Protein AF-0000000084953847 (afdb_homodimer)

Sequence (962 aa):
MNSKKINEKGSIYPSECTTVIVGNKMTDDGSMIVARSEDWNTMFAKNLEIYEDTAEGPETFVARDSAFRCELPREALGYTALAPYHLPGHWGSAGFNTAGVGMSATESIFSNEKALQADPLVEDGVAENSVFNIVLPYVRTAREGVRRLGELIERHGIAEGFGIGFVDDSEIWYLETACGHRWLACRMPEDKYFVTGNQSRFRKYDPNDTEHYMASADLIEFAREHGLYDPAKGEFDFHEAYARDIELDTTYNYPRVWGLQAMFSPQIKNDVARNTFPVFAEASKPLSLDDIRRAFRFHYQGTEHDPYLHRNPKEKYRPVSIFRTTQTHILHVRPELPQAIGRVDYMSMGMAVLGVFLPLYQGITSYPEAYTKGTNRSSADSAYWKFRKVQTLGMVDFNRYAPLIQSTYSRFEAETAQRQCEMEEQYLQIYKAQPIRARELLQSFSDKMLEAALDVTDKLTEKLFTCLAEDIQAEYRFAGAMNSKKINEKGSIYPSECTTVIVGNKMTDDGSMIVARSEDWNTMFAKNLEIYEDTAEGPETFVARDSAFRCELPREALGYTALAPYHLPGHWGSAGFNTAGVGMSATESIFSNEKALQADPLVEDGVAENSVFNIVLPYVRTAREGVRRLGELIERHGIAEGFGIGFVDDSEIWYLETACGHRWLACRMPEDKYFVTGNQSRFRKYDPNDTEHYMASADLIEFAREHGLYDPAKGEFDFHEAYARDIELDTTYNYPRVWGLQAMFSPQIKNDVARNTFPVFAEASKPLSLDDIRRAFRFHYQGTEHDPYLHRNPKEKYRPVSIFRTTQTHILHVRPELPQAIGRVDYMSMGMAVLGVFLPLYQGITSYPEAYTKGTNRSSADSAYWKFRKVQTLGMVDFNRYAPLIQSTYSRFEAETAQRQCEMEEQYLQIYKAQPIRARELLQSFSDKMLEAALDVTDKLTEKLFTCLAEDIQAEYRFAGA

Structure (mmCIF, N/CA/C/O backbone):
data_AF-0000000084953847-model_v1
#
loop_
_entity.id
_entity.type
_entity.pdbx_description
1 polymer Dipeptidase
#
loop_
_atom_site.group_PDB
_atom_site.id
_atom_site.type_symbol
_atom_site.label_atom_id
_atom_site.label_alt_id
_atom_site.label_comp_id
_atom_site.label_asym_id
_atom_site.label_entity_id
_atom_site.label_seq_id
_atom_site.pdbx_PDB_ins_code
_atom_site.Cartn_x
_atom_site.Cartn_y
_atom_site.Cartn_z
_atom_site.occupancy
_atom_site.B_iso_or_equiv
_atom_site.auth_seq_id
_atom_site.auth_comp_id
_atom_site.auth_asym_id
_atom_site.auth_atom_id
_atom_site.pdbx_PDB_model_num
ATOM 1 N N . MET A 1 1 ? -18.344 -40.156 6.734 1 21 1 MET A N 1
ATOM 2 C CA . MET A 1 1 ? -17.328 -39.469 7.512 1 21 1 MET A CA 1
ATOM 3 C C . MET A 1 1 ? -16.828 -38.219 6.77 1 21 1 MET A C 1
ATOM 5 O O . MET A 1 1 ? -16.297 -38.312 5.66 1 21 1 MET A O 1
ATOM 9 N N . ASN A 1 2 ? -17.516 -37.156 7.293 1 24.05 2 ASN A N 1
ATOM 10 C CA . ASN A 1 2 ? -17.75 -35.719 7.281 1 24.05 2 ASN A CA 1
ATOM 11 C C . ASN A 1 2 ? -16.516 -34.938 7.703 1 24.05 2 ASN A C 1
ATOM 13 O O . ASN A 1 2 ? -16.375 -34.562 8.867 1 24.05 2 ASN A O 1
ATOM 17 N N . SER A 1 3 ? -15.305 -35.406 7.648 1 23.89 3 SER A N 1
ATOM 18 C CA . SER A 1 3 ? -14.078 -34.844 8.188 1 23.89 3 SER A CA 1
ATOM 19 C C . SER A 1 3 ? -14.102 -33.312 8.102 1 23.89 3 SER A C 1
ATOM 21 O O . SER A 1 3 ? -13.883 -32.625 9.109 1 23.89 3 SER A O 1
ATOM 23 N N . LYS A 1 4 ? -12.859 -32.812 7.73 1 29.3 4 LYS A N 1
ATOM 24 C CA . LYS A 1 4 ? -12.57 -31.406 7.949 1 29.3 4 LYS A CA 1
ATOM 25 C C . LYS A 1 4 ? -13.703 -30.516 7.426 1 29.3 4 LYS A C 1
ATOM 27 O O . LYS A 1 4 ? -13.906 -30.422 6.215 1 29.3 4 LYS A O 1
ATOM 32 N N . LYS A 1 5 ? -14.797 -30.469 7.996 1 29.69 5 LYS A N 1
ATOM 33 C CA . LYS A 1 5 ? -15.617 -29.297 8.297 1 29.69 5 LYS A CA 1
ATOM 34 C C . LYS A 1 5 ? -14.75 -28.094 8.625 1 29.69 5 LYS A C 1
ATOM 36 O O . LYS A 1 5 ? -14.102 -28.047 9.672 1 29.69 5 LYS A O 1
ATOM 41 N N . ILE A 1 6 ? -13.906 -27.5 7.805 1 30.58 6 ILE A N 1
ATOM 42 C CA . ILE A 1 6 ? -13.547 -26.094 7.957 1 30.58 6 ILE A CA 1
ATOM 43 C C . ILE A 1 6 ? -14.703 -25.344 8.609 1 30.58 6 ILE A C 1
ATOM 45 O O . ILE A 1 6 ? -15.781 -25.203 8.016 1 30.58 6 ILE A O 1
ATOM 49 N N . ASN A 1 7 ? -15.016 -25.516 9.742 1 31.06 7 ASN A N 1
ATOM 50 C CA . ASN A 1 7 ? -16.094 -24.969 10.547 1 31.06 7 ASN A CA 1
ATOM 51 C C . ASN A 1 7 ? -16.219 -23.469 10.367 1 31.06 7 ASN A C 1
ATOM 53 O O . ASN A 1 7 ? -17.266 -22.875 10.695 1 31.06 7 ASN A O 1
ATOM 57 N N . GLU A 1 8 ? -15.133 -22.719 10.906 1 31.3 8 GLU A N 1
ATOM 58 C CA . GLU A 1 8 ? -15.273 -21.328 11.328 1 31.3 8 GLU A CA 1
ATOM 59 C C . GLU A 1 8 ? -15.758 -20.453 10.18 1 31.3 8 GLU A C 1
ATOM 61 O O . GLU A 1 8 ? -15.586 -20.797 9.008 1 31.3 8 GLU A O 1
ATOM 66 N N . LYS A 1 9 ? -16.406 -19.203 10.422 1 38.56 9 LYS A N 1
ATOM 67 C CA . LYS A 1 9 ? -17.031 -18.156 9.617 1 38.56 9 LYS A CA 1
ATOM 68 C C . LYS A 1 9 ? -16.219 -17.875 8.352 1 38.56 9 LYS A C 1
ATOM 70 O O . LYS A 1 9 ? -16.531 -16.953 7.598 1 38.56 9 LYS A O 1
ATOM 75 N N . GLY A 1 10 ? -14.898 -18.297 8.086 1 40.09 10 GLY A N 1
ATOM 76 C CA . GLY A 1 10 ? -14.109 -17.859 6.938 1 40.09 10 GLY A CA 1
ATOM 77 C C . GLY A 1 10 ? -14.383 -18.688 5.688 1 40.09 10 GLY A C 1
ATOM 78 O O . GLY A 1 10 ? -14.672 -19.875 5.773 1 40.09 10 GLY A O 1
ATOM 79 N N . SER A 1 11 ? -14.789 -18.109 4.57 1 48.22 11 SER A N 1
ATOM 80 C CA . SER A 1 11 ? -14.969 -18.594 3.209 1 48.22 11 SER A CA 1
ATOM 81 C C . SER A 1 11 ? -13.852 -19.547 2.812 1 48.22 11 SER A C 1
ATOM 83 O O . SER A 1 11 ? -12.672 -19.203 2.9 1 48.22 11 SER A O 1
ATOM 85 N N . ILE A 1 12 ? -14 -20.906 2.807 1 63.59 12 ILE A N 1
ATOM 86 C CA . ILE A 1 12 ? -13.055 -21.938 2.369 1 63.59 12 ILE A CA 1
ATOM 87 C C . ILE A 1 12 ? -12.797 -21.781 0.87 1 63.59 12 ILE A C 1
ATOM 89 O O . ILE A 1 12 ? -13.734 -21.656 0.082 1 63.59 12 ILE A O 1
ATOM 93 N N . TYR A 1 13 ? -11.594 -21.422 0.462 1 72.5 13 TYR A N 1
ATOM 94 C CA . TYR A 1 13 ? -11.188 -21.391 -0.938 1 72.5 13 TYR A CA 1
ATOM 95 C C . TYR A 1 13 ? -10.625 -22.734 -1.384 1 72.5 13 TYR A C 1
ATOM 97 O O . TYR A 1 13 ? -9.578 -23.156 -0.902 1 72.5 13 TYR A O 1
ATOM 105 N N . PRO A 1 14 ? -11.43 -23.406 -2.203 1 73.06 14 PRO A N 1
ATOM 106 C CA . PRO A 1 14 ? -10.867 -24.641 -2.732 1 73.06 14 PRO A CA 1
ATOM 107 C C . PRO A 1 14 ? -9.672 -24.406 -3.654 1 73.06 14 PRO A C 1
ATOM 109 O O . PRO A 1 14 ? -9.531 -23.312 -4.211 1 73.06 14 PRO A O 1
ATOM 112 N N . SER A 1 15 ? -8.797 -25.328 -3.682 1 75.81 15 SER A N 1
ATOM 113 C CA . SER A 1 15 ? -7.699 -25.281 -4.648 1 75.81 15 SER A CA 1
ATOM 114 C C . SER A 1 15 ? -8.203 -25.578 -6.059 1 75.81 15 SER A C 1
ATOM 116 O O . SER A 1 15 ? -8.781 -26.641 -6.312 1 75.81 15 SER A O 1
ATOM 118 N N . GLU A 1 16 ? -8.102 -24.578 -6.961 1 79.69 16 GLU A N 1
ATOM 119 C CA . GLU A 1 16 ? -8.523 -24.672 -8.352 1 79.69 16 GLU A CA 1
ATOM 120 C C . GLU A 1 16 ? -7.426 -24.188 -9.297 1 79.69 16 GLU A C 1
ATOM 122 O O . GLU A 1 16 ? -6.75 -23.203 -9.008 1 79.69 16 GLU A O 1
ATOM 127 N N . CYS A 1 17 ? -7.129 -25.031 -10.242 1 91.81 17 CYS A N 1
ATOM 128 C CA . CYS A 1 17 ? -5.898 -24.734 -10.969 1 91.81 17 CYS A CA 1
ATOM 129 C C . CYS A 1 17 ? -6.121 -24.812 -12.477 1 91.81 17 CYS A C 1
ATOM 131 O O . CYS A 1 17 ? -7.234 -25.078 -12.93 1 91.81 17 CYS A O 1
ATOM 133 N N . THR A 1 18 ? -5.285 -24.266 -13.203 1 97.25 18 THR A N 1
ATOM 134 C CA . THR A 1 18 ? -5.188 -24.391 -14.656 1 97.25 18 THR A CA 1
ATOM 135 C C . THR A 1 18 ? -3.844 -24.984 -15.055 1 97.25 18 THR A C 1
ATOM 137 O O . THR A 1 18 ? -2.803 -24.594 -14.523 1 97.25 18 THR A O 1
ATOM 140 N N . THR A 1 19 ? -3.898 -25.938 -15.961 1 98.31 19 THR A N 1
ATOM 141 C CA . THR A 1 19 ? -2.684 -26.609 -16.422 1 98.31 19 THR A CA 1
ATOM 142 C C . THR A 1 19 ? -2.518 -26.453 -17.922 1 98.31 19 THR A C 1
ATOM 144 O O . THR A 1 19 ? -3.488 -26.562 -18.672 1 98.31 19 THR A O 1
ATOM 147 N N . VAL A 1 20 ? -1.293 -26.172 -18.344 1 98.81 20 VAL A N 1
ATOM 148 C CA . VAL A 1 20 ? -0.893 -26.156 -19.75 1 98.81 20 VAL A CA 1
ATOM 149 C C . VAL A 1 20 ? 0.357 -27.016 -19.938 1 98.81 20 VAL A C 1
ATOM 151 O O . VAL A 1 20 ? 1.361 -26.812 -19.25 1 98.81 20 VAL A O 1
ATOM 154 N N . ILE A 1 21 ? 0.297 -27.969 -20.844 1 98.88 21 ILE A N 1
ATOM 155 C CA . ILE A 1 21 ? 1.423 -28.844 -21.172 1 98.88 21 ILE A CA 1
ATOM 156 C C . ILE A 1 21 ? 1.713 -28.766 -22.672 1 98.88 21 ILE A C 1
ATOM 158 O O . ILE A 1 21 ? 0.792 -28.812 -23.484 1 98.88 21 ILE A O 1
ATOM 162 N N . VAL A 1 22 ? 3.008 -28.672 -23.016 1 98.94 22 VAL A N 1
ATOM 163 C CA . VAL A 1 22 ? 3.398 -28.531 -24.422 1 98.94 22 VAL A CA 1
ATOM 164 C C . VAL A 1 22 ? 4.527 -29.5 -24.75 1 98.94 22 VAL A C 1
ATOM 166 O O . VAL A 1 22 ? 5.555 -29.516 -24.062 1 98.94 22 VAL A O 1
ATOM 169 N N . GLY A 1 23 ? 4.367 -30.266 -25.844 1 98.56 23 GLY A N 1
ATOM 170 C CA . GLY A 1 23 ? 5.395 -31.188 -26.297 1 98.56 23 GLY A CA 1
ATOM 171 C C . GLY A 1 23 ? 6.539 -30.5 -27.016 1 98.56 23 GLY A C 1
ATOM 172 O O . GLY A 1 23 ? 6.402 -29.359 -27.453 1 98.56 23 GLY A O 1
ATOM 173 N N . ASN A 1 24 ? 7.629 -31.219 -27.156 1 98.19 24 ASN A N 1
ATOM 174 C CA . ASN A 1 24 ? 8.883 -30.641 -27.625 1 98.19 24 ASN A CA 1
ATOM 175 C C . ASN A 1 24 ? 8.805 -30.266 -29.109 1 98.19 24 ASN A C 1
ATOM 177 O O . ASN A 1 24 ? 9.562 -29.406 -29.578 1 98.19 24 ASN A O 1
ATOM 181 N N . LYS A 1 25 ? 7.906 -30.859 -29.906 1 98.31 25 LYS A N 1
ATOM 182 C CA . LYS A 1 25 ? 7.762 -30.5 -31.312 1 98.31 25 LYS A CA 1
ATOM 183 C C . LYS A 1 25 ? 6.703 -29.422 -31.5 1 98.31 25 LYS A C 1
ATOM 185 O O . LYS A 1 25 ? 6.422 -29 -32.625 1 98.31 25 LYS A O 1
ATOM 190 N N . MET A 1 26 ? 6.125 -28.953 -30.391 1 98.5 26 MET A N 1
ATOM 191 C CA . MET A 1 26 ? 5.117 -27.906 -30.438 1 98.5 26 MET A CA 1
ATOM 192 C C . MET A 1 26 ? 5.645 -26.625 -29.781 1 98.5 26 MET A C 1
ATOM 194 O O . MET A 1 26 ? 4.973 -25.594 -29.797 1 98.5 26 MET A O 1
ATOM 198 N N . THR A 1 27 ? 6.836 -26.688 -29.203 1 98.44 27 THR A N 1
ATOM 199 C CA . THR A 1 27 ? 7.512 -25.5 -28.703 1 98.44 27 THR A CA 1
ATOM 200 C C . THR A 1 27 ? 8.438 -24.922 -29.766 1 98.44 27 THR A C 1
ATOM 202 O O . THR A 1 27 ? 8.828 -25.609 -30.719 1 98.44 27 THR A O 1
ATOM 205 N N . ASP A 1 28 ? 8.789 -23.672 -29.625 1 98.12 28 ASP A N 1
ATOM 206 C CA . ASP A 1 28 ? 9.578 -23 -30.656 1 98.12 28 ASP A CA 1
ATOM 207 C C . ASP A 1 28 ? 11.07 -23.281 -30.469 1 98.12 28 ASP A C 1
ATOM 209 O O . ASP A 1 28 ? 11.875 -23 -31.359 1 98.12 28 ASP A O 1
ATOM 213 N N . ASP A 1 29 ? 11.453 -23.922 -29.406 1 97 29 ASP A N 1
ATOM 214 C CA . ASP A 1 29 ? 12.883 -24.109 -29.156 1 97 29 ASP A CA 1
ATOM 215 C C . ASP A 1 29 ? 13.188 -25.594 -28.891 1 97 29 ASP A C 1
ATOM 217 O O . ASP A 1 29 ? 14.258 -25.922 -28.375 1 97 29 ASP A O 1
ATOM 221 N N . GLY A 1 30 ? 12.219 -26.453 -29.062 1 97.75 30 GLY A N 1
ATOM 222 C CA . GLY A 1 30 ? 12.414 -27.875 -28.875 1 97.75 30 GLY A CA 1
ATOM 223 C C . GLY A 1 30 ? 12.344 -28.312 -27.422 1 97.75 30 GLY A C 1
ATOM 224 O O . GLY A 1 30 ? 12.625 -29.469 -27.109 1 97.75 30 GLY A O 1
ATOM 225 N N . SER A 1 31 ? 11.992 -27.453 -26.547 1 98.31 31 SER A N 1
ATOM 226 C CA . SER A 1 31 ? 11.867 -27.766 -25.141 1 98.31 31 SER A CA 1
ATOM 227 C C . SER A 1 31 ? 10.547 -28.453 -24.828 1 98.31 31 SER A C 1
ATOM 229 O O . SER A 1 31 ? 9.711 -28.625 -25.719 1 98.31 31 SER A O 1
ATOM 231 N N . MET A 1 32 ? 10.398 -28.922 -23.641 1 98.75 32 MET A N 1
ATOM 232 C CA . MET A 1 32 ? 9.148 -29.438 -23.078 1 98.75 32 MET A CA 1
ATOM 233 C C . MET A 1 32 ? 8.656 -28.547 -21.938 1 98.75 32 MET A C 1
ATOM 235 O O . MET A 1 32 ? 9.461 -28.031 -21.156 1 98.75 32 MET A O 1
ATOM 239 N N . ILE A 1 33 ? 7.344 -28.375 -21.828 1 98.88 33 ILE A N 1
ATOM 240 C CA . ILE A 1 33 ? 6.801 -27.469 -20.828 1 98.88 33 ILE A CA 1
ATOM 241 C C . ILE A 1 33 ? 5.656 -28.141 -20.078 1 98.88 33 ILE A C 1
ATOM 243 O O . ILE A 1 33 ? 4.77 -28.75 -20.688 1 98.88 33 ILE A O 1
ATOM 247 N N . VAL A 1 34 ? 5.688 -28.125 -18.781 1 98.88 34 VAL A N 1
ATOM 248 C CA . VAL A 1 34 ? 4.574 -28.453 -17.891 1 98.88 34 VAL A CA 1
ATOM 249 C C . VAL A 1 34 ? 4.285 -27.266 -16.984 1 98.88 34 VAL A C 1
ATOM 251 O O . VAL A 1 34 ? 5.102 -26.922 -16.125 1 98.88 34 VAL A O 1
ATOM 254 N N . ALA A 1 35 ? 3.148 -26.625 -17.141 1 98.81 35 ALA A N 1
ATOM 255 C CA . ALA A 1 35 ? 2.838 -25.391 -16.406 1 98.81 35 ALA A CA 1
ATOM 256 C C . ALA A 1 35 ? 1.488 -25.5 -15.711 1 98.81 35 ALA A C 1
ATOM 258 O O . ALA A 1 35 ? 0.587 -26.203 -16.188 1 98.81 35 ALA A O 1
ATOM 259 N N . ARG A 1 36 ? 1.381 -24.766 -14.586 1 98.5 36 ARG A N 1
ATOM 260 C CA . ARG A 1 36 ? 0.147 -24.812 -13.812 1 98.5 36 ARG A CA 1
ATOM 261 C C . ARG A 1 36 ? 0.042 -23.625 -12.875 1 98.5 36 ARG A C 1
ATOM 263 O O . ARG A 1 36 ? 1.047 -23.172 -12.32 1 98.5 36 ARG A O 1
ATOM 270 N N . SER A 1 37 ? -1.156 -23.094 -12.742 1 97.81 37 SER A N 1
ATOM 271 C CA . SER A 1 37 ? -1.444 -22.156 -11.664 1 97.81 37 SER A CA 1
ATOM 272 C C . SER A 1 37 ? -2.037 -22.859 -10.453 1 97.81 37 SER A C 1
ATOM 274 O O . SER A 1 37 ? -2.832 -23.797 -10.594 1 97.81 37 SER A O 1
ATOM 276 N N . GLU A 1 38 ? -1.586 -22.5 -9.344 1 96.62 38 GLU A N 1
ATOM 277 C CA . GLU A 1 38 ? -2.182 -22.953 -8.086 1 96.62 38 GLU A CA 1
ATOM 278 C C . GLU A 1 38 ? -3.084 -21.875 -7.488 1 96.62 38 GLU A C 1
ATOM 280 O O . GLU A 1 38 ? -2.605 -20.953 -6.832 1 96.62 38 GLU A O 1
ATOM 285 N N . ASP A 1 39 ? -4.359 -22.031 -7.711 1 95.38 39 ASP A N 1
ATOM 286 C CA . ASP A 1 39 ? -5.355 -21.094 -7.227 1 95.38 39 ASP A CA 1
ATOM 287 C C . ASP A 1 39 ? -5.977 -21.562 -5.914 1 95.38 39 ASP A C 1
ATOM 289 O O . ASP A 1 39 ? -6.707 -22.562 -5.895 1 95.38 39 ASP A O 1
ATOM 293 N N . TRP A 1 40 ? -5.707 -20.859 -4.887 1 94 40 TRP A N 1
ATOM 294 C CA . TRP A 1 40 ? -6.121 -21.266 -3.547 1 94 40 TRP A CA 1
ATOM 295 C C . TRP A 1 40 ? -6.508 -20.062 -2.703 1 94 40 TRP A C 1
ATOM 297 O O . TRP A 1 40 ? -7.418 -19.312 -3.059 1 94 40 TRP A O 1
ATOM 307 N N . ASN A 1 41 ? -5.801 -19.812 -1.647 1 95.38 41 ASN A N 1
ATOM 308 C CA . ASN A 1 41 ? -6.012 -18.688 -0.754 1 95.38 41 ASN A CA 1
ATOM 309 C C . ASN A 1 41 ? -4.828 -17.719 -0.785 1 95.38 41 ASN A C 1
ATOM 311 O O . ASN A 1 41 ? -3.697 -18.109 -0.484 1 95.38 41 ASN A O 1
ATOM 315 N N . THR A 1 42 ? -5.188 -16.484 -1.133 1 95.81 42 THR A N 1
ATOM 316 C CA . THR A 1 42 ? -4.188 -15.438 -1.247 1 95.81 42 THR A CA 1
ATOM 317 C C . THR A 1 42 ? -3.32 -15.375 0.007 1 95.81 42 THR A C 1
ATOM 319 O O . THR A 1 42 ? -2.146 -15 -0.061 1 95.81 42 THR A O 1
ATOM 322 N N . MET A 1 43 ? -3.852 -15.812 1.137 1 97.19 43 MET A N 1
ATOM 323 C CA . MET A 1 43 ? -3.166 -15.664 2.416 1 97.19 43 MET A CA 1
ATOM 324 C C . MET A 1 43 ? -2.188 -16.812 2.646 1 97.19 43 MET A C 1
ATOM 326 O O . MET A 1 43 ? -1.425 -16.797 3.613 1 97.19 43 MET A O 1
ATOM 330 N N . PHE A 1 44 ? -2.168 -17.766 1.743 1 96.69 44 PHE A N 1
ATOM 331 C CA . PHE A 1 44 ? -1.259 -18.906 1.872 1 96.69 44 PHE A CA 1
ATOM 332 C C . PHE A 1 44 ? 0.015 -18.672 1.067 1 96.69 44 PHE A C 1
ATOM 334 O O . PHE A 1 44 ? 0.193 -19.25 -0.005 1 96.69 44 PHE A O 1
ATOM 341 N N . ALA A 1 45 ? 0.858 -17.906 1.677 1 98.19 45 ALA A N 1
ATOM 342 C CA . ALA A 1 45 ? 2.109 -17.562 1.007 1 98.19 45 ALA A CA 1
ATOM 343 C C . ALA A 1 45 ? 2.908 -18.812 0.658 1 98.19 45 ALA A C 1
ATOM 345 O O . ALA A 1 45 ? 2.971 -19.75 1.447 1 98.19 45 ALA A O 1
ATOM 346 N N . LYS A 1 46 ? 3.447 -18.797 -0.474 1 97.69 46 LYS A N 1
ATOM 347 C CA . LYS A 1 46 ? 4.316 -19.875 -0.91 1 97.69 46 LYS A CA 1
ATOM 348 C C . LYS A 1 46 ? 5.77 -19.609 -0.535 1 97.69 46 LYS A C 1
ATOM 350 O O . LYS A 1 46 ? 6.254 -18.484 -0.688 1 97.69 46 LYS A O 1
ATOM 355 N N . ASN A 1 47 ? 6.43 -20.594 -0.053 1 98.44 47 ASN A N 1
ATOM 356 C CA . ASN A 1 47 ? 7.852 -20.531 0.27 1 98.44 47 ASN A CA 1
ATOM 357 C C . ASN A 1 47 ? 8.656 -21.531 -0.552 1 98.44 47 ASN A C 1
ATOM 359 O O . ASN A 1 47 ? 8.25 -22.672 -0.709 1 98.44 47 ASN A O 1
ATOM 363 N N . LEU A 1 48 ? 9.758 -21.094 -1.129 1 98.75 48 LEU A N 1
ATOM 364 C CA . LEU A 1 48 ? 10.641 -21.938 -1.915 1 98.75 48 LEU A CA 1
ATOM 365 C C . LEU A 1 48 ? 11.453 -22.859 -1.012 1 98.75 48 LEU A C 1
ATOM 367 O O . LEU A 1 48 ? 12 -22.422 -0 1 98.75 48 LEU A O 1
ATOM 371 N N . GLU A 1 49 ? 11.492 -24.125 -1.388 1 98.38 49 GLU A N 1
ATOM 372 C CA . GLU A 1 49 ? 12.219 -25.125 -0.618 1 98.38 49 GLU A CA 1
ATOM 373 C C . GLU A 1 49 ? 13.242 -25.859 -1.488 1 98.38 49 GLU A C 1
ATOM 375 O O . GLU A 1 49 ? 12.992 -26.109 -2.666 1 98.38 49 GLU A O 1
ATOM 380 N N . ILE A 1 50 ? 14.344 -26.203 -0.903 1 98.25 50 ILE A N 1
ATOM 381 C CA . ILE A 1 50 ? 15.344 -27.062 -1.515 1 98.25 50 ILE A CA 1
ATOM 382 C C . ILE A 1 50 ? 15.719 -28.188 -0.545 1 98.25 50 ILE A C 1
ATOM 384 O O . ILE A 1 50 ? 16.078 -27.922 0.605 1 98.25 50 ILE A O 1
ATOM 388 N N . TYR A 1 51 ? 15.602 -29.375 -1.016 1 97.88 51 TYR A N 1
ATOM 389 C CA . TYR A 1 51 ? 16.031 -30.562 -0.279 1 97.88 51 TYR A CA 1
ATOM 390 C C . TYR A 1 51 ? 17.25 -31.203 -0.932 1 97.88 51 TYR A C 1
ATOM 392 O O . TYR A 1 51 ? 17.328 -31.266 -2.16 1 97.88 51 TYR A O 1
ATOM 400 N N . GLU A 1 52 ? 18.125 -31.75 -0.147 1 97.44 52 GLU A N 1
ATOM 401 C CA . GLU A 1 52 ? 19.312 -32.438 -0.646 1 97.44 52 GLU A CA 1
ATOM 402 C C . GLU A 1 52 ? 19.094 -33.938 -0.743 1 97.44 52 GLU A C 1
ATOM 404 O O . GLU A 1 52 ? 18.203 -34.5 -0.085 1 97.44 52 GLU A O 1
ATOM 409 N N . ASP A 1 53 ? 19.844 -34.562 -1.619 1 98 53 ASP A N 1
ATOM 410 C CA . ASP A 1 53 ? 19.891 -36.031 -1.615 1 98 53 ASP A CA 1
ATOM 411 C C . ASP A 1 53 ? 20.188 -36.562 -0.215 1 98 53 ASP A C 1
ATOM 413 O O . ASP A 1 53 ? 20.984 -35.969 0.526 1 98 53 ASP A O 1
ATOM 417 N N . THR A 1 54 ? 19.469 -37.656 0.038 1 97.69 54 THR A N 1
ATOM 418 C CA . THR A 1 54 ? 19.766 -38.281 1.328 1 97.69 54 THR A CA 1
ATOM 419 C C . THR A 1 54 ? 19.656 -39.781 1.244 1 97.69 54 THR A C 1
ATOM 421 O O . THR A 1 54 ? 18.766 -40.312 0.557 1 97.69 54 THR A O 1
ATOM 424 N N . ALA A 1 55 ? 20.531 -40.469 1.942 1 96.88 55 ALA A N 1
ATOM 425 C CA . ALA A 1 55 ? 20.484 -41.938 2.037 1 96.88 55 ALA A CA 1
ATOM 426 C C . ALA A 1 55 ? 19.688 -42.375 3.264 1 96.88 55 ALA A C 1
ATOM 428 O O . ALA A 1 55 ? 19.297 -43.531 3.367 1 96.88 55 ALA A O 1
ATOM 429 N N . GLU A 1 56 ? 19.484 -41.531 4.121 1 95.12 56 GLU A N 1
ATOM 430 C CA . GLU A 1 56 ? 18.844 -41.844 5.391 1 95.12 56 GLU A CA 1
ATOM 431 C C . GLU A 1 56 ? 17.641 -40.938 5.641 1 95.12 56 GLU A C 1
ATOM 433 O O . GLU A 1 56 ? 17.531 -40.281 6.688 1 95.12 56 GLU A O 1
ATOM 438 N N . GLY A 1 57 ? 16.734 -40.906 4.699 1 92.5 57 GLY A N 1
ATOM 439 C CA . GLY A 1 57 ? 15.523 -40.125 4.855 1 92.5 57 GLY A CA 1
ATOM 440 C C . GLY A 1 57 ? 14.484 -40.812 5.723 1 92.5 57 GLY A C 1
ATOM 441 O O . GLY A 1 57 ? 14.688 -41.938 6.176 1 92.5 57 GLY A O 1
ATOM 442 N N . PRO A 1 58 ? 13.477 -40.031 6.082 1 93.12 58 PRO A N 1
ATOM 443 C CA . PRO A 1 58 ? 12.398 -40.656 6.859 1 93.12 58 PRO A CA 1
ATOM 444 C C . PRO A 1 58 ? 11.805 -41.875 6.188 1 93.12 58 PRO A C 1
ATOM 446 O O . PRO A 1 58 ? 11.672 -41.938 4.961 1 93.12 58 PRO A O 1
ATOM 449 N N . GLU A 1 59 ? 11.375 -42.812 6.977 1 95.94 59 GLU A N 1
ATOM 450 C CA . GLU A 1 59 ? 10.836 -44.062 6.438 1 95.94 59 GLU A CA 1
ATOM 451 C C . GLU A 1 59 ? 9.312 -44.031 6.398 1 95.94 59 GLU A C 1
ATOM 453 O O . GLU A 1 59 ? 8.68 -44.938 5.871 1 95.94 59 GLU A O 1
ATOM 458 N N . THR A 1 60 ? 8.766 -43.031 6.98 1 96.88 60 THR A N 1
ATOM 459 C CA . THR A 1 60 ? 7.316 -42.875 6.98 1 96.88 60 THR A CA 1
ATOM 460 C C . THR A 1 60 ? 6.934 -41.406 6.668 1 96.88 60 THR A C 1
ATOM 462 O O . THR A 1 60 ? 7.605 -40.5 7.113 1 96.88 60 THR A O 1
ATOM 465 N N . PHE A 1 61 ? 5.992 -41.312 5.891 1 97.31 61 PHE A N 1
ATOM 466 C CA . PHE A 1 61 ? 5.344 -40 5.68 1 97.31 61 PHE A CA 1
ATOM 467 C C . PHE A 1 61 ? 4.023 -39.938 6.434 1 97.31 61 PHE A C 1
ATOM 469 O O . PHE A 1 61 ? 3.178 -40.812 6.305 1 97.31 61 PHE A O 1
ATOM 476 N N . VAL A 1 62 ? 3.857 -38.906 7.238 1 97.5 62 VAL A N 1
ATOM 477 C CA . VAL A 1 62 ? 2.605 -38.625 7.934 1 97.5 62 VAL A CA 1
ATOM 478 C C . VAL A 1 62 ? 2.084 -37.25 7.52 1 97.5 62 VAL A C 1
ATOM 480 O O . VAL A 1 62 ? 2.686 -36.219 7.848 1 97.5 62 VAL A O 1
ATOM 483 N N . ALA A 1 63 ? 1.005 -37.281 6.809 1 96.25 63 ALA A N 1
ATOM 484 C CA . ALA A 1 63 ? 0.434 -36 6.348 1 96.25 63 ALA A CA 1
ATOM 485 C C . ALA A 1 63 ? 0.008 -35.156 7.527 1 96.25 63 ALA A C 1
ATOM 487 O O . ALA A 1 63 ? -0.502 -35.656 8.531 1 96.25 63 ALA A O 1
ATOM 488 N N . ARG A 1 64 ? 0.156 -33.875 7.418 1 93.75 64 ARG A N 1
ATOM 489 C CA . ARG A 1 64 ? -0.148 -32.938 8.508 1 93.75 64 ARG A CA 1
ATOM 490 C C . ARG A 1 64 ? -1.608 -32.5 8.469 1 93.75 64 ARG A C 1
ATOM 492 O O . ARG A 1 64 ? -2.215 -32.25 9.508 1 93.75 64 ARG A O 1
ATOM 499 N N . ASP A 1 65 ? -2.215 -32.375 7.277 1 91.5 65 ASP A N 1
ATOM 500 C CA . ASP A 1 65 ? -3.557 -31.828 7.188 1 91.5 65 ASP A CA 1
ATOM 501 C C . ASP A 1 65 ? -4.547 -32.844 6.625 1 91.5 65 ASP A C 1
ATOM 503 O O . ASP A 1 65 ? -5.559 -32.469 6.027 1 91.5 65 ASP A O 1
ATOM 507 N N . SER A 1 66 ? -4.215 -34.062 6.547 1 93.44 66 SER A N 1
ATOM 508 C CA . SER A 1 66 ? -5.082 -35.188 6.207 1 93.44 66 SER A CA 1
ATOM 509 C C . SER A 1 66 ? -4.707 -36.438 7.004 1 93.44 66 SER A C 1
ATOM 511 O O . SER A 1 66 ? -3.715 -36.406 7.738 1 93.44 66 SER A O 1
ATOM 513 N N . ALA A 1 67 ? -5.449 -37.5 6.883 1 96 67 ALA A N 1
ATOM 514 C CA . ALA A 1 67 ? -5.227 -38.719 7.676 1 96 67 ALA A CA 1
ATOM 515 C C . ALA A 1 67 ? -4.254 -39.656 6.973 1 96 67 ALA A C 1
ATOM 517 O O . ALA A 1 67 ? -3.965 -40.75 7.477 1 96 67 ALA A O 1
ATOM 518 N N . PHE A 1 68 ? -3.633 -39.25 5.906 1 97.81 68 PHE A N 1
ATOM 519 C CA . PHE A 1 68 ? -2.838 -40.156 5.078 1 97.81 68 PHE A CA 1
ATOM 520 C C . PHE A 1 68 ? -1.472 -40.406 5.707 1 97.81 68 PHE A C 1
ATOM 522 O O . PHE A 1 68 ? -0.862 -39.5 6.262 1 97.81 68 PHE A O 1
ATOM 529 N N . ARG A 1 69 ? -1.037 -41.562 5.605 1 97.69 69 ARG A N 1
ATOM 530 C CA . ARG A 1 69 ? 0.32 -41.969 5.953 1 97.69 69 ARG A CA 1
ATOM 531 C C . ARG A 1 69 ? 0.798 -43.094 5.047 1 97.69 69 ARG A C 1
ATOM 533 O O . ARG A 1 69 ? -0.01 -43.875 4.531 1 97.69 69 ARG A O 1
ATOM 540 N N . CYS A 1 70 ? 2.039 -43.188 4.832 1 97.81 70 CYS A N 1
ATOM 541 C CA . CYS A 1 70 ? 2.584 -44.312 4.07 1 97.81 70 CYS A CA 1
ATOM 542 C C . CYS A 1 70 ? 4.059 -44.5 4.391 1 97.81 70 CYS A C 1
ATOM 544 O O . CYS A 1 70 ? 4.703 -43.625 4.973 1 97.81 70 CYS A O 1
ATOM 546 N N . GLU A 1 71 ? 4.566 -45.656 4.035 1 97.56 71 GLU A N 1
ATOM 547 C CA . GLU A 1 71 ? 6 -45.938 4.129 1 97.56 71 GLU A CA 1
ATOM 548 C C . GLU A 1 71 ? 6.762 -45.281 2.979 1 97.56 71 GLU A C 1
ATOM 550 O O . GLU A 1 71 ? 6.238 -45.156 1.87 1 97.56 71 GLU A O 1
ATOM 555 N N . LEU A 1 72 ? 7.945 -44.906 3.217 1 97.69 72 LEU A N 1
ATOM 556 C CA . LEU A 1 72 ? 8.836 -44.312 2.229 1 97.69 72 LEU A CA 1
ATOM 557 C C . LEU A 1 72 ? 10.156 -45.094 2.154 1 97.69 72 LEU A C 1
ATOM 559 O O . LEU A 1 72 ? 10.641 -45.594 3.166 1 97.69 72 LEU A O 1
ATOM 563 N N . PRO A 1 73 ? 10.672 -45.125 0.944 1 96.12 73 PRO A N 1
ATOM 564 C CA . PRO A 1 73 ? 12.062 -45.594 0.878 1 96.12 73 PRO A CA 1
ATOM 565 C C . PRO A 1 73 ? 13.016 -44.688 1.663 1 96.12 73 PRO A C 1
ATOM 567 O O . PRO A 1 73 ? 12.844 -43.469 1.692 1 96.12 73 PRO A O 1
ATOM 570 N N . ARG A 1 74 ? 14.125 -45.25 2.18 1 95.56 74 ARG A N 1
ATOM 571 C CA . ARG A 1 74 ? 15.094 -44.5 2.967 1 95.56 74 ARG A CA 1
ATOM 572 C C . ARG A 1 74 ? 15.891 -43.531 2.084 1 95.56 74 ARG A C 1
ATOM 574 O O . ARG A 1 74 ? 16.203 -42.438 2.498 1 95.56 74 ARG A O 1
ATOM 581 N N . GLU A 1 75 ? 16.234 -44.062 0.944 1 97.44 75 GLU A N 1
ATOM 582 C CA . GLU A 1 75 ? 16.953 -43.219 0.006 1 97.44 75 GLU A CA 1
ATOM 583 C C . GLU A 1 75 ? 16.016 -42.281 -0.737 1 97.44 75 GLU A C 1
ATOM 585 O O . GLU A 1 75 ? 14.992 -42.719 -1.272 1 97.44 75 GLU A O 1
ATOM 590 N N . ALA A 1 76 ? 16.266 -41 -0.7 1 98 76 ALA A N 1
ATOM 591 C CA . ALA A 1 76 ? 15.445 -40 -1.376 1 98 76 ALA A CA 1
ATOM 592 C C . ALA A 1 76 ? 16.312 -39.031 -2.164 1 98 76 ALA A C 1
ATOM 594 O O . ALA A 1 76 ? 17.375 -38.594 -1.694 1 98 76 ALA A O 1
ATOM 595 N N . LEU A 1 77 ? 15.969 -38.719 -3.334 1 98.5 77 LEU A N 1
ATOM 596 C CA . LEU A 1 77 ? 16.641 -37.688 -4.141 1 98.5 77 LEU A CA 1
ATOM 597 C C . LEU A 1 77 ? 16.312 -36.281 -3.621 1 98.5 77 LEU A C 1
ATOM 599 O O . LEU A 1 77 ? 15.242 -36.062 -3.068 1 98.5 77 LEU A O 1
ATOM 603 N N . GLY A 1 78 ? 17.312 -35.406 -3.807 1 98.19 78 GLY A N 1
ATOM 604 C CA . GLY A 1 78 ? 17.031 -34 -3.578 1 98.19 78 GLY A CA 1
ATOM 605 C C . GLY A 1 78 ? 16.031 -33.438 -4.57 1 98.19 78 GLY A C 1
ATOM 606 O O . GLY A 1 78 ? 15.875 -33.969 -5.676 1 98.19 78 GLY A O 1
ATOM 607 N N . TYR A 1 79 ? 15.352 -32.344 -4.184 1 98.44 79 TYR A N 1
ATOM 608 C CA . TYR A 1 79 ? 14.367 -31.719 -5.062 1 98.44 79 TYR A CA 1
ATOM 609 C C . TYR A 1 79 ? 14.016 -30.328 -4.586 1 98.44 79 TYR A C 1
ATOM 611 O O . TYR A 1 79 ? 14.375 -29.922 -3.479 1 98.44 79 TYR A O 1
ATOM 619 N N . THR A 1 80 ? 13.414 -29.562 -5.449 1 98.56 80 THR A N 1
ATOM 620 C CA . THR A 1 80 ? 12.859 -28.25 -5.121 1 98.56 80 THR A CA 1
ATOM 621 C C . THR A 1 80 ? 11.336 -28.328 -4.992 1 98.56 80 THR A C 1
ATOM 623 O O . THR A 1 80 ? 10.703 -29.203 -5.57 1 98.56 80 THR A O 1
ATOM 626 N N . ALA A 1 81 ? 10.781 -27.438 -4.172 1 98.44 81 ALA A N 1
ATOM 627 C CA . ALA A 1 81 ? 9.336 -27.438 -3.928 1 98.44 81 ALA A CA 1
ATOM 628 C C . ALA A 1 81 ? 8.828 -26.031 -3.652 1 98.44 81 ALA A C 1
ATOM 630 O O . ALA A 1 81 ? 9.617 -25.125 -3.385 1 98.44 81 ALA A O 1
ATOM 631 N N . LEU A 1 82 ? 7.566 -25.828 -3.83 1 97.94 82 LEU A N 1
ATOM 632 C CA . LEU A 1 82 ? 6.824 -24.609 -3.586 1 97.94 82 LEU A CA 1
ATOM 633 C C . LEU A 1 82 ? 5.711 -24.828 -2.57 1 97.94 82 LEU A C 1
ATOM 635 O O . LEU A 1 82 ? 4.539 -24.906 -2.939 1 97.94 82 LEU A O 1
ATOM 639 N N . ALA A 1 83 ? 6.008 -24.859 -1.324 1 97.19 83 ALA A N 1
ATOM 640 C CA . ALA A 1 83 ? 5.047 -25.234 -0.288 1 97.19 83 ALA A CA 1
ATOM 641 C C . ALA A 1 83 ? 4.371 -24 0.31 1 97.19 83 ALA A C 1
ATOM 643 O O . ALA A 1 83 ? 4.996 -22.938 0.438 1 97.19 83 ALA A O 1
ATOM 644 N N . PRO A 1 84 ? 3.041 -24.094 0.653 1 97.06 84 PRO A N 1
ATOM 645 C CA . PRO A 1 84 ? 2.475 -23.016 1.464 1 97.06 84 PRO A CA 1
ATOM 646 C C . PRO A 1 84 ? 3.125 -22.906 2.84 1 97.06 84 PRO A C 1
ATOM 648 O O . PRO A 1 84 ? 3.574 -23.906 3.396 1 97.06 84 PRO A O 1
ATOM 651 N N . TYR A 1 85 ? 3.113 -21.781 3.365 1 97.62 85 TYR A N 1
ATOM 652 C CA . TYR A 1 85 ? 3.889 -21.469 4.559 1 97.62 85 TYR A CA 1
ATOM 653 C C . TYR A 1 85 ? 3.529 -22.406 5.703 1 97.62 85 TYR A C 1
ATOM 655 O O . TYR A 1 85 ? 4.371 -22.734 6.543 1 97.62 85 TYR A O 1
ATOM 663 N N . HIS A 1 86 ? 2.281 -22.891 5.777 1 96.31 86 HIS A N 1
ATOM 664 C CA . HIS A 1 86 ? 1.816 -23.672 6.926 1 96.31 86 HIS A CA 1
ATOM 665 C C . HIS A 1 86 ? 1.965 -25.156 6.684 1 96.31 86 HIS A C 1
ATOM 667 O O . HIS A 1 86 ? 1.646 -25.969 7.559 1 96.31 86 HIS A O 1
ATOM 673 N N . LEU A 1 87 ? 2.5 -25.578 5.52 1 96 87 LEU A N 1
ATOM 674 C CA . LEU A 1 87 ? 2.652 -26.984 5.215 1 96 87 LEU A CA 1
ATOM 675 C C . LEU A 1 87 ? 4.02 -27.266 4.598 1 96 87 LEU A C 1
ATOM 677 O O . LEU A 1 87 ? 4.113 -27.891 3.537 1 96 87 LEU A O 1
ATOM 681 N N . PRO A 1 88 ? 5.082 -26.859 5.258 1 94.69 88 PRO A N 1
ATOM 682 C CA . PRO A 1 88 ? 6.418 -27.203 4.77 1 94.69 88 PRO A CA 1
ATOM 683 C C . PRO A 1 88 ? 6.637 -28.703 4.664 1 94.69 88 PRO A C 1
ATOM 685 O O . PRO A 1 88 ? 6.238 -29.453 5.559 1 94.69 88 PRO A O 1
ATOM 688 N N . GLY A 1 89 ? 7.16 -29.156 3.518 1 95 89 GLY A N 1
ATOM 689 C CA . GLY A 1 89 ? 7.449 -30.562 3.326 1 95 89 GLY A CA 1
ATOM 690 C C . GLY A 1 89 ? 6.227 -31.391 2.955 1 95 89 GLY A C 1
ATOM 691 O O . GLY A 1 89 ? 6.312 -32.594 2.814 1 95 89 GLY A O 1
ATOM 692 N N . HIS A 1 90 ? 5.008 -30.938 2.684 1 94 90 HIS A N 1
ATOM 693 C CA . HIS A 1 90 ? 3.799 -31.703 2.412 1 94 90 HIS A CA 1
ATOM 694 C C . HIS A 1 90 ? 3.098 -31.203 1.152 1 94 90 HIS A C 1
ATOM 696 O O . HIS A 1 90 ? 2.408 -31.969 0.475 1 94 90 HIS A O 1
ATOM 702 N N . TRP A 1 91 ? 3.123 -30.156 0.699 1 93.81 91 TRP A N 1
ATOM 703 C CA . TRP A 1 91 ? 2.523 -29.531 -0.481 1 93.81 91 TRP A CA 1
ATOM 704 C C . TRP A 1 91 ? 3.578 -28.812 -1.313 1 93.81 91 TRP A C 1
ATOM 706 O O . TRP A 1 91 ? 3.502 -27.594 -1.502 1 93.81 91 TRP A O 1
ATOM 716 N N . GLY A 1 92 ? 4.371 -29.641 -1.994 1 95.81 92 GLY A N 1
ATOM 717 C CA . GLY A 1 92 ? 5.504 -29.078 -2.709 1 95.81 92 GLY A CA 1
ATOM 718 C C . GLY A 1 92 ? 5.117 -28.438 -4.031 1 95.81 92 GLY A C 1
ATOM 719 O O . GLY A 1 92 ? 5.836 -27.578 -4.551 1 95.81 92 GLY A O 1
ATOM 720 N N . SER A 1 93 ? 4.055 -28.828 -4.684 1 96.12 93 SER A N 1
ATOM 721 C CA . SER A 1 93 ? 3.365 -28.219 -5.824 1 96.12 93 SER A CA 1
ATOM 722 C C . SER A 1 93 ? 4.129 -28.469 -7.121 1 96.12 93 SER A C 1
ATOM 724 O O . SER A 1 93 ? 3.562 -28.969 -8.094 1 96.12 93 SER A O 1
ATOM 726 N N . ALA A 1 94 ? 5.426 -28.047 -7.148 1 98.38 94 ALA A N 1
ATOM 727 C CA . ALA A 1 94 ? 6.184 -28.203 -8.391 1 98.38 94 ALA A CA 1
ATOM 728 C C . ALA A 1 94 ? 7.684 -28.109 -8.133 1 98.38 94 ALA A C 1
ATOM 730 O O . ALA A 1 94 ? 8.117 -27.438 -7.199 1 98.38 94 ALA A O 1
ATOM 731 N N . GLY A 1 95 ? 8.453 -28.766 -8.953 1 98.56 95 GLY A N 1
ATOM 732 C CA . GLY A 1 95 ? 9.906 -28.703 -8.898 1 98.56 95 GLY A CA 1
ATOM 733 C C . GLY A 1 95 ? 10.586 -29.812 -9.664 1 98.56 95 GLY A C 1
ATOM 734 O O . GLY A 1 95 ? 9.938 -30.547 -10.422 1 98.56 95 GLY A O 1
ATOM 735 N N . PHE A 1 96 ? 11.898 -29.859 -9.555 1 98.88 96 PHE A N 1
ATOM 736 C CA . PHE A 1 96 ? 12.742 -30.891 -10.148 1 98.88 96 PHE A CA 1
ATOM 737 C C . PHE A 1 96 ? 13.508 -31.641 -9.07 1 98.88 96 PHE A C 1
ATOM 739 O O . PHE A 1 96 ? 13.93 -31.047 -8.07 1 98.88 96 PHE A O 1
ATOM 746 N N . ASN A 1 97 ? 13.656 -32.938 -9.273 1 98.81 97 ASN A N 1
ATOM 747 C CA . ASN A 1 97 ? 14.578 -33.656 -8.398 1 98.81 97 ASN A CA 1
ATOM 748 C C . ASN A 1 97 ? 15.969 -33.781 -9.016 1 98.81 97 ASN A C 1
ATOM 750 O O . ASN A 1 97 ? 16.188 -33.312 -10.141 1 98.81 97 ASN A O 1
ATOM 754 N N . THR A 1 98 ? 16.906 -34.344 -8.344 1 98.38 98 THR A N 1
ATOM 755 C CA . THR A 1 98 ? 18.297 -34.344 -8.742 1 98.38 98 THR A CA 1
ATOM 756 C C . THR A 1 98 ? 18.531 -35.312 -9.891 1 98.38 98 THR A C 1
ATOM 758 O O . THR A 1 98 ? 19.594 -35.312 -10.523 1 98.38 98 THR A O 1
ATOM 761 N N . ALA A 1 99 ? 17.531 -36.156 -10.25 1 98.44 99 ALA A N 1
ATOM 762 C CA . ALA A 1 99 ? 17.609 -37 -11.445 1 98.44 99 ALA A CA 1
ATOM 763 C C . ALA A 1 99 ? 17.125 -36.25 -12.672 1 98.44 99 ALA A C 1
ATOM 765 O O . ALA A 1 99 ? 17.219 -36.75 -13.797 1 98.44 99 ALA A O 1
ATOM 766 N N . GLY A 1 100 ? 16.531 -35.031 -12.477 1 98.38 100 GLY A N 1
ATOM 767 C CA . GLY A 1 100 ? 16.078 -34.188 -13.578 1 98.38 100 GLY A CA 1
ATOM 768 C C . GLY A 1 100 ? 14.617 -34.375 -13.906 1 98.38 100 GLY A C 1
ATOM 769 O O . GLY A 1 100 ? 14.133 -33.906 -14.938 1 98.38 100 GLY A O 1
ATOM 770 N N . VAL A 1 101 ? 13.906 -35.094 -13.086 1 98.88 101 VAL A N 1
ATOM 771 C CA . VAL A 1 101 ? 12.477 -35.312 -13.281 1 98.88 101 VAL A CA 1
ATOM 772 C C . VAL A 1 101 ? 11.703 -34.125 -12.68 1 98.88 101 VAL A C 1
ATOM 774 O O . VAL A 1 101 ? 11.969 -33.719 -11.547 1 98.88 101 VAL A O 1
ATOM 777 N N . GLY A 1 102 ? 10.867 -33.531 -13.484 1 98.88 102 GLY A N 1
ATOM 778 C CA . GLY A 1 102 ? 9.953 -32.531 -13.008 1 98.88 102 GLY A CA 1
ATOM 779 C C . GLY A 1 102 ? 8.57 -33.062 -12.68 1 98.88 102 GLY A C 1
ATOM 780 O O . GLY A 1 102 ? 8.102 -34 -13.312 1 98.88 102 GLY A O 1
ATOM 781 N N . MET A 1 103 ? 7.934 -32.469 -11.703 1 98.88 103 MET A N 1
ATOM 782 C CA . MET A 1 103 ? 6.574 -32.812 -11.297 1 98.88 103 MET A CA 1
ATOM 783 C C . MET A 1 103 ? 5.754 -31.547 -11.008 1 98.88 103 MET A C 1
ATOM 785 O O . MET A 1 103 ? 6.254 -30.594 -10.406 1 98.88 103 MET A O 1
ATOM 789 N N . SER A 1 104 ? 4.609 -31.438 -11.539 1 98.56 104 SER A N 1
ATOM 790 C CA . SER A 1 104 ? 3.605 -30.422 -11.25 1 98.56 104 SER A CA 1
ATOM 791 C C . SER A 1 104 ? 2.348 -31.031 -10.641 1 98.56 104 SER A C 1
ATOM 793 O O . SER A 1 104 ? 1.666 -31.828 -11.289 1 98.56 104 SER A O 1
ATOM 795 N N . ALA A 1 105 ? 2.021 -30.703 -9.375 1 95.75 105 ALA A N 1
ATOM 796 C CA . ALA A 1 105 ? 0.911 -31.266 -8.602 1 95.75 105 ALA A CA 1
ATOM 797 C C . ALA A 1 105 ? 0.113 -30.156 -7.922 1 95.75 105 ALA A C 1
ATOM 799 O O . ALA A 1 105 ? 0.688 -29.203 -7.387 1 95.75 105 ALA A O 1
ATOM 800 N N . THR A 1 106 ? -1.252 -29.969 -7.883 1 92.44 106 THR A N 1
ATOM 801 C CA . THR A 1 106 ? -2.205 -30.891 -8.492 1 92.44 106 THR A CA 1
ATOM 802 C C . THR A 1 106 ? -3.332 -30.125 -9.18 1 92.44 106 THR A C 1
ATOM 804 O O . THR A 1 106 ? -3.609 -28.969 -8.828 1 92.44 106 THR A O 1
ATOM 807 N N . GLU A 1 107 ? -3.816 -30.625 -10.164 1 93.56 107 GLU A N 1
ATOM 808 C CA . GLU A 1 107 ? -5.086 -30.203 -10.742 1 93.56 107 GLU A CA 1
ATOM 809 C C . GLU A 1 107 ? -6.25 -30.984 -10.148 1 93.56 107 GLU A C 1
ATOM 811 O O . GLU A 1 107 ? -6.371 -32.188 -10.383 1 93.56 107 GLU A O 1
ATOM 816 N N . SER A 1 108 ? -7.105 -30.297 -9.391 1 91.94 108 SER A N 1
ATOM 817 C CA . SER A 1 108 ? -8.242 -31.016 -8.828 1 91.94 108 SER A CA 1
ATOM 818 C C . SER A 1 108 ? -9.172 -31.531 -9.922 1 91.94 108 SER A C 1
ATOM 820 O O . SER A 1 108 ? -9.602 -30.781 -10.797 1 91.94 108 SER A O 1
ATOM 822 N N . ILE A 1 109 ? -9.445 -32.781 -9.859 1 92.69 109 ILE A N 1
ATOM 823 C CA . ILE A 1 109 ? -10.359 -33.406 -10.797 1 92.69 109 ILE A CA 1
ATOM 824 C C . ILE A 1 109 ? -11.453 -34.156 -10.023 1 92.69 109 ILE A C 1
ATOM 826 O O . ILE A 1 109 ? -11.188 -34.719 -8.969 1 92.69 109 ILE A O 1
ATOM 830 N N . PHE A 1 110 ? -12.617 -34.156 -10.531 1 93.44 110 PHE A N 1
ATOM 831 C CA . PHE A 1 110 ? -13.758 -34.719 -9.82 1 93.44 110 PHE A CA 1
ATOM 832 C C . PHE A 1 110 ? -14.352 -35.906 -10.602 1 93.44 110 PHE A C 1
ATOM 834 O O . PHE A 1 110 ? -14.578 -35.781 -11.812 1 93.44 110 PHE A O 1
ATOM 841 N N . SER A 1 111 ? -14.602 -36.906 -9.906 1 97 111 SER A N 1
ATOM 842 C CA . SER A 1 111 ? -15.273 -38.062 -10.484 1 97 111 SER A CA 1
ATOM 843 C C . SER A 1 111 ? -16.781 -37.938 -10.375 1 97 111 SER A C 1
ATOM 845 O O . SER A 1 111 ? -17.297 -37.219 -9.508 1 97 111 SER A O 1
ATOM 847 N N . ASN A 1 112 ? -17.5 -38.625 -11.266 1 96.62 112 ASN A N 1
ATOM 848 C CA . ASN A 1 112 ? -18.953 -38.594 -11.18 1 96.62 112 ASN A CA 1
ATOM 849 C C . ASN A 1 112 ? -19.469 -39.438 -10.031 1 96.62 112 ASN A C 1
ATOM 851 O O . ASN A 1 112 ? -18.734 -40.281 -9.5 1 96.62 112 ASN A O 1
ATOM 855 N N . GLU A 1 113 ? -20.703 -39.25 -9.719 1 96.75 113 GLU A N 1
ATOM 856 C CA . GLU A 1 113 ? -21.312 -39.875 -8.547 1 96.75 113 GLU A CA 1
ATOM 857 C C . GLU A 1 113 ? -21.375 -41.375 -8.711 1 96.75 113 GLU A C 1
ATOM 859 O O . GLU A 1 113 ? -21.172 -42.125 -7.742 1 96.75 113 GLU A O 1
ATOM 864 N N . LYS A 1 114 ? -21.703 -41.844 -9.859 1 97.62 114 LYS A N 1
ATOM 865 C CA . LYS A 1 114 ? -21.828 -43.281 -10.094 1 97.62 114 LYS A CA 1
ATOM 866 C C . LYS A 1 114 ? -20.484 -44 -9.883 1 97.62 114 LYS A C 1
ATOM 868 O O . LYS A 1 114 ? -20.438 -45.094 -9.305 1 97.62 114 LYS A O 1
ATOM 873 N N . ALA A 1 115 ? -19.438 -43.406 -10.438 1 98.38 115 ALA A N 1
ATOM 874 C CA . ALA A 1 115 ? -18.109 -43.969 -10.25 1 98.38 115 ALA A CA 1
ATOM 875 C C . ALA A 1 115 ? -17.734 -44.031 -8.766 1 98.38 115 ALA A C 1
ATOM 877 O O . ALA A 1 115 ? -17.172 -45 -8.297 1 98.38 115 ALA A O 1
ATOM 878 N N . LEU A 1 116 ? -18.078 -43 -7.988 1 98.12 116 LEU A N 1
ATOM 879 C CA . LEU A 1 116 ? -17.734 -42.938 -6.574 1 98.12 116 LEU A CA 1
ATOM 880 C C . LEU A 1 116 ? -18.578 -43.875 -5.754 1 98.12 116 LEU A C 1
ATOM 882 O O . LEU A 1 116 ? -18.156 -44.344 -4.695 1 98.12 116 LEU A O 1
ATOM 886 N N . GLN A 1 117 ? -19.797 -44.094 -6.223 1 98.06 117 GLN A N 1
ATOM 887 C CA . GLN A 1 117 ? -20.609 -45.094 -5.562 1 98.06 117 GLN A CA 1
ATOM 888 C C . GLN A 1 117 ? -19.984 -46.5 -5.684 1 98.06 117 GLN A C 1
ATOM 890 O O . GLN A 1 117 ? -20.031 -47.281 -4.75 1 98.06 117 GLN A O 1
ATOM 895 N N . ALA A 1 118 ? -19.438 -46.75 -6.84 1 98.31 118 ALA A N 1
ATOM 896 C CA . ALA A 1 118 ? -18.812 -48.031 -7.105 1 98.31 118 ALA A CA 1
ATOM 897 C C . ALA A 1 118 ? -17.453 -48.156 -6.406 1 98.31 118 ALA A C 1
ATOM 899 O O . ALA A 1 118 ? -17.078 -49.219 -5.961 1 98.31 118 ALA A O 1
ATOM 900 N N . ASP A 1 119 ? -16.719 -47.125 -6.395 1 98.56 119 ASP A N 1
ATOM 901 C CA . ASP A 1 119 ? -15.391 -47.031 -5.773 1 98.56 119 ASP A CA 1
ATOM 902 C C . ASP A 1 119 ? -15.203 -45.688 -5.074 1 98.56 119 ASP A C 1
ATOM 904 O O . ASP A 1 119 ? -14.633 -44.75 -5.648 1 98.56 119 ASP A O 1
ATOM 908 N N . PRO A 1 120 ? -15.586 -45.594 -3.83 1 98.44 120 PRO A N 1
ATOM 909 C CA . PRO A 1 120 ? -15.609 -44.312 -3.098 1 98.44 120 PRO A CA 1
ATOM 910 C C . PRO A 1 120 ? -14.211 -43.812 -2.781 1 98.44 120 PRO A C 1
ATOM 912 O O . PRO A 1 120 ? -13.25 -44.594 -2.746 1 98.44 120 PRO A O 1
ATOM 915 N N . LEU A 1 121 ? -14.141 -42.562 -2.545 1 98.06 121 LEU A N 1
ATOM 916 C CA . LEU A 1 121 ? -12.922 -41.969 -1.994 1 98.06 121 LEU A CA 1
ATOM 917 C C . LEU A 1 121 ? -12.602 -42.562 -0.631 1 98.06 121 LEU A C 1
ATOM 919 O O . LEU A 1 121 ? -13.492 -43.031 0.075 1 98.06 121 LEU A O 1
ATOM 923 N N . VAL A 1 122 ? -11.352 -42.5 -0.356 1 98.25 122 VAL A N 1
ATOM 924 C CA . VAL A 1 122 ? -10.859 -43.062 0.889 1 98.25 122 VAL A CA 1
ATOM 925 C C . VAL A 1 122 ? -10.367 -41.969 1.814 1 98.25 122 VAL A C 1
ATOM 927 O O . VAL A 1 122 ? -9.391 -41.281 1.503 1 98.25 122 VAL A O 1
ATOM 930 N N . GLU A 1 123 ? -10.922 -41.844 2.982 1 95.81 123 GLU A N 1
ATOM 931 C CA . GLU A 1 123 ? -10.625 -40.75 3.9 1 95.81 123 GLU A CA 1
ATOM 932 C C . GLU A 1 123 ? -9.141 -40.688 4.215 1 95.81 123 GLU A C 1
ATOM 934 O O . GLU A 1 123 ? -8.57 -39.594 4.289 1 95.81 123 GLU A O 1
ATOM 939 N N . ASP A 1 124 ? -8.523 -41.688 4.492 1 97.56 124 ASP A N 1
ATOM 940 C CA . ASP A 1 124 ? -7.102 -41.719 4.824 1 97.56 124 ASP A CA 1
ATOM 941 C C . ASP A 1 124 ? -6.262 -42.125 3.613 1 97.56 124 ASP A C 1
ATOM 943 O O . ASP A 1 124 ? -5.184 -42.688 3.762 1 97.56 124 ASP A O 1
ATOM 947 N N . GLY A 1 125 ? -6.738 -41.875 2.33 1 98.38 125 GLY A N 1
ATOM 948 C CA . GLY A 1 125 ? -6.004 -42.125 1.101 1 98.38 125 GLY A CA 1
ATOM 949 C C . GLY A 1 125 ? -5.086 -40.969 0.711 1 98.38 125 GLY A C 1
ATOM 950 O O . GLY A 1 125 ? -4.953 -40 1.45 1 98.38 125 GLY A O 1
ATOM 951 N N . VAL A 1 126 ? -4.41 -41.156 -0.419 1 97.88 126 VAL A N 1
ATOM 952 C CA . VAL A 1 126 ? -3.492 -40.156 -0.943 1 97.88 126 VAL A CA 1
ATOM 953 C C . VAL A 1 126 ? -4.25 -38.844 -1.215 1 97.88 126 VAL A C 1
ATOM 955 O O . VAL A 1 126 ? -5.312 -38.875 -1.84 1 97.88 126 VAL A O 1
ATOM 958 N N . ALA A 1 127 ? -3.723 -37.75 -0.763 1 95.06 127 ALA A N 1
ATOM 959 C CA . ALA A 1 127 ? -4.332 -36.438 -0.952 1 95.06 127 ALA A CA 1
ATOM 960 C C . ALA A 1 127 ? -3.359 -35.469 -1.616 1 95.06 127 ALA A C 1
ATOM 962 O O . ALA A 1 127 ? -2.166 -35.781 -1.732 1 95.06 127 ALA A O 1
ATOM 963 N N . GLU A 1 128 ? -3.877 -34.406 -2.062 1 93.06 128 GLU A N 1
ATOM 964 C CA . GLU A 1 128 ? -3.096 -33.406 -2.781 1 93.06 128 GLU A CA 1
ATOM 965 C C . GLU A 1 128 ? -1.909 -32.906 -1.949 1 93.06 128 GLU A C 1
ATOM 967 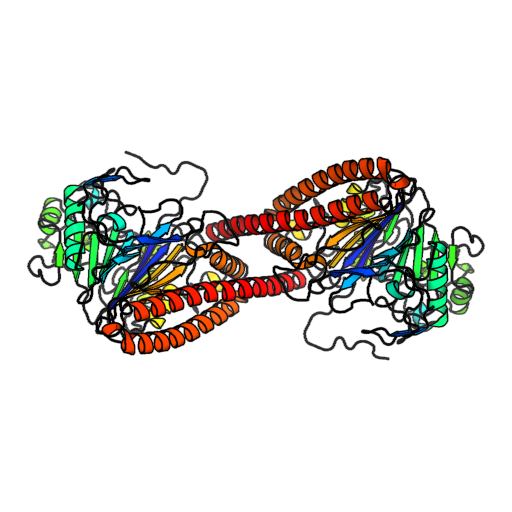O O . GLU A 1 128 ? -0.838 -32.625 -2.49 1 93.06 128 GLU A O 1
ATOM 972 N N . ASN A 1 129 ? -2.078 -32.844 -0.63 1 93.44 129 ASN A N 1
ATOM 973 C CA . ASN A 1 129 ? -1.045 -32.281 0.249 1 93.44 129 ASN A CA 1
ATOM 974 C C . ASN A 1 129 ? 0.161 -33.219 0.335 1 93.44 129 ASN A C 1
ATOM 976 O O . ASN A 1 129 ? 1.227 -32.812 0.809 1 93.44 129 ASN A O 1
ATOM 980 N N . SER A 1 130 ? 0.061 -34.469 -0.135 1 96.38 130 SER A N 1
ATOM 981 C CA . SER A 1 130 ? 1.108 -35.438 0.089 1 96.38 130 SER A CA 1
ATOM 982 C C . SER A 1 130 ? 1.76 -35.875 -1.224 1 96.38 130 SER A C 1
ATOM 984 O O . SER A 1 130 ? 2.945 -36.219 -1.253 1 96.38 130 SER A O 1
ATOM 986 N N . VAL A 1 131 ? 1.024 -35.875 -2.27 1 97.25 131 VAL A N 1
ATOM 987 C CA . VAL A 1 131 ? 1.354 -36.531 -3.518 1 97.25 131 VAL A CA 1
ATOM 988 C C . VAL A 1 131 ? 2.74 -36.125 -3.992 1 97.25 131 VAL A C 1
ATOM 990 O O . VAL A 1 131 ? 3.564 -36.938 -4.367 1 97.25 131 VAL A O 1
ATOM 993 N N . PHE A 1 132 ? 3.041 -34.875 -3.98 1 98.12 132 PHE A N 1
ATOM 994 C CA . PHE A 1 132 ? 4.289 -34.344 -4.5 1 98.12 132 PHE A CA 1
ATOM 995 C C . PHE A 1 132 ? 5.484 -34.875 -3.725 1 98.12 132 PHE A C 1
ATOM 997 O O . PHE A 1 132 ? 6.441 -35.375 -4.316 1 98.12 132 PHE A O 1
ATOM 1004 N N . ASN A 1 133 ? 5.41 -34.875 -2.41 1 97.94 133 ASN A N 1
ATOM 1005 C CA . ASN A 1 133 ? 6.535 -35.156 -1.53 1 97.94 133 ASN A CA 1
ATOM 1006 C C . ASN A 1 133 ? 6.777 -36.656 -1.405 1 97.94 133 ASN A C 1
ATOM 1008 O O . ASN A 1 133 ? 7.867 -37.094 -1.023 1 97.94 133 ASN A O 1
ATOM 1012 N N . ILE A 1 134 ? 5.797 -37.438 -1.764 1 98.5 134 ILE A N 1
ATOM 1013 C CA . ILE A 1 134 ? 5.977 -38.875 -1.612 1 98.5 134 ILE A CA 1
ATOM 1014 C C . ILE A 1 134 ? 6.285 -39.5 -2.969 1 98.5 134 ILE A C 1
ATOM 1016 O O . ILE A 1 134 ? 6.469 -40.719 -3.072 1 98.5 134 ILE A O 1
ATOM 1020 N N . VAL A 1 135 ? 6.355 -38.688 -4.051 1 98.75 135 VAL A N 1
ATOM 1021 C CA . VAL A 1 135 ? 6.586 -39.25 -5.375 1 98.75 135 VAL A CA 1
ATOM 1022 C C . VAL A 1 135 ? 7.895 -38.719 -5.949 1 98.75 135 VAL A C 1
ATOM 1024 O O . VAL A 1 135 ? 8.828 -39.5 -6.207 1 98.75 135 VAL A O 1
ATOM 1027 N N . LEU A 1 136 ? 8.086 -37.469 -6.039 1 98.81 136 LEU A N 1
ATOM 1028 C CA . LEU A 1 136 ? 9.164 -36.844 -6.797 1 98.81 136 LEU A CA 1
ATOM 1029 C C . LEU A 1 136 ? 10.523 -37.281 -6.258 1 98.81 136 LEU A C 1
ATOM 1031 O O . LEU A 1 136 ? 11.422 -37.625 -7.031 1 98.81 136 LEU A O 1
ATOM 1035 N N . PRO A 1 137 ? 10.773 -37.312 -4.949 1 98.56 137 PRO A N 1
ATOM 1036 C CA . PRO A 1 137 ? 12.109 -37.688 -4.457 1 98.56 137 PRO A CA 1
ATOM 1037 C C . PRO A 1 137 ? 12.477 -39.125 -4.734 1 98.56 137 PRO A C 1
ATOM 1039 O O . PRO A 1 137 ? 13.625 -39.531 -4.527 1 98.56 137 PRO A O 1
ATOM 1042 N N . TYR A 1 138 ? 11.555 -39.906 -5.32 1 98.56 138 TYR A N 1
ATOM 1043 C CA . TYR A 1 138 ? 11.789 -41.344 -5.332 1 98.56 138 TYR A CA 1
ATOM 1044 C C . TYR A 1 138 ? 11.719 -41.875 -6.754 1 98.56 138 TYR A C 1
ATOM 1046 O O . TYR A 1 138 ? 11.555 -43.094 -6.953 1 98.56 138 TYR A O 1
ATOM 1054 N N . VAL A 1 139 ? 11.742 -41.062 -7.695 1 98.75 139 VAL A N 1
ATOM 1055 C CA . VAL A 1 139 ? 11.633 -41.5 -9.078 1 98.75 139 VAL A CA 1
ATOM 1056 C C . VAL A 1 139 ? 12.773 -40.938 -9.906 1 98.75 139 VAL A C 1
ATOM 1058 O O . VAL A 1 139 ? 13.312 -39.875 -9.57 1 98.75 139 VAL A O 1
ATOM 1061 N N . ARG A 1 140 ? 13.086 -41.531 -11.039 1 98.69 140 ARG A N 1
ATOM 1062 C CA . ARG A 1 140 ? 14.227 -41.094 -11.844 1 98.69 140 ARG A CA 1
ATOM 1063 C C . ARG A 1 140 ? 13.805 -40.812 -13.281 1 98.69 140 ARG A C 1
ATOM 1065 O O . ARG A 1 140 ? 14.594 -40.312 -14.078 1 98.69 140 ARG A O 1
ATOM 1072 N N . THR A 1 141 ? 12.594 -41.188 -13.656 1 98.75 141 THR A N 1
ATOM 1073 C CA . THR A 1 141 ? 12 -40.844 -14.945 1 98.75 141 THR A CA 1
ATOM 1074 C C . THR A 1 141 ? 10.539 -40.406 -14.781 1 98.75 141 THR A C 1
ATOM 1076 O O . THR A 1 141 ? 9.922 -40.688 -13.75 1 98.75 141 THR A O 1
ATOM 1079 N N . ALA A 1 142 ? 10.031 -39.781 -15.805 1 98.81 142 ALA A N 1
ATOM 1080 C CA . ALA A 1 142 ? 8.609 -39.406 -15.797 1 98.81 142 ALA A CA 1
ATOM 1081 C C . ALA A 1 142 ? 7.73 -40.656 -15.711 1 98.81 142 ALA A C 1
ATOM 1083 O O . ALA A 1 142 ? 6.754 -40.688 -14.953 1 98.81 142 ALA A O 1
ATOM 1084 N N . ARG A 1 143 ? 8.07 -41.688 -16.391 1 98.62 143 ARG A N 1
ATOM 1085 C CA . ARG A 1 143 ? 7.328 -42.938 -16.375 1 98.62 143 ARG A CA 1
ATOM 1086 C C . ARG A 1 143 ? 7.312 -43.562 -14.984 1 98.62 143 ARG A C 1
ATOM 1088 O O . ARG A 1 143 ? 6.301 -44.125 -14.555 1 98.62 143 ARG A O 1
ATOM 1095 N N . GLU A 1 144 ? 8.508 -43.5 -14.391 1 98.69 144 GLU A N 1
ATOM 1096 C CA . GLU A 1 144 ? 8.57 -44 -13.031 1 98.69 144 GLU A CA 1
ATOM 1097 C C . GLU A 1 144 ? 7.66 -43.219 -12.094 1 98.69 144 GLU A C 1
ATOM 1099 O O . GLU A 1 144 ? 7.082 -43.781 -11.156 1 98.69 144 GLU A O 1
ATOM 1104 N N . GLY A 1 145 ? 7.582 -41.938 -12.336 1 98.88 145 GLY A N 1
ATOM 1105 C CA . GLY A 1 145 ? 6.66 -41.125 -11.562 1 98.88 145 GLY A CA 1
ATOM 1106 C C . GLY A 1 145 ? 5.219 -41.562 -11.672 1 98.88 145 GLY A C 1
ATOM 1107 O O . GLY A 1 145 ? 4.527 -41.719 -10.664 1 98.88 145 GLY A O 1
ATOM 1108 N N . VAL A 1 146 ? 4.781 -41.812 -12.891 1 98.81 146 VAL A N 1
ATOM 1109 C CA . VAL A 1 146 ? 3.43 -42.312 -13.141 1 98.81 146 VAL A CA 1
ATOM 1110 C C . VAL A 1 146 ? 3.223 -43.656 -12.438 1 98.81 146 VAL A C 1
ATOM 1112 O O . VAL A 1 146 ? 2.207 -43.875 -11.773 1 98.81 146 VAL A O 1
ATOM 1115 N N . ARG A 1 147 ? 4.172 -44.531 -12.578 1 98.69 147 ARG A N 1
ATOM 1116 C CA . ARG A 1 147 ? 4.055 -45.875 -11.992 1 98.69 147 ARG A CA 1
ATOM 1117 C C . ARG A 1 147 ? 3.963 -45.781 -10.477 1 98.69 147 ARG A C 1
ATOM 1119 O O . ARG A 1 147 ? 3.111 -46.438 -9.867 1 98.69 147 ARG A O 1
ATOM 1126 N N . ARG A 1 148 ? 4.855 -45.031 -9.914 1 98.81 148 ARG A N 1
ATOM 1127 C CA . ARG A 1 148 ? 4.844 -44.938 -8.453 1 98.81 148 ARG A CA 1
ATOM 1128 C C . ARG A 1 148 ? 3.521 -44.375 -7.957 1 98.81 148 ARG A C 1
ATOM 1130 O O . ARG A 1 148 ? 2.928 -44.906 -7.016 1 98.81 148 ARG A O 1
ATOM 1137 N N . LEU A 1 149 ? 3.109 -43.281 -8.547 1 98.81 149 LEU A N 1
ATOM 1138 C CA . LEU A 1 149 ? 1.85 -42.688 -8.125 1 98.81 149 LEU A CA 1
ATOM 1139 C C . LEU A 1 149 ? 0.686 -43.656 -8.336 1 98.81 149 LEU A C 1
ATOM 1141 O O . LEU A 1 149 ? -0.189 -43.781 -7.48 1 98.81 149 LEU A O 1
ATOM 1145 N N . GLY A 1 150 ? 0.659 -44.25 -9.5 1 98.75 150 GLY A N 1
ATOM 1146 C CA . GLY A 1 150 ? -0.368 -45.25 -9.758 1 98.75 150 GLY A CA 1
ATOM 1147 C C . GLY A 1 150 ? -0.438 -46.312 -8.68 1 98.75 150 GLY A C 1
ATOM 1148 O O . GLY A 1 150 ? -1.525 -46.656 -8.219 1 98.75 150 GLY A O 1
ATOM 1149 N N . GLU A 1 151 ? 0.705 -46.844 -8.32 1 98.62 151 GLU A N 1
ATOM 1150 C CA . GLU A 1 151 ? 0.767 -47.844 -7.281 1 98.62 151 GLU A CA 1
ATOM 1151 C C . GLU A 1 151 ? 0.225 -47.344 -5.957 1 98.62 151 GLU A C 1
ATOM 1153 O O . GLU A 1 151 ? -0.472 -48.062 -5.234 1 98.62 151 GLU A O 1
ATOM 1158 N N . LEU A 1 152 ? 0.603 -46.156 -5.594 1 98.62 152 LEU A N 1
ATOM 1159 C CA . LEU A 1 152 ? 0.128 -45.562 -4.355 1 98.62 152 LEU A CA 1
ATOM 1160 C C . LEU A 1 152 ? -1.389 -45.406 -4.375 1 98.62 152 LEU A C 1
ATOM 1162 O O . LEU A 1 152 ? -2.057 -45.625 -3.367 1 98.62 152 LEU A O 1
ATOM 1166 N N . ILE A 1 153 ? -1.941 -44.938 -5.527 1 98.62 153 ILE A N 1
ATOM 1167 C CA . ILE A 1 153 ? -3.383 -44.781 -5.688 1 98.62 153 ILE A CA 1
ATOM 1168 C C . ILE A 1 153 ? -4.07 -46.156 -5.504 1 98.62 153 ILE A C 1
ATOM 1170 O O . ILE A 1 153 ? -5.062 -46.25 -4.781 1 98.62 153 ILE A O 1
ATOM 1174 N N . GLU A 1 154 ? -3.582 -47.156 -6.117 1 98.69 154 GLU A N 1
ATOM 1175 C CA . GLU A 1 154 ? -4.188 -48.469 -6.066 1 98.69 154 GLU A CA 1
ATOM 1176 C C . GLU A 1 154 ? -4.105 -49.062 -4.664 1 98.69 154 GLU A C 1
ATOM 1178 O O . GLU A 1 154 ? -5.039 -49.719 -4.207 1 98.69 154 GLU A O 1
ATOM 1183 N N . ARG A 1 155 ? -3.066 -48.844 -4.016 1 98.38 155 ARG A N 1
ATOM 1184 C CA . ARG A 1 155 ? -2.826 -49.438 -2.705 1 98.38 155 ARG A CA 1
ATOM 1185 C C . ARG A 1 155 ? -3.607 -48.688 -1.619 1 98.38 155 ARG A C 1
ATOM 1187 O O . ARG A 1 155 ? -4.188 -49.312 -0.732 1 98.38 155 ARG A O 1
ATOM 1194 N N . HIS A 1 156 ? -3.604 -47.375 -1.689 1 98.38 156 HIS A N 1
ATOM 1195 C CA . HIS A 1 156 ? -4.098 -46.594 -0.56 1 98.38 156 HIS A CA 1
ATOM 1196 C C . HIS A 1 156 ? -5.43 -45.938 -0.889 1 98.38 156 HIS A C 1
ATOM 1198 O O . HIS A 1 156 ? -6.129 -45.469 0.008 1 98.38 156 HIS A O 1
ATOM 1204 N N . GLY A 1 157 ? -5.805 -45.938 -2.139 1 98.62 157 GLY A N 1
ATOM 1205 C CA . GLY A 1 157 ? -6.898 -45.062 -2.539 1 98.62 157 GLY A CA 1
ATOM 1206 C C . GLY A 1 157 ? -6.539 -43.594 -2.473 1 98.62 157 GLY A C 1
ATOM 1207 O O . GLY A 1 157 ? -5.41 -43.219 -2.127 1 98.62 157 GLY A O 1
ATOM 1208 N N . ILE A 1 158 ? -7.484 -42.781 -2.891 1 98.19 158 ILE A N 1
ATOM 1209 C CA . ILE A 1 158 ? -7.27 -41.312 -2.83 1 98.19 158 ILE A CA 1
ATOM 1210 C C . ILE A 1 158 ? -8.352 -40.688 -1.972 1 98.19 158 ILE A C 1
ATOM 1212 O O . ILE A 1 158 ? -9.484 -41.156 -1.911 1 98.19 158 ILE A O 1
ATOM 1216 N N . ALA A 1 159 ? -7.969 -39.625 -1.275 1 97.31 159 ALA A N 1
ATOM 1217 C CA . ALA A 1 159 ? -8.93 -38.844 -0.483 1 97.31 159 ALA A CA 1
ATOM 1218 C C . ALA A 1 159 ? -9.648 -37.812 -1.343 1 97.31 159 ALA A C 1
ATOM 1220 O O . ALA A 1 159 ? -10.719 -37.344 -0.973 1 97.31 159 ALA A O 1
ATOM 1221 N N . GLU A 1 160 ? -9.102 -37.438 -2.438 1 95 160 GLU A N 1
ATOM 1222 C CA . GLU A 1 160 ? -9.625 -36.5 -3.42 1 95 160 GLU A CA 1
ATOM 1223 C C . GLU A 1 160 ? -9 -36.719 -4.793 1 95 160 GLU A C 1
ATOM 1225 O O . GLU A 1 160 ? -7.875 -37.219 -4.898 1 95 160 GLU A O 1
ATOM 1230 N N . GLY A 1 161 ? -9.703 -36.406 -5.828 1 96.19 161 GLY A N 1
ATOM 1231 C CA . GLY A 1 161 ? -9.211 -36.594 -7.184 1 96.19 161 GLY A CA 1
ATOM 1232 C C . GLY A 1 161 ? -8.234 -35.5 -7.621 1 96.19 161 GLY A C 1
ATOM 1233 O O . GLY A 1 161 ? -8.352 -34.375 -7.203 1 96.19 161 GLY A O 1
ATOM 1234 N N . PHE A 1 162 ? -7.285 -35.875 -8.516 1 96.69 162 PHE A N 1
ATOM 1235 C CA . PHE A 1 162 ? -6.289 -34.906 -8.961 1 96.69 162 PHE A CA 1
ATOM 1236 C C . PHE A 1 162 ? -5.684 -35.312 -10.297 1 96.69 162 PHE A C 1
ATOM 1238 O O . PHE A 1 162 ? -5.82 -36.469 -10.703 1 96.69 162 PHE A O 1
ATOM 1245 N N . GLY A 1 163 ? -5.148 -34.344 -10.969 1 97.56 163 GLY A N 1
ATOM 1246 C CA . GLY A 1 163 ? -4.262 -34.531 -12.109 1 97.56 163 GLY A CA 1
ATOM 1247 C C . GLY A 1 163 ? -2.836 -34.094 -11.828 1 97.56 163 GLY A C 1
ATOM 1248 O O . GLY A 1 163 ? -2.605 -33.094 -11.133 1 97.56 163 GLY A O 1
ATOM 1249 N N . ILE A 1 164 ? -1.875 -34.875 -12.383 1 98.31 164 ILE A N 1
ATOM 1250 C CA . ILE A 1 164 ? -0.464 -34.656 -12.086 1 98.31 164 ILE A CA 1
ATOM 1251 C C . ILE A 1 164 ? 0.346 -34.719 -13.383 1 98.31 164 ILE A C 1
ATOM 1253 O O . ILE A 1 164 ? 0.191 -35.656 -14.18 1 98.31 164 ILE A O 1
ATOM 1257 N N . GLY A 1 165 ? 1.27 -33.688 -13.531 1 98.69 165 GLY A N 1
ATOM 1258 C CA . GLY A 1 165 ? 2.195 -33.688 -14.656 1 98.69 165 GLY A CA 1
ATOM 1259 C C . GLY A 1 165 ? 3.594 -34.156 -14.266 1 98.69 165 GLY A C 1
ATOM 1260 O O . GLY A 1 165 ? 4.098 -33.781 -13.203 1 98.69 165 GLY A O 1
ATOM 1261 N N . PHE A 1 166 ? 4.215 -35 -15.102 1 98.88 166 PHE A N 1
ATOM 1262 C CA . PHE A 1 166 ? 5.605 -35.438 -14.984 1 98.88 166 PHE A CA 1
ATOM 1263 C C . PHE A 1 166 ? 6.379 -35.094 -16.25 1 98.88 166 PHE A C 1
ATOM 1265 O O . PHE A 1 166 ? 5.852 -35.25 -17.359 1 98.88 166 PHE A O 1
ATOM 1272 N N . VAL A 1 167 ? 7.57 -34.719 -16.062 1 98.94 167 VAL A N 1
ATOM 1273 C CA . VAL A 1 167 ? 8.398 -34.438 -17.234 1 98.94 167 VAL A CA 1
ATOM 1274 C C . VAL A 1 167 ? 9.852 -34.812 -16.938 1 98.94 167 VAL A C 1
ATOM 1276 O O . VAL A 1 167 ? 10.336 -34.594 -15.82 1 98.94 167 VAL A O 1
ATOM 1279 N N . ASP A 1 168 ? 10.547 -35.5 -17.781 1 98.62 168 ASP A N 1
ATOM 1280 C CA . ASP A 1 168 ? 11.992 -35.688 -17.75 1 98.62 168 ASP A CA 1
ATOM 1281 C C . ASP A 1 168 ? 12.633 -35.25 -19.062 1 98.62 168 ASP A C 1
ATOM 1283 O O . ASP A 1 168 ? 12.117 -34.344 -19.75 1 98.62 168 ASP A O 1
ATOM 1287 N N . ASP A 1 169 ? 13.781 -35.719 -19.438 1 97.38 169 ASP A N 1
ATOM 1288 C CA . ASP A 1 169 ? 14.5 -35.188 -20.578 1 97.38 169 ASP A CA 1
ATOM 1289 C C . ASP A 1 169 ? 13.984 -35.781 -21.891 1 97.38 169 ASP A C 1
ATOM 1291 O O . ASP A 1 169 ? 14.422 -35.406 -22.969 1 97.38 169 ASP A O 1
ATOM 1295 N N . SER A 1 170 ? 12.938 -36.688 -21.781 1 97.06 170 SER A N 1
ATOM 1296 C CA . SER A 1 170 ? 12.57 -37.406 -23 1 97.06 170 SER A CA 1
ATOM 1297 C C . SER A 1 170 ? 11.062 -37.375 -23.234 1 97.06 170 SER A C 1
ATOM 1299 O O . SER A 1 170 ? 10.602 -37.469 -24.375 1 97.06 170 SER A O 1
ATOM 1301 N N . GLU A 1 171 ? 10.312 -37.281 -22.172 1 97.88 171 GLU A N 1
ATOM 1302 C CA . GLU A 1 171 ? 8.867 -37.406 -22.359 1 97.88 171 GLU A CA 1
ATOM 1303 C C . GLU A 1 171 ? 8.102 -36.719 -21.25 1 97.88 171 GLU A C 1
ATOM 1305 O O . GLU A 1 171 ? 8.68 -36.344 -20.219 1 97.88 171 GLU A O 1
ATOM 1310 N N . ILE A 1 172 ? 6.891 -36.406 -21.516 1 98.88 172 ILE A N 1
ATOM 1311 C CA . ILE A 1 172 ? 5.934 -35.844 -20.578 1 98.88 172 ILE A CA 1
ATOM 1312 C C . ILE A 1 172 ? 4.766 -36.781 -20.375 1 98.88 172 ILE A C 1
ATOM 1314 O O . ILE A 1 172 ? 4.281 -37.406 -21.328 1 98.88 172 ILE A O 1
ATOM 1318 N N . TRP A 1 173 ? 4.367 -36.906 -19.141 1 98.94 173 TRP A N 1
ATOM 1319 C CA . TRP A 1 173 ? 3.17 -37.688 -18.828 1 98.94 173 TRP A CA 1
ATOM 1320 C C . TRP A 1 173 ? 2.195 -36.844 -18 1 98.94 173 TRP A C 1
ATOM 1322 O O . TRP A 1 173 ? 2.607 -35.938 -17.266 1 98.94 173 TRP A O 1
ATOM 1332 N N . TYR A 1 174 ? 0.943 -37.125 -18.125 1 98.81 174 TYR A N 1
ATOM 1333 C CA . TYR A 1 174 ? -0.11 -36.562 -17.281 1 98.81 174 TYR A CA 1
ATOM 1334 C C . TYR A 1 174 ? -1.031 -37.656 -16.781 1 98.81 174 TYR A C 1
ATOM 1336 O O . TYR A 1 174 ? -1.441 -38.531 -17.547 1 98.81 174 TYR A O 1
ATOM 1344 N N . LEU A 1 175 ? -1.225 -37.688 -15.492 1 98.81 175 LEU A N 1
ATOM 1345 C CA . LEU A 1 175 ? -2.078 -38.688 -14.852 1 98.81 175 LEU A CA 1
ATOM 1346 C C . LEU A 1 175 ? -3.355 -38.031 -14.32 1 98.81 175 LEU A C 1
ATOM 1348 O O . LEU A 1 175 ? -3.314 -36.969 -13.734 1 98.81 175 LEU A O 1
ATOM 1352 N N . GLU A 1 176 ? -4.508 -38.656 -14.539 1 98.31 176 GLU A N 1
ATOM 1353 C CA . GLU A 1 176 ? -5.793 -38.312 -13.945 1 98.31 176 GLU A CA 1
ATOM 1354 C C . GLU A 1 176 ? -6.363 -39.438 -13.117 1 98.31 176 GLU A C 1
ATOM 1356 O O . GLU A 1 176 ? -6.328 -40.594 -13.547 1 98.31 176 GLU A O 1
ATOM 1361 N N . THR A 1 177 ? -6.855 -39.062 -11.977 1 98.19 177 THR A N 1
ATOM 1362 C CA . THR A 1 177 ? -7.555 -40.062 -11.188 1 98.19 177 THR A CA 1
ATOM 1363 C C . THR A 1 177 ? -8.953 -40.312 -11.734 1 98.19 177 THR A C 1
ATOM 1365 O O . THR A 1 177 ? -9.57 -39.406 -12.312 1 98.19 177 THR A O 1
ATOM 1368 N N . ALA A 1 178 ? -9.492 -41.469 -11.57 1 97.81 178 ALA A N 1
ATOM 1369 C CA . ALA A 1 178 ? -10.789 -41.844 -12.102 1 97.81 178 ALA A CA 1
ATOM 1370 C C . ALA A 1 178 ? -11.836 -41.938 -11 1 97.81 178 ALA A C 1
ATOM 1372 O O . ALA A 1 178 ? -12.984 -41.531 -11.188 1 97.81 178 ALA A O 1
ATOM 1373 N N . CYS A 1 179 ? -11.57 -42.531 -9.922 1 97.31 179 CYS A N 1
ATOM 1374 C CA . CYS A 1 179 ? -12.359 -42.719 -8.703 1 97.31 179 CYS A CA 1
ATOM 1375 C C . CYS A 1 179 ? -11.461 -43 -7.508 1 97.31 179 CYS A C 1
ATOM 1377 O O . CYS A 1 179 ? -10.352 -42.469 -7.418 1 97.31 179 CYS A O 1
ATOM 1379 N N . GLY A 1 180 ? -11.93 -43.812 -6.652 1 98.12 180 GLY A N 1
ATOM 1380 C CA . GLY A 1 180 ? -11.211 -43.969 -5.395 1 98.12 180 GLY A CA 1
ATOM 1381 C C . GLY A 1 180 ? -9.867 -44.656 -5.559 1 98.12 180 GLY A C 1
ATOM 1382 O O . GLY A 1 180 ? -8.922 -44.375 -4.82 1 98.12 180 GLY A O 1
ATOM 1383 N N . HIS A 1 181 ? -9.734 -45.594 -6.5 1 98.69 181 HIS A N 1
ATOM 1384 C CA . HIS A 1 181 ? -8.516 -46.406 -6.527 1 98.69 181 HIS A CA 1
ATOM 1385 C C . HIS A 1 181 ? -7.988 -46.562 -7.949 1 98.69 181 HIS A C 1
ATOM 1387 O O . HIS A 1 181 ? -7.09 -47.375 -8.203 1 98.69 181 HIS A O 1
ATOM 1393 N N . ARG A 1 182 ? -8.516 -45.875 -8.898 1 98.56 182 ARG A N 1
ATOM 1394 C CA . ARG A 1 182 ? -8.164 -46.094 -10.297 1 98.56 182 ARG A CA 1
ATOM 1395 C C . ARG A 1 182 ? -7.684 -44.812 -10.953 1 98.56 182 ARG A C 1
ATOM 1397 O O . ARG A 1 182 ? -7.953 -43.719 -10.453 1 98.56 182 ARG A O 1
ATOM 1404 N N . TRP A 1 183 ? -7.027 -44.969 -12.047 1 98.69 183 TRP A N 1
ATOM 1405 C CA . TRP A 1 183 ? -6.367 -43.844 -12.695 1 98.69 183 TRP A CA 1
ATOM 1406 C C . TRP A 1 183 ? -6.02 -44.188 -14.148 1 98.69 183 TRP A C 1
ATOM 1408 O O . TRP A 1 183 ? -6.039 -45.344 -14.547 1 98.69 183 TRP A O 1
ATOM 1418 N N . LEU A 1 184 ? -5.828 -43.156 -14.938 1 98.81 184 LEU A N 1
ATOM 1419 C CA . LEU A 1 184 ? -5.328 -43.219 -16.312 1 98.81 184 LEU A CA 1
ATOM 1420 C C . LEU A 1 184 ? -4.23 -42.156 -16.516 1 98.81 184 LEU A C 1
ATOM 1422 O O . LEU A 1 184 ? -4.348 -41.031 -16.062 1 98.81 184 LEU A O 1
ATOM 1426 N N . ALA A 1 185 ? -3.137 -42.562 -17.125 1 98.81 185 ALA A N 1
ATOM 1427 C CA . ALA A 1 185 ? -2.076 -41.625 -17.516 1 98.81 185 ALA A CA 1
ATOM 1428 C C . ALA A 1 185 ? -1.785 -41.75 -19.016 1 98.81 185 ALA A C 1
ATOM 1430 O O . ALA A 1 185 ? -1.801 -42.844 -19.578 1 98.81 185 ALA A O 1
ATOM 1431 N N . CYS A 1 186 ? -1.541 -40.625 -19.625 1 98.69 186 CYS A N 1
ATOM 1432 C CA . CYS A 1 186 ? -1.203 -40.562 -21.031 1 98.69 186 CYS A CA 1
ATOM 1433 C C . CYS A 1 186 ? 0.133 -39.875 -21.25 1 98.69 186 CYS A C 1
ATOM 1435 O O . CYS A 1 186 ? 0.439 -38.875 -20.578 1 98.69 186 CYS A O 1
ATOM 1437 N N . ARG A 1 187 ? 0.92 -40.438 -22.141 1 98.69 187 ARG A N 1
ATOM 1438 C CA . ARG A 1 187 ? 2.082 -39.719 -22.641 1 98.69 187 ARG A CA 1
ATOM 1439 C C . ARG A 1 187 ? 1.655 -38.531 -23.531 1 98.69 187 ARG A C 1
ATOM 1441 O O . ARG A 1 187 ? 0.86 -38.719 -24.453 1 98.69 187 ARG A O 1
ATOM 1448 N N . MET A 1 188 ? 2.162 -37.438 -23.281 1 98.38 188 MET A N 1
ATOM 1449 C CA . MET A 1 188 ? 1.794 -36.25 -24.062 1 98.38 188 MET A CA 1
ATOM 1450 C C . MET A 1 188 ? 2.375 -36.344 -25.484 1 98.38 188 MET A C 1
ATOM 1452 O O . MET A 1 188 ? 3.557 -36.656 -25.641 1 98.38 188 MET A O 1
ATOM 1456 N N . PRO A 1 189 ? 1.511 -36.125 -26.453 1 98.25 189 PRO A N 1
ATOM 1457 C CA . PRO A 1 189 ? 2.072 -36.062 -27.812 1 98.25 189 PRO A CA 1
ATOM 1458 C C . PRO A 1 189 ? 3.109 -34.969 -27.984 1 98.25 189 PRO A C 1
ATOM 1460 O O . PRO A 1 189 ? 2.932 -33.844 -27.453 1 98.25 189 PRO A O 1
ATOM 1463 N N . GLU A 1 190 ? 4.117 -35.25 -28.75 1 98.06 190 GLU A N 1
ATOM 1464 C CA . GLU A 1 190 ? 5.238 -34.344 -28.891 1 98.06 190 GLU A CA 1
ATOM 1465 C C . GLU A 1 190 ? 4.828 -33.094 -29.672 1 98.06 190 GLU A C 1
ATOM 1467 O O . GLU A 1 190 ? 5.383 -32 -29.453 1 98.06 190 GLU A O 1
ATOM 1472 N N . ASP A 1 191 ? 3.836 -33.188 -30.562 1 98.44 191 ASP A N 1
ATOM 1473 C CA . ASP A 1 191 ? 3.521 -32.125 -31.5 1 98.44 191 ASP A CA 1
ATOM 1474 C C . ASP A 1 191 ? 2.191 -31.453 -31.141 1 98.44 191 ASP A C 1
ATOM 1476 O O . ASP A 1 191 ? 1.517 -30.906 -32 1 98.44 191 ASP A O 1
ATOM 1480 N N . LYS A 1 192 ? 1.776 -31.594 -29.922 1 98.62 192 LYS A N 1
ATOM 1481 C CA . LYS A 1 192 ? 0.505 -31.047 -29.469 1 98.62 192 LYS A CA 1
ATOM 1482 C C . LYS A 1 192 ? 0.666 -30.328 -28.125 1 98.62 192 LYS A C 1
ATOM 1484 O O . LYS A 1 192 ? 1.734 -30.375 -27.516 1 98.62 192 LYS A O 1
ATOM 1489 N N . TYR A 1 193 ? -0.324 -29.578 -27.797 1 98.75 193 TYR A N 1
ATOM 1490 C CA . TYR A 1 193 ? -0.451 -29.062 -26.438 1 98.75 193 TYR A CA 1
ATOM 1491 C C . TYR A 1 193 ? -1.717 -29.578 -25.781 1 98.75 193 TYR A C 1
ATOM 1493 O O . TYR A 1 193 ? -2.604 -30.125 -26.453 1 98.75 193 TYR A O 1
ATOM 1501 N N . PHE A 1 194 ? -1.711 -29.547 -24.469 1 98.56 194 PHE A N 1
ATOM 1502 C CA . PHE A 1 194 ? -2.805 -29.984 -23.609 1 98.56 194 PHE A CA 1
ATOM 1503 C C . PHE A 1 194 ? -3.174 -28.875 -22.609 1 98.56 194 PHE A C 1
ATOM 1505 O O . PHE A 1 194 ? -2.295 -28.219 -22.062 1 98.56 194 PHE A O 1
ATOM 1512 N N . VAL A 1 195 ? -4.473 -28.609 -22.438 1 97.88 195 VAL A N 1
ATOM 1513 C CA . VAL A 1 195 ? -4.965 -27.656 -21.453 1 97.88 195 VAL A CA 1
ATOM 1514 C C . VAL A 1 195 ? -6.086 -28.281 -20.625 1 97.88 195 VAL A C 1
ATOM 1516 O O . VAL A 1 195 ? -6.922 -29.016 -21.172 1 97.88 195 VAL A O 1
ATOM 1519 N N . THR A 1 196 ? -6.055 -28.031 -19.375 1 96.62 196 THR A N 1
ATOM 1520 C CA . THR A 1 196 ? -7.152 -28.453 -18.516 1 96.62 196 THR A CA 1
ATOM 1521 C C . THR A 1 196 ? -7.387 -27.438 -17.391 1 96.62 196 THR A C 1
ATOM 1523 O O . THR A 1 196 ? -6.492 -26.656 -17.047 1 96.62 196 THR A O 1
ATOM 1526 N N . GLY A 1 197 ? -8.641 -27.344 -16.922 1 94.62 197 GLY A N 1
ATOM 1527 C CA . GLY A 1 197 ? -9.078 -26.578 -15.766 1 94.62 197 GLY A CA 1
ATOM 1528 C C . GLY A 1 197 ? -10.062 -27.312 -14.891 1 94.62 197 GLY A C 1
ATOM 1529 O O . GLY A 1 197 ? -11.281 -27.172 -15.039 1 94.62 197 GLY A O 1
ATOM 1530 N N . ASN A 1 198 ? -9.656 -28.047 -13.969 1 92.81 198 ASN A N 1
ATOM 1531 C CA . ASN A 1 198 ? -10.352 -28.703 -12.875 1 92.81 198 ASN A CA 1
ATOM 1532 C C . ASN A 1 198 ? -11.375 -29.719 -13.398 1 92.81 198 ASN A C 1
ATOM 1534 O O . ASN A 1 198 ? -12.383 -29.984 -12.734 1 92.81 198 ASN A O 1
ATOM 1538 N N . GLN A 1 199 ? -11.188 -30.203 -14.531 1 93.5 199 GLN A N 1
ATOM 1539 C CA . GLN A 1 199 ? -11.977 -31.312 -15.062 1 93.5 199 GLN A CA 1
ATOM 1540 C C . GLN A 1 199 ? -11.094 -32.281 -15.836 1 93.5 199 GLN A C 1
ATOM 1542 O O . GLN A 1 199 ? -10.156 -31.875 -16.531 1 93.5 199 GLN A O 1
ATOM 1547 N N . SER A 1 200 ? -11.477 -33.531 -15.695 1 95.19 200 SER A N 1
ATOM 1548 C CA . SER A 1 200 ? -10.797 -34.531 -16.5 1 95.19 200 SER A CA 1
ATOM 1549 C C . SER A 1 200 ? -10.961 -34.281 -17.984 1 95.19 200 SER A C 1
ATOM 1551 O O . SER A 1 200 ? -12.07 -34 -18.453 1 95.19 200 SER A O 1
ATOM 1553 N N . ARG A 1 201 ? -9.906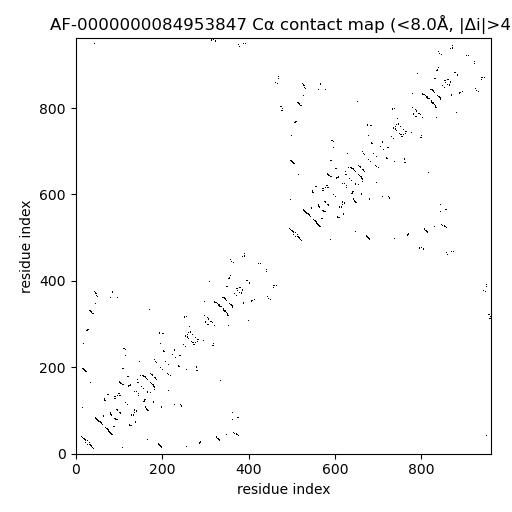 -34.469 -18.75 1 96.5 201 ARG A N 1
ATOM 1554 C CA . ARG A 1 201 ? -9.914 -34.156 -20.172 1 96.5 201 ARG A CA 1
ATOM 1555 C C . ARG A 1 201 ? -9.75 -35.438 -21 1 96.5 201 ARG A C 1
ATOM 1557 O O . ARG A 1 201 ? -10.133 -35.469 -22.172 1 96.5 201 ARG A O 1
ATOM 1564 N N . PHE A 1 202 ? -9.219 -36.438 -20.438 1 97.56 202 PHE A N 1
ATOM 1565 C CA . PHE A 1 202 ? -8.922 -37.625 -21.203 1 97.56 202 PHE A CA 1
ATOM 1566 C C . PHE A 1 202 ? -10.203 -38.312 -21.672 1 97.56 202 PHE A C 1
ATOM 1568 O O . PHE A 1 202 ? -11.203 -38.312 -20.953 1 97.56 202 PHE A O 1
ATOM 1575 N N . ARG A 1 203 ? -10.109 -38.938 -22.828 1 96.81 203 ARG A N 1
ATOM 1576 C CA . ARG A 1 203 ? -11.227 -39.656 -23.422 1 96.81 203 ARG A CA 1
ATOM 1577 C C . ARG A 1 203 ? -10.797 -41.062 -23.891 1 96.81 203 ARG A C 1
ATOM 1579 O O . ARG A 1 203 ? -11 -42.031 -23.188 1 96.81 203 ARG A O 1
ATOM 1586 N N . LYS A 1 204 ? -9.977 -41.031 -24.859 1 95.56 204 LYS A N 1
ATOM 1587 C CA . LYS A 1 204 ? -9.523 -42.281 -25.469 1 95.56 204 LYS A CA 1
ATOM 1588 C C . LYS A 1 204 ? -8.523 -43 -24.562 1 95.56 204 LYS A C 1
ATOM 1590 O O . LYS A 1 204 ? -7.676 -42.375 -23.938 1 95.56 204 LYS A O 1
ATOM 1595 N N . TYR A 1 205 ? -8.656 -44.344 -24.531 1 97.38 205 TYR A N 1
ATOM 1596 C CA . TYR A 1 205 ? -7.723 -45.219 -23.828 1 97.38 205 TYR A CA 1
ATOM 1597 C C . TYR A 1 205 ? -7.602 -46.594 -24.516 1 97.38 205 TYR A C 1
ATOM 1599 O O . TYR A 1 205 ? -8.609 -47.25 -24.781 1 97.38 205 TYR A O 1
ATOM 1607 N N . ASP A 1 206 ? -6.391 -46.906 -24.844 1 96.75 206 ASP A N 1
ATOM 1608 C CA . ASP A 1 206 ? -6.07 -48.25 -25.375 1 96.75 206 ASP A CA 1
ATOM 1609 C C . ASP A 1 206 ? -5.16 -49 -24.438 1 96.75 206 ASP A C 1
ATOM 1611 O O . ASP A 1 206 ? -3.961 -48.75 -24.359 1 96.75 206 ASP A O 1
ATOM 1615 N N . PRO A 1 207 ? -5.703 -50.031 -23.766 1 96.06 207 PRO A N 1
ATOM 1616 C CA . PRO A 1 207 ? -4.906 -50.781 -22.781 1 96.06 207 PRO A CA 1
ATOM 1617 C C . PRO A 1 207 ? -3.732 -51.531 -23.406 1 96.06 207 PRO A C 1
ATOM 1619 O O . PRO A 1 207 ? -2.822 -51.969 -22.703 1 96.06 207 PRO A O 1
ATOM 1622 N N . ASN A 1 208 ? -3.719 -51.688 -24.719 1 96.44 208 ASN A N 1
ATOM 1623 C CA . ASN A 1 208 ? -2.646 -52.438 -25.375 1 96.44 208 ASN A CA 1
ATOM 1624 C C . ASN A 1 208 ? -1.525 -51.5 -25.828 1 96.44 208 ASN A C 1
ATOM 1626 O O . ASN A 1 208 ? -0.438 -51.938 -26.188 1 96.44 208 ASN A O 1
ATOM 1630 N N . ASP A 1 209 ? -1.761 -50.25 -25.859 1 97.62 209 ASP A N 1
ATOM 1631 C CA . ASP A 1 209 ? -0.748 -49.25 -26.219 1 97.62 209 ASP A CA 1
ATOM 1632 C C . ASP A 1 209 ? 0.019 -48.781 -24.969 1 97.62 209 ASP A C 1
ATOM 1634 O O . ASP A 1 209 ? -0.172 -47.656 -24.5 1 97.62 209 ASP A O 1
ATOM 1638 N N . THR A 1 210 ? 0.955 -49.531 -24.578 1 95.94 210 THR A N 1
ATOM 1639 C CA . THR A 1 210 ? 1.679 -49.281 -23.344 1 95.94 210 THR A CA 1
ATOM 1640 C C . THR A 1 210 ? 2.711 -48.188 -23.547 1 95.94 210 THR A C 1
ATOM 1642 O O . THR A 1 210 ? 3.283 -47.656 -22.578 1 95.94 210 THR A O 1
ATOM 1645 N N . GLU A 1 211 ? 2.918 -47.781 -24.766 1 97 211 GLU A N 1
ATOM 1646 C CA . GLU A 1 211 ? 3.824 -46.656 -25.047 1 97 211 GLU A CA 1
ATOM 1647 C C . GLU A 1 211 ? 3.193 -45.344 -24.688 1 97 211 GLU A C 1
ATOM 1649 O O . GLU A 1 211 ? 3.889 -44.406 -24.25 1 97 211 GLU A O 1
ATOM 1654 N N . HIS A 1 212 ? 1.903 -45.281 -24.859 1 97.94 212 HIS A N 1
ATOM 1655 C CA . HIS A 1 212 ? 1.271 -43.969 -24.719 1 97.94 212 HIS A CA 1
ATOM 1656 C C . HIS A 1 212 ? 0.291 -43.969 -23.547 1 97.94 212 HIS A C 1
ATOM 1658 O O . HIS A 1 212 ? -0.192 -42.906 -23.172 1 97.94 212 HIS A O 1
ATOM 1664 N N . TYR A 1 213 ? 0.018 -45.125 -23 1 98.44 213 TYR A N 1
ATOM 1665 C CA . TYR A 1 213 ? -0.95 -45.156 -21.906 1 98.44 213 TYR A CA 1
ATOM 1666 C C . TYR A 1 213 ? -0.421 -46 -20.75 1 98.44 213 TYR A C 1
ATOM 1668 O O . TYR A 1 213 ? 0.297 -46.969 -20.969 1 98.44 213 TYR A O 1
ATOM 1676 N N . MET A 1 214 ? -0.697 -45.594 -19.609 1 98.56 214 MET A N 1
ATOM 1677 C CA . MET A 1 214 ? -0.622 -46.375 -18.375 1 98.56 214 MET A CA 1
ATOM 1678 C C . MET A 1 214 ? -1.893 -46.188 -17.547 1 98.56 214 MET A C 1
ATOM 1680 O O . MET A 1 214 ? -2.479 -45.125 -17.516 1 98.56 214 MET A O 1
ATOM 1684 N N . ALA A 1 215 ? -2.387 -47.312 -16.953 1 98.62 215 ALA A N 1
ATOM 1685 C CA . ALA A 1 215 ? -3.637 -47.219 -16.203 1 98.62 215 ALA A CA 1
ATOM 1686 C C . ALA A 1 215 ? -3.771 -48.375 -15.234 1 98.62 215 ALA A C 1
ATOM 1688 O O . ALA A 1 215 ? -2.992 -49.344 -15.281 1 98.62 215 ALA A O 1
ATOM 1689 N N . SER A 1 216 ? -4.734 -48.219 -14.344 1 98.31 216 SER A N 1
ATOM 1690 C CA . SER A 1 216 ? -5.164 -49.375 -13.586 1 98.31 216 SER A CA 1
ATOM 1691 C C . SER A 1 216 ? -5.539 -50.531 -14.516 1 98.31 216 SER A C 1
ATOM 1693 O O . SER A 1 216 ? -6.238 -50.344 -15.516 1 98.31 216 SER A O 1
ATOM 1695 N N . ALA A 1 217 ? -5.195 -51.719 -14.094 1 97.38 217 ALA A N 1
ATOM 1696 C CA . ALA A 1 217 ? -5.324 -52.875 -14.977 1 97.38 217 ALA A CA 1
ATOM 1697 C C . ALA A 1 217 ? -6.789 -53.188 -15.266 1 97.38 217 ALA A C 1
ATOM 1699 O O . ALA A 1 217 ? -7.125 -53.656 -16.344 1 97.38 217 ALA A O 1
ATOM 1700 N N . ASP A 1 218 ? -7.664 -52.844 -14.359 1 97.81 218 ASP A N 1
ATOM 1701 C CA . ASP A 1 218 ? -9.062 -53.219 -14.5 1 97.81 218 ASP A CA 1
ATOM 1702 C C . ASP A 1 218 ? -9.93 -52.031 -14.859 1 97.81 218 ASP A C 1
ATOM 1704 O O . ASP A 1 218 ? -11.133 -52.031 -14.594 1 97.81 218 ASP A O 1
ATOM 1708 N N . LEU A 1 219 ? -9.328 -51 -15.359 1 98.38 219 LEU A N 1
ATOM 1709 C CA . LEU A 1 219 ? -10.008 -49.719 -15.555 1 98.38 219 LEU A CA 1
ATOM 1710 C C . LEU A 1 219 ? -11.258 -49.906 -16.406 1 98.38 219 LEU A C 1
ATOM 1712 O O . LEU A 1 219 ? -12.336 -49.438 -16.047 1 98.38 219 LEU A O 1
ATOM 1716 N N . ILE A 1 220 ? -11.195 -50.594 -17.531 1 98 220 ILE A N 1
ATOM 1717 C CA . ILE A 1 220 ? -12.32 -50.781 -18.438 1 98 220 ILE A CA 1
ATOM 1718 C C . ILE A 1 220 ? -13.273 -51.844 -17.859 1 98 220 ILE A C 1
ATOM 1720 O O . ILE A 1 220 ? -14.492 -51.656 -17.875 1 98 220 ILE A O 1
ATOM 1724 N N . GLU A 1 221 ? -12.75 -52.938 -17.359 1 97.88 221 GLU A N 1
ATOM 1725 C CA . GLU A 1 221 ? -13.562 -54 -16.781 1 97.88 221 GLU A CA 1
ATOM 1726 C C . GLU A 1 221 ? -14.406 -53.5 -15.617 1 97.88 221 GLU A C 1
ATOM 1728 O O . GLU A 1 221 ? -15.586 -53.844 -15.508 1 97.88 221 GLU A O 1
ATOM 1733 N N . PHE A 1 222 ? -13.773 -52.781 -14.805 1 98.25 222 PHE A N 1
ATOM 1734 C CA . PHE A 1 222 ? -14.484 -52.188 -13.672 1 98.25 222 PHE A CA 1
ATOM 1735 C C . PHE A 1 222 ? -15.641 -51.312 -14.148 1 98.25 222 PHE A C 1
ATOM 1737 O O . PHE A 1 222 ? -16.734 -51.375 -13.594 1 98.25 222 PHE A O 1
ATOM 1744 N N . ALA A 1 223 ? -15.375 -50.438 -15.148 1 98.44 223 ALA A N 1
ATOM 1745 C CA . ALA A 1 223 ? -16.406 -49.562 -15.688 1 98.44 223 ALA A CA 1
ATOM 1746 C C . ALA A 1 223 ? -17.578 -50.375 -16.234 1 98.44 223 ALA A C 1
ATOM 1748 O O . ALA A 1 223 ? -18.75 -50.031 -16.031 1 98.44 223 ALA A O 1
ATOM 1749 N N . ARG A 1 224 ? -17.266 -51.438 -16.891 1 97.75 224 ARG A N 1
ATOM 1750 C CA . ARG A 1 224 ? -18.297 -52.281 -17.453 1 97.75 224 ARG A CA 1
ATOM 1751 C C . ARG A 1 224 ? -19.125 -52.938 -16.344 1 97.75 224 ARG A C 1
ATOM 1753 O O . ARG A 1 224 ? -20.344 -52.938 -16.391 1 97.75 224 ARG A O 1
ATOM 1760 N N . GLU A 1 225 ? -18.453 -53.5 -15.438 1 98 225 GLU A N 1
ATOM 1761 C CA . GLU A 1 225 ? -19.078 -54.25 -14.352 1 98 225 GLU A CA 1
ATOM 1762 C C . GLU A 1 225 ? -20.016 -53.344 -13.531 1 98 225 GLU A C 1
ATOM 1764 O O . GLU A 1 225 ? -21.031 -53.812 -13 1 98 225 GLU A O 1
ATOM 1769 N N . HIS A 1 226 ? -19.703 -52.125 -13.484 1 97.94 226 HIS A N 1
ATOM 1770 C CA . HIS A 1 226 ? -20.469 -51.25 -12.594 1 97.94 226 HIS A CA 1
ATOM 1771 C C . HIS A 1 226 ? -21.344 -50.312 -13.391 1 97.94 226 HIS A C 1
ATOM 1773 O O . HIS A 1 226 ? -21.781 -49.281 -12.859 1 97.94 226 HIS A O 1
ATOM 1779 N N . GLY A 1 227 ? -21.422 -50.531 -14.703 1 97.19 227 GLY A N 1
ATOM 1780 C CA . GLY A 1 227 ? -22.375 -49.812 -15.523 1 97.19 227 GLY A CA 1
ATOM 1781 C C . GLY A 1 227 ? -21.906 -48.406 -15.891 1 97.19 227 GLY A C 1
ATOM 1782 O O . GLY A 1 227 ? -22.703 -47.531 -16.234 1 97.19 227 GLY A O 1
ATOM 1783 N N . LEU A 1 228 ? -20.625 -48.156 -15.719 1 98.06 228 LEU A N 1
ATOM 1784 C CA . LEU A 1 228 ? -20.062 -46.875 -16.094 1 98.06 228 LEU A CA 1
ATOM 1785 C C . LEU A 1 228 ? -19.781 -46.812 -17.594 1 98.06 228 LEU A C 1
ATOM 1787 O O . LEU A 1 228 ? -19.625 -45.75 -18.172 1 98.06 228 LEU A O 1
ATOM 1791 N N . TYR A 1 229 ? -19.734 -47.969 -18.172 1 97.69 229 TYR A N 1
ATOM 1792 C CA . TYR A 1 229 ? -19.422 -48.156 -19.578 1 97.69 229 TYR A CA 1
ATOM 1793 C C . TYR A 1 229 ? -20.234 -49.281 -20.188 1 97.69 229 TYR A C 1
ATOM 1795 O O . TYR A 1 229 ? -20.391 -50.344 -19.562 1 97.69 229 TYR A O 1
ATOM 1803 N N . ASP A 1 230 ? -20.734 -49.031 -21.297 1 97.06 230 ASP A N 1
ATOM 1804 C CA . ASP A 1 230 ? -21.469 -50.062 -22.062 1 97.06 230 ASP A CA 1
ATOM 1805 C C . ASP A 1 230 ? -20.875 -50.219 -23.453 1 97.06 230 ASP A C 1
ATOM 1807 O O . ASP A 1 230 ? -21.078 -49.375 -24.328 1 97.06 230 ASP A O 1
ATOM 1811 N N . PRO A 1 231 ? -20.203 -51.312 -23.641 1 95.12 231 PRO A N 1
ATOM 1812 C CA . PRO A 1 231 ? -19.578 -51.531 -24.953 1 95.12 231 PRO A CA 1
ATOM 1813 C C . PRO A 1 231 ? -20.578 -51.5 -26.109 1 95.12 231 PRO A C 1
ATOM 1815 O O . PRO A 1 231 ? -20.203 -51.219 -27.25 1 95.12 231 PRO A O 1
ATOM 1818 N N . ALA A 1 232 ? -21.75 -51.719 -25.844 1 96.25 232 ALA A N 1
ATOM 1819 C CA . ALA A 1 232 ? -22.781 -51.719 -26.875 1 96.25 232 ALA A CA 1
ATOM 1820 C C . ALA A 1 232 ? -23.062 -50.281 -27.344 1 96.25 232 ALA A C 1
ATOM 1822 O O . ALA A 1 232 ? -23.594 -50.094 -28.438 1 96.25 232 ALA A O 1
ATOM 1823 N N . LYS A 1 233 ? -22.703 -49.438 -26.562 1 94.69 233 LYS A N 1
ATOM 1824 C CA . LYS A 1 233 ? -23.016 -48.031 -26.891 1 94.69 233 LYS A CA 1
ATOM 1825 C C . LYS A 1 233 ? -21.828 -47.344 -27.562 1 94.69 233 LYS A C 1
ATOM 1827 O O . LYS A 1 233 ? -21.938 -46.219 -28.031 1 94.69 233 LYS A O 1
ATOM 1832 N N . GLY A 1 234 ? -20.719 -48.031 -27.656 1 94.06 234 GLY A N 1
ATOM 1833 C CA . GLY A 1 234 ? -19.578 -47.469 -28.328 1 94.06 234 GLY A CA 1
ATOM 1834 C C . GLY A 1 234 ? -18.266 -47.781 -27.625 1 94.06 234 GLY A C 1
ATOM 1835 O O . GLY A 1 234 ? -18.219 -48.594 -26.719 1 94.06 234 GLY A O 1
ATOM 1836 N N . GLU A 1 235 ? -17.188 -47.031 -28.125 1 95.5 235 GLU A N 1
ATOM 1837 C CA . GLU A 1 235 ? -15.867 -47.219 -27.547 1 95.5 235 GLU A CA 1
ATOM 1838 C C . GLU A 1 235 ? -15.773 -46.625 -26.156 1 95.5 235 GLU A C 1
ATOM 1840 O O . GLU A 1 235 ? -16.5 -45.688 -25.828 1 95.5 235 GLU A O 1
ATOM 1845 N N . PHE A 1 236 ? -14.93 -47.188 -25.391 1 97.19 236 PHE A N 1
ATOM 1846 C CA . PHE A 1 236 ? -14.703 -46.656 -24.047 1 97.19 236 PHE A CA 1
ATOM 1847 C C . PHE A 1 236 ? -14.266 -45.219 -24.078 1 97.19 236 PHE A C 1
ATOM 1849 O O . PHE A 1 236 ? -13.375 -44.844 -24.859 1 97.19 236 PHE A O 1
ATOM 1856 N N . ASP A 1 237 ? -14.891 -44.406 -23.281 1 97.5 237 ASP A N 1
ATOM 1857 C CA . ASP A 1 237 ? -14.57 -43 -23.078 1 97.5 237 ASP A CA 1
ATOM 1858 C C . ASP A 1 237 ? -14.32 -42.719 -21.594 1 97.5 237 ASP A C 1
ATOM 1860 O O . ASP A 1 237 ? -15.258 -42.688 -20.797 1 97.5 237 ASP A O 1
ATOM 1864 N N . PHE A 1 238 ? -13.086 -42.438 -21.281 1 98.12 238 PHE A N 1
ATOM 1865 C CA . PHE A 1 238 ? -12.664 -42.281 -19.906 1 98.12 238 PHE A CA 1
ATOM 1866 C C . PHE A 1 238 ? -13.453 -41.156 -19.219 1 98.12 238 PHE A C 1
ATOM 1868 O O . PHE A 1 238 ? -13.891 -41.344 -18.078 1 98.12 238 PHE A O 1
ATOM 1875 N N . HIS A 1 239 ? -13.594 -40.031 -19.875 1 97.25 239 HIS A N 1
ATOM 1876 C CA . HIS A 1 239 ? -14.32 -38.906 -19.328 1 97.25 239 HIS A CA 1
ATOM 1877 C C . HIS A 1 239 ? -15.773 -39.25 -19.031 1 97.25 239 HIS A C 1
ATOM 1879 O O . HIS A 1 239 ? -16.281 -38.938 -17.953 1 97.25 239 HIS A O 1
ATOM 1885 N N . GLU A 1 240 ? -16.422 -39.844 -19.938 1 95.88 240 GLU A N 1
ATOM 1886 C CA . GLU A 1 240 ? -17.828 -40.219 -19.766 1 95.88 240 GLU A CA 1
ATOM 1887 C C . GLU A 1 240 ? -18.016 -41.219 -18.656 1 95.88 240 GLU A C 1
ATOM 1889 O O . GLU A 1 240 ? -19 -41.188 -17.922 1 95.88 240 GLU A O 1
ATOM 1894 N N . ALA A 1 241 ? -17.062 -42.062 -18.594 1 97.94 241 ALA A N 1
ATOM 1895 C CA . ALA A 1 241 ? -17.188 -43.156 -17.625 1 97.94 241 ALA A CA 1
ATOM 1896 C C . ALA A 1 241 ? -16.938 -42.656 -16.203 1 97.94 241 ALA A C 1
ATOM 1898 O O . ALA A 1 241 ? -17.641 -43.062 -15.273 1 97.94 241 ALA A O 1
ATOM 1899 N N . TYR A 1 242 ? -16 -41.781 -16.062 1 98.19 242 TYR A N 1
ATOM 1900 C CA . TYR A 1 242 ? -15.508 -41.594 -14.695 1 98.19 242 TYR A CA 1
ATOM 1901 C C . TYR A 1 242 ? -15.633 -40.156 -14.25 1 98.19 242 TYR A C 1
ATOM 1903 O O . TYR A 1 242 ? -15.625 -39.844 -13.055 1 98.19 242 TYR A O 1
ATOM 1911 N N . ALA A 1 243 ? -15.719 -39.188 -15.156 1 96.62 243 ALA A N 1
ATOM 1912 C CA . ALA A 1 243 ? -15.531 -37.781 -14.812 1 96.62 243 ALA A CA 1
ATOM 1913 C C . ALA A 1 243 ? -16.875 -37.094 -14.516 1 96.62 243 ALA A C 1
ATOM 1915 O O . ALA A 1 243 ? -17.875 -37.375 -15.18 1 96.62 243 ALA A O 1
ATOM 1916 N N . ARG A 1 244 ? -16.859 -36.219 -13.523 1 95 244 ARG A N 1
ATOM 1917 C CA . ARG A 1 244 ? -18 -35.312 -13.312 1 95 244 ARG A CA 1
ATOM 1918 C C . ARG A 1 244 ? -18.125 -34.344 -14.461 1 95 244 ARG A C 1
ATOM 1920 O O . ARG A 1 244 ? -17.125 -33.812 -14.961 1 95 244 ARG A O 1
ATOM 1927 N N . ASP A 1 245 ? -19.266 -34.062 -14.945 1 94.5 245 ASP A N 1
ATOM 1928 C CA . ASP A 1 245 ? -19.625 -33.125 -15.992 1 94.5 245 ASP A CA 1
ATOM 1929 C C . ASP A 1 245 ? -20.984 -32.469 -15.711 1 94.5 245 ASP A C 1
ATOM 1931 O O . ASP A 1 245 ? -22.016 -33 -16.141 1 94.5 245 ASP A O 1
ATOM 1935 N N . ILE A 1 246 ? -20.938 -31.328 -15.047 1 93.06 246 ILE A N 1
ATOM 1936 C CA . ILE A 1 246 ? -22.172 -30.703 -14.562 1 93.06 246 ILE A CA 1
ATOM 1937 C C . ILE A 1 246 ? -22.25 -29.266 -15.047 1 93.06 246 ILE A C 1
ATOM 1939 O O . ILE A 1 246 ? -21.281 -28.734 -15.625 1 93.06 246 ILE A O 1
ATOM 1943 N N . GLU A 1 247 ? -23.312 -28.609 -14.805 1 91.75 247 GLU A N 1
ATOM 1944 C CA . GLU A 1 247 ? -23.578 -27.25 -15.289 1 91.75 247 GLU A CA 1
ATOM 1945 C C . GLU A 1 247 ? -22.5 -26.266 -14.805 1 91.75 247 GLU A C 1
ATOM 1947 O O . GLU A 1 247 ? -22.141 -25.344 -15.531 1 91.75 247 GLU A O 1
ATOM 1952 N N . LEU A 1 248 ? -22.031 -26.484 -13.617 1 90.62 248 LEU A N 1
ATOM 1953 C CA . LEU A 1 248 ? -21.016 -25.609 -13.047 1 90.62 248 LEU A CA 1
ATOM 1954 C C . LEU A 1 248 ? -19.781 -25.562 -13.938 1 90.62 248 LEU A C 1
ATOM 1956 O O . LEU A 1 248 ? -19.109 -24.531 -14.023 1 90.62 248 LEU A O 1
ATOM 1960 N N . ASP A 1 249 ? -19.469 -26.625 -14.656 1 93.19 249 ASP A N 1
ATOM 1961 C CA . ASP A 1 249 ? -18.281 -26.719 -15.492 1 93.19 249 ASP A CA 1
ATOM 1962 C C . ASP A 1 249 ? -18.359 -25.734 -16.656 1 93.19 249 ASP A C 1
ATOM 1964 O O . ASP A 1 249 ? -17.328 -25.281 -17.156 1 93.19 249 ASP A O 1
ATOM 1968 N N . THR A 1 250 ? -19.547 -25.344 -17.078 1 94.25 250 THR A N 1
ATOM 1969 C CA . THR A 1 250 ? -19.734 -24.484 -18.234 1 94.25 250 THR A CA 1
ATOM 1970 C C . THR A 1 250 ? -19.312 -23.047 -17.922 1 94.25 250 THR A C 1
ATOM 1972 O O . THR A 1 250 ? -19.109 -22.234 -18.812 1 94.25 250 THR A O 1
ATOM 1975 N N . THR A 1 251 ? -19.234 -22.75 -16.609 1 93.81 251 THR A N 1
ATOM 1976 C CA . THR A 1 251 ? -18.859 -21.391 -16.219 1 93.81 251 THR A CA 1
ATOM 1977 C C . THR A 1 251 ? -17.5 -21.375 -15.531 1 93.81 251 THR A C 1
ATOM 1979 O O . THR A 1 251 ? -16.828 -20.344 -15.516 1 93.81 251 THR A O 1
ATOM 1982 N N . TYR A 1 252 ? -17.125 -22.484 -15.047 1 93.38 252 TYR A N 1
ATOM 1983 C CA . TYR A 1 252 ? -15.938 -22.5 -14.211 1 93.38 252 TYR A CA 1
ATOM 1984 C C . TYR A 1 252 ? -14.781 -23.188 -14.914 1 93.38 252 TYR A C 1
ATOM 1986 O O . TYR A 1 252 ? -13.656 -22.688 -14.922 1 93.38 252 TYR A O 1
ATOM 1994 N N . ASN A 1 253 ? -14.945 -24.359 -15.523 1 94.69 253 ASN A N 1
ATOM 1995 C CA . ASN A 1 253 ? -13.875 -25.172 -16.094 1 94.69 253 ASN A CA 1
ATOM 1996 C C . ASN A 1 253 ? -13.742 -24.969 -17.594 1 94.69 253 ASN A C 1
ATOM 1998 O O . ASN A 1 253 ? -12.656 -24.641 -18.078 1 94.69 253 ASN A O 1
ATOM 2002 N N . TYR A 1 254 ? -14.867 -25.016 -18.328 1 95.75 254 TYR A N 1
ATOM 2003 C CA . TYR A 1 254 ? -14.859 -24.969 -19.781 1 95.75 254 TYR A CA 1
ATOM 2004 C C . TYR A 1 254 ? -14.289 -23.656 -20.297 1 95.75 254 TYR A C 1
ATOM 2006 O O . TYR A 1 254 ? -13.484 -23.641 -21.219 1 95.75 254 TYR A O 1
ATOM 2014 N N . PRO A 1 255 ? -14.672 -22.531 -19.656 1 96 255 PRO A N 1
ATOM 2015 C CA . PRO A 1 255 ? -14.219 -21.25 -20.203 1 96 255 PRO A CA 1
ATOM 2016 C C . PRO A 1 255 ? -12.703 -21.125 -20.25 1 96 255 PRO A C 1
ATOM 2018 O O . PRO A 1 255 ? -12.148 -20.531 -21.172 1 96 255 PRO A O 1
ATOM 2021 N N . ARG A 1 256 ? -12.039 -21.625 -19.297 1 96.75 256 ARG A N 1
ATOM 2022 C CA . ARG A 1 256 ? -10.578 -21.516 -19.297 1 96.75 256 ARG A CA 1
ATOM 2023 C C . ARG A 1 256 ? -9.969 -22.328 -20.422 1 96.75 256 ARG A C 1
ATOM 2025 O O . ARG A 1 256 ? -9.055 -21.844 -21.109 1 96.75 256 ARG A O 1
ATOM 2032 N N . VAL A 1 257 ? -10.445 -23.531 -20.641 1 96.94 257 VAL A N 1
ATOM 2033 C CA . VAL A 1 257 ? -9.977 -24.328 -21.766 1 96.94 257 VAL A CA 1
ATOM 2034 C C . VAL A 1 257 ? -10.328 -23.641 -23.078 1 96.94 257 VAL A C 1
ATOM 2036 O O . VAL A 1 257 ? -9.484 -23.531 -23.969 1 96.94 257 VAL A O 1
ATOM 2039 N N . TRP A 1 258 ? -11.586 -23.125 -23.125 1 96.75 258 TRP A N 1
ATOM 2040 C CA . TRP A 1 258 ? -12.078 -22.406 -24.312 1 96.75 258 TRP A CA 1
ATOM 2041 C C . TRP A 1 258 ? -11.195 -21.219 -24.641 1 96.75 258 TRP A C 1
ATOM 2043 O O . TRP A 1 258 ? -10.75 -21.047 -25.766 1 96.75 258 TRP A O 1
ATOM 2053 N N . GLY A 1 259 ? -10.93 -20.422 -23.672 1 96.06 259 GLY A N 1
ATOM 2054 C CA . GLY A 1 259 ? -10.125 -19.234 -23.859 1 96.06 259 GLY A CA 1
ATOM 2055 C C . GLY A 1 259 ? -8.695 -19.531 -24.281 1 96.06 259 GLY A C 1
ATOM 2056 O O . GLY A 1 259 ? -8.156 -18.891 -25.172 1 96.06 259 GLY A O 1
ATOM 2057 N N . LEU A 1 260 ? -8.047 -20.484 -23.656 1 97.69 260 LEU A N 1
ATOM 2058 C CA . LEU A 1 260 ? -6.656 -20.797 -23.938 1 97.69 260 LEU A CA 1
ATOM 2059 C C . LEU A 1 260 ? -6.527 -21.469 -25.312 1 97.69 260 LEU A C 1
ATOM 2061 O O . LEU A 1 260 ? -5.57 -21.203 -26.047 1 97.69 260 LEU A O 1
ATOM 2065 N N . GLN A 1 261 ? -7.473 -22.344 -25.641 1 97.19 261 GLN A N 1
ATOM 2066 C CA . GLN A 1 261 ? -7.418 -22.938 -26.969 1 97.19 261 GLN A CA 1
ATOM 2067 C C . GLN A 1 261 ? -7.695 -21.891 -28.047 1 97.19 261 GLN A C 1
ATOM 2069 O O . GLN A 1 261 ? -7.129 -21.969 -29.141 1 97.19 261 GLN A O 1
ATOM 2074 N N . ALA A 1 262 ? -8.594 -20.953 -27.781 1 95.88 262 ALA A N 1
ATOM 2075 C CA . ALA A 1 262 ? -8.797 -19.859 -28.719 1 95.88 262 ALA A CA 1
ATOM 2076 C C . ALA A 1 262 ? -7.512 -19.062 -28.922 1 95.88 262 ALA A C 1
ATOM 2078 O O . ALA A 1 262 ? -7.238 -18.578 -30.031 1 95.88 262 ALA A O 1
ATOM 2079 N N . MET A 1 263 ? -6.758 -18.891 -27.891 1 96.31 263 MET A N 1
ATOM 2080 C CA . MET A 1 263 ? -5.5 -18.156 -27.938 1 96.31 263 MET A CA 1
ATOM 2081 C C . MET A 1 263 ? -4.461 -18.891 -28.781 1 96.31 263 MET A C 1
ATOM 2083 O O . MET A 1 263 ? -3.83 -18.297 -29.656 1 96.31 263 MET A O 1
ATOM 2087 N N . PHE A 1 264 ? -4.305 -20.172 -28.562 1 97.94 264 PHE A N 1
ATOM 2088 C CA . PHE A 1 264 ? -3.242 -20.953 -29.188 1 97.94 264 PHE A CA 1
ATOM 2089 C C . PHE A 1 264 ? -3.674 -21.422 -30.578 1 97.94 264 PHE A C 1
ATOM 2091 O O . PHE A 1 264 ? -2.84 -21.594 -31.469 1 97.94 264 PHE A O 1
ATOM 2098 N N . SER A 1 265 ? -4.996 -21.734 -30.719 1 97.56 265 SER A N 1
ATOM 2099 C CA . SER A 1 265 ? -5.547 -22.344 -31.922 1 97.56 265 SER A CA 1
ATOM 2100 C C . SER A 1 265 ? -6.836 -21.656 -32.344 1 97.56 265 SER A C 1
ATOM 2102 O O . SER A 1 265 ? -7.902 -22.281 -32.375 1 97.56 265 SER A O 1
ATOM 2104 N N . PRO A 1 266 ? -6.707 -20.484 -32.844 1 94.62 266 PRO A N 1
ATOM 2105 C CA . PRO A 1 266 ? -7.914 -19.734 -33.219 1 94.62 266 PRO A CA 1
ATOM 2106 C C . PRO A 1 266 ? -8.742 -20.422 -34.281 1 94.62 266 PRO A C 1
ATOM 2108 O O . PRO A 1 266 ? -9.93 -20.141 -34.438 1 94.62 266 PRO A O 1
ATOM 2111 N N . GLN A 1 267 ? -8.188 -21.328 -34.906 1 93.31 267 GLN A N 1
ATOM 2112 C CA . GLN A 1 267 ? -8.898 -22.047 -35.969 1 93.31 267 GLN A CA 1
ATOM 2113 C C . GLN A 1 267 ? -9.883 -23.047 -35.375 1 93.31 267 GLN A C 1
ATOM 2115 O O . GLN A 1 267 ? -10.789 -23.516 -36.062 1 93.31 267 GLN A O 1
ATOM 2120 N N . ILE A 1 268 ? -9.625 -23.422 -34.156 1 90.5 268 ILE A N 1
ATOM 2121 C CA . ILE A 1 268 ? -10.555 -24.328 -33.5 1 90.5 268 ILE A CA 1
ATOM 2122 C C . ILE A 1 268 ? -11.82 -23.578 -33.094 1 90.5 268 ILE A C 1
ATOM 2124 O O . ILE A 1 268 ? -11.766 -22.625 -32.312 1 90.5 268 ILE A O 1
ATOM 2128 N N . LYS A 1 269 ? -12.883 -23.844 -33.75 1 86.62 269 LYS A N 1
ATOM 2129 C CA . LYS A 1 269 ? -14.172 -23.297 -33.375 1 86.62 269 LYS A CA 1
ATOM 2130 C C . LYS A 1 269 ? -14.883 -24.188 -32.375 1 86.62 269 LYS A C 1
ATOM 2132 O O . LYS A 1 269 ? -15.148 -25.359 -32.656 1 86.62 269 LYS A O 1
ATOM 2137 N N . ASN A 1 270 ? -15.039 -23.688 -31.188 1 88.38 270 ASN A N 1
ATOM 2138 C CA . ASN A 1 270 ? -15.711 -24.453 -30.156 1 88.38 270 ASN A CA 1
ATOM 2139 C C . ASN A 1 270 ? -16.781 -23.641 -29.453 1 88.38 270 ASN A C 1
ATOM 2141 O O . ASN A 1 270 ? -16.875 -22.422 -29.656 1 88.38 270 ASN A O 1
ATOM 2145 N N . ASP A 1 271 ? -17.594 -24.359 -28.766 1 92.69 271 ASP A N 1
ATOM 2146 C CA . ASP A 1 271 ? -18.672 -23.797 -27.953 1 92.69 271 ASP A CA 1
ATOM 2147 C C . ASP A 1 271 ? -18.344 -23.906 -26.469 1 92.69 271 ASP A C 1
ATOM 2149 O O . ASP A 1 271 ? -18.234 -25 -25.922 1 92.69 271 ASP A O 1
ATOM 2153 N N . VAL A 1 272 ? -18.266 -22.781 -25.828 1 93.88 272 VAL A N 1
ATOM 2154 C CA . VAL A 1 272 ? -17.859 -22.719 -24.422 1 93.88 272 VAL A CA 1
ATOM 2155 C C . VAL A 1 272 ? -18.844 -23.516 -23.562 1 93.88 272 VAL A C 1
ATOM 2157 O O . VAL A 1 272 ? -18.5 -23.984 -22.484 1 93.88 272 VAL A O 1
ATOM 2160 N N . ALA A 1 273 ? -20.047 -23.75 -24.047 1 93.44 273 ALA A N 1
ATOM 2161 C CA . ALA A 1 273 ? -21.094 -24.406 -23.281 1 93.44 273 ALA A CA 1
ATOM 2162 C C . ALA A 1 273 ? -21.078 -25.922 -23.516 1 93.44 273 ALA A C 1
ATOM 2164 O O . ALA A 1 273 ? -21.859 -26.656 -22.891 1 93.44 273 ALA A O 1
ATOM 2165 N N . ARG A 1 274 ? -20.141 -26.312 -24.344 1 92.38 274 ARG A N 1
ATOM 2166 C CA . ARG A 1 274 ? -20.094 -27.734 -24.656 1 92.38 274 ARG A CA 1
ATOM 2167 C C . ARG A 1 274 ? -18.703 -28.312 -24.406 1 92.38 274 ARG A C 1
ATOM 2169 O O . ARG A 1 274 ? -17.703 -27.641 -24.672 1 92.38 274 ARG A O 1
ATOM 2176 N N . ASN A 1 275 ? -18.719 -29.484 -23.953 1 90.94 275 ASN A N 1
ATOM 2177 C CA . ASN A 1 275 ? -17.469 -30.172 -23.641 1 90.94 275 ASN A CA 1
ATOM 2178 C C . ASN A 1 275 ? -16.922 -30.906 -24.859 1 90.94 275 ASN A C 1
ATOM 2180 O O . ASN A 1 275 ? -16.656 -32.125 -24.812 1 90.94 275 ASN A O 1
ATOM 2184 N N . THR A 1 276 ? -16.656 -30.172 -25.953 1 91.94 276 THR A N 1
ATOM 2185 C CA . THR A 1 276 ? -16.188 -30.766 -27.203 1 91.94 276 THR A CA 1
ATOM 2186 C C . THR A 1 276 ? -14.773 -30.312 -27.531 1 91.94 276 THR A C 1
ATOM 2188 O O . THR A 1 276 ? -14.336 -30.422 -28.688 1 91.94 276 THR A O 1
ATOM 2191 N N . PHE A 1 277 ? -14.094 -29.875 -26.594 1 94.62 277 PHE A N 1
ATOM 2192 C CA . PHE A 1 277 ? -12.734 -29.391 -26.797 1 94.62 277 PHE A CA 1
ATOM 2193 C C . PHE A 1 277 ? -11.789 -30.547 -27.109 1 94.62 277 PHE A C 1
ATOM 2195 O O . PHE A 1 277 ? -11.766 -31.547 -26.375 1 94.62 277 PHE A O 1
ATOM 2202 N N . PRO A 1 278 ? -11.031 -30.375 -28.156 1 96.06 278 PRO A N 1
ATOM 2203 C CA . PRO A 1 278 ? -10.031 -31.438 -28.359 1 96.06 278 PRO A CA 1
ATOM 2204 C C . PRO A 1 278 ? -9.125 -31.625 -27.141 1 96.06 278 PRO A C 1
ATOM 2206 O O . PRO A 1 278 ? -8.711 -30.656 -26.516 1 96.06 278 PRO A O 1
ATOM 2209 N N . VAL A 1 279 ? -8.844 -32.906 -26.812 1 97.44 279 VAL A N 1
ATOM 2210 C CA . VAL A 1 279 ? -7.996 -33.219 -25.672 1 97.44 279 VAL A CA 1
ATOM 2211 C C . VAL A 1 279 ? -6.582 -32.719 -25.922 1 97.44 279 VAL A C 1
ATOM 2213 O O . VAL A 1 279 ? -6.023 -31.984 -25.078 1 97.44 279 VAL A O 1
ATOM 2216 N N . PHE A 1 280 ? -5.988 -33.156 -26.984 1 98 280 PHE A N 1
ATOM 2217 C CA . PHE A 1 280 ? -4.707 -32.656 -27.484 1 98 280 PHE A CA 1
ATOM 2218 C C . PHE A 1 280 ? -4.898 -31.812 -28.75 1 98 280 PHE A C 1
ATOM 2220 O O . PHE A 1 280 ? -5.598 -32.219 -29.672 1 98 280 PHE A O 1
ATOM 2227 N N . ALA A 1 281 ? -4.297 -30.594 -28.75 1 98 281 ALA A N 1
ATOM 2228 C CA . ALA A 1 281 ? -4.508 -29.703 -29.891 1 98 281 ALA A CA 1
ATOM 2229 C C . ALA A 1 281 ? -3.18 -29.188 -30.438 1 98 281 ALA A C 1
ATOM 2231 O O . ALA A 1 281 ? -2.158 -29.234 -29.75 1 98 281 ALA A O 1
ATOM 2232 N N . GLU A 1 282 ? -3.248 -28.859 -31.703 1 97.75 282 GLU A N 1
ATOM 2233 C CA . GLU A 1 282 ? -2.111 -28.219 -32.375 1 97.75 282 GLU A CA 1
ATOM 2234 C C . GLU A 1 282 ? -2.258 -26.703 -32.344 1 97.75 282 GLU A C 1
ATOM 2236 O O . GLU A 1 282 ? -3.314 -26.172 -32.719 1 97.75 282 GLU A O 1
ATOM 2241 N N . ALA A 1 283 ? -1.253 -26.078 -31.938 1 98.25 283 ALA A N 1
ATOM 2242 C CA . ALA A 1 283 ? -1.275 -24.625 -31.953 1 98.25 283 ALA A CA 1
ATOM 2243 C C . ALA A 1 283 ? -1.024 -24.094 -33.375 1 98.25 283 ALA A C 1
ATOM 2245 O O . ALA A 1 283 ? -0.481 -24.797 -34.219 1 98.25 283 ALA A O 1
ATOM 2246 N N . SER A 1 284 ? -1.383 -22.797 -33.625 1 97.62 284 SER A N 1
ATOM 2247 C CA . SER A 1 284 ? -1.23 -22.188 -34.938 1 97.62 284 SER A CA 1
ATOM 2248 C C . SER A 1 284 ? 0.236 -21.906 -35.25 1 97.62 284 SER A C 1
ATOM 2250 O O . SER A 1 284 ? 0.61 -21.766 -36.406 1 97.62 284 SER A O 1
ATOM 2252 N N . LYS A 1 285 ? 1.013 -21.797 -34.25 1 97.75 285 LYS A N 1
ATOM 2253 C CA . LYS A 1 285 ? 2.465 -21.672 -34.312 1 97.75 285 LYS A CA 1
ATOM 2254 C C . LYS A 1 285 ? 3.129 -22.359 -33.125 1 97.75 285 LYS A C 1
ATOM 2256 O O . LYS A 1 285 ? 2.484 -22.609 -32.094 1 97.75 285 LYS A O 1
ATOM 2261 N N . PRO A 1 286 ? 4.391 -22.703 -33.312 1 98.31 286 PRO A N 1
ATOM 2262 C CA . PRO A 1 286 ? 5.082 -23.219 -32.156 1 98.31 286 PRO A CA 1
ATOM 2263 C C . PRO A 1 286 ? 4.992 -22.266 -30.953 1 98.31 286 PRO A C 1
ATOM 2265 O O . PRO A 1 286 ? 5.07 -21.047 -31.109 1 98.31 286 PRO A O 1
ATOM 2268 N N . LEU A 1 287 ? 4.82 -22.812 -29.797 1 98.75 287 LEU A N 1
ATOM 2269 C CA . LEU A 1 287 ? 4.578 -22 -28.609 1 98.75 287 LEU A CA 1
ATOM 2270 C C . LEU A 1 287 ? 5.891 -21.656 -27.906 1 98.75 287 LEU A C 1
ATOM 2272 O O . LEU A 1 287 ? 6.758 -22.516 -27.734 1 98.75 287 LEU A O 1
ATOM 2276 N N . SER A 1 288 ? 6.035 -20.438 -27.547 1 98.12 288 SER A N 1
ATOM 2277 C CA . SER A 1 288 ? 7.188 -19.953 -26.797 1 98.12 288 SER A CA 1
ATOM 2278 C C . SER A 1 288 ? 6.887 -19.875 -25.297 1 98.12 288 SER A C 1
ATOM 2280 O O . SER A 1 288 ? 5.73 -20.016 -24.891 1 98.12 288 SER A O 1
ATOM 2282 N N . LEU A 1 289 ? 7.973 -19.719 -24.562 1 97.75 289 LEU A N 1
ATOM 2283 C CA . LEU A 1 289 ? 7.805 -19.469 -23.141 1 97.75 289 LEU A CA 1
ATOM 2284 C C . LEU A 1 289 ? 6.914 -18.25 -22.906 1 97.75 289 LEU A C 1
ATOM 2286 O O . LEU A 1 289 ? 6.102 -18.25 -21.969 1 97.75 289 LEU A O 1
ATOM 2290 N N . ASP A 1 290 ? 7.043 -17.25 -23.719 1 97.69 290 ASP A N 1
ATOM 2291 C CA . ASP A 1 290 ? 6.23 -16.031 -23.594 1 97.69 290 ASP A CA 1
ATOM 2292 C C . ASP A 1 290 ? 4.758 -16.344 -23.844 1 97.69 290 ASP A C 1
ATOM 2294 O O . ASP A 1 290 ? 3.879 -15.719 -23.234 1 97.69 290 ASP A O 1
ATOM 2298 N N . ASP A 1 291 ? 4.512 -17.203 -24.75 1 98.56 291 ASP A N 1
ATOM 2299 C CA . ASP A 1 291 ? 3.131 -17.594 -25 1 98.56 291 ASP A CA 1
ATOM 2300 C C . ASP A 1 291 ? 2.518 -18.25 -23.766 1 98.56 291 ASP A C 1
ATOM 2302 O O . ASP A 1 291 ? 1.346 -18.016 -23.453 1 98.56 291 ASP A O 1
ATOM 2306 N N . ILE A 1 292 ? 3.299 -19.047 -23.078 1 98.75 292 ILE A N 1
ATOM 2307 C CA . ILE A 1 292 ? 2.807 -19.734 -21.891 1 98.75 292 ILE A CA 1
ATOM 2308 C C . ILE A 1 292 ? 2.594 -18.719 -20.766 1 98.75 292 ILE A C 1
ATOM 2310 O O . ILE A 1 292 ? 1.595 -18.781 -20.047 1 98.75 292 ILE A O 1
ATOM 2314 N N . ARG A 1 293 ? 3.545 -17.75 -20.594 1 98.56 293 ARG A N 1
ATOM 2315 C CA . ARG A 1 293 ? 3.334 -16.672 -19.641 1 98.56 293 ARG A CA 1
ATOM 2316 C C . ARG A 1 293 ? 2.033 -15.93 -19.922 1 98.56 293 ARG A C 1
ATOM 2318 O O . ARG A 1 293 ? 1.247 -15.672 -19 1 98.56 293 ARG A O 1
ATOM 2325 N N . ARG A 1 294 ? 1.798 -15.633 -21.172 1 98.25 294 ARG A N 1
ATOM 2326 C CA . ARG A 1 294 ? 0.586 -14.922 -21.578 1 98.25 294 ARG A CA 1
ATOM 2327 C C . ARG A 1 294 ? -0.659 -15.742 -21.25 1 98.25 294 ARG A C 1
ATOM 2329 O O . ARG A 1 294 ? -1.691 -15.18 -20.875 1 98.25 294 ARG A O 1
ATOM 2336 N N . ALA A 1 295 ? -0.559 -17.016 -21.438 1 98.75 295 ALA A N 1
ATOM 2337 C CA . ALA A 1 295 ? -1.686 -17.891 -21.141 1 98.75 295 ALA A CA 1
ATOM 2338 C C . ALA A 1 295 ? -2.098 -17.766 -19.672 1 98.75 295 ALA A C 1
ATOM 2340 O O . ALA A 1 295 ? -3.289 -17.703 -19.359 1 98.75 295 ALA A O 1
ATOM 2341 N N . PHE A 1 296 ? -1.153 -17.688 -18.781 1 98.75 296 PHE A N 1
ATOM 2342 C CA . PHE A 1 296 ? -1.46 -17.656 -17.344 1 98.75 296 PHE A CA 1
ATOM 2343 C C . PHE A 1 296 ? -1.795 -16.234 -16.906 1 98.75 296 PHE A C 1
ATOM 2345 O O . PHE A 1 296 ? -2.273 -16.031 -15.781 1 98.75 296 PHE A O 1
ATOM 2352 N N . ARG A 1 297 ? -1.578 -15.25 -17.766 1 98.69 297 ARG A N 1
ATOM 2353 C CA . ARG A 1 297 ? -2.002 -13.875 -17.516 1 98.69 297 ARG A CA 1
ATOM 2354 C C . ARG A 1 297 ? -3.371 -13.602 -18.141 1 98.69 297 ARG A C 1
ATOM 2356 O O . ARG A 1 297 ? -3.891 -12.492 -18.031 1 98.69 297 ARG A O 1
ATOM 2363 N N . PHE A 1 298 ? -4.039 -14.602 -18.688 1 98.38 298 PHE A N 1
ATOM 2364 C CA . PHE A 1 298 ? -5.266 -14.484 -19.469 1 98.38 298 PHE A CA 1
ATOM 2365 C C . PHE A 1 298 ? -6.457 -14.203 -18.562 1 98.38 298 PHE A C 1
ATOM 2367 O O . PHE A 1 298 ? -6.605 -14.828 -17.5 1 98.38 298 PHE A O 1
ATOM 2374 N N . HIS A 1 299 ? -7.316 -13.242 -18.938 1 98.06 299 HIS A N 1
ATOM 2375 C CA . HIS A 1 299 ? -8.516 -12.867 -18.203 1 98.06 299 HIS A CA 1
ATOM 2376 C C . HIS A 1 299 ? -9.594 -12.336 -19.125 1 98.06 299 HIS A C 1
ATOM 2378 O O . HIS A 1 299 ? -10.359 -11.445 -18.766 1 98.06 299 HIS A O 1
ATOM 2384 N N . TYR A 1 300 ? -9.539 -12.867 -20.422 1 97.5 300 TYR A N 1
ATOM 2385 C CA . TYR A 1 300 ? -10.492 -12.531 -21.469 1 97.5 300 TYR A CA 1
ATOM 2386 C C . TYR A 1 300 ? -10.336 -11.078 -21.906 1 97.5 300 TYR A C 1
ATOM 2388 O O . TYR A 1 300 ? -11.328 -10.391 -22.172 1 97.5 300 TYR A O 1
ATOM 2396 N N . GLN A 1 301 ? -9.117 -10.617 -21.844 1 95.62 301 GLN A N 1
ATOM 2397 C CA . GLN A 1 301 ? -8.812 -9.242 -22.203 1 95.62 301 GLN A CA 1
ATOM 2398 C C . GLN A 1 301 ? -9.414 -8.875 -23.547 1 95.62 301 GLN A C 1
ATOM 2400 O O . GLN A 1 301 ? -9.336 -9.664 -24.5 1 95.62 301 GLN A O 1
ATOM 2405 N N . GLY A 1 302 ? -10.023 -7.699 -23.625 1 93.62 302 GLY A N 1
ATOM 2406 C CA . GLY A 1 302 ? -10.562 -7.184 -24.875 1 93.62 302 GLY A CA 1
ATOM 2407 C C . GLY A 1 302 ? -11.977 -7.664 -25.141 1 93.62 302 GLY A C 1
ATOM 2408 O O . GLY A 1 302 ? -12.57 -7.316 -26.172 1 93.62 302 GLY A O 1
ATOM 2409 N N . THR A 1 303 ? -12.492 -8.508 -24.266 1 95.88 303 THR A N 1
ATOM 2410 C CA . THR A 1 303 ? -13.859 -8.984 -24.438 1 95.88 303 THR A CA 1
ATOM 2411 C C . THR A 1 303 ? -14.758 -8.508 -23.297 1 95.88 303 THR A C 1
ATOM 2413 O O . THR A 1 303 ? -14.273 -7.91 -22.344 1 95.88 303 THR A O 1
ATOM 2416 N N . GLU A 1 304 ? -16.047 -8.766 -23.422 1 96 304 GLU A N 1
ATOM 2417 C CA . GLU A 1 304 ? -17.016 -8.391 -22.406 1 96 304 GLU A CA 1
ATOM 2418 C C . GLU A 1 304 ? -16.859 -9.25 -21.156 1 96 304 GLU A C 1
ATOM 2420 O O . GLU A 1 304 ? -17.359 -8.898 -20.078 1 96 304 GLU A O 1
ATOM 2425 N N . HIS A 1 305 ? -16.078 -10.344 -21.25 1 96.25 305 HIS A N 1
ATOM 2426 C CA . HIS A 1 305 ? -15.969 -11.289 -20.141 1 96.25 305 HIS A CA 1
ATOM 2427 C C . HIS A 1 305 ? -14.781 -10.961 -19.25 1 96.25 305 HIS A C 1
ATOM 2429 O O . HIS A 1 305 ? -14.508 -11.68 -18.281 1 96.25 305 HIS A O 1
ATOM 2435 N N . ASP A 1 306 ? -14.117 -9.844 -19.578 1 97.75 306 ASP A N 1
ATOM 2436 C CA . ASP A 1 306 ? -12.992 -9.414 -18.75 1 97.75 306 ASP A CA 1
ATOM 2437 C C . ASP A 1 306 ? -13.477 -8.859 -17.406 1 97.75 306 ASP A C 1
ATOM 2439 O O . ASP A 1 306 ? -14.055 -7.773 -17.359 1 97.75 306 ASP A O 1
ATOM 2443 N N . PRO A 1 307 ? -13.227 -9.555 -16.344 1 97.81 307 PRO A N 1
ATOM 2444 C CA . PRO A 1 307 ? -13.797 -9.109 -15.078 1 97.81 307 PRO A CA 1
ATOM 2445 C C . PRO A 1 307 ? -13.086 -7.891 -14.5 1 97.81 307 PRO A C 1
ATOM 2447 O O . PRO A 1 307 ? -13.664 -7.156 -13.695 1 97.81 307 PRO A O 1
ATOM 2450 N N . TYR A 1 308 ? -11.828 -7.652 -14.875 1 98 308 TYR A N 1
ATOM 2451 C CA . TYR A 1 308 ? -11.031 -6.59 -14.266 1 98 308 TYR A CA 1
ATOM 2452 C C . TYR A 1 308 ? -11.234 -5.27 -14.992 1 98 308 TYR A C 1
ATOM 2454 O O . TYR A 1 308 ? -11.555 -4.254 -14.375 1 98 308 TYR A O 1
ATOM 2462 N N . LEU A 1 309 ? -11.117 -5.281 -16.312 1 97.19 309 LEU A N 1
ATOM 2463 C CA . LEU A 1 309 ? -11.289 -4.07 -17.094 1 97.19 309 LEU A CA 1
ATOM 2464 C C . LEU A 1 309 ? -12.688 -3.484 -16.906 1 97.19 309 LEU A C 1
ATOM 2466 O O . LEU A 1 309 ? -12.852 -2.264 -16.891 1 97.19 309 LEU A O 1
ATOM 2470 N N . HIS A 1 310 ? -13.719 -4.402 -16.766 1 97.56 310 HIS A N 1
ATOM 2471 C CA . HIS A 1 310 ? -15.094 -3.945 -16.641 1 97.56 310 HIS A CA 1
ATOM 2472 C C . HIS A 1 310 ? -15.5 -3.803 -15.172 1 97.56 310 HIS A C 1
ATOM 2474 O O . HIS A 1 310 ? -16.656 -3.521 -14.867 1 97.56 310 HIS A O 1
ATOM 2480 N N . ARG A 1 311 ? -14.547 -4.043 -14.266 1 96.25 311 ARG A N 1
ATOM 2481 C CA . ARG A 1 311 ? -14.805 -3.953 -12.828 1 96.25 311 ARG A CA 1
ATOM 2482 C C . ARG A 1 311 ? -16.031 -4.781 -12.445 1 96.25 311 ARG A C 1
ATOM 2484 O O . ARG A 1 311 ? -16.938 -4.285 -11.773 1 96.25 311 ARG A O 1
ATOM 2491 N N . ASN A 1 312 ? -16.047 -6.039 -12.945 1 96.5 312 ASN A N 1
ATOM 2492 C CA . ASN A 1 312 ? -17.156 -6.953 -12.695 1 96.5 312 ASN A CA 1
ATOM 2493 C C . ASN A 1 312 ? -16.703 -8.203 -11.938 1 96.5 312 ASN A C 1
ATOM 2495 O O . ASN A 1 312 ? -16.484 -9.25 -12.547 1 96.5 312 ASN A O 1
ATOM 2499 N N . PRO A 1 313 ? -16.719 -8.164 -10.594 1 94.56 313 PRO A N 1
ATOM 2500 C CA . PRO A 1 313 ? -16.281 -9.328 -9.812 1 94.56 313 PRO A CA 1
ATOM 2501 C C . PRO A 1 313 ? -17.234 -10.508 -9.93 1 94.56 313 PRO A C 1
ATOM 2503 O O . PRO A 1 313 ? -16.906 -11.617 -9.5 1 94.56 313 PRO A O 1
ATOM 2506 N N . LYS A 1 314 ? -18.406 -10.352 -10.578 1 93.12 314 LYS A N 1
ATOM 2507 C CA . LYS A 1 314 ? -19.422 -11.406 -10.68 1 93.12 314 LYS A CA 1
ATOM 2508 C C . LYS A 1 314 ? -19.438 -12.023 -12.078 1 93.12 314 LYS A C 1
ATOM 2510 O O . LYS A 1 314 ? -20.391 -12.711 -12.445 1 93.12 314 LYS A O 1
ATOM 2515 N N . GLU A 1 315 ? -18.406 -11.695 -12.758 1 95.12 315 GLU A N 1
ATOM 2516 C CA . GLU A 1 315 ? -18.281 -12.297 -14.086 1 95.12 315 GLU A CA 1
ATOM 2517 C C . GLU A 1 315 ? -18.453 -13.812 -14.023 1 95.12 315 GLU A C 1
ATOM 2519 O O . GLU A 1 315 ? -17.875 -14.469 -13.148 1 95.12 315 GLU A O 1
ATOM 2524 N N . LYS A 1 316 ? -19.203 -14.328 -14.977 1 93.44 316 LYS A N 1
ATOM 2525 C CA . LYS A 1 316 ? -19.625 -15.727 -14.953 1 93.44 316 LYS A CA 1
ATOM 2526 C C . LYS A 1 316 ? -18.469 -16.641 -15.336 1 93.44 316 LYS A C 1
ATOM 2528 O O . LYS A 1 316 ? -18.328 -17.75 -14.805 1 93.44 316 LYS A O 1
ATOM 2533 N N . TYR A 1 317 ? -17.672 -16.266 -16.344 1 95.19 317 TYR A N 1
ATOM 2534 C CA . TYR A 1 317 ? -16.562 -17.094 -16.812 1 95.19 317 TYR A CA 1
ATOM 2535 C C . TYR A 1 317 ? -15.32 -16.906 -15.945 1 95.19 317 TYR A C 1
ATOM 2537 O O . TYR A 1 317 ? -14.742 -15.812 -15.922 1 95.19 317 TYR A O 1
ATOM 2545 N N . ARG A 1 318 ? -14.992 -17.906 -15.297 1 95.25 318 ARG A N 1
ATOM 2546 C CA . ARG A 1 318 ? -13.781 -17.875 -14.484 1 95.25 318 ARG A CA 1
ATOM 2547 C C . ARG A 1 318 ? -12.547 -17.641 -15.344 1 95.25 318 ARG A C 1
ATOM 2549 O O . ARG A 1 318 ? -12.273 -18.391 -16.266 1 95.25 318 ARG A O 1
ATOM 2556 N N . PRO A 1 319 ? -11.727 -16.594 -15.102 1 96.56 319 PRO A N 1
ATOM 2557 C CA . PRO A 1 319 ? -10.492 -16.391 -15.859 1 96.56 319 PRO A CA 1
ATOM 2558 C C . PRO A 1 319 ? -9.359 -17.297 -15.398 1 96.56 319 PRO A C 1
ATOM 2560 O O . PRO A 1 319 ? -9.492 -18 -14.391 1 96.56 319 PRO A O 1
ATOM 2563 N N . VAL A 1 320 ? -8.289 -17.312 -16.203 1 97.75 320 VAL A N 1
ATOM 2564 C CA . VAL A 1 320 ? -7.105 -18.094 -15.828 1 97.75 320 VAL A CA 1
ATOM 2565 C C . VAL A 1 320 ? -6.355 -17.375 -14.711 1 97.75 320 VAL A C 1
ATOM 2567 O O . VAL A 1 320 ? -6.016 -17.984 -13.688 1 97.75 320 VAL A O 1
ATOM 2570 N N . SER A 1 321 ? -6.133 -16.062 -14.938 1 97.94 321 SER A N 1
ATOM 2571 C CA . SER A 1 321 ? -5.465 -15.266 -13.914 1 97.94 321 SER A CA 1
ATOM 2572 C C . SER A 1 321 ? -6.461 -14.742 -12.883 1 97.94 321 SER A C 1
ATOM 2574 O O . SER A 1 321 ? -7.387 -14 -13.227 1 97.94 321 SER A O 1
ATOM 2576 N N . ILE A 1 322 ? -6.34 -15.133 -11.672 1 97.06 322 ILE A N 1
ATOM 2577 C CA . ILE A 1 322 ? -7.219 -14.648 -10.609 1 97.06 322 ILE A CA 1
ATOM 2578 C C . ILE A 1 322 ? -6.387 -14.195 -9.414 1 97.06 322 ILE A C 1
ATOM 2580 O O . ILE A 1 322 ? -5.227 -14.586 -9.273 1 97.06 322 ILE A O 1
ATOM 2584 N N . PHE A 1 323 ? -6.961 -13.445 -8.547 1 97.62 323 PHE A N 1
ATOM 2585 C CA . PHE A 1 323 ? -6.242 -12.82 -7.441 1 97.62 323 PHE A CA 1
ATOM 2586 C C . PHE A 1 323 ? -5.816 -13.859 -6.414 1 97.62 323 PHE A C 1
ATOM 2588 O O . PHE A 1 323 ? -4.77 -13.719 -5.777 1 97.62 323 PHE A O 1
ATOM 2595 N N . ARG A 1 324 ? -6.551 -14.945 -6.25 1 96.56 324 ARG A N 1
ATOM 2596 C CA . ARG A 1 324 ? -6.27 -15.875 -5.16 1 96.56 324 ARG A CA 1
ATOM 2597 C C . ARG A 1 324 ? -5.215 -16.891 -5.57 1 96.56 324 ARG A C 1
ATOM 2599 O O . ARG A 1 324 ? -4.938 -17.844 -4.832 1 96.56 324 ARG A O 1
ATOM 2606 N N . THR A 1 325 ? -4.68 -16.75 -6.793 1 97.56 325 THR A N 1
ATOM 2607 C CA . THR A 1 325 ? -3.553 -17.594 -7.172 1 97.56 325 THR A CA 1
ATOM 2608 C C . THR A 1 325 ? -2.395 -17.422 -6.191 1 97.56 325 THR A C 1
ATOM 2610 O O . THR A 1 325 ? -2.031 -16.297 -5.848 1 97.56 325 THR A O 1
ATOM 2613 N N . THR A 1 326 ? -1.847 -18.516 -5.73 1 97.69 326 THR A N 1
ATOM 2614 C CA . THR A 1 326 ? -0.707 -18.438 -4.824 1 97.69 326 THR A CA 1
ATOM 2615 C C . THR A 1 326 ? 0.605 -18.438 -5.605 1 97.69 326 THR A C 1
ATOM 2617 O O . THR A 1 326 ? 1.566 -17.766 -5.211 1 97.69 326 THR A O 1
ATOM 2620 N N . GLN A 1 327 ? 0.623 -19.234 -6.656 1 98.06 327 GLN A N 1
ATOM 2621 C CA . GLN A 1 327 ? 1.768 -19.219 -7.562 1 98.06 327 GLN A CA 1
ATOM 2622 C C . GLN A 1 327 ? 1.423 -19.875 -8.898 1 98.06 327 GLN A C 1
ATOM 2624 O O . GLN A 1 327 ? 0.439 -20.609 -8.992 1 98.06 327 GLN A O 1
ATOM 2629 N N . THR A 1 328 ? 2.129 -19.516 -9.883 1 98.69 328 THR A N 1
ATOM 2630 C CA . THR A 1 328 ? 2.156 -20.172 -11.188 1 98.69 328 THR A CA 1
ATOM 2631 C C . THR A 1 328 ? 3.566 -20.641 -11.523 1 98.69 328 THR A C 1
ATOM 2633 O O . THR A 1 328 ? 4.539 -19.906 -11.32 1 98.69 328 THR A O 1
ATOM 2636 N N . HIS A 1 329 ? 3.658 -21.891 -11.922 1 98.81 329 HIS A N 1
ATOM 2637 C CA . HIS A 1 329 ? 4.969 -22.406 -12.305 1 98.81 329 HIS A CA 1
ATOM 2638 C C . HIS A 1 329 ? 4.965 -22.891 -13.75 1 98.81 329 HIS A C 1
ATOM 2640 O O . HIS A 1 329 ? 3.938 -23.359 -14.25 1 98.81 329 HIS A O 1
ATOM 2646 N N . ILE A 1 330 ? 6.074 -22.734 -14.383 1 98.88 330 ILE A N 1
ATOM 2647 C CA . ILE A 1 330 ? 6.359 -23.25 -15.719 1 98.88 330 ILE A CA 1
ATOM 2648 C C . ILE A 1 330 ? 7.633 -24.109 -15.672 1 98.88 330 ILE A C 1
ATOM 2650 O O . ILE A 1 330 ? 8.742 -23.562 -15.742 1 98.88 330 ILE A O 1
ATOM 2654 N N . LEU A 1 331 ? 7.457 -25.391 -15.539 1 98.88 331 LEU A N 1
ATOM 2655 C CA . LEU A 1 331 ? 8.602 -26.281 -15.664 1 98.88 331 LEU A CA 1
ATOM 2656 C C . LEU A 1 331 ? 9.07 -26.375 -17.109 1 98.88 331 LEU A C 1
ATOM 2658 O O . LEU A 1 331 ? 8.359 -26.906 -17.969 1 98.88 331 LEU A O 1
ATOM 2662 N N . HIS A 1 332 ? 10.227 -25.844 -17.312 1 98.81 332 HIS A N 1
ATOM 2663 C CA . HIS A 1 332 ? 10.828 -25.719 -18.641 1 98.81 332 HIS A CA 1
ATOM 2664 C C . HIS A 1 332 ? 12.047 -26.625 -18.781 1 98.81 332 HIS A C 1
ATOM 2666 O O . HIS A 1 332 ? 13.062 -26.422 -18.109 1 98.81 332 HIS A O 1
ATOM 2672 N N . VAL A 1 333 ? 11.93 -27.656 -19.641 1 98.81 333 VAL A N 1
ATOM 2673 C CA . VAL A 1 333 ? 12.984 -28.641 -19.797 1 98.81 333 VAL A CA 1
ATOM 2674 C C . VAL A 1 333 ? 13.641 -28.484 -21.172 1 98.81 333 VAL A C 1
ATOM 2676 O O . VAL A 1 333 ? 12.977 -28.641 -22.203 1 98.81 333 VAL A O 1
ATOM 2679 N N . ARG A 1 334 ? 14.914 -28.203 -21.203 1 98.56 334 ARG A N 1
ATOM 2680 C CA . ARG A 1 334 ? 15.742 -28.141 -22.391 1 98.56 334 ARG A CA 1
ATOM 2681 C C . ARG A 1 334 ? 16.781 -29.266 -22.406 1 98.56 334 ARG A C 1
ATOM 2683 O O . ARG A 1 334 ? 17.891 -29.094 -21.891 1 98.56 334 ARG A O 1
ATOM 2690 N N . PRO A 1 335 ? 16.438 -30.344 -23.094 1 96.94 335 PRO A N 1
ATOM 2691 C CA . PRO A 1 335 ? 17.25 -31.547 -22.953 1 96.94 335 PRO A CA 1
ATOM 2692 C C . PRO A 1 335 ? 18.641 -31.391 -23.547 1 96.94 335 PRO A C 1
ATOM 2694 O O . PRO A 1 335 ? 19.547 -32.156 -23.219 1 96.94 335 PRO A O 1
ATOM 2697 N N . GLU A 1 336 ? 18.859 -30.5 -24.406 1 96.38 336 GLU A N 1
ATOM 2698 C CA . GLU A 1 336 ? 20.156 -30.344 -25.062 1 96.38 336 GLU A CA 1
ATOM 2699 C C . GLU A 1 336 ? 21.156 -29.672 -24.141 1 96.38 336 GLU A C 1
ATOM 2701 O O . GLU A 1 336 ? 22.359 -29.672 -24.406 1 96.38 336 GLU A O 1
ATOM 2706 N N . LEU A 1 337 ? 20.734 -29.125 -23.078 1 98.06 337 LEU A N 1
ATOM 2707 C CA . LEU A 1 337 ? 21.594 -28.438 -22.125 1 98.06 337 LEU A CA 1
ATOM 2708 C C . LEU A 1 337 ? 21.906 -29.312 -20.922 1 98.06 337 LEU A C 1
ATOM 2710 O O . LEU A 1 337 ? 21.156 -30.25 -20.625 1 98.06 337 LEU A O 1
ATOM 2714 N N . PRO A 1 338 ? 23.062 -28.953 -20.25 1 98.06 338 PRO A N 1
ATOM 2715 C CA . PRO A 1 338 ? 23.266 -29.609 -18.969 1 98.06 338 PRO A CA 1
ATOM 2716 C C . PRO A 1 338 ? 22.094 -29.406 -18 1 98.06 338 PRO A C 1
ATOM 2718 O O . PRO A 1 338 ? 21.5 -28.328 -17.969 1 98.06 338 PRO A O 1
ATOM 2721 N N . GLN A 1 339 ? 21.797 -30.438 -17.25 1 97.88 339 GLN A N 1
ATOM 2722 C CA . GLN A 1 339 ? 20.609 -30.484 -16.391 1 97.88 339 GLN A CA 1
ATOM 2723 C C . GLN A 1 339 ? 20.5 -29.234 -15.516 1 97.88 339 GLN A C 1
ATOM 2725 O O . GLN A 1 339 ? 19.422 -28.656 -15.375 1 97.88 339 GLN A O 1
ATOM 2730 N N . ALA A 1 340 ? 21.656 -28.781 -14.977 1 98.19 340 ALA A N 1
ATOM 2731 C CA . ALA A 1 340 ? 21.703 -27.688 -14 1 98.19 340 ALA A CA 1
ATOM 2732 C C . ALA A 1 340 ? 21.109 -26.406 -14.586 1 98.19 340 ALA A C 1
ATOM 2734 O O . ALA A 1 340 ? 20.516 -25.609 -13.859 1 98.19 340 ALA A O 1
ATOM 2735 N N . ILE A 1 341 ? 21.234 -26.219 -15.875 1 98.69 341 ILE A N 1
ATOM 2736 C CA . ILE A 1 341 ? 20.75 -24.984 -16.484 1 98.69 341 ILE A CA 1
ATOM 2737 C C . ILE A 1 341 ? 19.625 -25.297 -17.469 1 98.69 341 ILE A C 1
ATOM 2739 O O . ILE A 1 341 ? 18.938 -24.406 -17.969 1 98.69 341 ILE A O 1
ATOM 2743 N N . GLY A 1 342 ? 19.422 -26.609 -17.75 1 98.56 342 GLY A N 1
ATOM 2744 C CA . GLY A 1 342 ? 18.406 -27.016 -18.703 1 98.56 342 GLY A CA 1
ATOM 2745 C C . GLY A 1 342 ? 17.062 -27.297 -18.062 1 98.56 342 GLY A C 1
ATOM 2746 O O . GLY A 1 342 ? 16.062 -27.484 -18.766 1 98.56 342 GLY A O 1
ATOM 2747 N N . ARG A 1 343 ? 17 -27.438 -16.781 1 98.69 343 ARG A N 1
ATOM 2748 C CA . ARG A 1 343 ? 15.766 -27.562 -16 1 98.69 343 ARG A CA 1
ATOM 2749 C C . ARG A 1 343 ? 15.484 -26.281 -15.219 1 98.69 343 ARG A C 1
ATOM 2751 O O . ARG A 1 343 ? 16.172 -26 -14.234 1 98.69 343 ARG A O 1
ATOM 2758 N N . VAL A 1 344 ? 14.492 -25.547 -15.672 1 98.81 344 VAL A N 1
ATOM 2759 C CA . VAL A 1 344 ? 14.172 -24.266 -15.055 1 98.81 344 VAL A CA 1
ATOM 2760 C C . VAL A 1 344 ? 12.688 -24.203 -14.711 1 98.81 344 VAL A C 1
ATOM 2762 O O . VAL A 1 344 ? 11.844 -24.578 -15.523 1 98.81 344 VAL A O 1
ATOM 2765 N N . ASP A 1 345 ? 12.352 -23.859 -13.523 1 98.75 345 ASP A N 1
ATOM 2766 C CA . ASP A 1 345 ? 10.992 -23.5 -13.125 1 98.75 345 ASP A CA 1
ATOM 2767 C C . ASP A 1 345 ? 10.789 -22 -13.164 1 98.75 345 ASP A C 1
ATOM 2769 O O . ASP A 1 345 ? 11.227 -21.281 -12.266 1 98.75 345 ASP A O 1
ATOM 2773 N N . TYR A 1 346 ? 10.172 -21.484 -14.211 1 98.81 346 TYR A N 1
ATOM 2774 C CA . TYR A 1 346 ? 9.742 -20.078 -14.18 1 98.81 346 TYR A CA 1
ATOM 2775 C C . TYR A 1 346 ? 8.516 -19.906 -13.289 1 98.81 346 TYR A C 1
ATOM 2777 O O . TYR A 1 346 ? 7.414 -20.328 -13.648 1 98.81 346 TYR A O 1
ATOM 2785 N N . MET A 1 347 ? 8.734 -19.266 -12.18 1 98.44 347 MET A N 1
ATOM 2786 C CA . MET A 1 347 ? 7.707 -19.219 -11.148 1 98.44 347 MET A CA 1
ATOM 2787 C C . MET A 1 347 ? 7.273 -17.781 -10.883 1 98.44 347 MET A C 1
ATOM 2789 O O . MET A 1 347 ? 8.109 -16.875 -10.844 1 98.44 347 MET A O 1
ATOM 2793 N N . SER A 1 348 ? 6.02 -17.531 -10.836 1 98.69 348 SER A N 1
ATOM 2794 C CA . SER A 1 348 ? 5.434 -16.266 -10.422 1 98.69 348 SER A CA 1
ATOM 2795 C C . SER A 1 348 ? 4.637 -16.422 -9.133 1 98.69 348 SER A C 1
ATOM 2797 O O . SER A 1 348 ? 3.736 -17.266 -9.047 1 98.69 348 SER A O 1
ATOM 2799 N N . MET A 1 349 ? 4.988 -15.664 -8.102 1 98.62 349 MET A N 1
ATOM 2800 C CA . MET A 1 349 ? 4.219 -15.672 -6.859 1 98.62 349 MET A CA 1
ATOM 2801 C C . MET A 1 349 ? 2.996 -14.766 -6.973 1 98.62 349 MET A C 1
ATOM 2803 O O . MET A 1 349 ? 3.111 -13.609 -7.391 1 98.62 349 MET A O 1
ATOM 2807 N N . GLY A 1 350 ? 1.846 -15.344 -6.645 1 98.12 350 GLY A N 1
ATOM 2808 C CA . GLY A 1 350 ? 0.613 -14.57 -6.641 1 98.12 350 GLY A CA 1
ATOM 2809 C C . GLY A 1 350 ? -0.062 -14.516 -7.996 1 98.12 350 GLY A C 1
ATOM 2810 O O . GLY A 1 350 ? -0.059 -15.5 -8.742 1 98.12 350 GLY A O 1
ATOM 2811 N N . MET A 1 351 ? -0.752 -13.469 -8.32 1 98.44 351 MET A N 1
ATOM 2812 C CA . MET A 1 351 ? -1.562 -13.242 -9.516 1 98.44 351 MET A CA 1
ATOM 2813 C C . MET A 1 351 ? -0.678 -12.969 -10.734 1 98.44 351 MET A C 1
ATOM 2815 O O . MET A 1 351 ? -0.034 -11.922 -10.805 1 98.44 351 MET A O 1
ATOM 2819 N N . ALA A 1 352 ? -0.732 -13.758 -11.727 1 98.69 352 ALA A N 1
ATOM 2820 C CA . ALA A 1 352 ? 0.237 -13.734 -12.82 1 98.69 352 ALA A CA 1
ATOM 2821 C C . ALA A 1 352 ? 0.094 -12.461 -13.656 1 98.69 352 ALA A C 1
ATOM 2823 O O . ALA A 1 352 ? 1.092 -11.875 -14.086 1 98.69 352 ALA A O 1
ATOM 2824 N N . VAL A 1 353 ? -1.152 -12 -13.898 1 98.75 353 VAL A N 1
ATOM 2825 C CA . VAL A 1 353 ? -1.367 -10.852 -14.773 1 98.75 353 VAL A CA 1
ATOM 2826 C C . VAL A 1 353 ? -0.721 -9.609 -14.172 1 98.75 353 VAL A C 1
ATOM 2828 O O . VAL A 1 353 ? -0.335 -8.688 -14.891 1 98.75 353 VAL A O 1
ATOM 2831 N N . LEU A 1 354 ? -0.553 -9.594 -12.844 1 98.88 354 LEU A N 1
ATOM 2832 C CA . LEU A 1 354 ? 0.108 -8.508 -12.133 1 98.88 354 LEU A CA 1
ATOM 2833 C C . LEU A 1 354 ? 1.392 -8.984 -11.469 1 98.88 354 LEU A C 1
ATOM 2835 O O . LEU A 1 354 ? 1.81 -8.438 -10.445 1 98.88 354 LEU A O 1
ATOM 2839 N N . GLY A 1 355 ? 1.942 -10.07 -11.938 1 98.75 355 GLY A N 1
ATOM 2840 C CA . GLY A 1 355 ? 3.139 -10.641 -11.344 1 98.75 355 GLY A CA 1
ATOM 2841 C C . GLY A 1 355 ? 4.285 -10.789 -12.328 1 98.75 355 GLY A C 1
ATOM 2842 O O . GLY A 1 355 ? 4.176 -10.359 -13.484 1 98.75 355 GLY A O 1
ATOM 2843 N N . VAL A 1 356 ? 5.371 -11.352 -11.883 1 98.88 356 VAL A N 1
ATOM 2844 C CA . VAL A 1 356 ? 6.598 -11.508 -12.656 1 98.88 356 VAL A CA 1
ATOM 2845 C C . VAL A 1 356 ? 7.09 -12.945 -12.562 1 98.88 356 VAL A C 1
ATOM 2847 O O . VAL A 1 356 ? 7.035 -13.562 -11.492 1 98.88 356 VAL A O 1
ATOM 2850 N N . PHE A 1 357 ? 7.422 -13.531 -13.656 1 98.94 357 PHE A N 1
ATOM 2851 C CA . PHE A 1 357 ? 7.992 -14.875 -13.68 1 98.94 357 PHE A CA 1
ATOM 2852 C C . PHE A 1 357 ? 9.5 -14.828 -13.492 1 98.94 357 PHE A C 1
ATOM 2854 O O . PHE A 1 357 ? 10.203 -14.117 -14.219 1 98.94 357 PHE A O 1
ATOM 2861 N N . LEU A 1 358 ? 9.977 -15.594 -12.547 1 98.88 358 LEU A N 1
ATOM 2862 C CA . LEU A 1 358 ? 11.398 -15.648 -12.227 1 98.88 358 LEU A CA 1
ATOM 2863 C C . LEU A 1 358 ? 11.953 -17.047 -12.453 1 98.88 358 LEU A C 1
ATOM 2865 O O . LEU A 1 358 ? 11.359 -18.047 -12.008 1 98.88 358 LEU A O 1
ATOM 2869 N N . PRO A 1 359 ? 13.055 -17.125 -13.117 1 98.81 359 PRO A N 1
ATOM 2870 C CA . PRO A 1 359 ? 13.625 -18.453 -13.367 1 98.81 359 PRO A CA 1
ATOM 2871 C C . PRO A 1 359 ? 14.289 -19.047 -12.133 1 98.81 359 PRO A C 1
ATOM 2873 O O . PRO A 1 359 ? 15.18 -18.438 -11.547 1 98.81 359 PRO A O 1
ATOM 2876 N N . LEU A 1 360 ? 13.875 -20.188 -11.734 1 98.81 360 LEU A N 1
ATOM 2877 C CA . LEU A 1 360 ? 14.484 -21 -10.68 1 98.81 360 LEU A CA 1
ATOM 2878 C C . LEU A 1 360 ? 15.195 -22.219 -11.273 1 98.81 360 LEU A C 1
ATOM 2880 O O . LEU A 1 360 ? 14.555 -23.219 -11.602 1 98.81 360 LEU A O 1
ATOM 2884 N N . TYR A 1 361 ? 16.516 -22.125 -11.32 1 98.81 361 TYR A N 1
ATOM 2885 C CA . TYR A 1 361 ? 17.297 -23.188 -11.938 1 98.81 361 TYR A CA 1
ATOM 2886 C C . TYR A 1 361 ? 17.391 -24.406 -11.023 1 98.81 361 TYR A C 1
ATOM 2888 O O . TYR A 1 361 ? 17.531 -24.266 -9.805 1 98.81 361 TYR A O 1
ATOM 2896 N N . GLN A 1 362 ? 17.375 -25.547 -11.633 1 98.12 362 GLN A N 1
ATOM 2897 C CA . GLN A 1 362 ? 17.516 -26.781 -10.867 1 98.12 362 GLN A CA 1
ATOM 2898 C C . GLN A 1 362 ? 18.891 -26.859 -10.195 1 98.12 362 GLN A C 1
ATOM 2900 O O . GLN A 1 362 ? 19.016 -27.391 -9.094 1 98.12 362 GLN A O 1
ATOM 2905 N N . GLY A 1 363 ? 19.859 -26.25 -10.719 1 97.69 363 GLY A N 1
ATOM 2906 C CA . GLY A 1 363 ? 21.234 -26.422 -10.305 1 97.69 363 GLY A CA 1
ATOM 2907 C C . GLY A 1 363 ? 21.609 -25.562 -9.117 1 97.69 363 GLY A C 1
ATOM 2908 O O . GLY A 1 363 ? 22.734 -25.641 -8.617 1 97.69 363 GLY A O 1
ATOM 2909 N N . ILE A 1 364 ? 20.75 -24.781 -8.633 1 98.12 364 ILE A N 1
ATOM 2910 C CA . ILE A 1 364 ? 21.094 -23.922 -7.5 1 98.12 364 ILE A CA 1
ATOM 2911 C C . ILE A 1 364 ? 20.953 -24.703 -6.199 1 98.12 364 ILE A C 1
ATOM 2913 O O . ILE A 1 364 ? 20.359 -25.781 -6.176 1 98.12 364 ILE A O 1
ATOM 2917 N N . THR A 1 365 ? 21.469 -24.094 -5.09 1 97.81 365 THR A N 1
ATOM 2918 C CA . THR A 1 365 ? 21.484 -24.844 -3.838 1 97.81 365 THR A CA 1
ATOM 2919 C C . THR A 1 365 ? 20.859 -24.016 -2.713 1 97.81 365 THR A C 1
ATOM 2921 O O . THR A 1 365 ? 20.688 -24.516 -1.598 1 97.81 365 THR A O 1
ATOM 2924 N N . SER A 1 366 ? 20.516 -22.797 -3.008 1 98.12 366 SER A N 1
ATOM 2925 C CA . SER A 1 366 ? 19.875 -21.953 -1.994 1 98.12 366 SER A CA 1
ATOM 2926 C C . SER A 1 366 ? 19.062 -20.828 -2.631 1 98.12 366 SER A C 1
ATOM 2928 O O . SER A 1 366 ? 19.25 -20.531 -3.814 1 98.12 366 SER A O 1
ATOM 2930 N N . TYR A 1 367 ? 18.172 -20.281 -1.869 1 98.44 367 TYR A N 1
ATOM 2931 C CA . TYR A 1 367 ? 17.422 -19.078 -2.217 1 98.44 367 TYR A CA 1
ATOM 2932 C C . TYR A 1 367 ? 17.672 -17.969 -1.202 1 98.44 367 TYR A C 1
ATOM 2934 O O . TYR A 1 367 ? 17.922 -18.25 -0.027 1 98.44 367 TYR A O 1
ATOM 2942 N N . PRO A 1 368 ? 17.562 -16.703 -1.637 1 98.56 368 PRO A N 1
ATOM 2943 C CA . PRO A 1 368 ? 17.547 -15.633 -0.628 1 98.56 368 PRO A CA 1
ATOM 2944 C C . PRO A 1 368 ? 16.453 -15.828 0.422 1 98.56 368 PRO A C 1
ATOM 2946 O O . PRO A 1 368 ? 15.359 -16.297 0.1 1 98.56 368 PRO A O 1
ATOM 2949 N N . GLU A 1 369 ? 16.703 -15.398 1.656 1 98.25 369 GLU A N 1
ATOM 2950 C CA . GLU A 1 369 ? 15.844 -15.641 2.812 1 98.25 369 GLU A CA 1
ATOM 2951 C C . GLU A 1 369 ? 14.43 -15.117 2.572 1 98.25 369 GLU A C 1
ATOM 2953 O O . GLU A 1 369 ? 13.453 -15.727 3.006 1 98.25 369 GLU A O 1
ATOM 2958 N N . ALA A 1 370 ? 14.273 -14.023 1.878 1 98.69 370 ALA A N 1
ATOM 2959 C CA . ALA A 1 370 ? 12.977 -13.391 1.65 1 98.69 370 ALA A CA 1
ATOM 2960 C C . ALA A 1 370 ? 12.008 -14.344 0.955 1 98.69 370 ALA A C 1
ATOM 2962 O O . ALA A 1 370 ? 10.797 -14.242 1.137 1 98.69 370 ALA A O 1
ATOM 2963 N N . TYR A 1 371 ? 12.539 -15.281 0.185 1 98.81 371 TYR A N 1
ATOM 2964 C CA . TYR A 1 371 ? 11.703 -16.188 -0.604 1 98.81 371 TYR A CA 1
ATOM 2965 C C . TYR A 1 371 ? 11.273 -17.391 0.223 1 98.81 371 TYR A C 1
ATOM 2967 O O . TYR A 1 371 ? 10.609 -18.297 -0.289 1 98.81 371 TYR A O 1
ATOM 2975 N N . THR A 1 372 ? 11.633 -17.391 1.503 1 98.12 372 THR A N 1
ATOM 2976 C CA . THR A 1 372 ? 11.344 -18.547 2.365 1 98.12 372 THR A CA 1
ATOM 2977 C C . THR A 1 372 ? 10.602 -18.094 3.623 1 98.12 372 THR A C 1
ATOM 2979 O O . THR A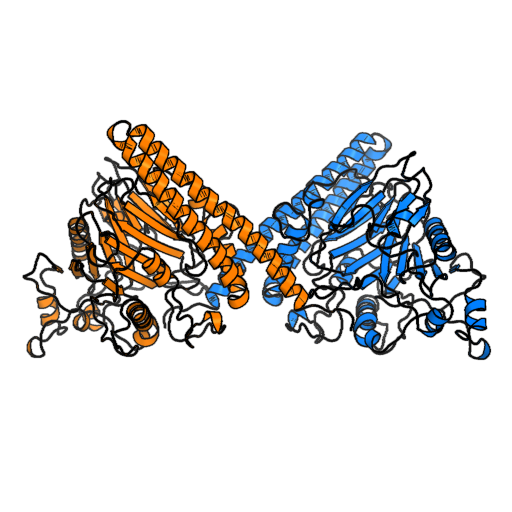 1 372 ? 10.508 -18.844 4.594 1 98.12 372 THR A O 1
ATOM 2982 N N . LYS A 1 373 ? 10.016 -16.812 3.623 1 96.25 373 LYS A N 1
ATOM 2983 C CA . LYS A 1 373 ? 9.555 -16.25 4.891 1 96.25 373 LYS A CA 1
ATOM 2984 C C . LYS A 1 373 ? 8.086 -15.836 4.805 1 96.25 373 LYS A C 1
ATOM 2986 O O . LYS A 1 373 ? 7.574 -15.164 5.703 1 96.25 373 LYS A O 1
ATOM 2991 N N . GLY A 1 374 ? 7.43 -16.188 3.812 1 98.12 374 GLY A N 1
ATOM 2992 C CA . GLY A 1 374 ? 6.035 -15.789 3.689 1 98.12 374 GLY A CA 1
ATOM 2993 C C . GLY A 1 374 ? 5.129 -16.469 4.695 1 98.12 374 GLY A C 1
ATOM 2994 O O . GLY A 1 374 ? 5.363 -17.625 5.066 1 98.12 374 GLY A O 1
ATOM 2995 N N . THR A 1 375 ? 4.109 -15.766 5.242 1 98.38 375 THR A N 1
ATOM 2996 C CA . THR A 1 375 ? 3.061 -16.297 6.105 1 98.38 375 THR A CA 1
ATOM 2997 C C . THR A 1 375 ? 1.683 -15.883 5.598 1 98.38 375 THR A C 1
ATOM 2999 O O . THR A 1 375 ? 1.494 -15.672 4.395 1 98.38 375 THR A O 1
ATOM 3002 N N . ASN A 1 376 ? 0.691 -15.867 6.547 1 98.38 376 ASN A N 1
ATOM 3003 C CA . ASN A 1 376 ? -0.651 -15.43 6.188 1 98.38 376 ASN A CA 1
ATOM 3004 C C . ASN A 1 376 ? -0.838 -13.938 6.445 1 98.38 376 ASN A C 1
ATOM 3006 O O . ASN A 1 376 ? -1.953 -13.422 6.352 1 98.38 376 ASN A O 1
ATOM 3010 N N . ARG A 1 377 ? 0.273 -13.266 6.754 1 98.44 377 ARG A N 1
ATOM 3011 C CA . ARG A 1 377 ? 0.238 -11.828 7.02 1 98.44 377 ARG A CA 1
ATOM 3012 C C . ARG A 1 377 ? 1.291 -11.094 6.195 1 98.44 377 ARG A C 1
ATOM 3014 O O . ARG A 1 377 ? 2.41 -11.586 6.027 1 98.44 377 ARG A O 1
ATOM 3021 N N . SER A 1 378 ? 0.907 -9.938 5.746 1 98.56 378 SER A N 1
ATOM 3022 C CA . SER A 1 378 ? 1.843 -9.094 5.004 1 98.56 378 SER A CA 1
ATOM 3023 C C . SER A 1 378 ? 3.074 -8.766 5.844 1 98.56 378 SER A C 1
ATOM 3025 O O . SER A 1 378 ? 2.971 -8.562 7.055 1 98.56 378 SER A O 1
ATOM 3027 N N . SER A 1 379 ? 4.207 -8.773 5.172 1 97.5 379 SER A N 1
ATOM 3028 C CA . SER A 1 379 ? 5.473 -8.414 5.801 1 97.5 379 SER A CA 1
ATOM 3029 C C . SER A 1 379 ? 6.457 -7.848 4.781 1 97.5 379 SER A C 1
ATOM 3031 O O . SER A 1 379 ? 6.496 -8.297 3.635 1 97.5 379 SER A O 1
ATOM 3033 N N . ALA A 1 380 ? 7.316 -6.977 5.242 1 96.12 380 ALA A N 1
ATOM 3034 C CA . ALA A 1 380 ? 8.273 -6.309 4.363 1 96.12 380 ALA A CA 1
ATOM 3035 C C . ALA A 1 380 ? 9.445 -7.23 4.031 1 96.12 380 ALA A C 1
ATOM 3037 O O . ALA A 1 380 ? 10.188 -6.977 3.08 1 96.12 380 ALA A O 1
ATOM 3038 N N . ASP A 1 381 ? 9.57 -8.312 4.73 1 96.25 381 ASP A N 1
ATOM 3039 C CA . ASP A 1 381 ? 10.734 -9.164 4.555 1 96.25 381 ASP A CA 1
ATOM 3040 C C . ASP A 1 381 ? 10.391 -10.398 3.715 1 96.25 381 ASP A C 1
ATOM 3042 O O . ASP A 1 381 ? 11.258 -11.227 3.443 1 96.25 381 ASP A O 1
ATOM 3046 N N . SER A 1 382 ? 9.164 -10.516 3.332 1 98.31 382 SER A N 1
ATOM 3047 C CA . SER A 1 382 ? 8.688 -11.656 2.562 1 98.31 382 SER A CA 1
ATOM 3048 C C . SER A 1 382 ? 8.602 -11.328 1.076 1 98.31 382 SER A C 1
ATOM 3050 O O . SER A 1 382 ? 7.902 -10.398 0.68 1 98.31 382 SER A O 1
ATOM 3052 N N . ALA A 1 383 ? 9.297 -12.164 0.272 1 98.81 383 ALA A N 1
ATOM 3053 C CA . ALA A 1 383 ? 9.195 -11.977 -1.172 1 98.81 383 ALA A CA 1
ATOM 3054 C C . ALA A 1 383 ? 7.746 -12.109 -1.637 1 98.81 383 ALA A C 1
ATOM 3056 O O . ALA A 1 383 ? 7.254 -11.281 -2.412 1 98.81 383 ALA A O 1
ATOM 3057 N N . TYR A 1 384 ? 7.07 -13.125 -1.105 1 98.81 384 TYR A N 1
ATOM 3058 C CA . TYR A 1 384 ? 5.676 -13.344 -1.478 1 98.81 384 TYR A CA 1
ATOM 3059 C C . TYR A 1 384 ? 4.848 -12.086 -1.253 1 98.81 384 TYR A C 1
ATOM 3061 O O . TYR A 1 384 ? 4.098 -11.664 -2.137 1 98.81 384 TYR A O 1
ATOM 3069 N N . TRP A 1 385 ? 4.996 -11.484 -0.17 1 98.81 385 TRP A N 1
ATOM 3070 C CA . TRP A 1 385 ? 4.148 -10.352 0.19 1 98.81 385 TRP A CA 1
ATOM 3071 C C . TRP A 1 385 ? 4.617 -9.078 -0.505 1 98.81 385 TRP A C 1
ATOM 3073 O O . TRP A 1 385 ? 3.812 -8.195 -0.801 1 98.81 385 TRP A O 1
ATOM 3083 N N . LYS A 1 386 ? 5.938 -8.969 -0.812 1 98.81 386 LYS A N 1
ATOM 3084 C CA . LYS A 1 386 ? 6.344 -7.844 -1.651 1 98.81 386 LYS A CA 1
ATOM 3085 C C . LYS A 1 386 ? 5.613 -7.867 -2.99 1 98.81 386 LYS A C 1
ATOM 3087 O O . LYS A 1 386 ? 5.078 -6.844 -3.43 1 98.81 386 LYS A O 1
ATOM 3092 N N . PHE A 1 387 ? 5.531 -9.008 -3.605 1 98.94 387 PHE A N 1
ATOM 3093 C CA . PHE A 1 387 ? 4.812 -9.133 -4.867 1 98.94 387 PHE A CA 1
ATOM 3094 C C . PHE A 1 387 ? 3.318 -8.922 -4.66 1 98.94 387 PHE A C 1
ATOM 3096 O O . PHE A 1 387 ? 2.66 -8.266 -5.469 1 98.94 387 PHE A O 1
ATOM 3103 N N . ARG A 1 388 ? 2.777 -9.484 -3.557 1 98.81 388 ARG A N 1
ATOM 3104 C CA . ARG A 1 388 ? 1.352 -9.391 -3.258 1 98.81 388 ARG A CA 1
ATOM 3105 C C . ARG A 1 388 ? 0.933 -7.941 -3.031 1 98.81 388 ARG A C 1
ATOM 3107 O O . ARG A 1 388 ? -0.181 -7.547 -3.387 1 98.81 388 ARG A O 1
ATOM 3114 N N . LYS A 1 389 ? 1.847 -7.16 -2.418 1 98.81 389 LYS A N 1
ATOM 3115 C CA . LYS A 1 389 ? 1.537 -5.746 -2.205 1 98.81 389 LYS A CA 1
ATOM 3116 C C . LYS A 1 389 ? 1.324 -5.027 -3.533 1 98.81 389 LYS A C 1
ATOM 3118 O O . LYS A 1 389 ? 0.374 -4.254 -3.68 1 98.81 389 LYS A O 1
ATOM 3123 N N . VAL A 1 390 ? 2.16 -5.254 -4.512 1 98.94 390 VAL A N 1
ATOM 3124 C CA . VAL A 1 390 ? 2.01 -4.668 -5.84 1 98.94 390 VAL A CA 1
ATOM 3125 C C . VAL A 1 390 ? 0.685 -5.113 -6.453 1 98.94 390 VAL A C 1
ATOM 3127 O O . VAL A 1 390 ? -0.063 -4.293 -6.992 1 98.94 390 VAL A O 1
ATOM 3130 N N . GLN A 1 391 ? 0.409 -6.387 -6.32 1 98.94 391 GLN A N 1
ATOM 3131 C CA . GLN A 1 391 ? -0.81 -6.945 -6.895 1 98.94 391 GLN A CA 1
ATOM 3132 C C . GLN A 1 391 ? -2.051 -6.375 -6.219 1 98.94 391 GLN A C 1
ATOM 3134 O O . GLN A 1 391 ? -3.041 -6.066 -6.887 1 98.94 391 GLN A O 1
ATOM 3139 N N . THR A 1 392 ? -2.01 -6.215 -4.918 1 98.88 392 THR A N 1
ATOM 3140 C CA . THR A 1 392 ? -3.1 -5.645 -4.133 1 98.88 392 THR A CA 1
ATOM 3141 C C . THR A 1 392 ? -3.371 -4.203 -4.551 1 98.88 392 THR A C 1
ATOM 3143 O O . THR A 1 392 ? -4.52 -3.83 -4.805 1 98.88 392 THR A O 1
ATOM 3146 N N . LEU A 1 393 ? -2.295 -3.412 -4.691 1 98.88 393 LEU A N 1
ATOM 3147 C CA . LEU A 1 393 ? -2.445 -2.033 -5.141 1 98.88 393 LEU A CA 1
ATOM 3148 C C . LEU A 1 393 ? -2.973 -1.981 -6.57 1 98.88 393 LEU A C 1
ATOM 3150 O O . LEU A 1 393 ? -3.799 -1.128 -6.902 1 98.88 393 LEU A O 1
ATOM 3154 N N . GLY A 1 394 ? -2.486 -2.881 -7.418 1 98.88 394 GLY A N 1
ATOM 3155 C CA . GLY A 1 394 ? -2.971 -2.953 -8.789 1 98.88 394 GLY A CA 1
ATOM 3156 C C . GLY A 1 394 ? -4.469 -3.184 -8.875 1 98.88 394 GLY A C 1
ATOM 3157 O O . GLY A 1 394 ? -5.137 -2.623 -9.75 1 98.88 394 GLY A O 1
ATOM 3158 N N . MET A 1 395 ? -5 -3.979 -7.945 1 98.69 395 MET A N 1
ATOM 3159 C CA . MET A 1 395 ? -6.406 -4.375 -7.988 1 98.69 395 MET A CA 1
ATOM 3160 C C . MET A 1 395 ? -7.297 -3.281 -7.41 1 98.69 395 MET A C 1
ATOM 3162 O O . MET A 1 395 ? -8.523 -3.326 -7.566 1 98.69 395 MET A O 1
ATOM 3166 N N . VAL A 1 396 ? -6.699 -2.248 -6.688 1 98.5 396 VAL A N 1
ATOM 3167 C CA . VAL A 1 396 ? -7.484 -1.106 -6.23 1 98.5 396 VAL A CA 1
ATOM 3168 C C . VAL A 1 396 ? -8.117 -0.402 -7.426 1 98.5 396 VAL A C 1
ATOM 3170 O O . VAL A 1 396 ? -9.289 -0.008 -7.371 1 98.5 396 VAL A O 1
ATOM 3173 N N . ASP A 1 397 ? -7.406 -0.224 -8.5 1 98.19 397 ASP A N 1
ATOM 3174 C CA . ASP A 1 397 ? -7.852 0.268 -9.797 1 98.19 397 ASP A CA 1
ATOM 3175 C C . ASP A 1 397 ? -7.066 -0.382 -10.93 1 98.19 397 ASP A C 1
ATOM 3177 O O . ASP A 1 397 ? -6.098 0.192 -11.43 1 98.19 397 ASP A O 1
ATOM 3181 N N . PHE A 1 398 ? -7.57 -1.525 -11.32 1 98.5 398 PHE A N 1
ATOM 3182 C CA . PHE A 1 398 ? -6.867 -2.357 -12.289 1 98.5 398 PHE A CA 1
ATOM 3183 C C . PHE A 1 398 ? -6.598 -1.581 -13.57 1 98.5 398 PHE A C 1
ATOM 3185 O O . PHE A 1 398 ? -5.492 -1.637 -14.117 1 98.5 398 PHE A O 1
ATOM 3192 N N . ASN A 1 399 ? -7.535 -0.878 -14.078 1 98.25 399 ASN A N 1
ATOM 3193 C CA . ASN A 1 399 ? -7.398 -0.153 -15.336 1 98.25 399 ASN A CA 1
ATOM 3194 C C . ASN A 1 399 ? -6.301 0.907 -15.258 1 98.25 399 ASN A C 1
ATOM 3196 O O . ASN A 1 399 ? -5.566 1.119 -16.219 1 98.25 399 ASN A O 1
ATOM 3200 N N . ARG A 1 400 ? -6.195 1.508 -14.117 1 97.94 400 ARG A N 1
ATOM 3201 C CA . ARG A 1 400 ? -5.23 2.586 -13.922 1 97.94 400 ARG A CA 1
ATOM 3202 C C . ARG A 1 400 ? -3.828 2.029 -13.688 1 97.94 400 ARG A C 1
ATOM 3204 O O . ARG A 1 400 ? -2.85 2.562 -14.211 1 97.94 400 ARG A O 1
ATOM 3211 N N . TYR A 1 401 ? -3.672 0.973 -12.953 1 98.75 401 TYR A N 1
ATOM 3212 C CA . TYR A 1 401 ? -2.365 0.618 -12.406 1 98.75 401 TYR A CA 1
ATOM 3213 C C . TYR A 1 401 ? -1.787 -0.595 -13.125 1 98.75 401 TYR A C 1
ATOM 3215 O O . TYR A 1 401 ? -0.568 -0.785 -13.156 1 98.75 401 TYR A O 1
ATOM 3223 N N . ALA A 1 402 ? -2.615 -1.525 -13.719 1 98.69 402 ALA A N 1
ATOM 3224 C CA . ALA A 1 402 ? -2.133 -2.746 -14.359 1 98.69 402 ALA A CA 1
ATOM 3225 C C . ALA A 1 402 ? -1.121 -2.428 -15.453 1 98.69 402 ALA A C 1
ATOM 3227 O O . ALA A 1 402 ? -0.07 -3.066 -15.547 1 98.69 402 ALA A O 1
ATOM 3228 N N . PRO A 1 403 ? -1.409 -1.396 -16.328 1 98.5 403 PRO A N 1
ATOM 3229 C CA . PRO A 1 403 ? -0.421 -1.103 -17.375 1 98.5 403 PRO A CA 1
ATOM 3230 C C . PRO A 1 403 ? 0.951 -0.752 -16.797 1 98.5 403 PRO A C 1
ATOM 3232 O O . PRO A 1 403 ? 1.977 -1.166 -17.344 1 98.5 403 PRO A O 1
ATOM 3235 N N . LEU A 1 404 ? 0.949 -0.005 -15.719 1 98.62 404 LEU A N 1
ATOM 3236 C CA . LEU A 1 404 ? 2.201 0.374 -15.078 1 98.62 404 LEU A CA 1
ATOM 3237 C C . LEU A 1 404 ? 2.928 -0.854 -14.539 1 98.62 404 LEU A C 1
ATOM 3239 O O . LEU A 1 404 ? 4.137 -0.994 -14.719 1 98.62 404 LEU A O 1
ATOM 3243 N N . ILE A 1 405 ? 2.252 -1.72 -13.867 1 98.94 405 ILE A N 1
ATOM 3244 C CA . ILE A 1 405 ? 2.818 -2.928 -13.273 1 98.94 405 ILE A CA 1
ATOM 3245 C C . ILE A 1 405 ? 3.34 -3.846 -14.383 1 98.94 405 ILE A C 1
ATOM 3247 O O . ILE A 1 405 ? 4.484 -4.301 -14.328 1 98.94 405 ILE A O 1
ATOM 3251 N N . GLN A 1 406 ? 2.516 -4.102 -15.391 1 98.81 406 GLN A N 1
ATOM 3252 C CA . GLN A 1 406 ? 2.84 -5.027 -16.469 1 98.81 406 GLN A CA 1
ATOM 3253 C C . GLN A 1 406 ? 4.043 -4.535 -17.266 1 98.81 406 GLN A C 1
ATOM 3255 O O . GLN A 1 406 ? 4.922 -5.324 -17.625 1 98.81 406 GLN A O 1
ATOM 3260 N N . SER A 1 407 ? 4.09 -3.209 -17.531 1 98.75 407 SER A N 1
ATOM 3261 C CA . SER A 1 407 ? 5.23 -2.674 -18.266 1 98.75 407 SER A CA 1
ATOM 3262 C C . SER A 1 407 ? 6.523 -2.82 -17.469 1 98.75 407 SER A C 1
ATOM 3264 O O . SER A 1 407 ? 7.57 -3.16 -18.016 1 98.75 407 SER A O 1
ATOM 3266 N N . THR A 1 408 ? 6.449 -2.57 -16.188 1 98.88 408 THR A N 1
ATOM 3267 C CA . THR A 1 408 ? 7.617 -2.676 -15.328 1 98.88 408 THR A CA 1
ATOM 3268 C C . THR A 1 408 ? 8.125 -4.113 -15.281 1 98.88 408 THR A C 1
ATOM 3270 O O . THR A 1 408 ? 9.312 -4.363 -15.492 1 98.88 408 THR A O 1
ATOM 3273 N N . TYR A 1 409 ? 7.27 -5.051 -15.039 1 98.88 409 TYR A N 1
ATOM 3274 C CA . TYR A 1 409 ? 7.664 -6.449 -14.898 1 98.88 409 TYR A CA 1
ATOM 3275 C C . TYR A 1 409 ? 8.078 -7.039 -16.25 1 98.88 409 TYR A C 1
ATOM 3277 O O . TYR A 1 409 ? 8.977 -7.879 -16.312 1 98.88 409 TYR A O 1
ATOM 3285 N N . SER A 1 410 ? 7.383 -6.613 -17.328 1 98.56 410 SER A N 1
ATOM 3286 C CA . SER A 1 410 ? 7.777 -7.086 -18.656 1 98.56 410 SER A CA 1
ATOM 3287 C C . SER A 1 410 ? 9.211 -6.668 -18.984 1 98.56 410 SER A C 1
ATOM 3289 O O . SER A 1 410 ? 9.969 -7.445 -19.562 1 98.56 410 SER A O 1
ATOM 3291 N N . ARG A 1 411 ? 9.539 -5.422 -18.641 1 98.62 411 ARG A N 1
ATOM 3292 C CA . ARG A 1 411 ? 10.906 -4.949 -18.859 1 98.62 411 ARG A CA 1
ATOM 3293 C C . ARG A 1 411 ? 11.898 -5.762 -18.031 1 98.62 411 ARG A C 1
ATOM 3295 O O . ARG A 1 411 ? 12.961 -6.145 -18.531 1 98.62 411 ARG A O 1
ATOM 3302 N N . PHE A 1 412 ? 11.586 -6.02 -16.844 1 98.88 412 PHE A N 1
ATOM 3303 C CA . PHE A 1 412 ? 12.469 -6.805 -15.984 1 98.88 412 PHE A CA 1
ATOM 3304 C C . PHE A 1 412 ? 12.641 -8.219 -16.531 1 98.88 412 PHE A C 1
ATOM 3306 O O . PHE A 1 412 ? 13.75 -8.75 -16.547 1 98.88 412 PHE A O 1
ATOM 3313 N N . GLU A 1 413 ? 11.516 -8.875 -16.953 1 98.75 413 GLU A N 1
ATOM 3314 C CA . GLU A 1 413 ? 11.57 -10.219 -17.531 1 98.75 413 GLU A CA 1
ATOM 3315 C C . GLU A 1 413 ? 12.445 -10.25 -18.781 1 98.75 413 GLU A C 1
ATOM 3317 O O . GLU A 1 413 ? 13.219 -11.195 -18.969 1 98.75 413 GLU A O 1
ATOM 3322 N N . ALA A 1 414 ? 12.344 -9.25 -19.625 1 98.38 414 ALA A N 1
ATOM 3323 C CA . ALA A 1 414 ? 13.156 -9.18 -20.844 1 98.38 414 ALA A CA 1
ATOM 3324 C C . ALA A 1 414 ? 14.641 -9.047 -20.5 1 98.38 414 ALA A C 1
ATOM 3326 O O . ALA A 1 414 ? 15.484 -9.719 -21.094 1 98.38 414 ALA A O 1
ATOM 3327 N N . GLU A 1 415 ? 14.906 -8.156 -19.547 1 98.5 415 GLU A N 1
ATOM 3328 C CA . GLU A 1 415 ? 16.281 -7.988 -19.094 1 98.5 415 GLU A CA 1
ATOM 3329 C C . GLU A 1 415 ? 16.828 -9.281 -18.484 1 98.5 415 GLU A C 1
ATOM 3331 O O . GLU A 1 415 ? 17.969 -9.648 -18.719 1 98.5 415 GLU A O 1
ATOM 3336 N N . THR A 1 416 ? 16.031 -9.922 -17.734 1 98.56 416 THR A N 1
ATOM 3337 C CA . THR A 1 416 ? 16.422 -11.18 -17.094 1 98.56 416 THR A CA 1
ATOM 3338 C C . THR A 1 416 ? 16.703 -12.25 -18.156 1 98.56 416 THR A C 1
ATOM 3340 O O . THR A 1 416 ? 17.672 -13 -18.031 1 98.56 416 THR A O 1
ATOM 3343 N N . ALA A 1 417 ? 15.891 -12.336 -19.156 1 98.19 417 ALA A N 1
ATOM 3344 C CA . ALA A 1 417 ? 16.078 -13.297 -20.234 1 98.19 417 ALA A CA 1
ATOM 3345 C C . ALA A 1 417 ? 17.438 -13.086 -20.922 1 98.19 417 ALA A C 1
ATOM 3347 O O . ALA A 1 417 ? 18.141 -14.047 -21.234 1 98.19 417 ALA A O 1
ATOM 3348 N N . GLN A 1 418 ? 17.766 -11.844 -21.156 1 98.31 418 GLN A N 1
ATOM 3349 C CA . GLN A 1 418 ? 19.062 -11.523 -21.766 1 98.31 418 GLN A CA 1
ATOM 3350 C C . GLN A 1 418 ? 20.203 -11.945 -20.844 1 98.31 418 GLN A C 1
ATOM 3352 O O . GLN A 1 418 ? 21.188 -12.539 -21.312 1 98.31 418 GLN A O 1
ATOM 3357 N N . ARG A 1 419 ? 20.062 -11.648 -19.609 1 98.44 419 ARG A N 1
ATOM 3358 C CA . ARG A 1 419 ? 21.109 -12 -18.656 1 98.44 419 ARG A CA 1
ATOM 3359 C C . ARG A 1 419 ? 21.219 -13.516 -18.5 1 98.44 419 ARG A C 1
ATOM 3361 O O . ARG A 1 419 ? 22.328 -14.039 -18.297 1 98.44 419 ARG A O 1
ATOM 3368 N N . GLN A 1 420 ? 20.109 -14.227 -18.562 1 98.62 420 GLN A N 1
ATOM 3369 C CA . GLN A 1 420 ? 20.125 -15.688 -18.562 1 98.62 420 GLN A CA 1
ATOM 3370 C C . GLN A 1 420 ? 20.953 -16.219 -19.719 1 98.62 420 GLN A C 1
ATOM 3372 O O . GLN A 1 420 ? 21.781 -17.125 -19.547 1 98.62 420 GLN A O 1
ATOM 3377 N N . CYS A 1 421 ? 20.719 -15.688 -20.922 1 98.12 421 CYS A N 1
ATOM 3378 C CA . CYS A 1 421 ? 21.453 -16.125 -22.109 1 98.12 421 CYS A CA 1
ATOM 3379 C C . CYS A 1 421 ? 22.953 -15.953 -21.906 1 98.12 421 CYS A C 1
ATOM 3381 O O . CYS A 1 421 ? 23.734 -16.859 -22.203 1 98.12 421 CYS A O 1
ATOM 3383 N N . GLU A 1 422 ? 23.297 -14.805 -21.391 1 98.56 422 GLU A N 1
ATOM 3384 C CA . GLU A 1 422 ? 24.703 -14.508 -21.156 1 98.56 422 GLU A CA 1
ATOM 3385 C C . GLU A 1 422 ? 25.312 -15.453 -20.125 1 98.56 422 GLU A C 1
ATOM 3387 O O . GLU A 1 422 ? 26.391 -16 -20.328 1 98.56 422 GLU A O 1
ATOM 3392 N N . MET A 1 423 ? 24.641 -15.57 -19.062 1 98.81 423 MET A N 1
ATOM 3393 C CA . MET A 1 423 ? 25.125 -16.438 -17.984 1 98.81 423 MET A CA 1
ATOM 3394 C C . MET A 1 423 ? 25.234 -17.891 -18.469 1 98.81 423 MET A C 1
ATOM 3396 O O . MET A 1 423 ? 26.234 -18.562 -18.188 1 98.81 423 MET A O 1
ATOM 3400 N N . GLU A 1 424 ? 24.25 -18.438 -19.25 1 98.75 424 GLU A N 1
ATOM 3401 C CA . GLU A 1 424 ? 24.266 -19.812 -19.734 1 98.75 424 GLU A CA 1
ATOM 3402 C C . GLU A 1 424 ? 25.406 -20.047 -20.719 1 98.75 424 GLU A C 1
ATOM 3404 O O . GLU A 1 424 ? 26.016 -21.125 -20.734 1 98.75 424 GLU A O 1
ATOM 3409 N N . GLU A 1 425 ? 25.672 -19.031 -21.531 1 98.56 425 GLU A N 1
ATOM 3410 C CA . GLU A 1 425 ? 26.828 -19.141 -22.422 1 98.56 425 GLU A CA 1
ATOM 3411 C C . GLU A 1 425 ? 28.125 -19.297 -21.641 1 98.56 425 GLU A C 1
ATOM 3413 O O . GLU A 1 425 ? 28.969 -20.141 -21.984 1 98.56 425 GLU A O 1
ATOM 3418 N N . GLN A 1 426 ? 28.281 -18.484 -20.656 1 98.62 426 GLN A N 1
ATOM 3419 C CA . GLN A 1 426 ? 29.453 -18.594 -19.812 1 98.62 426 GLN A CA 1
ATOM 3420 C C . GLN A 1 426 ? 29.5 -19.953 -19.094 1 98.62 426 GLN A C 1
ATOM 3422 O O . GLN A 1 426 ? 30.562 -20.562 -19.016 1 98.62 426 GLN A O 1
ATOM 3427 N N . TYR A 1 427 ? 28.406 -20.375 -18.562 1 98.75 427 TYR A N 1
ATOM 3428 C CA . TYR A 1 427 ? 28.312 -21.656 -17.891 1 98.75 427 TYR A CA 1
ATOM 3429 C C . TYR A 1 427 ? 28.766 -22.781 -18.797 1 98.75 427 TYR A C 1
ATOM 3431 O O . TYR A 1 427 ? 29.562 -23.641 -18.391 1 98.75 427 TYR A O 1
ATOM 3439 N N . LEU A 1 428 ? 28.344 -22.828 -20.047 1 98.5 428 LEU A N 1
ATOM 3440 C CA . LEU A 1 428 ? 28.641 -23.875 -21.016 1 98.5 428 LEU A CA 1
ATOM 3441 C C . LEU A 1 428 ? 30.125 -23.906 -21.359 1 98.5 428 LEU A C 1
ATOM 3443 O O . LEU A 1 428 ? 30.672 -24.969 -21.656 1 98.5 428 LEU A O 1
ATOM 3447 N N . GLN A 1 429 ? 30.734 -22.75 -21.234 1 98.31 429 GLN A N 1
ATOM 3448 C CA . GLN A 1 429 ? 32.156 -22.656 -21.562 1 98.31 429 GLN A CA 1
ATOM 3449 C C . GLN A 1 429 ? 33 -23.312 -20.469 1 98.31 429 GLN A C 1
ATOM 3451 O O . GLN A 1 429 ? 34.094 -23.812 -20.734 1 98.31 429 GLN A O 1
ATOM 3456 N N . ILE A 1 430 ? 32.438 -23.391 -19.297 1 98.06 430 ILE A N 1
ATOM 3457 C CA . ILE A 1 430 ? 33.375 -23.719 -18.219 1 98.06 430 ILE A CA 1
ATOM 3458 C C . ILE A 1 430 ? 32.906 -24.953 -17.469 1 98.06 430 ILE A C 1
ATOM 3460 O O . ILE A 1 430 ? 33.656 -25.547 -16.688 1 98.06 430 ILE A O 1
ATOM 3464 N N . TYR A 1 431 ? 31.656 -25.438 -17.609 1 96.88 431 TYR A N 1
ATOM 3465 C CA . TYR A 1 431 ? 31.031 -26.359 -16.672 1 96.88 431 TYR A CA 1
ATOM 3466 C C . TYR A 1 431 ? 31.734 -27.719 -16.703 1 96.88 431 TYR A C 1
ATOM 3468 O O . TYR A 1 431 ? 31.734 -28.438 -15.703 1 96.88 431 TYR A O 1
ATOM 3476 N N . LYS A 1 432 ? 32.406 -28.109 -17.797 1 96.94 432 LYS A N 1
ATOM 3477 C CA . LYS A 1 432 ? 33.125 -29.375 -17.875 1 96.94 432 LYS A CA 1
ATOM 3478 C C . LYS A 1 432 ? 34.469 -29.281 -17.188 1 96.94 432 LYS A C 1
ATOM 3480 O O . LYS A 1 432 ? 34.844 -30.141 -16.406 1 96.94 432 LYS A O 1
ATOM 3485 N N . ALA A 1 433 ? 35.156 -28.234 -17.469 1 97.5 433 ALA A N 1
ATOM 3486 C CA . ALA A 1 433 ? 36.531 -28.047 -17 1 97.5 433 ALA A CA 1
ATOM 3487 C C . ALA A 1 433 ? 36.531 -27.531 -15.562 1 97.5 433 ALA A C 1
ATOM 3489 O O . ALA A 1 433 ? 37.469 -27.844 -14.789 1 97.5 433 ALA A O 1
ATOM 3490 N N . GLN A 1 434 ? 35.594 -26.734 -15.227 1 97.75 434 GLN A N 1
ATOM 3491 C CA . GLN A 1 434 ? 35.531 -26.109 -13.914 1 97.75 434 GLN A CA 1
ATOM 3492 C C . GLN A 1 434 ? 34.156 -26.203 -13.312 1 97.75 434 GLN A C 1
ATOM 3494 O O . GLN A 1 434 ? 33.469 -25.188 -13.102 1 97.75 434 GLN A O 1
ATOM 3499 N N . PRO A 1 435 ? 33.75 -27.344 -12.875 1 96.5 435 PRO A N 1
ATOM 3500 C CA . PRO A 1 435 ? 32.375 -27.562 -12.43 1 96.5 435 PRO A CA 1
ATOM 3501 C C . PRO A 1 435 ? 32.031 -26.734 -11.195 1 96.5 435 PRO A C 1
ATOM 3503 O O . PRO A 1 435 ? 30.891 -26.266 -11.07 1 96.5 435 PRO A O 1
ATOM 3506 N N . ILE A 1 436 ? 32.969 -26.562 -10.273 1 97.62 436 ILE A N 1
ATOM 3507 C CA . ILE A 1 436 ? 32.719 -25.812 -9.062 1 97.62 436 ILE A CA 1
ATOM 3508 C C . ILE A 1 436 ? 32.469 -24.344 -9.414 1 97.62 436 ILE A C 1
ATOM 3510 O O . ILE A 1 436 ? 31.5 -23.734 -8.93 1 97.62 436 ILE A O 1
ATOM 3514 N N . ARG A 1 437 ? 33.312 -23.812 -10.242 1 97.81 437 ARG A N 1
ATOM 3515 C CA . ARG A 1 437 ? 33.156 -22.422 -10.68 1 97.81 437 ARG A CA 1
ATOM 3516 C C . ARG A 1 437 ? 31.859 -22.219 -11.43 1 97.81 437 ARG A C 1
ATOM 3518 O O . ARG A 1 437 ? 31.203 -21.172 -11.289 1 97.81 437 ARG A O 1
ATOM 3525 N N . ALA A 1 438 ? 31.469 -23.203 -12.234 1 98.31 438 ALA A N 1
ATOM 3526 C CA . ALA A 1 438 ? 30.219 -23.125 -12.984 1 98.31 438 ALA A CA 1
ATOM 3527 C C . ALA A 1 438 ? 29.016 -23.094 -12.039 1 98.31 438 ALA A C 1
ATOM 3529 O O . ALA A 1 438 ? 28.078 -22.312 -12.25 1 98.31 438 ALA A O 1
ATOM 3530 N N . ARG A 1 439 ? 29.094 -23.891 -11.031 1 97.62 439 ARG A N 1
ATOM 3531 C CA . ARG A 1 439 ? 28.016 -23.906 -10.047 1 97.62 439 ARG A CA 1
ATOM 3532 C C . ARG A 1 439 ? 27.922 -22.578 -9.305 1 97.62 439 ARG A C 1
ATOM 3534 O O . ARG A 1 439 ? 26.828 -22.094 -9.023 1 97.62 439 ARG A O 1
ATOM 3541 N N . GLU A 1 440 ? 29.031 -22.016 -9 1 98.38 440 GLU A N 1
ATOM 3542 C CA . GLU A 1 440 ? 29.078 -20.734 -8.32 1 98.38 440 GLU A CA 1
ATOM 3543 C C . GLU A 1 440 ? 28.516 -19.625 -9.211 1 98.38 440 GLU A C 1
ATOM 3545 O O . GLU A 1 440 ? 27.828 -18.719 -8.727 1 98.38 440 GLU A O 1
ATOM 3550 N N . LEU A 1 441 ? 28.891 -19.703 -10.477 1 98.69 441 LEU A N 1
ATOM 3551 C CA . LEU A 1 441 ? 28.359 -18.75 -11.445 1 98.69 441 LEU A CA 1
ATOM 3552 C C . LEU A 1 441 ? 26.844 -18.781 -11.477 1 98.69 441 LEU A C 1
ATOM 3554 O O . LEU A 1 441 ? 26.188 -17.75 -11.414 1 98.69 441 LEU A O 1
ATOM 3558 N N . LEU A 1 442 ? 26.312 -19.953 -11.516 1 98.81 442 LEU A N 1
ATOM 3559 C CA . LEU A 1 442 ? 24.859 -20.156 -11.562 1 98.81 442 LEU A CA 1
ATOM 3560 C C . LEU A 1 442 ? 24.203 -19.656 -10.289 1 98.81 442 LEU A C 1
ATOM 3562 O O . LEU A 1 442 ? 23.188 -18.953 -10.336 1 98.81 442 LEU A O 1
ATOM 3566 N N . GLN A 1 443 ? 24.797 -20 -9.141 1 98.81 443 GLN A N 1
ATOM 3567 C CA . GLN A 1 443 ? 24.25 -19.594 -7.852 1 98.81 443 GLN A CA 1
ATOM 3568 C C . GLN A 1 443 ? 24.25 -18.062 -7.715 1 98.81 443 GLN A C 1
ATOM 3570 O O . GLN A 1 443 ? 23.266 -17.484 -7.262 1 98.81 443 GLN A O 1
ATOM 3575 N N . SER A 1 444 ? 25.328 -17.484 -8.094 1 98.75 444 SER A N 1
ATOM 3576 C CA . SER A 1 444 ? 25.453 -16.031 -8.016 1 98.75 444 SER A CA 1
ATOM 3577 C C . SER A 1 444 ? 24.422 -15.336 -8.906 1 98.75 444 SER A C 1
ATOM 3579 O O . SER A 1 444 ? 23.797 -14.352 -8.492 1 98.75 444 SER A O 1
ATOM 3581 N N . PHE A 1 445 ? 24.297 -15.805 -10.094 1 98.75 445 PHE A N 1
ATOM 3582 C CA . PHE A 1 445 ? 23.312 -15.25 -11 1 98.75 445 PHE A CA 1
ATOM 3583 C C . PHE A 1 445 ? 21.906 -15.32 -10.383 1 98.75 445 PHE A C 1
ATOM 3585 O O . PHE A 1 445 ? 21.172 -14.336 -10.375 1 98.75 445 PHE A O 1
ATOM 3592 N N . SER A 1 446 ? 21.578 -16.484 -9.914 1 98.81 446 SER A N 1
ATOM 3593 C CA . SER A 1 446 ? 20.25 -16.703 -9.344 1 98.81 446 SER A CA 1
ATOM 3594 C C . SER A 1 446 ? 19.984 -15.766 -8.172 1 98.81 446 SER A C 1
ATOM 3596 O O . SER A 1 446 ? 18.953 -15.102 -8.125 1 98.81 446 SER A O 1
ATOM 3598 N N . ASP A 1 447 ? 20.938 -15.688 -7.246 1 98.75 447 ASP A N 1
ATOM 3599 C CA . ASP A 1 447 ? 20.781 -14.836 -6.074 1 98.75 447 ASP A CA 1
ATOM 3600 C C . ASP A 1 447 ? 20.594 -13.375 -6.477 1 98.75 447 ASP A C 1
ATOM 3602 O O . ASP A 1 447 ? 19.688 -12.703 -5.984 1 98.75 447 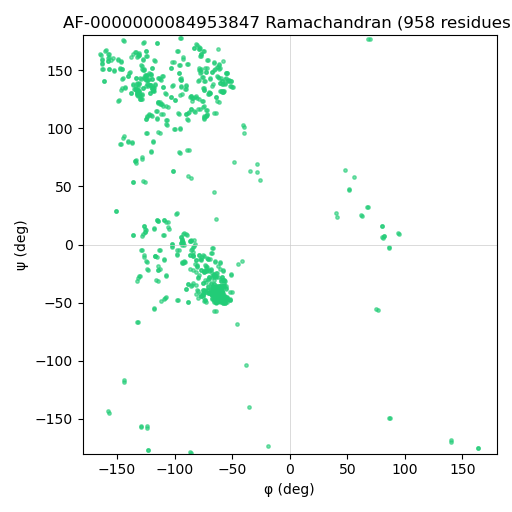ASP A O 1
ATOM 3606 N N . LYS A 1 448 ? 21.438 -12.914 -7.352 1 98.62 448 LYS A N 1
ATOM 3607 C CA . LYS A 1 448 ? 21.375 -11.516 -7.789 1 98.62 448 LYS A CA 1
ATOM 3608 C C . LYS A 1 448 ? 20.062 -11.211 -8.492 1 98.62 448 LYS A C 1
ATOM 3610 O O . LYS A 1 448 ? 19.469 -10.156 -8.281 1 98.62 448 LYS A O 1
ATOM 3615 N N . MET A 1 449 ? 19.656 -12.109 -9.344 1 98.69 449 MET A N 1
ATOM 3616 C CA . MET A 1 449 ? 18.422 -11.93 -10.086 1 98.69 449 MET A CA 1
ATOM 3617 C C . MET A 1 449 ? 17.219 -11.891 -9.148 1 98.69 449 MET A C 1
ATOM 3619 O O . MET A 1 449 ? 16.359 -11.016 -9.266 1 98.69 449 MET A O 1
ATOM 3623 N N . LEU A 1 450 ? 17.141 -12.805 -8.18 1 98.81 450 LEU A N 1
ATOM 3624 C CA . LEU A 1 450 ? 16.031 -12.859 -7.242 1 98.81 450 LEU A CA 1
ATOM 3625 C C . LEU A 1 450 ? 16 -11.617 -6.355 1 98.81 450 LEU A C 1
ATOM 3627 O O . LEU A 1 450 ? 14.93 -11.109 -6.039 1 98.81 450 LEU A O 1
ATOM 3631 N N . GLU A 1 451 ? 17.156 -11.148 -5.996 1 98.75 451 GLU A N 1
ATOM 3632 C CA . GLU A 1 451 ? 17.219 -9.922 -5.207 1 98.75 451 GLU A CA 1
ATOM 3633 C C . GLU A 1 451 ? 16.828 -8.711 -6.043 1 98.75 451 GLU A C 1
ATOM 3635 O O . GLU A 1 451 ? 16.141 -7.809 -5.551 1 98.75 451 GLU A O 1
ATOM 3640 N N . ALA A 1 452 ? 17.281 -8.648 -7.281 1 98.88 452 ALA A N 1
ATOM 3641 C CA . ALA A 1 452 ? 16.922 -7.551 -8.18 1 98.88 452 ALA A CA 1
ATOM 3642 C C . ALA A 1 452 ? 15.414 -7.477 -8.391 1 98.88 452 ALA A C 1
ATOM 3644 O O . ALA A 1 452 ? 14.852 -6.383 -8.508 1 98.88 452 ALA A O 1
ATOM 3645 N N . ALA A 1 453 ? 14.758 -8.602 -8.469 1 98.94 453 ALA A N 1
ATOM 3646 C CA . ALA A 1 453 ? 13.305 -8.633 -8.609 1 98.94 453 ALA A CA 1
ATOM 3647 C C . ALA A 1 453 ? 12.617 -7.945 -7.43 1 98.94 453 ALA A C 1
ATOM 3649 O O . ALA A 1 453 ? 11.633 -7.23 -7.605 1 98.94 453 ALA A O 1
ATOM 3650 N N . LEU A 1 454 ? 13.133 -8.195 -6.23 1 98.81 454 LEU A N 1
ATOM 3651 C CA . LEU A 1 454 ? 12.57 -7.566 -5.039 1 98.81 454 LEU A CA 1
ATOM 3652 C C . LEU A 1 454 ? 12.805 -6.059 -5.055 1 98.81 454 LEU A C 1
ATOM 3654 O O . LEU A 1 454 ? 11.922 -5.289 -4.66 1 98.81 454 LEU A O 1
ATOM 3658 N N . ASP A 1 455 ? 13.984 -5.656 -5.52 1 98.62 455 ASP A N 1
ATOM 3659 C CA . ASP A 1 455 ? 14.289 -4.234 -5.613 1 98.62 455 ASP A CA 1
ATOM 3660 C C . ASP A 1 455 ? 13.328 -3.529 -6.574 1 98.62 455 ASP A C 1
ATOM 3662 O O . ASP A 1 455 ? 12.805 -2.461 -6.258 1 98.62 455 ASP A O 1
ATOM 3666 N N . VAL A 1 456 ? 13.125 -4.125 -7.723 1 98.81 456 VAL A N 1
ATOM 3667 C CA . VAL A 1 456 ? 12.211 -3.572 -8.719 1 98.81 456 VAL A CA 1
ATOM 3668 C C . VAL A 1 456 ? 10.797 -3.51 -8.156 1 98.81 456 VAL A C 1
ATOM 3670 O O . VAL A 1 456 ? 10.07 -2.539 -8.383 1 98.81 456 VAL A O 1
ATOM 3673 N N . THR A 1 457 ? 10.445 -4.477 -7.422 1 98.88 457 THR A N 1
ATOM 3674 C CA . THR A 1 457 ? 9.117 -4.566 -6.836 1 98.88 457 THR A CA 1
ATOM 3675 C C . THR A 1 457 ? 8.922 -3.494 -5.766 1 98.88 457 THR A C 1
ATOM 3677 O O . THR A 1 457 ? 7.863 -2.865 -5.695 1 98.88 457 THR A O 1
ATOM 3680 N N . ASP A 1 458 ? 9.938 -3.295 -4.953 1 98.56 458 ASP A N 1
ATOM 3681 C CA . ASP A 1 458 ? 9.875 -2.252 -3.932 1 98.56 458 ASP A CA 1
ATOM 3682 C C . ASP A 1 458 ? 9.719 -0.872 -4.566 1 98.56 458 ASP A C 1
ATOM 3684 O O . ASP A 1 458 ? 8.914 -0.061 -4.113 1 98.56 458 ASP A O 1
ATOM 3688 N N . LYS A 1 459 ? 10.477 -0.601 -5.594 1 98.69 459 LYS A N 1
ATOM 3689 C CA . LYS A 1 459 ? 10.375 0.674 -6.301 1 98.69 459 LYS A CA 1
ATOM 3690 C C . LYS A 1 459 ? 9 0.842 -6.934 1 98.69 459 LYS A C 1
ATOM 3692 O O . LYS A 1 459 ? 8.43 1.938 -6.926 1 98.69 459 LYS A O 1
ATOM 3697 N N . LEU A 1 460 ? 8.5 -0.202 -7.488 1 98.88 460 LEU A N 1
ATOM 3698 C CA . LEU A 1 460 ? 7.176 -0.185 -8.094 1 98.88 460 LEU A CA 1
ATOM 3699 C C . LEU A 1 460 ? 6.102 0.091 -7.051 1 98.88 460 LEU A C 1
ATOM 3701 O O . LEU A 1 460 ? 5.145 0.82 -7.316 1 98.88 460 LEU A O 1
ATOM 3705 N N . THR A 1 461 ? 6.246 -0.51 -5.879 1 98.88 461 THR A N 1
ATOM 3706 C CA . THR A 1 461 ? 5.309 -0.267 -4.785 1 98.88 461 THR A CA 1
ATOM 3707 C C . THR A 1 461 ? 5.262 1.217 -4.434 1 98.88 461 THR A C 1
ATOM 3709 O O . THR A 1 461 ? 4.184 1.785 -4.262 1 98.88 461 THR A O 1
ATOM 3712 N N . GLU A 1 462 ? 6.438 1.834 -4.355 1 98.81 462 GLU A N 1
ATOM 3713 C CA . GLU A 1 462 ? 6.508 3.262 -4.062 1 98.81 462 GLU A CA 1
ATOM 3714 C C . GLU A 1 462 ? 5.855 4.086 -5.172 1 98.81 462 GLU A C 1
ATOM 3716 O O . GLU A 1 462 ? 5.133 5.047 -4.895 1 98.81 462 GLU A O 1
ATOM 3721 N N . LYS A 1 463 ? 6.086 3.713 -6.402 1 98.81 463 LYS A N 1
ATOM 3722 C CA . LYS A 1 463 ? 5.473 4.402 -7.535 1 98.81 463 LYS A CA 1
ATOM 3723 C C . LYS A 1 463 ? 3.951 4.297 -7.488 1 98.81 463 LYS A C 1
ATOM 3725 O O . LYS A 1 463 ? 3.246 5.273 -7.746 1 98.81 463 LYS A O 1
ATOM 3730 N N . LEU A 1 464 ? 3.477 3.125 -7.176 1 98.88 464 LEU A N 1
ATOM 3731 C CA . LEU A 1 464 ? 2.037 2.904 -7.098 1 98.88 464 LEU A CA 1
ATOM 3732 C C . LEU A 1 464 ? 1.42 3.721 -5.969 1 98.88 464 LEU A C 1
ATOM 3734 O O . LEU A 1 464 ? 0.336 4.289 -6.125 1 98.88 464 LEU A O 1
ATOM 3738 N N . PHE A 1 465 ? 2.084 3.812 -4.855 1 98.81 465 PHE A N 1
ATOM 3739 C CA . PHE A 1 465 ? 1.595 4.645 -3.762 1 98.81 465 PHE A CA 1
ATOM 3740 C C . PHE A 1 465 ? 1.535 6.109 -4.176 1 98.81 465 PHE A C 1
ATOM 3742 O O . PHE A 1 465 ? 0.598 6.824 -3.816 1 98.81 465 PHE A O 1
ATOM 3749 N N . THR A 1 466 ? 2.576 6.574 -4.879 1 98.81 466 THR A N 1
ATOM 3750 C CA . THR A 1 466 ? 2.578 7.945 -5.371 1 98.81 466 THR A CA 1
ATOM 3751 C C . THR A 1 466 ? 1.357 8.203 -6.25 1 98.81 466 THR A C 1
ATOM 3753 O O . THR A 1 466 ? 0.634 9.18 -6.043 1 98.81 466 THR A O 1
ATOM 3756 N N . CYS A 1 467 ? 1.082 7.312 -7.188 1 98.75 467 CYS A N 1
ATOM 3757 C CA . CYS A 1 467 ? -0.04 7.453 -8.109 1 98.75 467 CYS A CA 1
ATOM 3758 C C . CYS A 1 467 ? -1.368 7.398 -7.363 1 98.75 467 CYS A C 1
ATOM 3760 O O . CYS A 1 467 ? -2.27 8.195 -7.633 1 98.75 467 CYS A O 1
ATOM 3762 N N . LEU A 1 468 ? -1.471 6.414 -6.469 1 98.75 468 LEU A N 1
ATOM 3763 C CA . LEU A 1 468 ? -2.715 6.234 -5.727 1 98.75 468 LEU A CA 1
ATOM 3764 C C . LEU A 1 468 ? -3.023 7.461 -4.879 1 98.75 468 LEU A C 1
ATOM 3766 O O . LEU A 1 468 ? -4.18 7.891 -4.793 1 98.75 468 LEU A O 1
ATOM 3770 N N . ALA A 1 469 ? -2.023 8.008 -4.242 1 98.56 469 ALA A N 1
ATOM 3771 C CA . ALA A 1 469 ? -2.215 9.227 -3.459 1 98.56 469 ALA A CA 1
ATOM 3772 C C . ALA A 1 469 ? -2.691 10.375 -4.34 1 98.56 469 ALA A C 1
ATOM 3774 O O . ALA A 1 469 ? -3.604 11.117 -3.967 1 98.56 469 ALA A O 1
ATOM 3775 N N . GLU A 1 470 ? -2.09 10.547 -5.484 1 98 470 GLU A N 1
ATOM 3776 C CA . GLU A 1 470 ? -2.502 11.578 -6.43 1 98 470 GLU A CA 1
ATOM 3777 C C . GLU A 1 470 ? -3.955 11.391 -6.859 1 98 470 GLU A C 1
ATOM 3779 O O . GLU A 1 470 ? -4.715 12.352 -6.949 1 98 470 GLU A O 1
ATOM 3784 N N . ASP A 1 471 ? -4.297 10.172 -7.133 1 98.12 471 ASP A N 1
ATOM 3785 C CA . ASP A 1 471 ? -5.648 9.867 -7.602 1 98.12 471 ASP A CA 1
ATOM 3786 C C . ASP A 1 471 ? -6.684 10.156 -6.52 1 98.12 471 ASP A C 1
ATOM 3788 O O . ASP A 1 471 ? -7.75 10.703 -6.801 1 98.12 471 ASP A O 1
ATOM 3792 N N . ILE A 1 472 ? -6.387 9.75 -5.266 1 97.94 472 ILE A N 1
ATOM 3793 C CA . ILE A 1 472 ? -7.297 9.984 -4.148 1 97.94 472 ILE A CA 1
ATOM 3794 C C . ILE A 1 472 ? -7.461 11.484 -3.918 1 97.94 472 ILE A C 1
ATOM 3796 O O . ILE A 1 472 ? -8.578 11.961 -3.699 1 97.94 472 ILE A O 1
ATOM 3800 N N . GLN A 1 473 ? -6.355 12.234 -3.996 1 96.81 473 GLN A N 1
ATOM 3801 C CA . GLN A 1 473 ? -6.41 13.688 -3.863 1 96.81 473 GLN A CA 1
ATOM 3802 C C . GLN A 1 473 ? -7.305 14.305 -4.938 1 96.81 473 GLN A C 1
ATOM 3804 O O . GLN A 1 473 ? -8.086 15.211 -4.652 1 96.81 473 GLN A O 1
ATOM 3809 N N . ALA A 1 474 ? -7.176 13.828 -6.16 1 95.94 474 ALA A N 1
ATOM 3810 C CA . ALA A 1 474 ? -7.977 14.336 -7.266 1 95.94 474 ALA A CA 1
ATOM 3811 C C . ALA A 1 474 ? -9.453 14.008 -7.074 1 95.94 474 ALA A C 1
ATOM 3813 O O . ALA A 1 474 ? -10.328 14.789 -7.457 1 95.94 474 ALA A O 1
ATOM 3814 N N . GLU A 1 475 ? -9.695 12.852 -6.48 1 95.69 475 GLU A N 1
ATOM 3815 C CA . GLU A 1 475 ? -11.07 12.414 -6.258 1 95.69 475 GLU A CA 1
ATOM 3816 C C . GLU A 1 475 ? -11.727 13.211 -5.133 1 95.69 475 GLU A C 1
ATOM 3818 O O . GLU A 1 475 ? -12.859 13.664 -5.27 1 95.69 475 GLU A O 1
ATOM 3823 N N . TYR A 1 476 ? -10.992 13.336 -4.023 1 95.19 476 TYR A N 1
ATOM 3824 C CA . TYR A 1 476 ? -11.461 14.109 -2.885 1 95.19 476 TYR A CA 1
ATOM 3825 C C . TYR A 1 476 ? -10.805 15.484 -2.852 1 95.19 476 TYR A C 1
ATOM 3827 O O . TYR A 1 476 ? -10.125 15.836 -1.886 1 95.19 476 TYR A O 1
ATOM 3835 N N . ARG A 1 477 ? -11.008 16.266 -3.777 1 88.69 477 ARG A N 1
ATOM 3836 C CA . ARG A 1 477 ? -10.242 17.469 -4.055 1 88.69 477 ARG A CA 1
ATOM 3837 C C . ARG A 1 477 ? -10.602 18.578 -3.072 1 88.69 477 ARG A C 1
ATOM 3839 O O . ARG A 1 477 ? -9.711 19.234 -2.514 1 88.69 477 ARG A O 1
ATOM 3846 N N . PHE A 1 478 ? -11.859 18.812 -2.758 1 86.75 478 PHE A N 1
ATOM 3847 C CA . PHE A 1 478 ? -12.43 19.891 -1.97 1 86.75 478 PHE A CA 1
ATOM 3848 C C . PHE A 1 478 ? -11.758 21.219 -2.297 1 86.75 478 PHE A C 1
ATOM 3850 O O . PHE A 1 478 ? -11.367 21.969 -1.394 1 86.75 478 PHE A O 1
ATOM 3857 N N . ALA A 1 479 ? -11.133 21.359 -3.57 1 69.19 479 ALA A N 1
ATOM 3858 C CA . ALA A 1 479 ? -10.492 22.594 -3.99 1 69.19 479 ALA A CA 1
ATOM 3859 C C . ALA A 1 479 ? -11.523 23.625 -4.426 1 69.19 479 ALA A C 1
ATOM 3861 O O . ALA A 1 479 ? -12.281 23.391 -5.371 1 69.19 479 ALA A O 1
ATOM 3862 N N . GLY A 1 480 ? -11.484 24.812 -3.531 1 62.06 480 GLY A N 1
ATOM 3863 C CA . GLY A 1 480 ? -12.188 26.047 -3.889 1 62.06 480 GLY A CA 1
ATOM 3864 C C . GLY A 1 480 ? -13.664 25.828 -4.152 1 62.06 480 GLY A C 1
ATOM 3865 O O . GLY A 1 480 ? -14.297 26.609 -4.863 1 62.06 480 GLY A O 1
ATOM 3866 N N . ALA A 1 481 ? -14.523 25.234 -3.082 1 43.06 481 ALA A N 1
ATOM 3867 C CA . ALA A 1 481 ? -15.922 25.547 -3.369 1 43.06 481 ALA A CA 1
ATOM 3868 C C . ALA A 1 481 ? -16.031 26.484 -4.57 1 43.06 481 ALA A C 1
ATOM 3870 O O . ALA A 1 481 ? -15.172 27.328 -4.785 1 43.06 481 ALA A O 1
ATOM 3871 N N . MET B 1 1 ? -0.845 42.594 -14.086 1 20.55 1 MET B N 1
ATOM 3872 C CA . MET B 1 1 ? 0.348 41.844 -13.766 1 20.55 1 MET B CA 1
ATOM 3873 C C . MET B 1 1 ? -0.028 40.5 -13.148 1 20.55 1 MET B C 1
ATOM 3875 O O . MET B 1 1 ? -0.723 40.438 -12.133 1 20.55 1 MET B O 1
ATOM 3879 N N . ASN B 1 2 ? 0.236 39.594 -14.109 1 22.78 2 ASN B N 1
ATOM 3880 C CA . ASN B 1 2 ? 0.088 38.188 -14.383 1 22.78 2 ASN B CA 1
ATOM 3881 C C . ASN B 1 2 ? 0.945 37.344 -13.445 1 22.78 2 ASN B C 1
ATOM 3883 O O . ASN B 1 2 ? 2.154 37.188 -13.656 1 22.78 2 ASN B O 1
ATOM 3887 N N . SER B 1 3 ? 1.102 37.438 -12.195 1 23.36 3 SER B N 1
ATOM 3888 C CA . SER B 1 3 ? 1.617 36.438 -11.273 1 23.36 3 SER B CA 1
ATOM 3889 C C . SER B 1 3 ? 1.542 35.031 -11.883 1 23.36 3 SER B C 1
ATOM 3891 O O . SER B 1 3 ? 0.834 34.812 -12.867 1 23.36 3 SER B O 1
ATOM 3893 N N . LYS B 1 4 ? 1.9 34.031 -10.945 1 28.8 4 LYS B N 1
ATOM 3894 C CA . LYS B 1 4 ? 2.148 32.656 -11.336 1 28.8 4 LYS B CA 1
ATOM 3895 C C . LYS B 1 4 ? 1.154 32.188 -12.398 1 28.8 4 LYS B C 1
ATOM 3897 O O . LYS B 1 4 ? -0.058 32.219 -12.18 1 28.8 4 LYS B O 1
ATOM 3902 N N . LYS B 1 5 ? 1.408 32.219 -13.57 1 28.77 5 LYS B N 1
ATOM 3903 C CA . LYS B 1 5 ? 1.201 31.219 -14.602 1 28.77 5 LYS B CA 1
ATOM 3904 C C . LYS B 1 5 ? 1.237 29.812 -14.016 1 28.77 5 LYS B C 1
ATOM 3906 O O . LYS B 1 5 ? 2.297 29.328 -13.609 1 28.77 5 LYS B O 1
ATOM 3911 N N . ILE B 1 6 ? 0.416 29.328 -13.133 1 31.62 6 ILE B N 1
ATOM 3912 C CA . ILE B 1 6 ? -0.015 27.938 -13.07 1 31.62 6 ILE B CA 1
ATOM 3913 C C . ILE B 1 6 ? 0.081 27.297 -14.453 1 31.62 6 ILE B C 1
ATOM 3915 O O . ILE B 1 6 ? -0.733 27.594 -15.336 1 31.62 6 ILE B O 1
ATOM 3919 N N . ASN B 1 7 ? 1.114 27.312 -15.039 1 30.06 7 ASN B N 1
ATOM 3920 C CA . ASN B 1 7 ? 1.296 26.766 -16.391 1 30.06 7 ASN B CA 1
ATOM 3921 C C . ASN B 1 7 ? 0.49 25.484 -16.594 1 30.06 7 ASN B C 1
ATOM 3923 O O . ASN B 1 7 ? -0.258 25.375 -17.562 1 30.06 7 ASN B O 1
ATOM 3927 N N . GLU B 1 8 ? 1.262 24.266 -16.547 1 30.27 8 GLU B N 1
ATOM 3928 C CA . GLU B 1 8 ? 1.09 22.938 -17.141 1 30.27 8 GLU B CA 1
ATOM 3929 C C . GLU B 1 8 ? -0.186 22.266 -16.625 1 30.27 8 GLU B C 1
ATOM 3931 O O . GLU B 1 8 ? -0.714 22.641 -15.586 1 30.27 8 GLU B O 1
ATOM 3936 N N . LYS B 1 9 ? -0.719 21.031 -17.281 1 37.84 9 LYS B N 1
ATOM 3937 C CA . LYS B 1 9 ? -1.897 20.172 -17.219 1 37.84 9 LYS B CA 1
ATOM 3938 C C . LYS B 1 9 ? -2.277 19.875 -15.766 1 37.84 9 LYS B C 1
ATOM 3940 O O . LYS B 1 9 ? -3.197 19.109 -15.5 1 37.84 9 LYS B O 1
ATOM 3945 N N . GLY B 1 10 ? -1.445 20.047 -14.625 1 39.91 10 GLY B N 1
ATOM 3946 C CA . GLY B 1 10 ? -1.791 19.531 -13.305 1 39.91 10 GLY B CA 1
ATOM 3947 C C . GLY B 1 10 ? -2.654 20.5 -12.508 1 39.91 10 GLY B C 1
ATOM 3948 O O . GLY B 1 10 ? -2.564 21.719 -12.68 1 39.91 10 GLY B O 1
ATOM 3949 N N . SER B 1 11 ? -3.814 20.109 -11.977 1 47.78 11 SER B N 1
ATOM 3950 C CA . SER B 1 11 ? -4.758 20.734 -11.055 1 47.78 11 SER B CA 1
ATOM 3951 C C . SER B 1 11 ? -4.031 21.469 -9.93 1 47.78 11 SER B C 1
ATOM 3953 O O . SER B 1 11 ? -3.197 20.891 -9.242 1 47.78 11 SER B O 1
ATOM 3955 N N . ILE B 1 12 ? -3.887 22.859 -9.898 1 63.12 12 ILE B N 1
ATOM 3956 C CA . ILE B 1 12 ? -3.291 23.703 -8.867 1 63.12 12 ILE B CA 1
ATOM 3957 C C . ILE B 1 12 ? -4.125 23.625 -7.594 1 63.12 12 ILE B C 1
ATOM 3959 O O . ILE B 1 12 ? -5.352 23.766 -7.637 1 63.12 12 ILE B O 1
ATOM 3963 N N . TYR B 1 13 ? -3.602 23.062 -6.523 1 72.31 13 TYR B N 1
ATOM 3964 C CA . TYR B 1 13 ? -4.242 23.047 -5.211 1 72.31 13 TYR B CA 1
ATOM 3965 C C . TYR B 1 13 ? -3.861 24.281 -4.402 1 72.31 13 TYR B C 1
ATOM 3967 O O . TYR B 1 13 ? -2.695 24.453 -4.039 1 72.31 13 TYR B O 1
ATOM 3975 N N . PRO B 1 14 ? -4.852 25.172 -4.277 1 72.5 14 PRO B N 1
ATOM 3976 C CA . PRO B 1 14 ? -4.543 26.312 -3.414 1 72.5 14 PRO B CA 1
ATOM 3977 C C . PRO B 1 14 ? -4.328 25.906 -1.958 1 72.5 14 PRO B C 1
ATOM 3979 O O . PRO B 1 14 ? -4.809 24.859 -1.526 1 72.5 14 PRO B O 1
ATOM 3982 N N . SER B 1 15 ? -3.529 26.656 -1.292 1 75.44 15 SER B N 1
ATOM 3983 C CA . SER B 1 15 ? -3.379 26.469 0.148 1 75.44 15 SER B CA 1
ATOM 3984 C C . SER B 1 15 ? -4.613 26.969 0.899 1 75.44 15 SER B C 1
ATOM 3986 O O . SER B 1 15 ? -4.992 28.125 0.781 1 75.44 15 SER B O 1
ATOM 3988 N N . GLU B 1 16 ? -5.332 26.047 1.565 1 79.69 16 GLU B N 1
ATOM 3989 C CA . GLU B 1 16 ? -6.531 26.328 2.348 1 79.69 16 GLU B CA 1
ATOM 3990 C C . GLU B 1 16 ? -6.441 25.703 3.738 1 79.69 16 GLU B C 1
ATOM 3992 O O . GLU B 1 16 ? -5.945 24.594 3.896 1 79.69 16 GLU B O 1
ATOM 3997 N N . CYS B 1 17 ? -6.703 26.547 4.699 1 91.75 17 CYS B N 1
ATOM 3998 C CA . CYS B 1 17 ? -6.344 26.078 6.031 1 91.75 17 CYS B CA 1
ATOM 3999 C C . CYS B 1 17 ? -7.484 26.312 7.02 1 91.75 17 CYS B C 1
ATOM 4001 O O . CYS B 1 17 ? -8.531 26.828 6.648 1 91.75 17 CYS B O 1
ATOM 4003 N N . THR B 1 18 ? -7.465 25.656 8.07 1 97.25 18 THR B N 1
ATOM 4004 C CA . THR B 1 18 ? -8.32 25.875 9.234 1 97.25 18 THR B CA 1
ATOM 4005 C C . THR B 1 18 ? -7.492 26.203 10.469 1 97.25 18 THR B C 1
ATOM 4007 O O . THR B 1 18 ? -6.465 25.578 10.719 1 97.25 18 THR B O 1
ATOM 4010 N N . THR B 1 19 ? -7.934 27.219 11.18 1 98.38 19 THR B N 1
ATOM 4011 C CA . THR B 1 19 ? -7.219 27.656 12.375 1 98.38 19 THR B CA 1
ATOM 4012 C C . THR B 1 19 ? -8.125 27.594 13.602 1 98.38 19 THR B C 1
ATOM 4014 O O . THR B 1 19 ? -9.297 27.969 13.531 1 98.38 19 THR B O 1
ATOM 4017 N N . VAL B 1 20 ? -7.57 27.109 14.695 1 98.81 20 VAL B N 1
ATOM 4018 C CA . VAL B 1 20 ? -8.211 27.125 16.016 1 98.81 20 VAL B CA 1
ATOM 4019 C C . VAL B 1 20 ? -7.25 27.719 17.047 1 98.81 20 VAL B C 1
ATOM 4021 O O . VAL B 1 20 ? -6.109 27.266 17.172 1 98.81 20 VAL B O 1
ATOM 4024 N N . ILE B 1 21 ? -7.691 28.75 17.75 1 98.88 21 ILE B N 1
ATOM 4025 C CA . ILE B 1 21 ? -6.914 29.391 18.797 1 98.88 21 ILE B CA 1
ATOM 4026 C C . ILE B 1 21 ? -7.703 29.375 20.109 1 98.88 21 ILE B C 1
ATOM 4028 O O . ILE B 1 21 ? -8.906 29.672 20.109 1 98.88 21 ILE B O 1
ATOM 4032 N N . VAL B 1 22 ? -7.023 29.047 21.219 1 98.94 22 VAL B N 1
ATOM 4033 C CA . VAL B 1 22 ? -7.691 28.938 22.516 1 98.94 22 VAL B CA 1
ATOM 4034 C C . VAL B 1 22 ? -6.891 29.688 23.578 1 98.94 22 VAL B C 1
ATOM 4036 O O . VAL B 1 22 ? -5.691 29.438 23.734 1 98.94 22 VAL B O 1
ATOM 4039 N N . GLY B 1 23 ? -7.574 30.547 24.344 1 98.56 23 GLY B N 1
ATOM 4040 C CA . GLY B 1 23 ? -6.938 31.266 25.438 1 98.56 23 GLY B CA 1
ATOM 4041 C C . GLY B 1 23 ? -6.727 30.422 26.672 1 98.56 23 GLY B C 1
ATOM 4042 O O . GLY B 1 23 ? -7.355 29.375 26.828 1 98.56 23 GLY B O 1
ATOM 4043 N N . ASN B 1 24 ? -5.883 30.922 27.547 1 98.19 24 ASN B N 1
ATOM 4044 C CA . ASN B 1 24 ? -5.406 30.141 28.672 1 98.19 24 ASN B CA 1
ATOM 4045 C C . ASN B 1 24 ? -6.512 29.906 29.703 1 98.19 24 ASN B C 1
ATOM 4047 O O . ASN B 1 24 ? -6.453 28.953 30.484 1 98.19 24 ASN B O 1
ATOM 4051 N N . LYS B 1 25 ? -7.57 30.734 29.75 1 98.31 25 LYS B N 1
ATOM 4052 C CA . LYS B 1 25 ? -8.68 30.531 30.688 1 98.31 25 LYS B CA 1
ATOM 4053 C C . LYS B 1 25 ? -9.789 29.703 30.047 1 98.31 25 LYS B C 1
ATOM 4055 O O . LYS B 1 25 ? -10.812 29.438 30.672 1 98.31 25 LYS B O 1
ATOM 4060 N N . MET B 1 26 ? -9.57 29.281 28.797 1 98.5 26 MET B N 1
ATOM 4061 C CA . MET B 1 26 ? -10.539 28.453 28.078 1 98.5 26 MET B CA 1
ATOM 4062 C C . MET B 1 26 ? -9.992 27.062 27.844 1 98.5 26 MET B C 1
ATOM 4064 O O . MET B 1 26 ? -10.703 26.188 27.344 1 98.5 26 MET B O 1
ATOM 4068 N N . THR B 1 27 ? -8.75 26.828 28.203 1 98.44 27 THR B N 1
ATOM 4069 C CA . THR B 1 27 ? -8.18 25.484 28.188 1 98.44 27 THR B CA 1
ATOM 4070 C C . THR B 1 27 ? -8.328 24.812 29.547 1 98.44 27 THR B C 1
ATOM 4072 O O . THR B 1 27 ? -8.523 25.484 30.562 1 98.44 27 THR B O 1
ATOM 4075 N N . ASP B 1 28 ? -8.219 23.531 29.578 1 98.12 28 ASP B N 1
ATOM 4076 C CA . ASP B 1 28 ? -8.469 22.781 30.812 1 98.12 28 ASP B CA 1
ATOM 4077 C C . ASP B 1 28 ? -7.215 22.75 31.688 1 98.12 28 ASP B C 1
ATOM 4079 O O . ASP B 1 28 ? -7.281 22.375 32.875 1 98.12 28 ASP B O 1
ATOM 4083 N N . ASP B 1 29 ? -6.098 23.188 31.188 1 96.94 29 ASP B N 1
ATOM 4084 C CA . ASP B 1 29 ? -4.867 23.078 31.969 1 96.94 29 ASP B CA 1
ATOM 4085 C C . ASP B 1 29 ? -4.164 24.422 32.062 1 96.94 29 ASP B C 1
ATOM 4087 O O . ASP B 1 29 ? -2.984 24.484 32.438 1 96.94 29 ASP B O 1
ATOM 4091 N N . GLY B 1 30 ? -4.793 25.484 31.625 1 97.75 30 GLY B N 1
ATOM 4092 C CA . GLY B 1 30 ? -4.234 26.828 31.734 1 97.75 30 GLY B CA 1
ATOM 4093 C C . GLY B 1 30 ? -3.244 27.141 30.625 1 97.75 30 GLY B C 1
ATOM 4094 O O . GLY B 1 30 ? -2.584 28.188 30.672 1 97.75 30 GLY B O 1
ATOM 4095 N N . SER B 1 31 ? -3.105 26.312 29.672 1 98.31 31 SER B N 1
ATOM 4096 C CA . SER B 1 31 ? -2.193 26.531 28.562 1 98.31 31 SER B CA 1
ATOM 4097 C C . SER B 1 31 ? -2.809 27.453 27.516 1 98.31 31 SER B C 1
ATOM 4099 O O . SER B 1 31 ? -3.965 27.859 27.641 1 98.31 31 SER B O 1
ATOM 4101 N N . MET B 1 32 ? -2.031 27.844 26.562 1 98.75 32 MET B N 1
ATOM 4102 C CA . MET B 1 32 ? -2.461 28.547 25.359 1 98.75 32 MET B CA 1
ATOM 4103 C C . MET B 1 32 ? -2.242 27.688 24.109 1 98.75 32 MET B C 1
ATOM 4105 O O . MET B 1 32 ? -1.254 26.969 24.031 1 98.75 32 MET B O 1
ATOM 4109 N N . ILE B 1 33 ? -3.158 27.781 23.141 1 98.88 33 ILE B N 1
ATOM 4110 C CA . ILE B 1 33 ? -3.08 26.922 21.969 1 98.88 33 ILE B CA 1
ATOM 4111 C C . ILE B 1 33 ? -3.273 27.75 20.703 1 98.88 33 ILE B C 1
ATOM 4113 O O . ILE B 1 33 ? -4.195 28.562 20.625 1 98.88 33 ILE B O 1
ATOM 4117 N N . VAL B 1 34 ? -2.408 27.625 19.766 1 98.88 34 VAL B N 1
ATOM 4118 C CA . VAL B 1 34 ? -2.557 28.094 18.391 1 98.88 34 VAL B CA 1
ATOM 4119 C C . VAL B 1 34 ? -2.406 26.938 17.422 1 98.88 34 VAL B C 1
ATOM 4121 O O . VAL B 1 34 ? -1.319 26.359 17.281 1 98.88 34 VAL B O 1
ATOM 4124 N N . ALA B 1 35 ? -3.467 26.547 16.75 1 98.81 35 ALA B N 1
ATOM 4125 C CA . ALA B 1 35 ? -3.469 25.344 15.906 1 98.81 35 ALA B CA 1
ATOM 4126 C C . ALA B 1 35 ? -3.961 25.672 14.5 1 98.81 35 ALA B C 1
ATOM 4128 O O . ALA B 1 35 ? -4.781 26.562 14.312 1 98.81 35 ALA B O 1
ATOM 4129 N N . ARG B 1 36 ? -3.447 24.891 13.531 1 98.5 36 ARG B N 1
ATOM 4130 C CA . ARG B 1 36 ? -3.818 25.125 12.141 1 98.5 36 ARG B CA 1
ATOM 4131 C C . ARG B 1 36 ? -3.527 23.906 11.281 1 98.5 36 ARG B C 1
ATOM 4133 O O . ARG B 1 36 ? -2.529 23.219 11.492 1 98.5 36 ARG B O 1
ATOM 4140 N N . SER B 1 37 ? -4.418 23.625 10.352 1 97.81 37 SER B N 1
ATOM 4141 C CA . SER B 1 37 ? -4.117 22.672 9.281 1 97.81 37 SER B CA 1
ATOM 4142 C C . SER B 1 37 ? -3.605 23.391 8.031 1 97.81 37 SER B C 1
ATOM 4144 O O . SER B 1 37 ? -4.09 24.469 7.688 1 97.81 37 SER B O 1
ATOM 4146 N N . GLU B 1 38 ? -2.615 22.875 7.48 1 96.62 38 GLU B N 1
ATOM 4147 C CA . GLU B 1 38 ? -2.129 23.344 6.184 1 96.62 38 GLU B CA 1
ATOM 4148 C C . GLU B 1 38 ? -2.611 22.422 5.059 1 96.62 38 GLU B C 1
ATOM 4150 O O . GLU B 1 38 ? -2.012 21.375 4.801 1 96.62 38 GLU B O 1
ATOM 4155 N N . ASP B 1 39 ? -3.654 22.844 4.406 1 95.38 39 ASP B N 1
ATOM 4156 C CA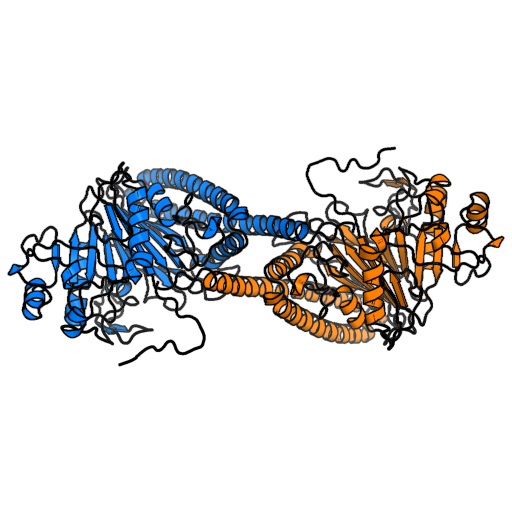 . ASP B 1 39 ? -4.242 22.078 3.312 1 95.38 39 ASP B CA 1
ATOM 4157 C C . ASP B 1 39 ? -3.729 22.578 1.961 1 95.38 39 ASP B C 1
ATOM 4159 O O . ASP B 1 39 ? -4.023 23.703 1.549 1 95.38 39 ASP B O 1
ATOM 4163 N N . TRP B 1 40 ? -2.996 21.75 1.312 1 94 40 TRP B N 1
ATOM 4164 C CA . TRP B 1 40 ? -2.334 22.125 0.067 1 94 40 TRP B CA 1
ATOM 4165 C C . TRP B 1 40 ? -2.303 20.953 -0.907 1 94 40 TRP B C 1
ATOM 4167 O O . TRP B 1 40 ? -3.352 20.438 -1.289 1 94 40 TRP B O 1
ATOM 4177 N N . ASN B 1 41 ? -1.134 20.516 -1.268 1 95.38 41 ASN B N 1
ATOM 4178 C CA . ASN B 1 41 ? -0.928 19.375 -2.154 1 95.38 41 ASN B CA 1
ATOM 4179 C C . ASN B 1 41 ? -0.296 18.203 -1.417 1 95.38 41 ASN B C 1
ATOM 4181 O O . ASN B 1 41 ? 0.797 18.328 -0.861 1 95.38 41 ASN B O 1
ATOM 4185 N N . THR B 1 42 ? -1.033 17.094 -1.493 1 95.88 42 THR B N 1
ATOM 4186 C CA . THR B 1 42 ? -0.604 15.867 -0.824 1 95.88 42 THR B CA 1
ATOM 4187 C C . THR B 1 42 ? 0.837 15.523 -1.193 1 95.88 42 THR B C 1
ATOM 4189 O O . THR B 1 42 ? 1.564 14.938 -0.393 1 95.88 42 THR B O 1
ATOM 4192 N N . MET B 1 43 ? 1.292 15.977 -2.344 1 97.12 43 MET B N 1
ATOM 4193 C CA . MET B 1 43 ? 2.604 15.594 -2.857 1 97.12 43 MET B CA 1
ATOM 4194 C C . MET B 1 43 ? 3.695 16.5 -2.293 1 97.12 43 MET B C 1
ATOM 4196 O O . MET B 1 43 ? 4.883 16.25 -2.506 1 97.12 43 MET B O 1
ATOM 4200 N N . PHE B 1 44 ? 3.301 17.5 -1.54 1 96.62 44 PHE B N 1
ATOM 4201 C CA . PHE B 1 44 ? 4.273 18.422 -0.959 1 96.62 44 PHE B CA 1
ATOM 4202 C C . PHE B 1 44 ? 4.625 18 0.465 1 96.62 44 PHE B C 1
ATOM 4204 O O . PHE B 1 44 ? 4.199 18.656 1.427 1 96.62 44 PHE B O 1
ATOM 4211 N N . ALA B 1 45 ? 5.465 17.016 0.513 1 98.19 45 ALA B N 1
ATOM 4212 C CA . ALA B 1 45 ? 5.855 16.469 1.81 1 98.19 45 ALA B CA 1
ATOM 4213 C C . ALA B 1 45 ? 6.469 17.547 2.695 1 98.19 45 ALA B C 1
ATOM 4215 O O . ALA B 1 45 ? 7.23 18.391 2.217 1 98.19 45 ALA B O 1
ATOM 4216 N N . LYS B 1 46 ? 6.105 17.516 3.895 1 97.62 46 LYS B N 1
ATOM 4217 C CA . LYS B 1 46 ? 6.676 18.438 4.879 1 97.62 46 LYS B CA 1
ATOM 4218 C C . LYS B 1 46 ? 7.918 17.844 5.531 1 97.62 46 LYS B C 1
ATOM 4220 O O . LYS B 1 46 ? 7.934 16.656 5.879 1 97.62 46 LYS B O 1
ATOM 4225 N N . ASN B 1 47 ? 8.914 18.625 5.684 1 98.44 47 ASN B N 1
ATOM 4226 C CA . ASN B 1 47 ? 10.141 18.234 6.379 1 98.44 47 ASN B CA 1
ATOM 4227 C C . ASN B 1 47 ? 10.383 19.109 7.605 1 98.44 47 ASN B C 1
ATOM 4229 O O . ASN B 1 47 ? 10.211 20.328 7.547 1 98.44 47 ASN B O 1
ATOM 4233 N N . LEU B 1 48 ? 10.719 18.516 8.719 1 98.75 48 LEU B N 1
ATOM 4234 C CA . LEU B 1 48 ? 11.016 19.219 9.953 1 98.75 48 LEU B CA 1
ATOM 4235 C C . LEU B 1 48 ? 12.383 19.891 9.883 1 98.75 48 LEU B C 1
ATOM 4237 O O . LEU B 1 48 ? 13.359 19.266 9.453 1 98.75 48 LEU B O 1
ATOM 4241 N N . GLU B 1 49 ? 12.422 21.141 10.289 1 98.38 49 GLU B N 1
ATOM 4242 C CA . GLU B 1 49 ? 13.664 21.906 10.266 1 98.38 49 GLU B CA 1
ATOM 4243 C C . GLU B 1 49 ? 13.977 22.484 11.648 1 98.38 49 GLU B C 1
ATOM 4245 O O . GLU B 1 49 ? 13.078 22.875 12.383 1 98.38 49 GLU B O 1
ATOM 4250 N N . ILE B 1 50 ? 15.227 22.547 11.961 1 98.25 50 ILE B N 1
ATOM 4251 C CA . ILE B 1 50 ? 15.734 23.234 13.148 1 98.25 50 ILE B CA 1
ATOM 4252 C C . ILE B 1 50 ? 16.875 24.156 12.758 1 98.25 50 ILE B C 1
ATOM 4254 O O . ILE B 1 50 ? 17.844 23.734 12.117 1 98.25 50 ILE B O 1
ATOM 4258 N N . TYR B 1 51 ? 16.719 25.391 13.117 1 97.81 51 TYR B N 1
ATOM 4259 C CA . TYR B 1 51 ? 17.766 26.406 12.938 1 97.81 51 TYR B CA 1
ATOM 4260 C C . TYR B 1 51 ? 18.344 26.828 14.281 1 97.81 51 TYR B C 1
ATOM 4262 O O . TYR B 1 51 ? 17.625 26.969 15.266 1 97.81 51 TYR B O 1
ATOM 4270 N N . GLU B 1 52 ? 19.609 27.109 14.312 1 97.38 52 GLU B N 1
ATOM 4271 C CA . GLU B 1 52 ? 20.297 27.578 15.523 1 97.38 52 GLU B CA 1
ATOM 4272 C C . GLU B 1 52 ? 20.375 29.094 15.562 1 97.38 52 GLU B C 1
ATOM 4274 O O . GLU B 1 52 ? 20.266 29.766 14.523 1 97.38 52 GLU B O 1
ATOM 4279 N N . ASP B 1 53 ? 20.469 29.609 16.766 1 98 53 ASP B N 1
ATOM 4280 C CA . ASP B 1 53 ? 20.812 31.031 16.906 1 98 53 ASP B CA 1
ATOM 4281 C C . ASP B 1 53 ? 22.047 31.375 16.094 1 98 53 ASP B C 1
ATOM 4283 O O . ASP B 1 53 ? 23 30.594 16.016 1 98 53 ASP B O 1
ATOM 4287 N N . THR B 1 54 ? 21.922 32.594 15.5 1 97.69 54 THR B N 1
ATOM 4288 C CA . THR B 1 54 ? 23.109 33.031 14.773 1 97.69 54 THR B CA 1
ATOM 4289 C C . THR B 1 54 ? 23.281 34.531 14.875 1 97.69 54 THR B C 1
ATOM 4291 O O . THR B 1 54 ? 22.312 35.281 14.859 1 97.69 54 THR B O 1
ATOM 4294 N N . ALA B 1 55 ? 24.516 34.969 14.992 1 96.81 55 ALA B N 1
ATOM 4295 C CA . ALA B 1 55 ? 24.844 36.375 14.992 1 96.81 55 ALA B CA 1
ATOM 4296 C C . ALA B 1 55 ? 25.172 36.875 13.586 1 96.81 55 ALA B C 1
ATOM 4298 O O . ALA B 1 55 ? 25.188 38.094 13.336 1 96.81 55 ALA B O 1
ATOM 4299 N N . GLU B 1 56 ? 25.391 36 12.742 1 94.94 56 GLU B N 1
ATOM 4300 C CA . GLU B 1 56 ? 25.828 36.344 11.391 1 94.94 56 GLU B CA 1
ATOM 4301 C C . GLU B 1 56 ? 24.938 35.688 10.344 1 94.94 56 GLU B C 1
ATOM 4303 O O . GLU B 1 56 ? 25.422 35 9.445 1 94.94 56 GLU B O 1
ATOM 4308 N N . GLY B 1 57 ? 23.656 35.938 10.461 1 92.38 57 GLY B N 1
ATOM 4309 C CA . GLY B 1 57 ? 22.719 35.406 9.484 1 92.38 57 GLY B CA 1
ATOM 4310 C C . GLY B 1 57 ? 22.688 36.188 8.195 1 92.38 57 GLY B C 1
ATOM 4311 O O . GLY B 1 57 ? 23.375 37.219 8.078 1 92.38 57 GLY B O 1
ATOM 4312 N N . PRO B 1 58 ? 22.031 35.656 7.207 1 93 58 PRO B N 1
ATOM 4313 C CA . PRO B 1 58 ? 21.891 36.406 5.957 1 93 58 PRO B CA 1
ATOM 4314 C C . PRO B 1 58 ? 21.297 37.781 6.16 1 93 58 PRO B C 1
ATOM 4316 O O . PRO B 1 58 ? 20.406 37.969 6.996 1 93 58 PRO B O 1
ATOM 4319 N N . GLU B 1 59 ? 21.703 38.688 5.348 1 95.88 59 GLU B N 1
ATOM 4320 C CA . GLU B 1 59 ? 21.234 40.062 5.488 1 95.88 59 GLU B CA 1
ATOM 4321 C C . GLU B 1 59 ? 20.078 40.375 4.52 1 95.88 59 GLU B C 1
ATOM 4323 O O . GLU B 1 59 ? 19.469 41.438 4.582 1 95.88 59 GLU B O 1
ATOM 4328 N N . THR B 1 60 ? 19.859 39.438 3.65 1 96.81 60 THR B N 1
ATOM 4329 C CA . THR B 1 60 ? 18.766 39.594 2.693 1 96.81 60 THR B CA 1
ATOM 4330 C C . THR B 1 60 ? 17.984 38.281 2.566 1 96.81 60 THR B C 1
ATOM 4332 O O . THR B 1 60 ? 18.562 37.188 2.596 1 96.81 60 THR B O 1
ATOM 4335 N N . PHE B 1 61 ? 16.766 38.438 2.521 1 97.25 61 PHE B N 1
ATOM 4336 C CA . PHE B 1 61 ? 15.883 37.312 2.158 1 97.25 61 PHE B CA 1
ATOM 4337 C C . PHE B 1 61 ? 15.414 37.469 0.715 1 97.25 61 PHE B C 1
ATOM 4339 O O . PHE B 1 61 ? 14.898 38.5 0.32 1 97.25 61 PHE B O 1
ATOM 4346 N N . VAL B 1 62 ? 15.602 36.438 -0.073 1 97.44 62 VAL B N 1
ATOM 4347 C CA . VAL B 1 62 ? 15.094 36.344 -1.439 1 97.44 62 VAL B CA 1
ATOM 4348 C C . VAL B 1 62 ? 14.156 35.156 -1.576 1 97.44 62 VAL B C 1
ATOM 4350 O O . VAL B 1 62 ? 14.602 34 -1.51 1 97.44 62 VAL B O 1
ATOM 4353 N N . ALA B 1 63 ? 12.914 35.438 -1.752 1 96.12 63 ALA B N 1
ATOM 4354 C CA . ALA B 1 63 ? 11.938 34.375 -1.873 1 96.12 63 ALA B CA 1
ATOM 4355 C C . ALA B 1 63 ? 12.219 33.5 -3.102 1 96.12 63 ALA B C 1
ATOM 4357 O O . ALA B 1 63 ? 12.609 34.031 -4.152 1 96.12 63 ALA B O 1
ATOM 4358 N N . ARG B 1 64 ? 11.984 32.25 -3.02 1 93.62 64 ARG B N 1
ATOM 4359 C CA . ARG B 1 64 ? 12.281 31.312 -4.105 1 93.62 64 ARG B CA 1
ATOM 4360 C C . ARG B 1 64 ? 11.102 31.203 -5.066 1 93.62 64 ARG B C 1
ATOM 4362 O O . ARG B 1 64 ? 11.289 30.984 -6.266 1 93.62 64 ARG B O 1
ATOM 4369 N N . ASP B 1 65 ? 9.867 31.312 -4.57 1 91.31 65 ASP B N 1
ATOM 4370 C CA . ASP B 1 65 ? 8.711 31.047 -5.422 1 91.31 65 ASP B CA 1
ATOM 4371 C C . ASP B 1 65 ? 7.84 32.281 -5.578 1 91.31 65 ASP B C 1
ATOM 4373 O O . ASP B 1 65 ? 6.633 32.188 -5.809 1 91.31 65 ASP B O 1
ATOM 4377 N N . SER B 1 66 ? 8.289 33.406 -5.227 1 93.25 66 SER B N 1
ATOM 4378 C CA . SER B 1 66 ? 7.672 34.719 -5.457 1 93.25 66 SER B CA 1
ATOM 4379 C C . SER B 1 66 ? 8.727 35.781 -5.715 1 93.25 66 SER B C 1
ATOM 4381 O O . SER B 1 66 ? 9.922 35.531 -5.621 1 93.25 66 SER B O 1
ATOM 4383 N N . ALA B 1 67 ? 8.344 37 -6.027 1 96 67 ALA B N 1
ATOM 4384 C CA . ALA B 1 67 ? 9.273 38.062 -6.383 1 96 67 ALA B CA 1
ATOM 4385 C C . ALA B 1 67 ? 9.711 38.844 -5.145 1 96 67 ALA B C 1
ATOM 4387 O O . ALA B 1 67 ? 10.461 39.812 -5.254 1 96 67 ALA B O 1
ATOM 4388 N N . PHE B 1 68 ? 9.383 38.406 -3.965 1 97.81 68 PHE B N 1
ATOM 4389 C CA . PHE B 1 68 ? 9.602 39.188 -2.752 1 97.81 68 PHE B CA 1
ATOM 4390 C C . PHE B 1 68 ? 11.055 39.094 -2.307 1 97.81 68 PHE B C 1
ATOM 4392 O O . PHE B 1 68 ? 11.672 38.031 -2.396 1 97.81 68 PHE B O 1
ATOM 4399 N N . ARG B 1 69 ? 11.539 40.156 -1.863 1 97.69 69 ARG B N 1
ATOM 4400 C CA . ARG B 1 69 ? 12.836 40.25 -1.201 1 97.69 69 ARG B CA 1
ATOM 4401 C C . ARG B 1 69 ? 12.82 41.344 -0.118 1 97.69 69 ARG B C 1
ATOM 4403 O O . ARG B 1 69 ? 12.055 42.281 -0.204 1 97.69 69 ARG B O 1
ATOM 4410 N N . CYS B 1 70 ? 13.602 41.156 0.863 1 97.81 70 CYS B N 1
ATOM 4411 C CA . CYS B 1 70 ? 13.727 42.219 1.881 1 97.81 70 CYS B CA 1
ATOM 4412 C C . CYS B 1 70 ? 15.047 42.094 2.627 1 97.81 70 CYS B C 1
ATOM 4414 O O . CYS B 1 70 ? 15.719 41.062 2.553 1 97.81 70 CYS B O 1
ATOM 4416 N N . GLU B 1 71 ? 15.422 43.125 3.307 1 97.56 71 GLU B N 1
ATOM 4417 C CA . GLU B 1 71 ? 16.578 43.094 4.199 1 97.56 71 GLU B CA 1
ATOM 4418 C C . GLU B 1 71 ? 16.234 42.406 5.516 1 97.56 71 GLU B C 1
ATOM 4420 O O . GLU B 1 71 ? 15.109 42.469 5.992 1 97.56 71 GLU B O 1
ATOM 4425 N N . LEU B 1 72 ? 17.172 41.75 6.082 1 97.69 72 LEU B N 1
ATOM 4426 C CA . LEU B 1 72 ? 17.047 41.062 7.367 1 97.69 72 LEU B CA 1
ATOM 4427 C C . LEU B 1 72 ? 18.109 41.562 8.344 1 97.69 72 LEU B C 1
ATOM 4429 O O . LEU B 1 72 ? 19.234 41.875 7.945 1 97.69 72 LEU B O 1
ATOM 4433 N N . PRO B 1 73 ? 17.703 41.594 9.594 1 96.06 73 PRO B N 1
ATOM 4434 C CA . PRO B 1 73 ? 18.766 41.75 10.594 1 96.06 73 PRO B CA 1
ATOM 4435 C C . PRO B 1 73 ? 19.781 40.625 10.562 1 96.06 73 PRO B C 1
ATOM 4437 O O . PRO B 1 73 ? 19.422 39.469 10.336 1 96.06 73 PRO B O 1
ATOM 4440 N N . ARG B 1 74 ? 21.031 40.906 10.961 1 95.5 74 ARG B N 1
ATOM 4441 C CA . ARG B 1 74 ? 22.094 39.906 10.945 1 95.5 74 ARG B CA 1
ATOM 4442 C C . ARG B 1 74 ? 21.891 38.875 12.062 1 95.5 74 ARG B C 1
ATOM 4444 O O . ARG B 1 74 ? 22.156 37.688 11.875 1 95.5 74 ARG B O 1
ATOM 4451 N N . GLU B 1 75 ? 21.5 39.406 13.172 1 97.38 75 GLU B N 1
ATOM 4452 C CA . GLU B 1 75 ? 21.234 38.5 14.289 1 97.38 75 GLU B CA 1
ATOM 4453 C C . GLU B 1 75 ? 19.859 37.875 14.148 1 97.38 75 GLU B C 1
ATOM 4455 O O . GLU B 1 75 ? 18.859 38.562 13.922 1 97.38 75 GLU B O 1
ATOM 4460 N N . ALA B 1 76 ? 19.812 36.562 14.195 1 98 76 ALA B N 1
ATOM 4461 C CA . ALA B 1 76 ? 18.562 35.812 14.086 1 98 76 ALA B CA 1
ATOM 4462 C C . ALA B 1 76 ? 18.469 34.719 15.18 1 98 76 ALA B C 1
ATOM 4464 O O . ALA B 1 76 ? 19.469 34.062 15.492 1 98 76 ALA B O 1
ATOM 4465 N N . LEU B 1 77 ? 17.375 34.594 15.797 1 98.5 77 LEU B N 1
ATOM 4466 C CA . LEU B 1 77 ? 17.125 33.531 16.766 1 98.5 77 LEU B CA 1
ATOM 4467 C C . LEU B 1 77 ? 16.953 32.188 16.062 1 98.5 77 LEU B C 1
ATOM 4469 O O . LEU B 1 77 ? 16.484 32.156 14.914 1 98.5 77 LEU B O 1
ATOM 4473 N N . GLY B 1 78 ? 17.375 31.156 16.781 1 98.12 78 GLY B N 1
ATOM 4474 C CA . GLY B 1 78 ? 17.031 29.828 16.312 1 98.12 78 GLY B CA 1
ATOM 4475 C C . GLY B 1 78 ? 15.531 29.547 16.359 1 98.12 78 GLY B C 1
ATOM 4476 O O . GLY B 1 78 ? 14.797 30.188 17.125 1 98.12 78 GLY B O 1
ATOM 4477 N N . TYR B 1 79 ? 15.07 28.594 15.531 1 98.38 79 TYR B N 1
ATOM 4478 C CA . TYR B 1 79 ? 13.648 28.266 15.492 1 98.38 79 TYR B CA 1
ATOM 4479 C C . TYR B 1 79 ? 13.414 26.922 14.797 1 98.38 79 TYR B C 1
ATOM 4481 O O . TYR B 1 79 ? 14.328 26.375 14.188 1 98.38 79 TYR B O 1
ATOM 4489 N N . THR B 1 80 ? 12.258 26.375 14.992 1 98.56 80 THR B N 1
ATOM 4490 C CA . THR B 1 80 ? 11.805 25.188 14.281 1 98.56 80 THR B CA 1
ATOM 4491 C C . THR B 1 80 ? 10.805 25.562 13.188 1 98.56 80 THR B C 1
ATOM 4493 O O . THR B 1 80 ? 10.156 26.609 13.266 1 98.56 80 THR B O 1
ATOM 4496 N N . ALA B 1 81 ? 10.75 24.75 12.148 1 98.38 81 ALA B N 1
ATOM 4497 C CA . ALA B 1 81 ? 9.867 25.031 11.016 1 98.38 81 ALA B CA 1
ATOM 4498 C C . ALA B 1 81 ? 9.398 23.734 10.367 1 98.38 81 ALA B C 1
ATOM 4500 O O . ALA B 1 81 ? 9.961 22.656 10.609 1 98.38 81 ALA B O 1
ATOM 4501 N N . LEU B 1 82 ? 8.328 23.797 9.656 1 97.88 82 LEU B N 1
ATOM 4502 C CA . LEU B 1 82 ? 7.703 22.734 8.891 1 97.88 82 LEU B CA 1
ATOM 4503 C C . LEU B 1 82 ? 7.609 23.109 7.41 1 97.88 82 LEU B C 1
ATOM 4505 O O . LEU B 1 82 ? 6.531 23.453 6.922 1 97.88 82 LEU B O 1
ATOM 4509 N N . ALA B 1 83 ? 8.648 22.969 6.672 1 97.19 83 ALA B N 1
ATOM 4510 C CA . ALA B 1 83 ? 8.711 23.453 5.297 1 97.19 83 ALA B CA 1
ATOM 4511 C C . ALA B 1 83 ? 8.359 22.344 4.309 1 97.19 83 ALA B C 1
ATOM 4513 O O . ALA B 1 83 ? 8.688 21.172 4.539 1 97.19 83 ALA B O 1
ATOM 4514 N N . PRO B 1 84 ? 7.633 22.672 3.189 1 97.06 84 PRO B N 1
ATOM 4515 C CA . PRO B 1 84 ? 7.535 21.672 2.127 1 97.06 84 PRO B CA 1
ATOM 4516 C C . PRO B 1 84 ? 8.891 21.328 1.515 1 97.06 84 PRO B C 1
ATOM 4518 O O . PRO B 1 84 ? 9.781 22.172 1.464 1 97.06 84 PRO B O 1
ATOM 4521 N N . TYR B 1 85 ? 8.992 20.172 1.021 1 97.56 85 TYR B N 1
ATOM 4522 C CA . TYR B 1 85 ? 10.281 19.625 0.614 1 97.56 85 TYR B CA 1
ATOM 4523 C C . TYR B 1 85 ? 10.969 20.531 -0.407 1 97.56 85 TYR B C 1
ATOM 4525 O O . TYR B 1 85 ? 12.195 20.594 -0.458 1 97.56 85 TYR B O 1
ATOM 4533 N N . HIS B 1 86 ? 10.203 21.25 -1.238 1 96.31 86 HIS B N 1
ATOM 4534 C CA . HIS B 1 86 ? 10.781 22 -2.346 1 96.31 86 HIS B CA 1
ATOM 4535 C C . HIS B 1 86 ? 11.039 23.453 -1.954 1 96.31 86 HIS B C 1
ATOM 4537 O O . HIS B 1 86 ? 11.547 24.25 -2.758 1 96.31 86 HIS B O 1
ATOM 4543 N N . LEU B 1 87 ? 10.742 23.844 -0.691 1 96 87 LEU B N 1
ATOM 4544 C CA . LEU B 1 87 ? 10.945 25.219 -0.254 1 96 87 LEU B CA 1
ATOM 4545 C C . LEU B 1 87 ? 11.586 25.266 1.128 1 96 87 LEU B C 1
ATOM 4547 O O . LEU B 1 87 ? 11.078 25.922 2.031 1 96 87 LEU B O 1
ATOM 4551 N N . PRO B 1 88 ? 12.703 24.594 1.299 1 94.75 88 PRO B N 1
ATOM 4552 C CA . PRO B 1 88 ? 13.422 24.703 2.572 1 94.75 88 PRO B CA 1
ATOM 4553 C C . PRO B 1 88 ? 13.828 26.125 2.91 1 94.75 88 PRO B C 1
ATOM 4555 O O . PRO B 1 88 ? 14.273 26.875 2.031 1 94.75 88 PRO B O 1
ATOM 4558 N N . GLY B 1 89 ? 13.547 26.562 4.133 1 95 89 GLY B N 1
ATOM 4559 C CA . GLY B 1 89 ? 13.922 27.891 4.574 1 95 89 GLY B CA 1
ATOM 4560 C C . GLY B 1 89 ? 12.953 28.969 4.109 1 95 89 GLY B C 1
ATOM 4561 O O . GLY B 1 89 ? 13.172 30.156 4.367 1 95 89 GLY B O 1
ATOM 4562 N N . HIS B 1 90 ? 11.805 28.797 3.473 1 93.62 90 HIS B N 1
ATOM 4563 C CA . HIS B 1 90 ? 10.906 29.812 2.947 1 93.62 90 HIS B CA 1
ATOM 4564 C C . HIS B 1 90 ? 9.469 29.562 3.393 1 93.62 90 HIS B C 1
ATOM 4566 O O . HIS B 1 90 ? 8.68 30.5 3.541 1 93.62 90 HIS B O 1
ATOM 4572 N N . TRP B 1 91 ? 8.961 28.578 3.67 1 93.81 91 TRP B N 1
ATOM 4573 C CA . TRP B 1 91 ? 7.633 28.172 4.113 1 93.81 91 TRP B CA 1
ATOM 4574 C C . TRP B 1 91 ? 7.715 27.312 5.375 1 93.81 91 TRP B C 1
ATOM 4576 O O . TRP B 1 91 ? 7.297 26.156 5.375 1 93.81 91 TRP B O 1
ATOM 4586 N N . GLY B 1 92 ? 7.984 28.031 6.465 1 95.81 92 GLY B N 1
ATOM 4587 C CA . GLY B 1 92 ? 8.227 27.297 7.699 1 95.81 92 GLY B CA 1
ATOM 4588 C C . GLY B 1 92 ? 6.949 26.875 8.391 1 95.81 92 GLY B C 1
ATOM 4589 O O . GLY B 1 92 ? 6.961 25.922 9.188 1 95.81 92 GLY B O 1
ATOM 4590 N N . SER B 1 93 ? 5.824 27.5 8.203 1 96.12 93 SER B N 1
ATOM 4591 C CA . SER B 1 93 ? 4.457 27.141 8.562 1 96.12 93 SER B CA 1
ATOM 4592 C C . SER B 1 93 ? 4.203 27.328 10.055 1 96.12 93 SER B C 1
ATOM 4594 O O . SER B 1 93 ? 3.244 28 10.445 1 96.12 93 SER B O 1
ATOM 4596 N N . ALA B 1 94 ? 5.051 26.672 10.891 1 98.38 94 ALA B N 1
ATOM 4597 C CA . ALA B 1 94 ? 4.812 26.766 12.328 1 98.38 94 ALA B CA 1
ATOM 4598 C C . ALA B 1 94 ? 6.047 26.344 13.125 1 98.38 94 ALA B C 1
ATOM 4600 O O . ALA B 1 94 ? 6.836 25.516 12.664 1 98.38 94 ALA B O 1
ATOM 4601 N N . GLY B 1 95 ? 6.195 26.891 14.289 1 98.56 95 GLY B N 1
ATOM 4602 C CA . GLY B 1 95 ? 7.266 26.531 15.203 1 98.56 95 GLY B CA 1
ATOM 4603 C C . GLY B 1 95 ? 7.488 27.547 16.312 1 98.56 95 GLY B C 1
ATOM 4604 O O . GLY B 1 95 ? 6.664 28.438 16.5 1 98.56 95 GLY B O 1
ATOM 4605 N N . PHE B 1 96 ? 8.523 27.297 17.094 1 98.88 96 PHE B N 1
ATOM 4606 C CA . PHE B 1 96 ? 8.953 28.188 18.172 1 98.88 96 PHE B CA 1
ATOM 4607 C C . PHE B 1 96 ? 10.375 28.672 17.938 1 98.88 96 PHE B C 1
ATOM 4609 O O . PHE B 1 96 ? 11.211 27.938 17.406 1 98.88 96 PHE B O 1
ATOM 4616 N N . ASN B 1 97 ? 10.609 29.938 18.281 1 98.81 97 ASN B N 1
ATOM 4617 C CA . ASN B 1 97 ? 12 30.375 18.281 1 98.81 97 ASN B CA 1
ATOM 4618 C C . ASN B 1 97 ? 12.617 30.25 19.672 1 98.81 97 ASN B C 1
ATOM 4620 O O . ASN B 1 97 ? 11.945 29.844 20.625 1 98.81 97 ASN B O 1
ATOM 4624 N N . THR B 1 98 ? 13.859 30.562 19.828 1 98.38 98 THR B N 1
ATOM 4625 C CA . THR B 1 98 ? 14.609 30.312 21.047 1 98.38 98 THR B CA 1
ATOM 4626 C C . THR B 1 98 ? 14.219 31.312 22.141 1 98.38 98 THR B C 1
ATOM 4628 O O . THR B 1 98 ? 14.57 31.141 23.312 1 98.38 98 THR B O 1
ATOM 4631 N N . ALA B 1 99 ? 13.438 32.344 21.812 1 98.5 99 ALA B N 1
ATOM 4632 C CA . ALA B 1 99 ? 12.883 33.25 22.828 1 98.5 99 ALA B CA 1
ATOM 4633 C C . ALA B 1 99 ? 11.555 32.688 23.359 1 98.5 99 ALA B C 1
ATOM 4635 O O . ALA B 1 99 ? 11 33.25 24.312 1 98.5 99 ALA B O 1
ATOM 4636 N N . GLY B 1 100 ? 11.023 31.625 22.734 1 98.38 100 GLY B N 1
ATOM 4637 C CA . GLY B 1 100 ? 9.797 31 23.188 1 98.38 100 GLY B CA 1
ATOM 4638 C C . GLY B 1 100 ? 8.555 31.516 22.484 1 98.38 100 GLY B C 1
ATOM 4639 O O . GLY B 1 100 ? 7.434 31.234 22.906 1 98.38 100 GLY B O 1
ATOM 4640 N N . VAL B 1 101 ? 8.734 32.281 21.453 1 98.88 101 VAL B N 1
ATOM 4641 C CA . VAL B 1 101 ? 7.609 32.781 20.672 1 98.88 101 VAL B CA 1
ATOM 4642 C C . VAL B 1 101 ? 7.199 31.766 19.625 1 98.88 101 VAL B C 1
ATOM 4644 O O . VAL B 1 101 ? 8.047 31.203 18.922 1 98.88 101 VAL B O 1
ATOM 4647 N N . GLY B 1 102 ? 5.941 31.422 19.625 1 98.88 102 GLY B N 1
ATOM 4648 C CA . GLY B 1 102 ? 5.383 30.578 18.578 1 98.88 102 GLY B CA 1
ATOM 4649 C C . GLY B 1 102 ? 4.711 31.359 17.469 1 98.88 102 GLY B C 1
ATOM 4650 O O . GLY B 1 102 ? 4.152 32.438 17.703 1 98.88 102 GLY B O 1
ATOM 4651 N N . MET B 1 103 ? 4.773 30.828 16.281 1 98.88 103 MET B N 1
ATOM 4652 C CA . MET B 1 103 ? 4.129 31.406 15.102 1 98.88 103 MET B CA 1
ATOM 4653 C C . MET B 1 103 ? 3.465 30.328 14.25 1 98.88 103 MET B C 1
ATOM 4655 O O . MET B 1 103 ? 4.031 29.25 14.055 1 98.88 103 MET B O 1
ATOM 4659 N N . SER B 1 104 ? 2.266 30.5 13.891 1 98.56 104 SER B N 1
ATOM 4660 C CA . SER B 1 104 ? 1.517 29.672 12.945 1 98.56 104 SER B CA 1
ATOM 4661 C C . SER B 1 104 ? 1.134 30.484 11.703 1 98.56 104 SER B C 1
ATOM 4663 O O . SER B 1 104 ? 0.383 31.453 11.797 1 98.56 104 SER B O 1
ATOM 4665 N N . ALA B 1 105 ? 1.666 30.141 10.508 1 95.69 105 ALA B N 1
ATOM 4666 C CA . ALA B 1 105 ? 1.483 30.844 9.234 1 95.69 105 ALA B CA 1
ATOM 4667 C C . ALA B 1 105 ? 1.124 29.859 8.117 1 95.69 105 ALA B C 1
ATOM 4669 O O . ALA B 1 105 ? 1.702 28.781 8.023 1 95.69 105 ALA B O 1
ATOM 4670 N N . THR B 1 106 ? 0.117 29.984 7.184 1 92.44 106 THR B N 1
ATOM 4671 C CA . THR B 1 106 ? -0.789 31.125 7.086 1 92.44 106 THR B CA 1
ATOM 4672 C C . THR B 1 106 ? -2.213 30.656 6.797 1 92.44 106 THR B C 1
ATOM 4674 O O . THR B 1 106 ? -2.42 29.562 6.27 1 92.44 106 THR B O 1
ATOM 4677 N N . GLU B 1 107 ? -3.104 31.312 7.238 1 93.62 107 GLU B N 1
ATOM 4678 C CA . GLU B 1 107 ? -4.492 31.219 6.801 1 93.62 107 GLU B CA 1
ATOM 4679 C C . GLU B 1 107 ? -4.781 32.188 5.648 1 93.62 107 GLU B C 1
ATOM 4681 O O . GLU B 1 107 ? -4.785 33.406 5.836 1 93.62 107 GLU B O 1
ATOM 4686 N N . SER B 1 108 ? -5.039 31.609 4.473 1 91.94 108 SER B N 1
ATOM 4687 C CA . SER B 1 108 ? -5.34 32.5 3.35 1 91.94 108 SER B CA 1
ATOM 4688 C C . SER B 1 108 ? -6.629 33.281 3.592 1 91.94 108 SER B C 1
ATOM 4690 O O . SER B 1 108 ? -7.672 32.688 3.893 1 91.94 108 SER B O 1
ATOM 4692 N N . ILE B 1 109 ? -6.543 34.531 3.469 1 92.62 109 ILE B N 1
ATOM 4693 C CA . ILE B 1 109 ? -7.699 35.406 3.607 1 92.62 109 ILE B CA 1
ATOM 4694 C C . ILE B 1 109 ? -7.82 36.281 2.375 1 92.62 109 ILE B C 1
ATOM 4696 O O . ILE B 1 109 ? -6.812 36.719 1.81 1 92.62 109 ILE B O 1
ATOM 4700 N N . PHE B 1 110 ? -8.984 36.594 1.97 1 93.25 110 PHE B N 1
ATOM 4701 C CA . PHE B 1 110 ? -9.219 37.312 0.733 1 93.25 110 PHE B CA 1
ATOM 4702 C C . PHE B 1 110 ? -9.93 38.656 1.017 1 93.25 110 PHE B C 1
ATOM 4704 O O . PHE B 1 110 ? -10.906 38.688 1.76 1 93.25 110 PHE B O 1
ATOM 4711 N N . SER B 1 111 ? -9.438 39.625 0.427 1 96.88 111 SER B N 1
ATOM 4712 C CA . SER B 1 111 ? -10.07 40.969 0.508 1 96.88 111 SER B CA 1
ATOM 4713 C C . SER B 1 111 ? -11.109 41.125 -0.589 1 96.88 111 SER B C 1
ATOM 4715 O O . SER B 1 111 ? -11.047 40.469 -1.627 1 96.88 111 SER B O 1
ATOM 4717 N N . ASN B 1 112 ? -12.07 42 -0.336 1 96.56 112 ASN B N 1
ATOM 4718 C CA . ASN B 1 112 ? -13.078 42.25 -1.364 1 96.56 112 ASN B CA 1
ATOM 4719 C C . ASN B 1 112 ? -12.508 43.125 -2.496 1 96.56 112 ASN B C 1
ATOM 4721 O O . ASN B 1 112 ? -11.469 43.75 -2.338 1 96.56 112 ASN B O 1
ATOM 4725 N N . GLU B 1 113 ? -13.242 43.156 -3.561 1 96.69 113 GLU B N 1
ATOM 4726 C CA . GLU B 1 113 ? -12.781 43.781 -4.785 1 96.69 113 GLU B CA 1
ATOM 4727 C C . GLU B 1 113 ? -12.625 45.312 -4.586 1 96.69 113 GLU B C 1
ATOM 4729 O O . GLU B 1 113 ? -11.688 45.906 -5.117 1 96.69 113 GLU B O 1
ATOM 4734 N N . LYS B 1 114 ? -13.523 45.906 -3.906 1 97.62 114 LYS B N 1
ATOM 4735 C CA . LYS B 1 114 ? -13.477 47.344 -3.695 1 97.62 114 LYS B CA 1
ATOM 4736 C C . LYS B 1 114 ? -12.227 47.75 -2.916 1 97.62 114 LYS B C 1
ATOM 4738 O O . LYS B 1 114 ? -11.586 48.75 -3.234 1 97.62 114 LYS B O 1
ATOM 4743 N N . ALA B 1 115 ? -11.961 47 -1.863 1 98.31 115 ALA B N 1
ATOM 4744 C CA . ALA B 1 115 ? -10.75 47.25 -1.083 1 98.31 115 ALA B CA 1
ATOM 4745 C C . ALA B 1 115 ? -9.5 47.125 -1.946 1 98.31 115 ALA B C 1
ATOM 4747 O O . ALA B 1 115 ? -8.57 47.938 -1.84 1 98.31 115 ALA B O 1
ATOM 4748 N N . LEU B 1 116 ? -9.445 46.125 -2.83 1 98.12 116 LEU B N 1
ATOM 4749 C CA . LEU B 1 116 ? -8.273 45.875 -3.662 1 98.12 116 LEU B CA 1
ATOM 4750 C C . LEU B 1 116 ? -8.148 46.938 -4.766 1 98.12 116 LEU B C 1
ATOM 4752 O O . LEU B 1 116 ? -7.043 47.219 -5.234 1 98.12 116 LEU B O 1
ATOM 4756 N N . GLN B 1 117 ? -9.297 47.406 -5.203 1 98.06 117 GLN B N 1
ATOM 4757 C CA . GLN B 1 117 ? -9.242 48.531 -6.152 1 98.06 117 GLN B CA 1
ATOM 4758 C C . GLN B 1 117 ? -8.586 49.75 -5.535 1 98.06 117 GLN B C 1
ATOM 4760 O O . GLN B 1 117 ? -7.844 50.469 -6.211 1 98.06 117 GLN B O 1
ATOM 4765 N N . ALA B 1 118 ? -8.891 49.969 -4.289 1 98.31 118 ALA B N 1
ATOM 4766 C CA . ALA B 1 118 ? -8.352 51.125 -3.578 1 98.31 118 ALA B CA 1
ATOM 4767 C C . ALA B 1 118 ? -6.891 50.906 -3.203 1 98.31 118 ALA B C 1
ATOM 4769 O O . ALA B 1 118 ? -6.098 51.844 -3.197 1 98.31 118 ALA B O 1
ATOM 4770 N N . ASP B 1 119 ? -6.559 49.75 -2.807 1 98.56 119 ASP B N 1
ATOM 4771 C CA . ASP B 1 119 ? -5.215 49.344 -2.406 1 98.56 119 ASP B CA 1
ATOM 4772 C C . ASP B 1 119 ? -4.891 47.938 -2.906 1 98.56 119 ASP B C 1
ATOM 4774 O O . ASP B 1 119 ? -5.059 46.969 -2.176 1 98.56 119 ASP B O 1
ATOM 4778 N N . PRO B 1 120 ? -4.355 47.812 -4.086 1 98.44 120 PRO B N 1
ATOM 4779 C CA . PRO B 1 120 ? -4.148 46.531 -4.746 1 98.44 120 PRO B CA 1
ATOM 4780 C C . PRO B 1 120 ? -3.035 45.719 -4.102 1 98.44 120 PRO B C 1
ATOM 4782 O O . PRO B 1 120 ? -2.16 46.281 -3.434 1 98.44 120 PRO B O 1
ATOM 4785 N N . LEU B 1 121 ? -3.084 44.438 -4.34 1 98.06 121 LEU B N 1
ATOM 4786 C CA . LEU B 1 121 ? -1.963 43.594 -4 1 98.06 121 LEU B CA 1
ATOM 4787 C C . LEU B 1 121 ? -0.705 44 -4.758 1 98.06 121 LEU B C 1
ATOM 4789 O O . LEU B 1 121 ? -0.79 44.594 -5.84 1 98.06 121 LEU B O 1
ATOM 4793 N N . VAL B 1 122 ? 0.36 43.656 -4.145 1 98.25 122 VAL B N 1
ATOM 4794 C CA . VAL B 1 122 ? 1.655 44 -4.707 1 98.25 122 VAL B CA 1
ATOM 4795 C C . VAL B 1 122 ? 2.398 42.75 -5.156 1 98.25 122 VAL B C 1
ATOM 4797 O O . VAL B 1 122 ? 2.75 41.906 -4.332 1 98.25 122 VAL B O 1
ATOM 4800 N N . GLU B 1 123 ? 2.746 42.656 -6.398 1 95.81 123 GLU B N 1
ATOM 4801 C CA . GLU B 1 123 ? 3.34 41.469 -6.977 1 95.81 123 GLU B CA 1
ATOM 4802 C C . GLU B 1 123 ? 4.605 41.062 -6.227 1 95.81 123 GLU B C 1
ATOM 4804 O O . GLU B 1 123 ? 4.84 39.875 -5.988 1 95.81 123 GLU B O 1
ATOM 4809 N N . ASP B 1 124 ? 5.438 41.906 -5.949 1 97.62 124 ASP B N 1
ATOM 4810 C CA . ASP B 1 124 ? 6.688 41.625 -5.254 1 97.62 124 ASP B CA 1
ATOM 4811 C C . ASP B 1 124 ? 6.574 41.938 -3.766 1 97.62 124 ASP B C 1
ATOM 4813 O O . ASP B 1 124 ? 7.57 42.25 -3.117 1 97.62 124 ASP B O 1
ATOM 4817 N N . GLY B 1 125 ? 5.332 41.875 -3.154 1 98.38 125 GLY B N 1
ATOM 4818 C CA . GLY B 1 125 ? 5.102 42.094 -1.73 1 98.38 125 GLY B CA 1
ATOM 4819 C C . GLY B 1 125 ? 5.277 40.812 -0.92 1 98.38 125 GLY B C 1
ATOM 4820 O O . GLY B 1 125 ? 5.652 39.781 -1.463 1 98.38 125 GLY B O 1
ATOM 4821 N N . VAL B 1 126 ? 5.059 40.938 0.378 1 97.88 126 VAL B N 1
ATOM 4822 C CA . VAL B 1 126 ? 5.172 39.812 1.297 1 97.88 126 VAL B CA 1
ATOM 4823 C C . VAL B 1 126 ? 4.18 38.719 0.9 1 97.88 126 VAL B C 1
ATOM 4825 O O . VAL B 1 126 ? 3 39 0.67 1 97.88 126 VAL B O 1
ATOM 4828 N N . ALA B 1 127 ? 4.633 37.5 0.827 1 95.06 127 ALA B N 1
ATOM 4829 C CA . ALA B 1 127 ? 3.801 36.375 0.46 1 95.06 127 ALA B CA 1
ATOM 4830 C C . ALA B 1 127 ? 3.867 35.281 1.525 1 95.06 127 ALA B C 1
ATOM 4832 O O . ALA B 1 127 ? 4.719 35.312 2.418 1 95.06 127 ALA B O 1
ATOM 4833 N N . GLU B 1 128 ? 2.973 34.375 1.432 1 93.12 128 GLU B N 1
ATOM 4834 C CA . GLU B 1 128 ? 2.857 33.281 2.412 1 93.12 128 GLU B CA 1
ATOM 4835 C C . GLU B 1 128 ? 4.164 32.531 2.537 1 93.12 128 GLU B C 1
ATOM 4837 O O . GLU B 1 128 ? 4.531 32.094 3.629 1 93.12 128 GLU B O 1
ATOM 4842 N N . ASN B 1 129 ? 4.891 32.375 1.433 1 93.38 129 ASN B N 1
ATOM 4843 C CA . ASN B 1 129 ? 6.105 31.562 1.421 1 93.38 129 ASN B CA 1
ATOM 4844 C C . ASN B 1 129 ? 7.223 32.219 2.227 1 93.38 129 ASN B C 1
ATOM 4846 O O . ASN B 1 129 ? 8.219 31.562 2.551 1 93.38 129 ASN B O 1
ATOM 4850 N N . SER B 1 130 ? 7.098 33.469 2.598 1 96.31 130 SER B N 1
ATOM 4851 C CA . SER B 1 130 ? 8.203 34.219 3.199 1 96.31 130 SER B CA 1
ATOM 4852 C C . SER B 1 130 ? 7.895 34.594 4.645 1 96.31 130 SER B C 1
ATOM 4854 O O . SER B 1 130 ? 8.805 34.688 5.473 1 96.31 130 SER B O 1
ATOM 4856 N N . VAL B 1 131 ? 6.672 34.812 4.945 1 97.25 131 VAL B N 1
ATOM 4857 C CA . VAL B 1 131 ? 6.227 35.5 6.152 1 97.25 131 VAL B CA 1
ATOM 4858 C C . VAL B 1 131 ? 6.832 34.812 7.387 1 97.25 131 VAL B C 1
ATOM 4860 O O . VAL B 1 131 ? 7.352 35.5 8.273 1 97.25 131 VAL B O 1
ATOM 4863 N N . PHE B 1 132 ? 6.812 33.562 7.473 1 98.12 132 PHE B N 1
ATOM 4864 C CA . PHE B 1 132 ? 7.258 32.812 8.641 1 98.12 132 PHE B CA 1
ATOM 4865 C C . PHE B 1 132 ? 8.75 33.031 8.891 1 98.12 132 PHE B C 1
ATOM 4867 O O . PHE B 1 132 ? 9.148 33.375 10 1 98.12 132 PHE B O 1
ATOM 4874 N N . ASN B 1 133 ? 9.555 32.969 7.859 1 97.94 133 ASN B N 1
ATOM 4875 C CA . ASN B 1 133 ? 11.016 32.938 7.969 1 97.94 133 ASN B CA 1
ATOM 4876 C C . ASN B 1 133 ? 11.578 34.344 8.141 1 97.94 133 ASN B C 1
ATOM 4878 O O . ASN B 1 133 ? 12.711 34.531 8.609 1 97.94 133 ASN B O 1
ATOM 4882 N N . ILE B 1 134 ? 10.797 35.344 7.828 1 98.5 134 ILE B N 1
ATOM 4883 C CA . ILE B 1 134 ? 11.32 36.688 7.941 1 98.5 134 ILE B CA 1
ATOM 4884 C C . ILE B 1 134 ? 10.781 37.344 9.211 1 98.5 134 ILE B C 1
ATOM 4886 O O . ILE B 1 134 ? 11.109 38.5 9.508 1 98.5 134 ILE B O 1
ATOM 4890 N N . VAL B 1 135 ? 9.953 36.625 10.008 1 98.75 135 VAL B N 1
ATOM 4891 C CA . VAL B 1 135 ? 9.367 37.219 11.195 1 98.75 135 VAL B CA 1
ATOM 4892 C C . VAL B 1 135 ? 9.82 36.469 12.445 1 98.75 135 VAL B C 1
ATOM 4894 O O . VAL B 1 135 ? 10.492 37.062 13.312 1 98.75 135 VAL B O 1
ATOM 4897 N N . LEU B 1 136 ? 9.641 35.219 12.531 1 98.81 136 LEU B N 1
ATOM 4898 C CA . LEU B 1 136 ? 9.797 34.438 13.758 1 98.81 136 LEU B CA 1
ATOM 4899 C C . LEU B 1 136 ? 11.227 34.562 14.289 1 98.81 136 LEU B C 1
ATOM 4901 O O . LEU B 1 136 ? 11.438 34.781 15.484 1 98.81 136 LEU B O 1
ATOM 4905 N N . PRO B 1 137 ? 12.281 34.438 13.477 1 98.56 137 PRO B N 1
ATOM 4906 C CA . PRO B 1 137 ? 13.641 34.469 14.016 1 98.56 137 PRO B CA 1
ATOM 4907 C C . PRO B 1 137 ? 14.023 35.844 14.578 1 98.56 137 PRO B C 1
ATOM 4909 O O . PRO B 1 137 ? 15.078 35.969 15.211 1 98.56 137 PRO B O 1
ATOM 4912 N N . TYR B 1 138 ? 13.133 36.844 14.469 1 98.56 138 TYR B N 1
ATOM 4913 C CA . TYR B 1 138 ? 13.586 38.188 14.742 1 98.56 138 TYR B CA 1
ATOM 4914 C C . TYR B 1 138 ? 12.719 38.844 15.805 1 98.56 138 TYR B C 1
ATOM 4916 O O . TYR B 1 138 ? 12.719 40.062 15.938 1 98.56 138 TYR B O 1
ATOM 4924 N N . VAL B 1 139 ? 11.938 38.125 16.453 1 98.75 139 VAL B N 1
ATOM 4925 C CA . VAL B 1 139 ? 11.047 38.688 17.453 1 98.75 139 VAL B CA 1
ATOM 4926 C C . VAL B 1 139 ? 11.203 37.938 18.781 1 98.75 139 VAL B C 1
ATOM 4928 O O . VAL B 1 139 ? 11.602 36.781 18.812 1 98.75 139 VAL B O 1
ATOM 4931 N N . ARG B 1 140 ? 10.797 38.562 19.875 1 98.69 140 ARG B N 1
ATOM 4932 C CA . ARG B 1 140 ? 11 37.969 21.203 1 98.69 140 ARG B CA 1
ATOM 4933 C C . ARG B 1 140 ? 9.695 37.906 21.984 1 98.69 140 ARG B C 1
ATOM 4935 O O . ARG B 1 140 ? 9.633 37.312 23.047 1 98.69 140 ARG B O 1
ATOM 4942 N N . THR B 1 141 ? 8.648 38.531 21.484 1 98.75 141 THR B N 1
ATOM 4943 C CA . THR B 1 141 ? 7.297 38.438 22.031 1 98.75 141 THR B CA 1
ATOM 4944 C C . THR B 1 141 ? 6.266 38.312 20.922 1 98.75 141 THR B C 1
ATOM 4946 O O . THR B 1 141 ? 6.559 38.594 19.766 1 98.75 141 THR B O 1
ATOM 4949 N N . ALA B 1 142 ? 5.09 37.844 21.297 1 98.81 142 ALA B N 1
ATOM 4950 C CA . ALA B 1 142 ? 3.998 37.781 20.328 1 98.81 142 ALA B CA 1
ATOM 4951 C C . ALA B 1 142 ? 3.672 39.188 19.766 1 98.81 142 ALA B C 1
ATOM 4953 O O . ALA B 1 142 ? 3.463 39.344 18.562 1 98.81 142 ALA B O 1
ATOM 4954 N N . ARG B 1 143 ? 3.678 40.188 20.594 1 98.62 143 ARG B N 1
ATOM 4955 C CA . ARG B 1 143 ? 3.404 41.562 20.188 1 98.62 143 ARG B CA 1
ATOM 4956 C C . ARG B 1 143 ? 4.441 42.031 19.188 1 98.62 143 ARG B C 1
ATOM 4958 O O . ARG B 1 143 ? 4.105 42.781 18.234 1 98.62 143 ARG B O 1
ATOM 4965 N N . GLU B 1 144 ? 5.676 41.688 19.516 1 98.69 144 GLU B N 1
ATOM 4966 C CA . GLU B 1 144 ? 6.73 42.062 18.578 1 98.69 144 GLU B CA 1
ATOM 4967 C C . GLU B 1 144 ? 6.523 41.406 17.219 1 98.69 144 GLU B C 1
ATOM 4969 O O . GLU B 1 144 ? 6.84 42 16.188 1 98.69 144 GLU B O 1
ATOM 4974 N N . GLY B 1 145 ? 6.051 40.188 17.25 1 98.88 145 GLY B N 1
ATOM 4975 C CA . GLY B 1 145 ? 5.727 39.5 16 1 98.88 145 GLY B CA 1
ATOM 4976 C C . GLY B 1 145 ? 4.707 40.25 15.172 1 98.88 145 GLY B C 1
ATOM 4977 O O . GLY B 1 145 ? 4.902 40.469 13.969 1 98.88 145 GLY B O 1
ATOM 4978 N N . VAL B 1 146 ? 3.639 40.688 15.812 1 98.81 146 VAL B N 1
ATOM 4979 C CA . VAL B 1 146 ? 2.596 41.469 15.141 1 98.81 146 VAL B CA 1
ATOM 4980 C C . VAL B 1 146 ? 3.186 42.781 14.586 1 98.81 146 VAL B C 1
ATOM 4982 O O . VAL B 1 146 ? 2.932 43.125 13.438 1 98.81 146 VAL B O 1
ATOM 4985 N N . ARG B 1 147 ? 3.963 43.438 15.375 1 98.69 147 ARG B N 1
ATOM 4986 C CA . ARG B 1 147 ? 4.535 44.719 14.969 1 98.69 147 ARG B CA 1
ATOM 4987 C C . ARG B 1 147 ? 5.457 44.531 13.766 1 98.69 147 ARG B C 1
ATOM 4989 O O . ARG B 1 147 ? 5.379 45.312 12.805 1 98.69 147 ARG B O 1
ATOM 4996 N N . ARG B 1 148 ? 6.312 43.594 13.875 1 98.81 148 ARG B N 1
ATOM 4997 C CA . ARG B 1 148 ? 7.242 43.375 12.773 1 98.81 148 ARG B CA 1
ATOM 4998 C C . ARG B 1 148 ? 6.496 43.031 11.484 1 98.81 148 ARG B C 1
ATOM 5000 O O . ARG B 1 148 ? 6.797 43.594 10.43 1 98.81 148 ARG B O 1
ATOM 5007 N N . LEU B 1 149 ? 5.594 42.125 11.57 1 98.81 149 LEU B N 1
ATOM 5008 C CA . LEU B 1 149 ? 4.84 41.75 10.383 1 98.81 149 LEU B CA 1
ATOM 5009 C C . LEU B 1 149 ? 4.051 42.938 9.852 1 98.81 149 LEU B C 1
ATOM 5011 O O . LEU B 1 149 ? 4.004 43.188 8.641 1 98.81 149 LEU B O 1
ATOM 5015 N N . GLY B 1 150 ? 3.389 43.625 10.742 1 98.75 150 GLY B N 1
ATOM 5016 C CA . GLY B 1 150 ? 2.682 44.844 10.336 1 98.75 150 GLY B CA 1
ATOM 5017 C C . GLY B 1 150 ? 3.557 45.812 9.57 1 98.75 150 GLY B C 1
ATOM 5018 O O . GLY B 1 150 ? 3.148 46.344 8.539 1 98.75 150 GLY B O 1
ATOM 5019 N N . GLU B 1 151 ? 4.727 46.062 10.102 1 98.62 151 GLU B N 1
ATOM 5020 C CA . GLU B 1 151 ? 5.664 46.969 9.445 1 98.62 151 GLU B CA 1
ATOM 5021 C C . GLU B 1 151 ? 6.043 46.469 8.055 1 98.62 151 GLU B C 1
ATOM 5023 O O . GLU B 1 151 ? 6.16 47.25 7.113 1 98.62 151 GLU B O 1
ATOM 5028 N N . LEU B 1 152 ? 6.316 45.219 7.941 1 98.62 152 LEU B N 1
ATOM 5029 C CA . LEU B 1 152 ? 6.668 44.625 6.656 1 98.62 152 LEU B CA 1
ATOM 5030 C C . LEU B 1 152 ? 5.527 44.75 5.656 1 98.62 152 LEU B C 1
ATOM 5032 O O . LEU B 1 152 ? 5.758 45.062 4.48 1 98.62 152 LEU B O 1
ATOM 5036 N N . ILE B 1 153 ? 4.273 44.531 6.125 1 98.62 153 ILE B N 1
ATOM 5037 C CA . ILE B 1 153 ? 3.094 44.688 5.281 1 98.62 153 ILE B CA 1
ATOM 5038 C C . ILE B 1 153 ? 2.99 46.125 4.797 1 98.62 153 ILE B C 1
ATOM 5040 O O . ILE B 1 153 ? 2.766 46.375 3.609 1 98.62 153 ILE B O 1
ATOM 5044 N N . GLU B 1 154 ? 3.143 47.062 5.648 1 98.69 154 GLU B N 1
ATOM 5045 C CA . GLU B 1 154 ? 3.01 48.469 5.312 1 98.69 154 GLU B CA 1
ATOM 5046 C C . GLU B 1 154 ? 4.117 48.906 4.359 1 98.69 154 GLU B C 1
ATOM 5048 O O . GLU B 1 154 ? 3.877 49.719 3.453 1 98.69 154 GLU B O 1
ATOM 5053 N N . ARG B 1 155 ? 5.242 48.438 4.539 1 98.38 155 ARG B N 1
ATOM 5054 C CA . ARG B 1 155 ? 6.402 48.844 3.764 1 98.38 155 ARG B CA 1
ATOM 5055 C C . ARG B 1 155 ? 6.402 48.219 2.381 1 98.38 155 ARG B C 1
ATOM 5057 O O . ARG B 1 155 ? 6.699 48.875 1.383 1 98.38 155 ARG B O 1
ATOM 5064 N N . HIS B 1 156 ? 6.086 46.938 2.338 1 98.38 156 HIS B N 1
ATOM 5065 C CA . HIS B 1 156 ? 6.316 46.188 1.107 1 98.38 156 HIS B CA 1
ATOM 5066 C C . HIS B 1 156 ? 5 45.844 0.424 1 98.38 156 HIS B C 1
ATOM 5068 O O . HIS B 1 156 ? 4.984 45.438 -0.747 1 98.38 156 HIS B O 1
ATOM 5074 N N . GLY B 1 157 ? 3.902 46 1.11 1 98.62 157 GLY B N 1
ATOM 5075 C CA . GLY B 1 157 ? 2.67 45.406 0.62 1 98.62 157 GLY B CA 1
ATOM 5076 C C . GLY B 1 157 ? 2.67 43.906 0.698 1 98.62 157 GLY B C 1
ATOM 5077 O O . GLY B 1 157 ? 3.635 43.312 1.17 1 98.62 157 GLY B O 1
ATOM 5078 N N . ILE B 1 158 ? 1.545 43.344 0.317 1 98.12 158 ILE B N 1
ATOM 5079 C CA . ILE B 1 158 ? 1.441 41.875 0.303 1 98.12 158 ILE B CA 1
ATOM 5080 C C . ILE B 1 158 ? 1.09 41.406 -1.104 1 98.12 158 ILE B C 1
ATOM 5082 O O . ILE B 1 158 ? 0.414 42.094 -1.856 1 98.12 158 ILE B O 1
ATOM 5086 N N . ALA B 1 159 ? 1.61 40.219 -1.443 1 97.25 159 ALA B N 1
ATOM 5087 C CA . ALA B 1 159 ? 1.28 39.625 -2.727 1 97.25 159 ALA B CA 1
ATOM 5088 C C . ALA B 1 159 ? -0.02 38.812 -2.639 1 97.25 159 ALA B C 1
ATOM 5090 O O . ALA B 1 159 ? -0.655 38.531 -3.658 1 97.25 159 ALA B O 1
ATOM 5091 N N . GLU B 1 160 ? -0.423 38.406 -1.484 1 94.94 160 GLU B N 1
ATOM 5092 C CA . GLU B 1 160 ? -1.645 37.688 -1.168 1 94.94 160 GLU B CA 1
ATOM 5093 C C . GLU B 1 160 ? -2.051 37.875 0.288 1 94.94 160 GLU B C 1
ATOM 5095 O O . GLU B 1 160 ? -1.199 38.125 1.146 1 94.94 160 GLU B O 1
ATOM 5100 N N . GLY B 1 161 ? -3.314 37.812 0.575 1 96.12 161 GLY B N 1
ATOM 5101 C CA . GLY B 1 161 ? -3.807 38 1.93 1 96.12 161 GLY B CA 1
ATOM 5102 C C . GLY B 1 161 ? -3.621 36.781 2.812 1 96.12 161 GLY B C 1
ATOM 5103 O O . GLY B 1 161 ? -3.682 35.656 2.334 1 96.12 161 GLY B O 1
ATOM 5104 N N . PHE B 1 162 ? -3.441 37 4.129 1 96.62 162 PHE B N 1
ATOM 5105 C CA . PHE B 1 162 ? -3.217 35.906 5.043 1 96.62 162 PHE B CA 1
ATOM 5106 C C . PHE B 1 162 ? -3.568 36.281 6.473 1 96.62 162 PHE B C 1
ATOM 5108 O O . PHE B 1 162 ? -3.693 37.469 6.781 1 96.62 162 PHE B O 1
ATOM 5115 N N . GLY B 1 163 ? -3.828 35.281 7.254 1 97.56 163 GLY B N 1
ATOM 5116 C CA . GLY B 1 163 ? -3.9 35.375 8.703 1 97.56 163 GLY B CA 1
ATOM 5117 C C . GLY B 1 163 ? -2.766 34.625 9.398 1 97.56 163 GLY B C 1
ATOM 5118 O O . GLY B 1 163 ? -2.344 33.562 8.953 1 97.56 163 GLY B O 1
ATOM 5119 N N . ILE B 1 164 ? -2.275 35.25 10.5 1 98.31 164 ILE B N 1
ATOM 5120 C CA . ILE B 1 164 ? -1.108 34.719 11.195 1 98.31 164 ILE B CA 1
ATOM 5121 C C . ILE B 1 164 ? -1.364 34.719 12.703 1 98.31 164 ILE B C 1
ATOM 5123 O O . ILE B 1 164 ? -1.808 35.719 13.273 1 98.31 164 ILE B O 1
ATOM 5127 N N . GLY B 1 165 ? -1.001 33.531 13.352 1 98.69 165 GLY B N 1
ATOM 5128 C CA . GLY B 1 165 ? -1.07 33.438 14.805 1 98.69 165 GLY B CA 1
ATOM 5129 C C . GLY B 1 165 ? 0.286 33.562 15.469 1 98.69 165 GLY B C 1
ATOM 5130 O O . GLY B 1 165 ? 1.276 33 14.977 1 98.69 165 GLY B O 1
ATOM 5131 N N . PHE B 1 166 ? 0.357 34.344 16.578 1 98.88 166 PHE B N 1
ATOM 5132 C CA . PHE B 1 166 ? 1.529 34.469 17.422 1 98.88 166 PHE B CA 1
ATOM 5133 C C . PHE B 1 166 ? 1.188 34.094 18.875 1 98.88 166 PHE B C 1
ATOM 5135 O O . PHE B 1 166 ? 0.103 34.406 19.359 1 98.88 166 PHE B O 1
ATOM 5142 N N . VAL B 1 167 ? 2.104 33.438 19.484 1 98.94 167 VAL B N 1
ATOM 5143 C CA . VAL B 1 167 ? 1.883 33.125 20.891 1 98.94 167 VAL B CA 1
ATOM 5144 C C . VAL B 1 167 ? 3.209 33.156 21.641 1 98.94 167 VAL B C 1
ATOM 5146 O O . VAL B 1 167 ? 4.246 32.75 21.109 1 98.94 167 VAL B O 1
ATOM 5149 N N . ASP B 1 168 ? 3.281 33.75 22.781 1 98.62 168 ASP B N 1
ATOM 5150 C CA . ASP B 1 168 ? 4.387 33.656 23.734 1 98.62 168 ASP B CA 1
ATOM 5151 C C . ASP B 1 168 ? 3.896 33.188 25.109 1 98.62 168 ASP B C 1
ATOM 5153 O O . ASP B 1 168 ? 2.904 32.438 25.203 1 98.62 168 ASP B O 1
ATOM 5157 N N . ASP B 1 169 ? 4.578 33.438 26.172 1 97.31 169 ASP B N 1
ATOM 5158 C CA . ASP B 1 169 ? 4.23 32.844 27.453 1 97.31 169 ASP B CA 1
ATOM 5159 C C . ASP B 1 169 ? 3.123 33.656 28.141 1 97.31 169 ASP B C 1
ATOM 5161 O O . ASP B 1 169 ? 2.646 33.281 29.219 1 97.31 169 ASP B O 1
ATOM 5165 N N . SER B 1 170 ? 2.604 34.719 27.438 1 97.06 170 SER B N 1
ATOM 5166 C CA . SER B 1 170 ? 1.682 35.594 28.156 1 97.06 170 SER B CA 1
ATOM 5167 C C . SER B 1 170 ? 0.432 35.875 27.328 1 97.06 170 SER B C 1
ATOM 5169 O O . SER B 1 170 ? -0.631 36.188 27.875 1 97.06 170 SER B O 1
ATOM 5171 N N . GLU B 1 171 ? 0.584 35.906 26.031 1 97.81 171 GLU B N 1
ATOM 5172 C CA . GLU B 1 171 ? -0.566 36.312 25.234 1 97.81 171 GLU B CA 1
ATOM 5173 C C . GLU B 1 171 ? -0.522 35.719 23.844 1 97.81 171 GLU B C 1
ATOM 5175 O O . GLU B 1 171 ? 0.505 35.156 23.422 1 97.81 171 GLU B O 1
ATOM 5180 N N . ILE B 1 172 ? -1.638 35.688 23.234 1 98.88 172 ILE B N 1
ATOM 5181 C CA . ILE B 1 172 ? -1.831 35.25 21.859 1 98.88 172 ILE B CA 1
ATOM 5182 C C . ILE B 1 172 ? -2.344 36.406 21 1 98.88 172 ILE B C 1
ATOM 5184 O O . ILE B 1 172 ? -3.193 37.188 21.453 1 98.88 172 ILE B O 1
ATOM 5188 N N . TRP B 1 173 ? -1.799 36.5 19.828 1 98.94 173 TRP B N 1
ATOM 5189 C CA . TRP B 1 173 ? -2.293 37.469 18.859 1 98.94 173 TRP B CA 1
ATOM 5190 C C . TRP B 1 173 ? -2.619 36.781 17.531 1 98.94 173 TRP B C 1
ATOM 5192 O O . TRP B 1 173 ? -2.02 35.781 17.188 1 98.94 173 TRP B O 1
ATOM 5202 N N . TYR B 1 174 ? -3.57 37.312 16.828 1 98.81 174 TYR B N 1
ATOM 5203 C CA . TYR B 1 174 ? -3.885 36.906 15.461 1 98.81 174 TYR B CA 1
ATOM 5204 C C . TYR B 1 174 ? -3.99 38.156 14.555 1 98.81 174 TYR B C 1
ATOM 5206 O O . TYR B 1 174 ? -4.609 39.156 14.922 1 98.81 174 TYR B O 1
ATOM 5214 N N . LEU B 1 175 ? -3.279 38.094 13.477 1 98.81 175 LEU B N 1
ATOM 5215 C CA . LEU B 1 175 ? -3.264 39.188 12.508 1 98.81 175 LEU B CA 1
ATOM 5216 C C . LEU B 1 175 ? -3.969 38.781 11.219 1 98.81 175 LEU B C 1
ATOM 5218 O O . LEU B 1 175 ? -3.771 37.656 10.719 1 98.81 175 LEU B O 1
ATOM 5222 N N . GLU B 1 176 ? -4.82 39.656 10.68 1 98.38 176 GLU B N 1
ATOM 5223 C CA . GLU B 1 176 ? -5.434 39.5 9.359 1 98.38 176 GLU B CA 1
ATOM 5224 C C . GLU B 1 176 ? -5.066 40.688 8.453 1 98.38 176 GLU B C 1
ATOM 5226 O O . GLU B 1 176 ? -5.074 41.844 8.891 1 98.38 176 GLU B O 1
ATOM 5231 N N . THR B 1 177 ? -4.758 40.312 7.242 1 98.12 177 THR B N 1
ATOM 5232 C CA . THR B 1 177 ? -4.527 41.375 6.27 1 98.12 177 THR B CA 1
ATOM 5233 C C . THR B 1 177 ? -5.852 41.938 5.77 1 98.12 177 THR B C 1
ATOM 5235 O O . THR B 1 177 ? -6.863 41.25 5.738 1 98.12 177 THR B O 1
ATOM 5238 N N . ALA B 1 178 ? -5.906 43.156 5.371 1 97.75 178 ALA B N 1
ATOM 5239 C CA . ALA B 1 178 ? -7.117 43.844 4.945 1 97.75 178 ALA B CA 1
ATOM 5240 C C . ALA B 1 178 ? -7.125 44.062 3.436 1 97.75 178 ALA B C 1
ATOM 5242 O O . ALA B 1 178 ? -8.164 43.906 2.785 1 97.75 178 ALA B O 1
ATOM 5243 N N . CYS B 1 179 ? -6.098 44.5 2.848 1 97.25 179 CYS B N 1
ATOM 5244 C CA . CYS B 1 179 ? -5.828 44.75 1.437 1 97.25 179 CYS B CA 1
ATOM 5245 C C . CYS B 1 179 ? -4.328 44.75 1.158 1 97.25 179 CYS B C 1
ATOM 5247 O O . CYS B 1 179 ? -3.582 43.969 1.771 1 97.25 179 CYS B O 1
ATOM 5249 N N . GLY B 1 180 ? -3.934 45.594 0.284 1 98.12 180 GLY B N 1
ATOM 5250 C CA . GLY B 1 180 ? -2.557 45.5 -0.172 1 98.12 180 GLY B CA 1
ATOM 5251 C C . GLY B 1 180 ? -1.548 45.875 0.889 1 98.12 180 GLY B C 1
ATOM 5252 O O . GLY B 1 180 ? -0.434 45.344 0.923 1 98.12 180 GLY B O 1
ATOM 5253 N N . HIS B 1 181 ? -1.885 46.844 1.76 1 98.69 181 HIS B N 1
ATOM 5254 C CA . HIS B 1 181 ? -0.856 47.375 2.643 1 98.69 181 HIS B CA 1
ATOM 5255 C C . HIS B 1 181 ? -1.379 47.531 4.066 1 98.69 181 HIS B C 1
ATOM 5257 O O . HIS B 1 181 ? -0.729 48.156 4.906 1 98.69 181 HIS B O 1
ATOM 5263 N N . ARG B 1 182 ? -2.52 47.062 4.383 1 98.56 182 ARG B N 1
ATOM 5264 C CA . ARG B 1 182 ? -3.145 47.312 5.676 1 98.56 182 ARG B CA 1
ATOM 5265 C C . ARG B 1 182 ? -3.492 46 6.383 1 98.56 182 ARG B C 1
ATOM 5267 O O . ARG B 1 182 ? -3.572 44.969 5.746 1 98.56 182 ARG B O 1
ATOM 5274 N N . TRP B 1 183 ? -3.705 46.125 7.645 1 98.69 183 TRP B N 1
ATOM 5275 C CA . TRP B 1 183 ? -3.885 44.938 8.477 1 98.69 183 TRP B CA 1
ATOM 5276 C C . TRP B 1 183 ? -4.523 45.312 9.812 1 98.69 183 TRP B C 1
ATOM 5278 O O . TRP B 1 183 ? -4.566 46.469 10.188 1 98.69 183 TRP B O 1
ATOM 5288 N N . LEU B 1 184 ? -5.109 44.312 10.453 1 98.81 184 LEU B N 1
ATOM 5289 C CA . LEU B 1 184 ? -5.641 44.375 11.805 1 98.81 184 LEU B CA 1
ATOM 5290 C C . LEU B 1 184 ? -5.203 43.156 12.609 1 98.81 184 LEU B C 1
ATOM 5292 O O . LEU B 1 184 ? -5.227 42.031 12.109 1 98.81 184 LEU B O 1
ATOM 5296 N N . ALA B 1 185 ? -4.73 43.375 13.812 1 98.81 185 ALA B N 1
ATOM 5297 C CA . ALA B 1 185 ? -4.414 42.281 14.734 1 98.81 185 ALA B CA 1
ATOM 5298 C C . ALA B 1 185 ? -5.168 42.438 16.047 1 98.81 185 ALA B C 1
ATOM 5300 O O . ALA B 1 185 ? -5.328 43.562 16.547 1 98.81 185 ALA B O 1
ATOM 5301 N N . CYS B 1 186 ? -5.621 41.344 16.578 1 98.75 186 CYS B N 1
ATOM 5302 C CA . CYS B 1 186 ? -6.324 41.344 17.859 1 98.75 186 CYS B CA 1
ATOM 5303 C C . CYS B 1 186 ? -5.645 40.406 18.844 1 98.75 186 CYS B C 1
ATOM 5305 O O . CYS B 1 186 ? -5.18 39.344 18.469 1 98.75 186 CYS B O 1
ATOM 5307 N N . ARG B 1 187 ? -5.551 40.875 20.062 1 98.69 187 ARG B N 1
ATOM 5308 C CA . ARG B 1 187 ? -5.191 39.969 21.156 1 98.69 187 ARG B CA 1
ATOM 5309 C C . ARG B 1 187 ? -6.324 38.969 21.453 1 98.69 187 ARG B C 1
ATOM 5311 O O . ARG B 1 187 ? -7.477 39.375 21.625 1 98.69 187 ARG B O 1
ATOM 5318 N N . MET B 1 188 ? -6.008 37.781 21.516 1 98.38 188 MET B N 1
ATOM 5319 C CA . MET B 1 188 ? -7.031 36.75 21.781 1 98.38 188 MET B CA 1
ATOM 5320 C C . MET B 1 188 ? -7.523 36.844 23.219 1 98.38 188 MET B C 1
ATOM 5322 O O . MET B 1 188 ? -6.719 36.906 24.156 1 98.38 188 MET B O 1
ATOM 5326 N N . PRO B 1 189 ? -8.836 36.875 23.375 1 98.31 189 PRO B N 1
ATOM 5327 C CA . PRO B 1 189 ? -9.336 36.844 24.75 1 98.31 189 PRO B CA 1
ATOM 5328 C C . PRO B 1 189 ? -8.922 35.562 25.469 1 98.31 189 PRO B C 1
ATOM 5330 O O . PRO B 1 189 ? -8.938 34.469 24.875 1 98.31 189 PRO B O 1
ATOM 5333 N N . GLU B 1 190 ? -8.641 35.719 26.734 1 98.06 190 GLU B N 1
ATOM 5334 C CA . GLU B 1 190 ? -8.109 34.594 27.5 1 98.06 190 GLU B CA 1
ATOM 5335 C C . GLU B 1 190 ? -9.18 33.531 27.719 1 98.06 190 GLU B C 1
ATOM 5337 O O . GLU B 1 190 ? -8.867 32.344 27.844 1 98.06 190 GLU B O 1
ATOM 5342 N N . ASP B 1 191 ? -10.461 33.906 27.75 1 98.44 191 ASP B N 1
ATOM 5343 C CA . ASP B 1 191 ? -11.523 33 28.156 1 98.44 191 ASP B CA 1
ATOM 5344 C C . ASP B 1 191 ? -12.391 32.594 26.969 1 98.44 191 ASP B C 1
ATOM 5346 O O . ASP B 1 191 ? -13.562 32.25 27.125 1 98.44 191 ASP B O 1
ATOM 5350 N N . LYS B 1 192 ? -11.859 32.719 25.797 1 98.62 192 LYS B N 1
ATOM 5351 C CA . LYS B 1 192 ? -12.594 32.406 24.562 1 98.62 192 LYS B CA 1
ATOM 5352 C C . LYS B 1 192 ? -11.742 31.562 23.625 1 98.62 192 LYS B C 1
ATOM 5354 O O . LYS B 1 192 ? -10.555 31.328 23.875 1 98.62 192 LYS B O 1
ATOM 5359 N N . TYR B 1 193 ? -12.398 31 22.656 1 98.75 193 TYR B N 1
ATOM 5360 C CA . TYR B 1 193 ? -11.703 30.406 21.516 1 98.75 193 TYR B CA 1
ATOM 5361 C C . TYR B 1 193 ? -12.07 31.125 20.219 1 98.75 193 TYR B C 1
ATOM 5363 O O . TYR B 1 193 ? -13.047 31.891 20.188 1 98.75 193 TYR B O 1
ATOM 5371 N N . PHE B 1 194 ? -11.203 30.984 19.25 1 98.5 194 PHE B N 1
ATOM 5372 C CA . PHE B 1 194 ? -11.336 31.562 17.922 1 98.5 194 PHE B CA 1
ATOM 5373 C C . PHE B 1 194 ? -11.172 30.484 16.844 1 98.5 194 PHE B C 1
ATOM 5375 O O . PHE B 1 194 ? -10.305 29.609 16.953 1 98.5 194 PHE B O 1
ATOM 5382 N N . VAL B 1 195 ? -12.055 30.469 15.836 1 97.94 195 VAL B N 1
ATOM 5383 C CA . VAL B 1 195 ? -11.961 29.547 14.703 1 97.94 195 VAL B CA 1
ATOM 5384 C C . VAL B 1 195 ? -12.109 30.328 13.398 1 97.94 195 VAL B C 1
ATOM 5386 O O . VAL B 1 195 ? -12.922 31.25 13.305 1 97.94 195 VAL B O 1
ATOM 5389 N N . THR B 1 196 ? -11.312 29.969 12.453 1 96.62 196 THR B N 1
ATOM 5390 C CA . THR B 1 196 ? -11.453 30.547 11.117 1 96.62 196 THR B CA 1
ATOM 5391 C C . THR B 1 196 ? -11.102 29.516 10.047 1 96.62 196 THR B C 1
ATOM 5393 O O . THR B 1 196 ? -10.398 28.547 10.32 1 96.62 196 THR B O 1
ATOM 5396 N N . GLY B 1 197 ? -11.719 29.641 8.852 1 94.62 197 GLY B N 1
ATOM 5397 C CA . GLY B 1 197 ? -11.445 28.875 7.645 1 94.62 197 GLY B CA 1
ATOM 5398 C C . GLY B 1 197 ? -11.406 29.734 6.391 1 94.62 197 GLY B C 1
ATOM 5399 O O . GLY B 1 197 ? -12.398 29.844 5.676 1 94.62 197 GLY B O 1
ATOM 5400 N N . ASN B 1 198 ? -10.359 30.297 6.031 1 92.81 198 ASN B N 1
ATOM 5401 C CA . ASN B 1 198 ? -10 31.016 4.812 1 92.81 198 ASN B CA 1
ATOM 5402 C C . ASN B 1 198 ? -10.867 32.25 4.609 1 92.81 198 ASN B C 1
ATOM 5404 O O . ASN B 1 198 ? -11.117 32.656 3.471 1 92.81 198 ASN B O 1
ATOM 5408 N N . GLN B 1 199 ? -11.383 32.781 5.613 1 93.5 199 GLN B N 1
ATOM 5409 C CA . GLN B 1 199 ? -12.07 34.062 5.578 1 93.5 199 GLN B CA 1
ATOM 5410 C C . GLN B 1 199 ? -11.742 34.875 6.812 1 93.5 199 GLN B C 1
ATOM 5412 O O . GLN B 1 199 ? -11.609 34.344 7.914 1 93.5 199 GLN B O 1
ATOM 5417 N N . SER B 1 200 ? -11.672 36.156 6.551 1 95.25 200 SER B N 1
ATOM 5418 C CA . SER B 1 200 ? -11.5 37.062 7.676 1 95.25 200 SER B CA 1
ATOM 5419 C C . SER B 1 200 ? -12.656 36.969 8.656 1 95.25 200 SER B C 1
ATOM 5421 O O . SER B 1 200 ? -13.82 36.938 8.258 1 95.25 200 SER B O 1
ATOM 5423 N N . ARG B 1 201 ? -12.344 37 9.945 1 96.56 201 ARG B N 1
ATOM 5424 C CA . ARG B 1 201 ? -13.352 36.812 10.984 1 96.56 201 ARG B CA 1
ATOM 5425 C C . ARG B 1 201 ? -13.531 38.094 11.812 1 96.56 201 ARG B C 1
ATOM 5427 O O . ARG B 1 201 ? -14.57 38.281 12.43 1 96.56 201 ARG B O 1
ATOM 5434 N N . PHE B 1 202 ? -12.57 38.906 11.805 1 97.62 202 PHE B N 1
ATOM 5435 C CA . PHE B 1 202 ? -12.609 40.062 12.672 1 97.62 202 PHE B CA 1
ATOM 5436 C C . PHE B 1 202 ? -13.711 41.031 12.227 1 97.62 202 PHE B C 1
ATOM 5438 O O . PHE B 1 202 ? -13.961 41.188 11.031 1 97.62 202 PHE B O 1
ATOM 5445 N N . ARG B 1 203 ? -14.273 41.719 13.203 1 96.81 203 ARG B N 1
ATOM 5446 C CA . ARG B 1 203 ? -15.312 42.719 12.961 1 96.81 203 ARG B CA 1
ATOM 5447 C C . ARG B 1 203 ? -15.023 44 13.711 1 96.81 203 ARG B C 1
ATOM 5449 O O . ARG B 1 203 ? -14.508 44.969 13.133 1 96.81 203 ARG B O 1
ATOM 5456 N N . LYS B 1 204 ? -15.078 43.906 14.984 1 95.69 204 LYS B N 1
ATOM 5457 C CA . LYS B 1 204 ? -14.891 45.094 15.828 1 95.69 204 LYS B CA 1
ATOM 5458 C C . LYS B 1 204 ? -13.422 45.531 15.867 1 95.69 204 LYS B C 1
ATOM 5460 O O . LYS B 1 204 ? -12.531 44.656 15.914 1 95.69 204 LYS B O 1
ATOM 5465 N N . TYR B 1 205 ? -13.219 46.844 15.844 1 97.38 205 TYR B N 1
ATOM 5466 C CA . TYR B 1 205 ? -11.898 47.438 16 1 97.38 205 TYR B CA 1
ATOM 5467 C C . TYR B 1 205 ? -12 48.812 16.703 1 97.38 205 TYR B C 1
ATOM 5469 O O . TYR B 1 205 ? -12.773 49.656 16.297 1 97.38 205 TYR B O 1
ATOM 5477 N N . ASP B 1 206 ? -11.266 48.906 17.781 1 96.75 206 ASP B N 1
ATOM 5478 C CA . ASP B 1 206 ? -11.117 50.188 18.5 1 96.75 206 ASP B CA 1
ATOM 5479 C C . ASP B 1 206 ? -9.68 50.688 18.453 1 96.75 206 ASP B C 1
ATOM 5481 O O . ASP B 1 206 ? -8.812 50.156 19.156 1 96.75 206 ASP B O 1
ATOM 5485 N N . PRO B 1 207 ? -9.422 51.75 17.672 1 96.06 207 PRO B N 1
ATOM 5486 C CA . PRO B 1 207 ? -8.039 52.219 17.516 1 96.06 207 PRO B CA 1
ATOM 5487 C C . PRO B 1 207 ? -7.453 52.75 18.812 1 96.06 207 PRO B C 1
ATOM 5489 O O . PRO B 1 207 ? -6.238 52.938 18.922 1 96.06 207 PRO B O 1
ATOM 5492 N N . ASN B 1 208 ? -8.273 53 19.828 1 96.5 208 ASN B N 1
ATOM 5493 C CA . ASN B 1 208 ? -7.781 53.562 21.078 1 96.5 208 ASN B CA 1
ATOM 5494 C C . ASN B 1 208 ? -7.457 52.438 22.078 1 96.5 208 ASN B C 1
ATOM 5496 O O . ASN B 1 208 ? -6.805 52.688 23.094 1 96.5 208 ASN B O 1
ATOM 5500 N N . ASP B 1 209 ? -7.906 51.281 21.859 1 97.62 209 ASP B N 1
ATOM 5501 C CA . ASP B 1 209 ? -7.605 50.125 22.703 1 97.62 209 ASP B CA 1
ATOM 5502 C C . ASP B 1 209 ? -6.332 49.438 22.25 1 97.62 209 ASP B C 1
ATOM 5504 O O . ASP B 1 209 ? -6.391 48.344 21.656 1 97.62 209 ASP B O 1
ATOM 5508 N N . THR B 1 210 ? -5.242 49.938 22.625 1 95.94 210 THR B N 1
ATOM 5509 C CA . THR B 1 210 ? -3.955 49.438 22.156 1 95.94 210 THR B CA 1
ATOM 5510 C C . THR B 1 210 ? -3.572 48.156 22.906 1 95.94 210 THR B C 1
ATOM 5512 O O . THR B 1 210 ? -2.621 47.469 22.531 1 95.94 210 THR B O 1
ATOM 5515 N N . GLU B 1 211 ? -4.301 47.812 23.922 1 97 211 GLU B N 1
ATOM 5516 C CA . GLU B 1 211 ? -4.066 46.594 24.641 1 97 211 GLU B CA 1
ATOM 5517 C C . GLU B 1 211 ? -4.559 45.375 23.859 1 97 211 GLU B C 1
ATOM 5519 O O . GLU B 1 211 ? -3.963 44.312 23.922 1 97 211 GLU B O 1
ATOM 5524 N N . HIS B 1 212 ? -5.621 45.625 23.125 1 97.94 212 HIS B N 1
ATOM 5525 C CA . HIS B 1 212 ? -6.258 44.469 22.516 1 97.94 212 HIS B CA 1
ATOM 5526 C C . HIS B 1 212 ? -6.203 44.562 20.984 1 97.94 212 HIS B C 1
ATOM 5528 O O . HIS B 1 212 ? -6.516 43.594 20.297 1 97.94 212 HIS B O 1
ATOM 5534 N N . TYR B 1 213 ? -5.805 45.688 20.484 1 98.44 213 TYR B N 1
ATOM 5535 C CA . TYR B 1 213 ? -5.773 45.844 19.031 1 98.44 213 TYR B CA 1
ATOM 5536 C C . TYR B 1 213 ? -4.457 46.469 18.594 1 98.44 213 TYR B C 1
ATOM 5538 O O . TYR B 1 213 ? -3.871 47.281 19.297 1 98.44 213 TYR B O 1
ATOM 5546 N N . MET B 1 214 ? -3.988 46.031 17.516 1 98.56 214 MET B N 1
ATOM 5547 C CA . MET B 1 214 ? -2.957 46.656 16.703 1 98.56 214 MET B CA 1
ATOM 5548 C C . MET B 1 214 ? -3.367 46.688 15.227 1 98.56 214 MET B C 1
ATOM 5550 O O . MET B 1 214 ? -3.994 45.75 14.734 1 98.56 214 MET B O 1
ATOM 5554 N N . ALA B 1 215 ? -3.109 47.812 14.547 1 98.62 215 ALA B N 1
ATOM 5555 C CA . ALA B 1 215 ? -3.535 47.938 13.156 1 98.62 215 ALA B CA 1
ATOM 5556 C C . ALA B 1 215 ? -2.75 49.031 12.43 1 98.62 215 ALA B C 1
ATOM 5558 O O . ALA B 1 215 ? -2.025 49.812 13.055 1 98.62 215 ALA B O 1
ATOM 5559 N N . SER B 1 216 ? -2.891 49 11.109 1 98.31 216 SER B N 1
ATOM 5560 C CA . SER B 1 216 ? -2.465 50.156 10.352 1 98.31 216 SER B CA 1
ATOM 5561 C C . SER B 1 216 ? -3.113 51.438 10.891 1 98.31 216 SER B C 1
ATOM 5563 O O . SER B 1 216 ? -4.316 51.469 11.164 1 98.31 216 SER B O 1
ATOM 5565 N N . ALA B 1 217 ? -2.352 52.469 10.906 1 97.38 217 ALA B N 1
ATOM 5566 C CA . ALA B 1 217 ? -2.791 53.719 11.57 1 97.38 217 ALA B CA 1
ATOM 5567 C C . ALA B 1 217 ? -3.98 54.312 10.844 1 97.38 217 ALA B C 1
ATOM 5569 O O . ALA B 1 217 ? -4.836 54.969 11.469 1 97.38 217 ALA B O 1
ATOM 5570 N N . ASP B 1 218 ? -4.078 54.125 9.57 1 97.81 218 ASP B N 1
ATOM 5571 C CA . ASP B 1 218 ? -5.109 54.781 8.781 1 97.81 218 ASP B CA 1
ATOM 5572 C C . ASP B 1 218 ? -6.215 53.812 8.383 1 97.81 218 ASP B C 1
ATOM 5574 O O . ASP B 1 218 ? -6.918 54.031 7.395 1 97.81 218 ASP B O 1
ATOM 5578 N N . LEU B 1 219 ? -6.316 52.719 9.07 1 98.38 219 LEU B N 1
ATOM 5579 C CA . LEU B 1 219 ? -7.203 51.656 8.672 1 98.38 219 LEU B CA 1
ATOM 5580 C C . LEU B 1 219 ? -8.633 52.156 8.492 1 98.38 219 LEU B C 1
ATOM 5582 O O . LEU B 1 219 ? -9.273 51.844 7.484 1 98.38 219 LEU B O 1
ATOM 5586 N N . ILE B 1 220 ? -9.18 52.875 9.422 1 98 220 ILE B N 1
ATOM 5587 C CA . ILE B 1 220 ? -10.555 53.375 9.375 1 98 220 ILE B CA 1
ATOM 5588 C C . ILE B 1 220 ? -10.641 54.562 8.398 1 98 220 ILE B C 1
ATOM 5590 O O . ILE B 1 220 ? -11.57 54.625 7.59 1 98 220 ILE B O 1
ATOM 5594 N N . GLU B 1 221 ? -9.711 55.5 8.445 1 97.88 221 GLU B N 1
ATOM 5595 C CA . GLU B 1 221 ? -9.695 56.656 7.566 1 97.88 221 GLU B CA 1
ATOM 5596 C C . GLU B 1 221 ? -9.641 56.219 6.102 1 97.88 221 GLU B C 1
ATOM 5598 O O . GLU B 1 221 ? -10.352 56.781 5.262 1 97.88 221 GLU B O 1
ATOM 5603 N N . PHE B 1 222 ? -8.797 55.312 5.855 1 98.19 222 PHE B N 1
ATOM 5604 C CA . PHE B 1 222 ? -8.688 54.812 4.496 1 98.19 222 PHE B CA 1
ATOM 5605 C C . PHE B 1 222 ? -10.016 54.25 4.023 1 98.19 222 PHE B C 1
ATOM 5607 O O . PHE B 1 222 ? -10.438 54.469 2.891 1 98.19 222 PHE B O 1
ATOM 5614 N N . ALA B 1 223 ? -10.664 53.406 4.879 1 98.44 223 ALA B N 1
ATOM 5615 C CA . ALA B 1 223 ? -11.953 52.812 4.527 1 98.44 223 ALA B CA 1
ATOM 5616 C C . ALA B 1 223 ? -12.992 53.906 4.23 1 98.44 223 ALA B C 1
ATOM 5618 O O . ALA B 1 223 ? -13.773 53.781 3.283 1 98.44 223 ALA B O 1
ATOM 5619 N N . ARG B 1 224 ? -12.977 54.906 5.008 1 97.69 224 ARG B N 1
ATOM 5620 C CA . ARG B 1 224 ? -13.914 56 4.809 1 97.69 224 ARG B CA 1
ATOM 5621 C C . ARG B 1 224 ? -13.641 56.719 3.49 1 97.69 224 ARG B C 1
ATOM 5623 O O . ARG B 1 224 ? -14.562 56.969 2.713 1 97.69 224 ARG B O 1
ATOM 5630 N N . GLU B 1 225 ? -12.453 57.031 3.289 1 98 225 GLU B N 1
ATOM 5631 C CA . GLU B 1 225 ? -12.039 57.812 2.121 1 98 225 GLU B CA 1
ATOM 5632 C C . GLU B 1 225 ? -12.352 57.062 0.827 1 98 225 GLU B C 1
ATOM 5634 O O . GLU B 1 225 ? -12.641 57.688 -0.199 1 98 225 GLU B O 1
ATOM 5639 N N . HIS B 1 226 ? -12.359 55.812 0.904 1 97.94 226 HIS B N 1
ATOM 5640 C CA . HIS B 1 226 ? -12.5 55.031 -0.328 1 97.94 226 HIS B CA 1
ATOM 5641 C C . HIS B 1 226 ? -13.859 54.344 -0.387 1 97.94 226 HIS B C 1
ATOM 5643 O O . HIS B 1 226 ? -14.031 53.375 -1.148 1 97.94 226 HIS B O 1
ATOM 5649 N N . GLY B 1 227 ? -14.727 54.688 0.558 1 97.19 227 GLY B N 1
ATOM 5650 C CA . GLY B 1 227 ? -16.109 54.25 0.488 1 97.19 227 GLY B CA 1
ATOM 5651 C C . GLY B 1 227 ? -16.297 52.812 0.97 1 97.19 227 GLY B C 1
ATOM 5652 O O . GLY B 1 227 ? -17.297 52.156 0.638 1 97.19 227 GLY B O 1
ATOM 5653 N N . LEU B 1 228 ? -15.32 52.312 1.657 1 98 228 LEU B N 1
ATOM 5654 C CA . LEU B 1 228 ? -15.422 50.969 2.223 1 98 228 LEU B CA 1
ATOM 5655 C C . LEU B 1 228 ? -16.219 50.969 3.527 1 98 228 LEU B C 1
ATOM 5657 O O . LEU B 1 228 ? -16.703 49.938 3.977 1 98 228 LEU B O 1
ATOM 5661 N N . TYR B 1 229 ? -16.312 52.125 4.074 1 97.62 229 TYR B N 1
ATOM 5662 C CA . TYR B 1 229 ? -16.984 52.344 5.352 1 97.62 229 TYR B CA 1
ATOM 5663 C C . TYR B 1 229 ? -17.734 53.688 5.348 1 97.62 229 TYR B C 1
ATOM 5665 O O . TYR B 1 229 ? -17.219 54.688 4.859 1 97.62 229 TYR B O 1
ATOM 5673 N N . ASP B 1 230 ? -18.891 53.625 5.832 1 97.06 230 ASP B N 1
ATOM 5674 C CA . ASP B 1 230 ? -19.703 54.812 6 1 97.06 230 ASP B CA 1
ATOM 5675 C C . ASP B 1 230 ? -20.172 54.969 7.449 1 97.06 230 ASP B C 1
ATOM 5677 O O . ASP B 1 230 ? -21.062 54.25 7.906 1 97.06 230 ASP B O 1
ATOM 5681 N N . PRO B 1 231 ? -19.594 55.938 8.117 1 95.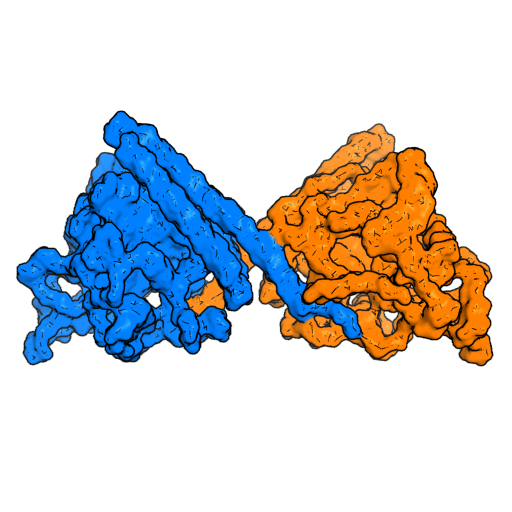06 231 PRO B N 1
ATOM 5682 C CA . PRO B 1 231 ? -19.953 56.125 9.523 1 95.06 231 PRO B CA 1
ATOM 5683 C C . PRO B 1 231 ? -21.438 56.375 9.719 1 95.06 231 PRO B C 1
ATOM 5685 O O . PRO B 1 231 ? -21.984 56.125 10.797 1 95.06 231 PRO B O 1
ATOM 5688 N N . ALA B 1 232 ? -22.062 56.812 8.758 1 96.12 232 ALA B N 1
ATOM 5689 C CA . ALA B 1 232 ? -23.5 57.094 8.844 1 96.12 232 ALA B CA 1
ATOM 5690 C C . ALA B 1 232 ? -24.312 55.781 8.906 1 96.12 232 ALA B C 1
ATOM 5692 O O . ALA B 1 232 ? -25.453 55.812 9.359 1 96.12 232 ALA B O 1
ATOM 5693 N N . LYS B 1 233 ? -23.703 54.812 8.516 1 94.56 233 LYS B N 1
ATOM 5694 C CA . LYS B 1 233 ? -24.422 53.531 8.445 1 94.56 233 LYS B CA 1
ATOM 5695 C C . LYS B 1 233 ? -24.141 52.688 9.68 1 94.56 233 LYS B C 1
ATOM 5697 O O . LYS B 1 233 ? -24.766 51.656 9.867 1 94.56 233 LYS B O 1
ATOM 5702 N N . GLY B 1 234 ? -23.281 53.156 10.531 1 93.88 234 GLY B N 1
ATOM 5703 C CA . GLY B 1 234 ? -23 52.375 11.742 1 93.88 234 GLY B CA 1
ATOM 5704 C C . GLY B 1 234 ? -21.531 52.375 12.117 1 93.88 234 GLY B C 1
ATOM 5705 O O . GLY B 1 234 ? -20.734 53.094 11.523 1 93.88 234 GLY B O 1
ATOM 5706 N N . GLU B 1 235 ? -21.234 51.469 13.117 1 95.5 235 GLU B N 1
ATOM 5707 C CA . GLU B 1 235 ? -19.859 51.344 13.586 1 95.5 235 GLU B CA 1
ATOM 5708 C C . GLU B 1 235 ? -19 50.625 12.555 1 95.5 235 GLU B C 1
ATOM 5710 O O . GLU B 1 235 ? -19.5 49.844 11.75 1 95.5 235 GLU B O 1
ATOM 5715 N N . PHE B 1 236 ? -17.781 50.938 12.586 1 97.12 236 PHE B N 1
ATOM 5716 C CA . PHE B 1 236 ? -16.828 50.281 11.695 1 97.12 236 PHE B CA 1
ATOM 5717 C C . PHE B 1 236 ? -16.828 48.781 11.898 1 97.12 236 PHE B C 1
ATOM 5719 O O . PHE B 1 236 ? -16.781 48.312 13.031 1 97.12 236 PHE B O 1
ATOM 5726 N N . ASP B 1 237 ? -16.922 48.062 10.812 1 97.5 237 ASP B N 1
ATOM 5727 C CA . ASP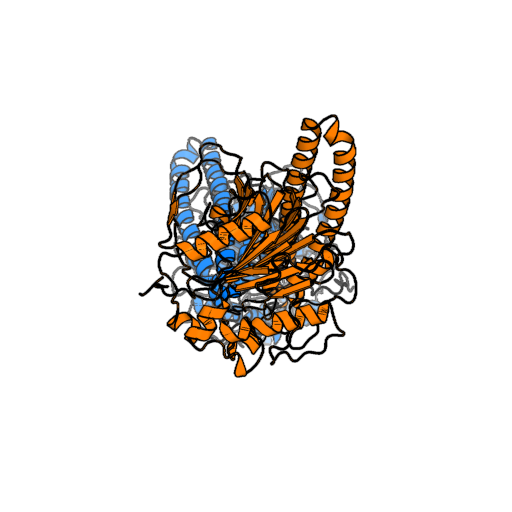 B 1 237 ? -16.828 46.625 10.758 1 97.5 237 ASP B CA 1
ATOM 5728 C C . ASP B 1 237 ? -15.742 46.156 9.797 1 97.5 237 ASP B C 1
ATOM 5730 O O . ASP B 1 237 ? -15.891 46.281 8.578 1 97.5 237 ASP B O 1
ATOM 5734 N N . PHE B 1 238 ? -14.695 45.625 10.367 1 98.12 238 PHE B N 1
ATOM 5735 C CA . PHE B 1 238 ? -13.508 45.25 9.594 1 98.12 238 PHE B CA 1
ATOM 5736 C C . PHE B 1 238 ? -13.859 44.281 8.477 1 98.12 238 PHE B C 1
ATOM 5738 O O . PHE B 1 238 ? -13.391 44.438 7.348 1 98.12 238 PHE B O 1
ATOM 5745 N N . HIS B 1 239 ? -14.633 43.281 8.781 1 97.31 239 HIS B N 1
ATOM 5746 C CA . HIS B 1 239 ? -15.023 42.281 7.812 1 97.31 239 HIS B CA 1
ATOM 5747 C C . HIS B 1 239 ? -15.805 42.875 6.66 1 97.31 239 HIS B C 1
ATOM 5749 O O . HIS B 1 239 ? -15.523 42.594 5.492 1 97.31 239 HIS B O 1
ATOM 5755 N N . GLU B 1 240 ? -16.766 43.656 6.945 1 95.94 240 GLU B N 1
ATOM 5756 C CA . GLU B 1 240 ? -17.594 44.312 5.93 1 95.94 240 GLU B CA 1
ATOM 5757 C C . GLU B 1 240 ? -16.766 45.25 5.055 1 95.94 240 GLU B C 1
ATOM 5759 O O . GLU B 1 240 ? -17.016 45.344 3.848 1 95.94 240 GLU B O 1
ATOM 5764 N N . ALA B 1 241 ? -15.875 45.875 5.688 1 97.94 241 ALA B N 1
ATOM 5765 C CA . ALA B 1 241 ? -15.094 46.875 4.973 1 97.94 241 ALA B CA 1
ATOM 5766 C C . ALA B 1 241 ? -14.086 46.219 4.031 1 97.94 241 ALA B C 1
ATOM 5768 O O . ALA B 1 241 ? -13.891 46.688 2.908 1 97.94 241 ALA B O 1
ATOM 5769 N N . TYR B 1 242 ? -13.492 45.156 4.477 1 98.19 242 TYR B N 1
ATOM 5770 C CA . TYR B 1 242 ? -12.281 44.781 3.771 1 98.19 242 TYR B CA 1
ATOM 5771 C C . TYR B 1 242 ? -12.375 43.344 3.246 1 98.19 242 TYR B C 1
ATOM 5773 O O . TYR B 1 242 ? -11.633 42.969 2.34 1 98.19 242 TYR B O 1
ATOM 5781 N N . ALA B 1 243 ? -13.234 42.5 3.787 1 96.62 243 ALA B N 1
ATOM 5782 C CA . ALA B 1 243 ? -13.164 41.062 3.545 1 96.62 243 ALA B CA 1
ATOM 5783 C C . ALA B 1 243 ? -14.07 40.656 2.393 1 96.62 243 ALA B C 1
ATOM 5785 O O . ALA B 1 243 ? -15.172 41.188 2.246 1 96.62 243 ALA B O 1
ATOM 5786 N N . ARG B 1 244 ? -13.594 39.719 1.59 1 94.94 244 ARG B N 1
ATOM 5787 C CA . ARG B 1 244 ? -14.453 39.062 0.618 1 94.94 244 ARG B CA 1
ATOM 5788 C C . ARG B 1 244 ? -15.516 38.188 1.315 1 94.94 244 ARG B C 1
ATOM 5790 O O . ARG B 1 244 ? -15.227 37.531 2.307 1 94.94 244 ARG B O 1
ATOM 5797 N N . ASP B 1 245 ? -16.719 38.219 0.897 1 94.5 245 ASP B N 1
ATOM 5798 C CA . ASP B 1 245 ? -17.859 37.438 1.368 1 94.5 245 ASP B CA 1
ATOM 5799 C C . ASP B 1 245 ? -18.797 37.062 0.213 1 94.5 245 ASP B C 1
ATOM 5801 O O . ASP B 1 245 ? -19.703 37.812 -0.119 1 94.5 245 ASP B O 1
ATOM 5805 N N . ILE B 1 246 ? -18.562 35.875 -0.339 1 93.12 246 ILE B N 1
ATOM 5806 C CA . ILE B 1 246 ? -19.25 35.5 -1.556 1 93.12 246 ILE B CA 1
ATOM 5807 C C . ILE B 1 246 ? -19.922 34.125 -1.348 1 93.12 246 ILE B C 1
ATOM 5809 O O . ILE B 1 246 ? -19.719 33.469 -0.323 1 93.12 246 ILE B O 1
ATOM 5813 N N . GLU B 1 247 ? -20.672 33.688 -2.268 1 91.69 247 GLU B N 1
ATOM 5814 C CA . GLU B 1 247 ? -21.469 32.469 -2.172 1 91.69 247 GLU B CA 1
ATOM 5815 C C . GLU B 1 247 ? -20.578 31.266 -1.91 1 91.69 247 GLU B C 1
ATOM 5817 O O . GLU B 1 247 ? -20.969 30.328 -1.199 1 91.69 247 GLU B O 1
ATOM 5822 N N . LEU B 1 248 ? -19.422 31.266 -2.473 1 90.69 248 LEU B N 1
ATOM 5823 C CA . LEU B 1 248 ? -18.484 30.172 -2.293 1 90.69 248 LEU B CA 1
ATOM 5824 C C . LEU B 1 248 ? -18.188 29.938 -0.814 1 90.69 248 LEU B C 1
ATOM 5826 O O . LEU B 1 248 ? -17.969 28.812 -0.388 1 90.69 248 LEU B O 1
ATOM 5830 N N . ASP B 1 249 ? -18.219 30.969 -0.005 1 93.31 249 ASP B N 1
ATOM 5831 C CA . ASP B 1 249 ? -17.891 30.891 1.414 1 93.31 249 ASP B CA 1
ATOM 5832 C C . ASP B 1 249 ? -18.906 30.031 2.166 1 93.31 249 ASP B C 1
ATOM 5834 O O . ASP B 1 249 ? -18.578 29.422 3.18 1 93.31 249 ASP B O 1
ATOM 5838 N N . THR B 1 250 ? -20.125 29.922 1.676 1 94.38 250 THR B N 1
ATOM 5839 C CA . THR B 1 250 ? -21.203 29.203 2.354 1 94.38 250 THR B CA 1
ATOM 5840 C C . THR B 1 250 ? -20.984 27.703 2.262 1 94.38 250 THR B C 1
ATOM 5842 O O . THR B 1 250 ? -21.594 26.938 3.004 1 94.38 250 THR B O 1
ATOM 5845 N N . THR B 1 251 ? -20.125 27.297 1.329 1 93.94 251 THR B N 1
ATOM 5846 C CA . THR B 1 251 ? -19.875 25.859 1.169 1 93.94 251 THR B CA 1
ATOM 5847 C C . THR B 1 251 ? -18.438 25.516 1.542 1 93.94 251 THR B C 1
ATOM 5849 O O . THR B 1 251 ? -18.141 24.359 1.87 1 93.94 251 THR B O 1
ATOM 5852 N N . TYR B 1 252 ? -17.625 26.484 1.555 1 93.5 252 TYR B N 1
ATOM 5853 C CA . TYR B 1 252 ? -16.203 26.188 1.708 1 93.5 252 TYR B CA 1
ATOM 5854 C C . TYR B 1 252 ? -15.688 26.688 3.051 1 93.5 252 TYR B C 1
ATOM 5856 O O . TYR B 1 252 ? -15.008 25.953 3.771 1 93.5 252 TYR B O 1
ATOM 5864 N N . ASN B 1 253 ? -15.953 27.922 3.473 1 94.75 253 ASN B N 1
ATOM 5865 C CA . ASN B 1 253 ? -15.383 28.547 4.664 1 94.75 253 ASN B CA 1
ATOM 5866 C C . ASN B 1 253 ? -16.312 28.438 5.859 1 94.75 253 ASN B C 1
ATOM 5868 O O . ASN B 1 253 ? -15.922 27.953 6.922 1 94.75 253 ASN B O 1
ATOM 5872 N N . TYR B 1 254 ? -17.609 28.766 5.66 1 95.81 254 TYR B N 1
ATOM 5873 C CA . TYR B 1 254 ? -18.578 28.844 6.75 1 95.81 254 TYR B CA 1
ATOM 5874 C C . TYR B 1 254 ? -18.766 27.469 7.402 1 95.81 254 TYR B C 1
ATOM 5876 O O . TYR B 1 254 ? -18.812 27.359 8.633 1 95.81 254 TYR B O 1
ATOM 5884 N N . PRO B 1 255 ? -18.844 26.406 6.578 1 96 255 PRO B N 1
ATOM 5885 C CA . PRO B 1 255 ? -19.156 25.109 7.184 1 96 255 PRO B CA 1
ATOM 5886 C C . PRO B 1 255 ? -18.109 24.672 8.211 1 96 255 PRO B C 1
ATOM 5888 O O . PRO B 1 255 ? -18.453 24.062 9.227 1 96 255 PRO B O 1
ATOM 5891 N N . ARG B 1 256 ? -16.906 24.953 7.988 1 96.81 256 ARG B N 1
ATOM 5892 C CA . ARG B 1 256 ? -15.859 24.547 8.93 1 96.81 256 ARG B CA 1
ATOM 5893 C C . ARG B 1 256 ? -16 25.297 10.25 1 96.81 256 ARG B C 1
ATOM 5895 O O . ARG B 1 256 ? -15.891 24.703 11.328 1 96.81 256 ARG B O 1
ATOM 5902 N N . VAL B 1 257 ? -16.25 26.594 10.18 1 97 257 VAL B N 1
ATOM 5903 C CA . VAL B 1 257 ? -16.484 27.375 11.391 1 97 257 VAL B CA 1
ATOM 5904 C C . VAL B 1 257 ? -17.734 26.875 12.094 1 97 257 VAL B C 1
ATOM 5906 O O . VAL B 1 257 ? -17.75 26.672 13.312 1 97 257 VAL B O 1
ATOM 5909 N N . TRP B 1 258 ? -18.797 26.625 11.258 1 96.81 258 TRP B N 1
ATOM 5910 C CA . TRP B 1 258 ? -20.078 26.125 11.758 1 96.81 258 TRP B CA 1
ATOM 5911 C C . TRP B 1 258 ? -19.891 24.812 12.492 1 96.81 258 TRP B C 1
ATOM 5913 O O . TRP B 1 258 ? -20.359 24.641 13.625 1 96.81 258 TRP B O 1
ATOM 5923 N N . GLY B 1 259 ? -19.219 23.906 11.883 1 96.12 259 GLY B N 1
ATOM 5924 C CA . GLY B 1 259 ? -19.016 22.594 12.469 1 96.12 259 GLY B CA 1
ATOM 5925 C C . GLY B 1 259 ? -18.188 22.625 13.742 1 96.12 259 GLY B C 1
ATOM 5926 O O . GLY B 1 259 ? -18.531 21.953 14.719 1 96.12 259 GLY B O 1
ATOM 5927 N N . LEU B 1 260 ? -17.125 23.375 13.781 1 97.75 260 LEU B N 1
ATOM 5928 C CA . LEU B 1 260 ? -16.25 23.422 14.938 1 97.75 260 LEU B CA 1
ATOM 5929 C C . LEU B 1 260 ? -16.922 24.156 16.094 1 97.75 260 LEU B C 1
ATOM 5931 O O . LEU B 1 260 ? -16.75 23.766 17.266 1 97.75 260 LEU B O 1
ATOM 5935 N N . GLN B 1 261 ? -17.641 25.234 15.789 1 97.25 261 GLN B N 1
ATOM 5936 C CA . GLN B 1 261 ? -18.359 25.906 16.859 1 97.25 261 GLN B CA 1
ATOM 5937 C C . GLN B 1 261 ? -19.484 25.031 17.406 1 97.25 261 GLN B C 1
ATOM 5939 O O . GLN B 1 261 ? -19.781 25.062 18.609 1 97.25 261 GLN B O 1
ATOM 5944 N N . ALA B 1 262 ? -20.141 24.266 16.531 1 95.94 262 ALA B N 1
ATOM 5945 C CA . ALA B 1 262 ? -21.125 23.312 17.016 1 95.94 262 ALA B CA 1
ATOM 5946 C C . ALA B 1 262 ? -20.5 22.281 17.953 1 95.94 262 ALA B C 1
ATOM 5948 O O . ALA B 1 262 ? -21.125 21.844 18.922 1 95.94 262 ALA B O 1
ATOM 5949 N N . MET B 1 263 ? -19.312 21.891 17.672 1 96.31 263 MET B N 1
ATOM 5950 C CA . MET B 1 263 ? -18.578 20.906 18.469 1 96.31 263 MET B CA 1
ATOM 5951 C C . MET B 1 263 ? -18.234 21.484 19.844 1 96.31 263 MET B C 1
ATOM 5953 O O . MET B 1 263 ? -18.484 20.844 20.875 1 96.31 263 MET B O 1
ATOM 5957 N N . PHE B 1 264 ? -17.719 22.688 19.891 1 97.94 264 PHE B N 1
ATOM 5958 C CA . PHE B 1 264 ? -17.203 23.281 21.125 1 97.94 264 PHE B CA 1
ATOM 5959 C C . PHE B 1 264 ? -18.328 23.938 21.906 1 97.94 264 PHE B C 1
ATOM 5961 O O . PHE B 1 264 ? -18.281 24.016 23.141 1 97.94 264 PHE B O 1
ATOM 5968 N N . SER B 1 265 ? -19.312 24.547 21.172 1 97.56 265 SER B N 1
ATOM 5969 C CA . SER B 1 265 ? -20.375 25.359 21.75 1 97.56 265 SER B CA 1
ATOM 5970 C C . SER B 1 265 ? -21.75 24.984 21.172 1 97.56 265 SER B C 1
ATOM 5972 O O . SER B 1 265 ? -22.391 25.797 20.516 1 97.56 265 SER B O 1
ATOM 5974 N N . PRO B 1 266 ? -22.219 23.844 21.531 1 94.75 266 PRO B N 1
ATOM 5975 C CA . PRO B 1 266 ? -23.484 23.391 20.953 1 94.75 266 PRO B CA 1
ATOM 5976 C C . PRO B 1 266 ? -24.656 24.328 21.266 1 94.75 266 PRO B C 1
ATOM 5978 O O . PRO B 1 266 ? -25.672 24.297 20.578 1 94.75 266 PRO B O 1
ATOM 5981 N N . GLN B 1 267 ? -24.469 25.141 22.156 1 93.5 267 GLN B N 1
ATOM 5982 C CA . GLN B 1 267 ? -25.531 26.078 22.531 1 93.5 267 GLN B CA 1
ATOM 5983 C C . GLN B 1 267 ? -25.641 27.219 21.516 1 93.5 267 GLN B C 1
ATOM 5985 O O . GLN B 1 267 ? -26.656 27.922 21.469 1 93.5 267 GLN B O 1
ATOM 5990 N N . ILE B 1 268 ? -24.562 27.422 20.797 1 91 268 ILE B N 1
ATOM 5991 C CA . ILE B 1 268 ? -24.609 28.453 19.766 1 91 268 ILE B CA 1
ATOM 5992 C C . ILE B 1 268 ? -25.422 27.953 18.562 1 91 268 ILE B C 1
ATOM 5994 O O . ILE B 1 268 ? -25.078 26.953 17.953 1 91 268 ILE B O 1
ATOM 5998 N N . LYS B 1 269 ? -26.578 28.484 18.406 1 86.69 269 LYS B N 1
ATOM 5999 C CA . LYS B 1 269 ? -27.375 28.172 17.219 1 86.69 269 LYS B CA 1
ATOM 6000 C C . LYS B 1 269 ? -27.031 29.109 16.062 1 86.69 269 LYS B C 1
ATOM 6002 O O . LYS B 1 269 ? -27.172 30.328 16.203 1 86.69 269 LYS B O 1
ATOM 6007 N N . ASN B 1 270 ? -26.484 28.562 15.047 1 88.38 270 ASN B N 1
ATOM 6008 C CA . ASN B 1 270 ? -26.125 29.359 13.883 1 88.38 270 ASN B CA 1
ATOM 6009 C C . ASN B 1 270 ? -26.609 28.719 12.586 1 88.38 270 ASN B C 1
ATOM 6011 O O . ASN B 1 270 ? -27.062 27.578 12.586 1 88.38 270 ASN B O 1
ATOM 6015 N N . ASP B 1 271 ? -26.609 29.547 11.594 1 92.88 271 ASP B N 1
ATOM 6016 C CA . ASP B 1 271 ? -26.969 29.172 10.234 1 92.88 271 ASP B CA 1
ATOM 6017 C C . ASP B 1 271 ? -25.719 29.078 9.344 1 92.88 271 ASP B C 1
ATOM 6019 O O . ASP B 1 271 ? -25.047 30.078 9.117 1 92.88 271 ASP B O 1
ATOM 6023 N N . VAL B 1 272 ? -25.469 27.906 8.82 1 94 272 VAL B N 1
ATOM 6024 C CA . VAL B 1 272 ? -24.266 27.656 8.039 1 94 272 VAL B CA 1
ATOM 6025 C C . VAL B 1 272 ? -24.266 28.547 6.801 1 94 272 VAL B C 1
ATOM 6027 O O . VAL B 1 272 ? -23.203 28.844 6.25 1 94 272 VAL B O 1
ATOM 6030 N N . ALA B 1 273 ? -25.406 29.078 6.414 1 93.69 273 ALA B N 1
ATOM 6031 C CA . ALA B 1 273 ? -25.516 29.875 5.191 1 93.69 273 ALA B CA 1
ATOM 6032 C C . ALA B 1 273 ? -25.344 31.359 5.492 1 93.69 273 ALA B C 1
ATOM 6034 O O . ALA B 1 273 ? -25.359 32.188 4.578 1 93.69 273 ALA B O 1
ATOM 6035 N N . ARG B 1 274 ? -25.141 31.625 6.766 1 92.69 274 ARG B N 1
ATOM 6036 C CA . ARG B 1 274 ? -25.016 33.031 7.145 1 92.69 274 ARG B CA 1
ATOM 6037 C C . ARG B 1 274 ? -23.719 33.281 7.922 1 92.69 274 ARG B C 1
ATOM 6039 O O . ARG B 1 274 ? -23.312 32.438 8.742 1 92.69 274 ARG B O 1
ATOM 6046 N N . ASN B 1 275 ? -23.172 34.375 7.652 1 91.25 275 ASN B N 1
ATOM 6047 C CA . ASN B 1 275 ? -21.938 34.781 8.305 1 91.25 275 ASN B CA 1
ATOM 6048 C C . ASN B 1 275 ? -22.188 35.469 9.633 1 91.25 275 ASN B C 1
ATOM 6050 O O . ASN B 1 275 ? -21.703 36.594 9.852 1 91.25 275 ASN B O 1
ATOM 6054 N N . THR B 1 276 ? -22.875 34.781 10.562 1 92.12 276 THR B N 1
ATOM 6055 C CA . THR B 1 276 ? -23.234 35.375 11.844 1 92.12 276 THR B CA 1
ATOM 6056 C C . THR B 1 276 ? -22.531 34.688 12.992 1 92.12 276 THR B C 1
ATOM 6058 O O . THR B 1 276 ? -22.938 34.781 14.148 1 92.12 276 THR B O 1
ATOM 6061 N N . PHE B 1 277 ? -21.5 34.031 12.695 1 94.88 277 PHE B N 1
ATOM 6062 C CA . PHE B 1 277 ? -20.75 33.281 13.711 1 94.88 277 PHE B CA 1
ATOM 6063 C C . PHE B 1 277 ? -20.031 34.25 14.656 1 94.88 277 PHE B C 1
ATOM 6065 O O . PHE B 1 277 ? -19.328 35.156 14.211 1 94.88 277 PHE B O 1
ATOM 6072 N N . PRO B 1 278 ? -20.203 34 15.93 1 96.19 278 PRO B N 1
ATOM 6073 C CA . PRO B 1 278 ? -19.391 34.844 16.828 1 96.19 278 PRO B CA 1
ATOM 6074 C C . PRO B 1 278 ? -17.906 34.75 16.531 1 96.19 278 PRO B C 1
ATOM 6076 O O . PRO B 1 278 ? -17.391 33.656 16.266 1 96.19 278 PRO B O 1
ATOM 6079 N N . VAL B 1 279 ? -17.219 35.906 16.562 1 97.5 279 VAL B N 1
ATOM 6080 C CA . VAL B 1 279 ? -15.789 35.938 16.297 1 97.5 279 VAL B CA 1
ATOM 6081 C C . VAL B 1 279 ? -15.031 35.156 17.359 1 97.5 279 VAL B C 1
ATOM 6083 O O . VAL B 1 279 ? -14.227 34.281 17.047 1 97.5 279 VAL B O 1
ATOM 6086 N N . PHE B 1 280 ? -15.227 35.562 18.594 1 98 280 PHE B N 1
ATOM 6087 C CA . PHE B 1 280 ? -14.727 34.844 19.766 1 98 280 PHE B CA 1
ATOM 6088 C C . PHE B 1 280 ? -15.867 34.188 20.516 1 98 280 PHE B C 1
ATOM 6090 O O . PHE B 1 280 ? -16.906 34.781 20.781 1 98 280 PHE B O 1
ATOM 6097 N N . ALA B 1 281 ? -15.688 32.875 20.828 1 98.06 281 ALA B N 1
ATOM 6098 C CA . ALA B 1 281 ? -16.766 32.125 21.469 1 98.06 281 ALA B CA 1
ATOM 6099 C C . ALA B 1 281 ? -16.281 31.406 22.719 1 98.06 281 ALA B C 1
ATOM 6101 O O . ALA B 1 281 ? -15.078 31.172 22.875 1 98.06 281 ALA B O 1
ATOM 6102 N N . GLU B 1 282 ? -17.234 31.203 23.594 1 97.75 282 GLU B N 1
ATOM 6103 C CA . GLU B 1 282 ? -16.984 30.391 24.797 1 97.75 282 GLU B CA 1
ATOM 6104 C C . GLU B 1 282 ? -17.406 28.938 24.578 1 97.75 282 GLU B C 1
ATOM 6106 O O . GLU B 1 282 ? -18.5 28.672 24.094 1 97.75 282 GLU B O 1
ATOM 6111 N N . ALA B 1 283 ? -16.516 28.094 24.875 1 98.25 283 ALA B N 1
ATOM 6112 C CA . ALA B 1 283 ? -16.844 26.688 24.766 1 98.25 283 ALA B CA 1
ATOM 6113 C C . ALA B 1 283 ? -17.703 26.234 25.938 1 98.25 283 ALA B C 1
ATOM 6115 O O . ALA B 1 283 ? -17.719 26.875 26.984 1 98.25 283 ALA B O 1
ATOM 6116 N N . SER B 1 284 ? -18.391 25.062 25.797 1 97.62 284 SER B N 1
ATOM 6117 C CA . SER B 1 284 ? -19.266 24.547 26.828 1 97.62 284 SER B CA 1
ATOM 6118 C C . SER B 1 284 ? -18.469 24 28.016 1 97.62 284 SER B C 1
ATOM 6120 O O . SER B 1 284 ? -19 23.875 29.125 1 97.62 284 SER B O 1
ATOM 6122 N N . LYS B 1 285 ? -17.281 23.656 27.766 1 97.75 285 LYS B N 1
ATOM 6123 C CA . LYS B 1 285 ? -16.281 23.234 28.766 1 97.75 285 LYS B CA 1
ATOM 6124 C C . LYS B 1 285 ? -14.883 23.672 28.359 1 97.75 285 LYS B C 1
ATOM 6126 O O . LYS B 1 285 ? -14.625 23.969 27.188 1 97.75 285 LYS B O 1
ATOM 6131 N N . PRO B 1 286 ? -14.047 23.766 29.375 1 98.31 286 PRO B N 1
ATOM 6132 C CA . PRO B 1 286 ? -12.656 24.031 28.984 1 98.31 286 PRO B CA 1
ATOM 6133 C C . PRO B 1 286 ? -12.133 23.031 27.953 1 98.31 286 PRO B C 1
ATOM 6135 O O . PRO B 1 286 ? -12.438 21.844 28.031 1 98.31 286 PRO B O 1
ATOM 6138 N N . LEU B 1 287 ? -11.391 23.5 27.016 1 98.75 287 LEU B N 1
ATOM 6139 C CA . LEU B 1 287 ? -10.945 22.672 25.906 1 98.75 287 LEU B CA 1
ATOM 6140 C C . LEU B 1 287 ? -9.609 22 26.234 1 98.75 287 LEU B C 1
ATOM 6142 O O . LEU B 1 287 ? -8.695 22.656 26.734 1 98.75 287 LEU B O 1
ATOM 6146 N N . SER B 1 288 ? -9.523 20.75 25.953 1 98.12 288 SER B N 1
ATOM 6147 C CA . SER B 1 288 ? -8.289 19.984 26.125 1 98.12 288 SER B CA 1
ATOM 6148 C C . SER B 1 288 ? -7.543 19.859 24.797 1 98.12 288 SER B C 1
ATOM 6150 O O . SER B 1 288 ? -8.078 20.188 23.734 1 98.12 288 SER B O 1
ATOM 6152 N N . LEU B 1 289 ? -6.301 19.422 24.953 1 97.69 289 LEU B N 1
ATOM 6153 C CA . LEU B 1 289 ? -5.531 19.094 23.766 1 97.69 289 LEU B CA 1
ATOM 6154 C C . LEU B 1 289 ? -6.27 18.078 22.906 1 97.69 289 LEU B C 1
ATOM 6156 O O . LEU B 1 289 ? -6.238 18.141 21.672 1 97.69 289 LEU B O 1
ATOM 6160 N N . ASP B 1 290 ? -6.922 17.125 23.516 1 97.69 290 ASP B N 1
ATOM 6161 C CA . ASP B 1 290 ? -7.68 16.109 22.812 1 97.69 290 ASP B CA 1
ATOM 6162 C C . ASP B 1 290 ? -8.852 16.719 22.047 1 97.69 290 ASP B C 1
ATOM 6164 O O . ASP B 1 290 ? -9.211 16.25 20.969 1 97.69 290 ASP B O 1
ATOM 6168 N N . ASP B 1 291 ? -9.445 17.688 22.625 1 98.5 291 ASP B N 1
ATOM 6169 C CA . ASP B 1 291 ? -10.531 18.375 21.922 1 98.5 291 ASP B CA 1
ATOM 6170 C C . ASP B 1 291 ? -10.023 19.031 20.641 1 98.5 291 ASP B C 1
ATOM 6172 O O . ASP B 1 291 ? -10.711 19.031 19.625 1 98.5 291 ASP B O 1
ATOM 6176 N N . ILE B 1 292 ? -8.844 19.609 20.719 1 98.75 292 ILE B N 1
ATOM 6177 C CA . ILE B 1 292 ? -8.266 20.266 19.547 1 98.75 292 ILE B CA 1
ATOM 6178 C C . ILE B 1 292 ? -7.895 19.234 18.484 1 98.75 292 ILE B C 1
ATOM 6180 O O . ILE B 1 292 ? -8.125 19.438 17.297 1 98.75 292 ILE B O 1
ATOM 6184 N N . ARG B 1 293 ? -7.301 18.078 18.922 1 98.56 293 ARG B N 1
ATOM 6185 C CA . ARG B 1 293 ? -7.039 17 17.969 1 98.56 293 ARG B CA 1
ATOM 6186 C C . ARG B 1 293 ? -8.32 16.562 17.281 1 98.56 293 ARG B C 1
ATOM 6188 O O . ARG B 1 293 ? -8.336 16.391 16.062 1 98.56 293 ARG B O 1
ATOM 6195 N N . ARG B 1 294 ? -9.367 16.422 18.031 1 98.25 294 ARG B N 1
ATOM 6196 C CA . ARG B 1 294 ? -10.656 16.016 17.484 1 98.25 294 ARG B CA 1
ATOM 6197 C C . ARG B 1 294 ? -11.172 17.031 16.484 1 98.25 294 ARG B C 1
ATOM 6199 O O . ARG B 1 294 ? -11.781 16.672 15.469 1 98.25 294 ARG B O 1
ATOM 6206 N N . ALA B 1 295 ? -10.961 18.266 16.781 1 98.75 295 ALA B N 1
ATOM 6207 C CA . ALA B 1 295 ? -11.398 19.328 15.883 1 98.75 295 ALA B CA 1
ATOM 6208 C C . ALA B 1 295 ? -10.758 19.172 14.508 1 98.75 295 ALA B C 1
ATOM 6210 O O . ALA B 1 295 ? -11.422 19.344 13.477 1 98.75 295 ALA B O 1
ATOM 6211 N N . PHE B 1 296 ? -9.5 18.828 14.453 1 98.75 296 PHE B N 1
ATOM 6212 C CA . PHE B 1 296 ? -8.789 18.75 13.188 1 98.75 296 PHE B CA 1
ATOM 6213 C C . PHE B 1 296 ? -9.023 17.406 12.516 1 98.75 296 PHE B C 1
ATOM 6215 O O . PHE B 1 296 ? -8.672 17.203 11.352 1 98.75 296 PHE B O 1
ATOM 6222 N N . ARG B 1 297 ? -9.641 16.469 13.242 1 98.69 297 ARG B N 1
ATOM 6223 C CA . ARG B 1 297 ? -10.062 15.188 12.664 1 98.69 297 ARG B CA 1
ATOM 6224 C C . ARG B 1 297 ? -11.516 15.25 12.203 1 98.69 297 ARG B C 1
ATOM 6226 O O . ARG B 1 297 ? -12.055 14.266 11.695 1 98.69 297 ARG B O 1
ATOM 6233 N N . PHE B 1 298 ? -12.156 16.406 12.25 1 98.38 298 PHE B N 1
ATOM 6234 C CA . PHE B 1 298 ? -13.578 16.609 12.016 1 98.38 298 PHE B CA 1
ATOM 6235 C C . PHE B 1 298 ? -13.906 16.516 10.531 1 98.38 298 PHE B C 1
ATOM 6237 O O . PHE B 1 298 ? -13.188 17.062 9.695 1 98.38 298 PHE B O 1
ATOM 6244 N N . HIS B 1 299 ? -14.977 15.781 10.18 1 98.06 299 HIS B N 1
ATOM 6245 C CA . HIS B 1 299 ? -15.438 15.602 8.805 1 98.06 299 HIS B CA 1
ATOM 6246 C C . HIS B 1 299 ? -16.938 15.383 8.75 1 98.06 299 HIS B C 1
ATOM 6248 O O . HIS B 1 299 ? -17.438 14.641 7.898 1 98.06 299 HIS B O 1
ATOM 6254 N N . TYR B 1 300 ? -17.641 15.992 9.797 1 97.5 300 TYR B N 1
ATOM 6255 C CA . TYR B 1 300 ? -19.094 15.938 9.93 1 97.5 300 TYR B CA 1
ATOM 6256 C C . TYR B 1 300 ? -19.562 14.523 10.234 1 97.5 300 TYR B C 1
ATOM 6258 O O . TYR B 1 300 ? -20.594 14.078 9.719 1 97.5 300 TYR B O 1
ATOM 6266 N N . GLN B 1 301 ? -18.734 13.82 10.945 1 95.62 301 GLN B N 1
ATOM 6267 C CA . GLN B 1 301 ? -19.031 12.438 11.305 1 95.62 301 GLN B CA 1
ATOM 6268 C C . GLN B 1 301 ? -20.438 12.32 11.898 1 95.62 301 GLN B C 1
ATOM 6270 O O . GLN B 1 301 ? -20.844 13.133 12.734 1 95.62 301 GLN B O 1
ATOM 6275 N N . GLY B 1 302 ? -21.172 11.305 11.461 1 93.5 302 GLY B N 1
ATOM 6276 C CA . GLY B 1 302 ? -22.484 11.023 11.992 1 93.5 302 GLY B CA 1
ATOM 6277 C C . GLY B 1 302 ? -23.594 11.797 11.305 1 93.5 302 GLY B C 1
ATOM 6278 O O . GLY B 1 302 ? -24.766 11.656 11.656 1 93.5 302 GLY B O 1
ATOM 6279 N N . THR B 1 303 ? -23.219 12.641 10.375 1 95.88 303 THR B N 1
ATOM 6280 C CA . THR B 1 303 ? -24.219 13.406 9.648 1 95.88 303 THR B CA 1
ATOM 6281 C C . THR B 1 303 ? -24.219 13.023 8.164 1 95.88 303 THR B C 1
ATOM 6283 O O . THR B 1 303 ? -23.359 12.258 7.723 1 95.88 303 THR B O 1
ATOM 6286 N N . GLU B 1 304 ? -25.172 13.562 7.434 1 96 304 GLU B N 1
ATOM 6287 C CA . GLU B 1 304 ? -25.266 13.305 6 1 96 304 GLU B CA 1
ATOM 6288 C C . GLU B 1 304 ? -24.156 14.016 5.234 1 96 304 GLU B C 1
ATOM 6290 O O . GLU B 1 304 ? -23.891 13.688 4.074 1 96 304 GLU B O 1
ATOM 6295 N N . HIS B 1 305 ? -23.438 14.93 5.902 1 96.25 305 HIS B N 1
ATOM 6296 C CA . HIS B 1 305 ? -22.438 15.742 5.219 1 96.25 305 HIS B CA 1
ATOM 6297 C C . HIS B 1 305 ? -21.047 15.109 5.312 1 96.25 305 HIS B C 1
ATOM 6299 O O . HIS B 1 305 ? -20.078 15.672 4.816 1 96.25 305 HIS B O 1
ATOM 6305 N N . ASP B 1 306 ? -21.016 13.906 5.906 1 97.75 306 ASP B N 1
ATOM 6306 C CA . ASP B 1 306 ? -19.75 13.195 5.988 1 97.75 306 ASP B CA 1
ATOM 6307 C C . ASP B 1 306 ? -19.328 12.648 4.625 1 97.75 306 ASP B C 1
ATOM 6309 O O . ASP B 1 306 ? -19.938 11.695 4.125 1 97.75 306 ASP B O 1
ATOM 6313 N N . PRO B 1 307 ? -18.297 13.195 4.051 1 97.81 307 PRO B N 1
ATOM 6314 C CA . PRO B 1 307 ? -17.969 12.773 2.686 1 97.81 307 PRO B CA 1
ATOM 6315 C C . PRO B 1 307 ? -17.328 11.391 2.631 1 97.81 307 PRO B C 1
ATOM 6317 O O . PRO B 1 307 ? -17.359 10.727 1.59 1 97.81 307 PRO B O 1
ATOM 6320 N N . TYR B 1 308 ? -16.719 10.922 3.729 1 98 308 TYR B N 1
ATOM 6321 C CA . TYR B 1 308 ? -15.961 9.68 3.709 1 98 308 TYR B CA 1
ATOM 6322 C C . TYR B 1 308 ? -16.859 8.484 4.016 1 98 308 TYR B C 1
ATOM 6324 O O . TYR B 1 308 ? -16.891 7.512 3.258 1 98 308 TYR B O 1
ATOM 6332 N N . LEU B 1 309 ? -17.641 8.578 5.07 1 97.25 309 LEU B N 1
ATOM 6333 C CA . LEU B 1 309 ? -18.531 7.488 5.457 1 97.25 309 LEU B CA 1
ATOM 6334 C C . LEU B 1 309 ? -19.531 7.195 4.348 1 97.25 309 LEU B C 1
ATOM 6336 O O . LEU B 1 309 ? -19.906 6.039 4.125 1 97.25 309 LEU B O 1
ATOM 6340 N N . HIS B 1 310 ? -19.984 8.289 3.633 1 97.56 310 HIS B N 1
ATOM 6341 C CA . HIS B 1 310 ? -21 8.125 2.596 1 97.56 310 HIS B CA 1
ATOM 6342 C C . HIS B 1 310 ? -20.359 7.949 1.224 1 97.56 310 HIS B C 1
ATOM 6344 O O . HIS B 1 310 ? -21.047 7.887 0.21 1 97.56 310 HIS B O 1
ATOM 6350 N N . ARG B 1 311 ? -19.016 7.91 1.192 1 96.25 311 ARG B N 1
ATOM 6351 C CA . ARG B 1 311 ? -18.281 7.762 -0.059 1 96.25 311 ARG B CA 1
ATOM 6352 C C . ARG B 1 311 ? -18.734 8.789 -1.09 1 96.25 311 ARG B C 1
ATOM 6354 O O . ARG B 1 311 ? -19.047 8.438 -2.227 1 96.25 311 ARG B O 1
ATOM 6361 N N . ASN B 1 312 ? -18.828 10.062 -0.635 1 96.56 312 ASN B N 1
ATOM 6362 C CA . ASN B 1 312 ? -19.281 11.164 -1.484 1 96.56 312 ASN B CA 1
ATOM 6363 C C . ASN B 1 312 ? -18.203 12.227 -1.644 1 96.56 312 ASN B C 1
ATOM 6365 O O . ASN B 1 312 ? -18.219 13.25 -0.963 1 96.56 312 ASN B O 1
ATOM 6369 N N . PRO B 1 313 ? -17.312 12.086 -2.65 1 94.69 313 PRO B N 1
ATOM 6370 C CA . PRO B 1 313 ? -16.25 13.062 -2.861 1 94.69 313 PRO B CA 1
ATOM 6371 C C . PRO B 1 313 ? -16.781 14.422 -3.311 1 94.69 313 PRO B C 1
ATOM 6373 O O . PRO B 1 313 ? -16.031 15.406 -3.324 1 94.69 313 PRO B O 1
ATOM 6376 N N . LYS B 1 314 ? -18.078 14.555 -3.604 1 93.25 314 LYS B N 1
ATOM 6377 C CA . LYS B 1 314 ? -18.656 15.797 -4.109 1 93.25 314 LYS B CA 1
ATOM 6378 C C . LYS B 1 314 ? -19.469 16.5 -3.029 1 93.25 314 LYS B C 1
ATOM 6380 O O . LYS B 1 314 ? -20.266 17.406 -3.33 1 93.25 314 LYS B O 1
ATOM 6385 N N . GLU B 1 315 ? -19.234 16.047 -1.867 1 95.19 315 GLU B N 1
ATOM 6386 C CA . GLU B 1 315 ? -19.906 16.703 -0.754 1 95.19 315 GLU B CA 1
ATOM 6387 C C . GLU B 1 315 ? -19.688 18.219 -0.795 1 95.19 315 GLU B C 1
ATOM 6389 O O . GLU B 1 315 ? -18.562 18.672 -1.026 1 95.19 315 GLU B O 1
ATOM 6394 N N . LYS B 1 316 ? -20.766 18.938 -0.542 1 93.44 316 LYS B N 1
ATOM 6395 C CA . LYS B 1 316 ? -20.766 20.391 -0.72 1 93.44 316 LYS B CA 1
ATOM 6396 C C . LYS B 1 316 ? -19.984 21.078 0.401 1 93.44 316 LYS B C 1
ATOM 6398 O O . LYS B 1 316 ? -19.328 22.094 0.171 1 93.44 316 LYS B O 1
ATOM 6403 N N . TYR B 1 317 ? -20.141 20.641 1.64 1 95.19 317 TYR B N 1
ATOM 6404 C CA . TYR B 1 317 ? -19.484 21.266 2.781 1 95.19 317 TYR B CA 1
ATOM 6405 C C . TYR B 1 317 ? -18.062 20.75 2.936 1 95.19 317 TYR B C 1
ATOM 6407 O O . TYR B 1 317 ? -17.844 19.562 3.215 1 95.19 317 TYR B O 1
ATOM 6415 N N . ARG B 1 318 ? -17.188 21.609 2.762 1 95.25 318 ARG B N 1
ATOM 6416 C CA . ARG B 1 318 ? -15.781 21.266 2.941 1 95.25 318 ARG B CA 1
ATOM 6417 C C . ARG B 1 318 ? -15.5 20.859 4.383 1 95.25 318 ARG B C 1
ATOM 6419 O O . ARG B 1 318 ? -15.766 21.609 5.316 1 95.25 318 ARG B O 1
ATOM 6426 N N . PRO B 1 319 ? -14.953 19.656 4.652 1 96.56 319 PRO B N 1
ATOM 6427 C CA . PRO B 1 319 ? -14.602 19.25 6.016 1 96.56 319 PRO B CA 1
ATOM 6428 C C . PRO B 1 319 ? -13.289 19.875 6.492 1 96.56 319 PRO B C 1
ATOM 6430 O O . PRO B 1 319 ? -12.578 20.5 5.703 1 96.56 319 PRO B O 1
ATOM 6433 N N . VAL B 1 320 ? -13.039 19.75 7.801 1 97.75 320 VAL B N 1
ATOM 6434 C CA . VAL B 1 320 ? -11.781 20.219 8.359 1 97.75 320 VAL B CA 1
ATOM 6435 C C . VAL B 1 320 ? -10.648 19.281 7.957 1 97.75 320 VAL B C 1
ATOM 6437 O O . VAL B 1 320 ? -9.602 19.719 7.469 1 97.75 320 VAL B O 1
ATOM 6440 N N . SER B 1 321 ? -10.914 17.969 8.172 1 97.94 321 SER B N 1
ATOM 6441 C CA . SER B 1 321 ? -9.914 16.969 7.781 1 97.94 321 SER B CA 1
ATOM 6442 C C . SER B 1 321 ? -10.062 16.578 6.316 1 97.94 321 SER B C 1
ATOM 6444 O O . SER B 1 321 ? -11.117 16.078 5.906 1 97.94 321 SER B O 1
ATOM 6446 N N . ILE B 1 322 ? -9.094 16.844 5.52 1 97.06 322 ILE B N 1
ATOM 6447 C CA . ILE B 1 322 ? -9.133 16.453 4.113 1 97.06 322 ILE B CA 1
ATOM 6448 C C . ILE B 1 322 ? -7.832 15.758 3.73 1 97.06 322 ILE B C 1
ATOM 6450 O O . ILE B 1 322 ? -6.82 15.891 4.422 1 97.06 322 ILE B O 1
ATOM 6454 N N . PHE B 1 323 ? -7.832 15.07 2.641 1 97.62 323 PHE B N 1
ATOM 6455 C CA . PHE B 1 323 ? -6.711 14.227 2.242 1 97.62 323 PHE B CA 1
ATOM 6456 C C . PHE B 1 323 ? -5.516 15.07 1.83 1 97.62 323 PHE B C 1
ATOM 6458 O O . PHE B 1 323 ? -4.367 14.672 2.027 1 97.62 323 PHE B O 1
ATOM 6465 N N . ARG B 1 324 ? -5.723 16.266 1.314 1 96.5 324 ARG B N 1
ATOM 6466 C CA . ARG B 1 324 ? -4.613 17.031 0.755 1 96.5 324 ARG B CA 1
ATOM 6467 C C . ARG B 1 324 ? -3.902 17.844 1.838 1 96.5 324 ARG B C 1
ATOM 6469 O O . ARG B 1 324 ? -3.016 18.641 1.54 1 96.5 324 ARG B O 1
ATOM 6476 N N . THR B 1 325 ? -4.348 17.688 3.096 1 97.56 325 THR B N 1
ATOM 6477 C CA . THR B 1 325 ? -3.609 18.312 4.188 1 97.56 325 THR B CA 1
ATOM 6478 C C . THR B 1 325 ? -2.162 17.828 4.203 1 97.56 325 THR B C 1
ATOM 6480 O O . THR B 1 325 ? -1.902 16.625 4.105 1 97.56 325 THR B O 1
ATOM 6483 N N . THR B 1 326 ? -1.242 18.75 4.305 1 97.62 326 THR B N 1
ATOM 6484 C CA . THR B 1 326 ? 0.165 18.359 4.375 1 97.62 326 THR B CA 1
ATOM 6485 C C . THR B 1 326 ? 0.597 18.156 5.824 1 97.62 326 THR B C 1
ATOM 6487 O O . THR B 1 326 ? 1.414 17.281 6.109 1 97.62 326 THR B O 1
ATOM 6490 N N . GLN B 1 327 ? 0.082 19.016 6.684 1 98.06 327 GLN B N 1
ATOM 6491 C CA . GLN B 1 327 ? 0.312 18.844 8.109 1 98.06 327 GLN B CA 1
ATOM 6492 C C . GLN B 1 327 ? -0.681 19.656 8.938 1 98.06 327 GLN B C 1
ATOM 6494 O O . GLN B 1 327 ? -1.301 20.594 8.422 1 98.06 327 GLN B O 1
ATOM 6499 N N . THR B 1 328 ? -0.891 19.234 10.109 1 98.69 328 THR B N 1
ATOM 6500 C CA . THR B 1 328 ? -1.595 19.969 11.156 1 98.69 328 THR B CA 1
ATOM 6501 C C . THR B 1 328 ? -0.697 20.172 12.375 1 98.69 328 THR B C 1
ATOM 6503 O O . THR B 1 328 ? -0.013 19.25 12.812 1 98.69 328 THR B O 1
ATOM 6506 N N . HIS B 1 329 ? -0.636 21.406 12.828 1 98.81 329 HIS B N 1
ATOM 6507 C CA . HIS B 1 329 ? 0.164 21.672 14.016 1 98.81 329 HIS B CA 1
ATOM 6508 C C . HIS B 1 329 ? -0.688 22.266 15.133 1 98.81 329 HIS B C 1
ATOM 6510 O O . HIS B 1 329 ? -1.667 22.969 14.867 1 98.81 329 HIS B O 1
ATOM 6516 N N . ILE B 1 330 ? -0.332 21.922 16.312 1 98.88 330 ILE B N 1
ATOM 6517 C CA . ILE B 1 330 ? -0.891 22.484 17.547 1 98.88 330 ILE B CA 1
ATOM 6518 C C . ILE B 1 330 ? 0.232 23.047 18.406 1 98.88 330 ILE B C 1
ATOM 6520 O O . ILE B 1 330 ? 0.875 22.312 19.156 1 98.88 330 ILE B O 1
ATOM 6524 N N . LEU B 1 331 ? 0.452 24.328 18.297 1 98.88 331 LEU B N 1
ATOM 6525 C CA . LEU B 1 331 ? 1.387 24.984 19.219 1 98.88 331 LEU B CA 1
ATOM 6526 C C . LEU B 1 331 ? 0.792 25.094 20.609 1 98.88 331 LEU B C 1
ATOM 6528 O O . LEU B 1 331 ? -0.18 25.812 20.828 1 98.88 331 LEU B O 1
ATOM 6532 N N . HIS B 1 332 ? 1.371 24.344 21.484 1 98.81 332 HIS B N 1
ATOM 6533 C CA . HIS B 1 332 ? 0.913 24.203 22.875 1 98.81 332 HIS B CA 1
ATOM 6534 C C . HIS B 1 332 ? 1.889 24.859 23.844 1 98.81 332 HIS B C 1
ATOM 6536 O O . HIS B 1 332 ? 3.023 24.391 23.984 1 98.81 332 HIS B O 1
ATOM 6542 N N . VAL B 1 333 ? 1.438 25.953 24.484 1 98.81 333 VAL B N 1
ATOM 6543 C CA . VAL B 1 333 ? 2.309 26.703 25.375 1 98.81 333 VAL B CA 1
ATOM 6544 C C . VAL B 1 333 ? 1.844 26.531 26.812 1 98.81 333 VAL B C 1
ATOM 6546 O O . VAL B 1 333 ? 0.717 26.906 27.156 1 98.81 333 VAL B O 1
ATOM 6549 N N . ARG B 1 334 ? 2.695 26.016 27.656 1 98.56 334 ARG B N 1
ATOM 6550 C CA . ARG B 1 334 ? 2.49 25.875 29.094 1 98.56 334 ARG B CA 1
ATOM 6551 C C . ARG B 1 334 ? 3.465 26.75 29.875 1 98.56 334 ARG B C 1
ATOM 6553 O O . ARG B 1 334 ? 4.562 26.297 30.219 1 98.56 334 ARG B O 1
ATOM 6560 N N . PRO B 1 335 ? 2.986 27.906 30.25 1 96.94 335 PRO B N 1
ATOM 6561 C CA . PRO B 1 335 ? 3.916 28.922 30.766 1 96.94 335 PRO B CA 1
ATOM 6562 C C . PRO B 1 335 ? 4.5 28.516 32.125 1 96.94 335 PRO B C 1
ATOM 6564 O O . PRO B 1 335 ? 5.535 29.062 32.531 1 96.94 335 PRO B O 1
ATOM 6567 N N . GLU B 1 336 ? 3.914 27.688 32.844 1 96.44 336 GLU B N 1
ATOM 6568 C CA . GLU B 1 336 ? 4.383 27.312 34.188 1 96.44 336 GLU B CA 1
ATOM 6569 C C . GLU B 1 336 ? 5.578 26.359 34.094 1 96.44 336 GLU B C 1
ATOM 6571 O O . GLU B 1 336 ? 6.273 26.156 35.094 1 96.44 336 GLU B O 1
ATOM 6576 N N . LEU B 1 337 ? 5.863 25.859 32.969 1 98.06 337 LEU B N 1
ATOM 6577 C CA . LEU B 1 337 ? 6.965 24.922 32.781 1 98.06 337 LEU B CA 1
ATOM 6578 C C . LEU B 1 337 ? 8.164 25.609 32.156 1 98.06 337 LEU B C 1
ATOM 6580 O O . LEU B 1 337 ? 8.016 26.656 31.5 1 98.06 337 LEU B O 1
ATOM 6584 N N . PRO B 1 338 ? 9.359 24.969 32.406 1 98.12 338 PRO B N 1
ATOM 6585 C CA . PRO B 1 338 ? 10.5 25.469 31.609 1 98.12 338 PRO B CA 1
ATOM 6586 C C . PRO B 1 338 ? 10.242 25.438 30.109 1 98.12 338 PRO B C 1
ATOM 6588 O O . PRO B 1 338 ? 9.609 24.516 29.609 1 98.12 338 PRO B O 1
ATOM 6591 N N . GLN B 1 339 ? 10.734 26.438 29.406 1 97.88 339 GLN B N 1
ATOM 6592 C CA . GLN B 1 339 ? 10.445 26.672 28 1 97.88 339 GLN B CA 1
ATOM 6593 C C . GLN B 1 339 ? 10.695 25.406 27.188 1 97.88 339 GLN B C 1
ATOM 6595 O O . GLN B 1 339 ? 9.898 25.062 26.312 1 97.88 339 GLN B O 1
ATOM 6600 N N . ALA B 1 340 ? 11.789 24.672 27.5 1 98.19 340 ALA B N 1
ATOM 6601 C CA . ALA B 1 340 ? 12.234 23.531 26.719 1 98.19 340 ALA B CA 1
ATOM 6602 C C . ALA B 1 340 ? 11.156 22.453 26.656 1 98.19 340 ALA B C 1
ATOM 6604 O O . ALA B 1 340 ? 11.031 21.734 25.656 1 98.19 340 ALA B O 1
ATOM 6605 N N . ILE B 1 341 ? 10.359 22.328 27.688 1 98.69 341 ILE B N 1
ATOM 6606 C CA . ILE B 1 341 ? 9.352 21.281 27.734 1 98.69 341 ILE B CA 1
ATOM 6607 C C . ILE B 1 341 ? 7.957 21.906 27.75 1 98.69 341 ILE B C 1
ATOM 6609 O O . ILE B 1 341 ? 6.953 21.203 27.594 1 98.69 341 ILE B O 1
ATOM 6613 N N . GLY B 1 342 ? 7.906 23.234 27.938 1 98.56 342 GLY B N 1
ATOM 6614 C CA . GLY B 1 342 ? 6.625 23.922 28.016 1 98.56 342 GLY B CA 1
ATOM 6615 C C . GLY B 1 342 ? 6.125 24.422 26.672 1 98.56 342 GLY B C 1
ATOM 6616 O O . GLY B 1 342 ? 4.977 24.844 26.547 1 98.56 342 GLY B O 1
ATOM 6617 N N . ARG B 1 343 ? 6.961 24.469 25.672 1 98.69 343 ARG B N 1
ATOM 6618 C CA . ARG B 1 343 ? 6.605 24.781 24.297 1 98.69 343 ARG B CA 1
ATOM 6619 C C . ARG B 1 343 ? 6.656 23.531 23.422 1 98.69 343 ARG B C 1
ATOM 6621 O O . ARG B 1 343 ? 7.738 23.016 23.109 1 98.69 343 ARG B O 1
ATOM 6628 N N . VAL B 1 344 ? 5.484 23.047 23.047 1 98.81 344 VAL B N 1
ATOM 6629 C CA . VAL B 1 344 ? 5.395 21.812 22.281 1 98.81 344 VAL B CA 1
ATOM 6630 C C . VAL B 1 344 ? 4.535 22.031 21.031 1 98.81 344 VAL B C 1
ATOM 6632 O O . VAL B 1 344 ? 3.463 22.641 21.109 1 98.81 344 VAL B O 1
ATOM 6635 N N . ASP B 1 345 ? 5.008 21.672 19.906 1 98.75 345 ASP B N 1
ATOM 6636 C CA . ASP B 1 345 ? 4.211 21.562 18.672 1 98.75 345 ASP B CA 1
ATOM 6637 C C . ASP B 1 345 ? 3.723 20.141 18.453 1 98.75 345 ASP B C 1
ATOM 6639 O O . ASP B 1 345 ? 4.488 19.281 18.016 1 98.75 345 ASP B O 1
ATOM 6643 N N . TYR B 1 346 ? 2.479 19.859 18.797 1 98.81 346 TYR B N 1
ATOM 6644 C CA . TYR B 1 346 ? 1.903 18.578 18.375 1 98.81 346 TYR B CA 1
ATOM 6645 C C . TYR B 1 346 ? 1.567 18.594 16.891 1 98.81 346 TYR B C 1
ATOM 6647 O O . TYR B 1 346 ? 0.626 19.266 16.469 1 98.81 346 TYR B O 1
ATOM 6655 N N . MET B 1 347 ? 2.318 17.828 16.172 1 98.44 347 MET B N 1
ATOM 6656 C CA . MET B 1 347 ? 2.236 17.906 14.711 1 98.44 347 MET B CA 1
ATOM 6657 C C . MET B 1 347 ? 1.801 16.562 14.117 1 98.44 347 MET B C 1
ATOM 6659 O O . MET B 1 347 ? 2.25 15.516 14.562 1 98.44 347 MET B O 1
ATOM 6663 N N . SER B 1 348 ? 0.878 16.578 13.234 1 98.69 348 SER B N 1
ATOM 6664 C CA . SER B 1 348 ? 0.465 15.43 12.438 1 98.69 348 SER B CA 1
ATOM 6665 C C . SER B 1 348 ? 0.776 15.648 10.961 1 98.69 348 SER B C 1
ATOM 6667 O O . SER B 1 348 ? 0.362 16.656 10.375 1 98.69 348 SER B O 1
ATOM 6669 N N . MET B 1 349 ? 1.555 14.75 10.359 1 98.62 349 MET B N 1
ATOM 6670 C CA . MET B 1 349 ? 1.82 14.82 8.93 1 98.62 349 MET B CA 1
ATOM 6671 C C . MET B 1 349 ? 0.679 14.195 8.133 1 98.62 349 MET B C 1
ATOM 6673 O O . MET B 1 349 ? 0.254 13.078 8.422 1 98.62 349 MET B O 1
ATOM 6677 N N . GLY B 1 350 ? 0.175 14.961 7.188 1 98.12 350 GLY B N 1
ATOM 6678 C CA . GLY B 1 350 ? -0.871 14.461 6.309 1 98.12 350 GLY B CA 1
ATOM 6679 C C . GLY B 1 350 ? -2.266 14.648 6.875 1 98.12 350 GLY B C 1
ATOM 6680 O O . GLY B 1 350 ? -2.551 15.672 7.508 1 98.12 350 GLY B O 1
ATOM 6681 N N . MET B 1 351 ? -3.195 13.805 6.574 1 98.44 351 MET B N 1
ATOM 6682 C CA . MET B 1 351 ? -4.613 13.844 6.922 1 98.44 351 MET B CA 1
ATOM 6683 C C . MET B 1 351 ? -4.828 13.492 8.391 1 98.44 351 MET B C 1
ATOM 6685 O O . MET B 1 351 ? -4.621 12.344 8.789 1 98.44 351 MET B O 1
ATOM 6689 N N . ALA B 1 352 ? -5.359 14.352 9.164 1 98.69 352 ALA B N 1
ATOM 6690 C CA . ALA B 1 352 ? -5.383 14.211 10.617 1 98.69 352 ALA B CA 1
ATOM 6691 C C . ALA B 1 352 ? -6.297 13.07 11.047 1 98.69 352 ALA B C 1
ATOM 6693 O O . ALA B 1 352 ? -5.984 12.328 11.984 1 98.69 352 ALA B O 1
ATOM 6694 N N . VAL B 1 353 ? -7.445 12.898 10.367 1 98.75 353 VAL B N 1
ATOM 6695 C CA . VAL B 1 353 ? -8.414 11.898 10.797 1 98.75 353 VAL B CA 1
ATOM 6696 C C . VAL B 1 353 ? -7.809 10.508 10.672 1 98.75 353 VAL B C 1
ATOM 6698 O O . VAL B 1 353 ? -8.195 9.586 11.398 1 98.75 353 VAL B O 1
ATOM 6701 N N . LEU B 1 354 ? -6.82 10.344 9.789 1 98.88 354 LEU B N 1
ATOM 6702 C CA . LEU B 1 354 ? -6.102 9.086 9.609 1 98.88 354 LEU B CA 1
ATOM 6703 C C . LEU B 1 354 ? -4.637 9.242 10 1 98.88 354 LEU B C 1
ATOM 6705 O O . LEU B 1 354 ? -3.773 8.531 9.469 1 98.88 354 LEU B O 1
ATOM 6709 N N . GLY B 1 355 ? -4.324 10.227 10.797 1 98.75 355 GLY B N 1
ATOM 6710 C CA . GLY B 1 355 ? -2.947 10.484 11.18 1 98.75 355 GLY B CA 1
ATOM 6711 C C . GLY B 1 355 ? -2.736 10.477 12.68 1 98.75 355 GLY B C 1
ATOM 6712 O O . GLY B 1 355 ? -3.658 10.172 13.438 1 98.75 355 GLY B O 1
ATOM 6713 N N . VAL B 1 356 ? -1.544 10.766 13.117 1 98.88 356 VAL B N 1
ATOM 6714 C CA . VAL B 1 356 ? -1.131 10.727 14.516 1 98.88 356 VAL B CA 1
ATOM 6715 C C . VAL B 1 356 ? -0.418 12.023 14.875 1 98.88 356 VAL B C 1
ATOM 6717 O O . VAL B 1 356 ? 0.375 12.547 14.094 1 98.88 356 VAL B O 1
ATOM 6720 N N . PHE B 1 357 ? -0.78 12.609 15.953 1 98.94 357 PHE B N 1
ATOM 6721 C CA . PHE B 1 357 ? -0.111 13.805 16.453 1 98.94 357 PHE B CA 1
ATOM 6722 C C . PHE B 1 357 ? 1.098 13.438 17.297 1 98.94 357 PHE B C 1
ATOM 6724 O O . PHE B 1 357 ? 0.979 12.664 18.25 1 98.94 357 PHE B O 1
ATOM 6731 N N . LEU B 1 358 ? 2.219 14.016 16.969 1 98.88 358 LEU B N 1
ATOM 6732 C CA . LEU B 1 358 ? 3.471 13.758 17.672 1 98.88 358 LEU B CA 1
ATOM 6733 C C . LEU B 1 358 ? 4.012 15.031 18.312 1 98.88 358 LEU B C 1
ATOM 6735 O O . LEU B 1 358 ? 4.074 16.078 17.672 1 98.88 358 LEU B O 1
ATOM 6739 N N . PRO B 1 359 ? 4.395 14.922 19.547 1 98.81 359 PRO B N 1
ATOM 6740 C CA . PRO B 1 359 ? 4.914 16.125 20.203 1 98.81 359 PRO B CA 1
ATOM 6741 C C . PRO B 1 359 ? 6.332 16.469 19.766 1 98.81 359 PRO B C 1
ATOM 6743 O O . PRO B 1 359 ? 7.238 15.641 19.859 1 98.81 359 PRO B O 1
ATOM 6746 N N . LEU B 1 360 ? 6.531 17.625 19.281 1 98.81 360 LEU B N 1
ATOM 6747 C CA . LEU B 1 360 ? 7.828 18.219 18.953 1 98.81 360 LEU B CA 1
ATOM 6748 C C . LEU B 1 360 ? 8.203 19.297 19.969 1 98.81 360 LEU B C 1
ATOM 6750 O O . LEU B 1 360 ? 7.746 20.438 19.859 1 98.81 360 LEU B O 1
ATOM 6754 N N . TYR B 1 361 ? 9.094 18.953 20.859 1 98.75 361 TYR B N 1
ATOM 6755 C CA . TYR B 1 361 ? 9.484 19.875 21.922 1 98.75 361 TYR B CA 1
ATOM 6756 C C . TYR B 1 361 ? 10.398 20.969 21.391 1 98.75 361 TYR B C 1
ATOM 6758 O O . TYR B 1 361 ? 11.273 20.703 20.562 1 98.75 361 TYR B O 1
ATOM 6766 N N . GLN B 1 362 ? 10.227 22.125 21.922 1 98.12 362 GLN B N 1
ATOM 6767 C CA . GLN B 1 362 ? 11.086 23.234 21.547 1 98.12 362 GLN B CA 1
ATOM 6768 C C . GLN B 1 362 ? 12.531 22.984 21.938 1 98.12 362 GLN B C 1
ATOM 6770 O O . GLN B 1 362 ? 13.461 23.391 21.25 1 98.12 362 GLN B O 1
ATOM 6775 N N . GLY B 1 363 ? 12.758 22.234 22.938 1 97.62 363 GLY B N 1
ATOM 6776 C CA . GLY B 1 363 ? 14.062 22.078 23.547 1 97.62 363 GLY B CA 1
ATOM 6777 C C . GLY B 1 363 ? 14.945 21.078 22.844 1 97.62 363 GLY B C 1
ATOM 6778 O O . GLY B 1 363 ? 16.094 20.875 23.219 1 97.62 363 GLY B O 1
ATOM 6779 N N . ILE B 1 364 ? 14.5 20.453 21.844 1 98.06 364 ILE B N 1
ATOM 6780 C CA . ILE B 1 364 ? 15.305 19.453 21.156 1 98.06 364 ILE B CA 1
ATOM 6781 C C . ILE B 1 364 ? 16.234 20.141 20.156 1 98.06 364 ILE B C 1
ATOM 6783 O O . ILE B 1 364 ? 16.031 21.312 19.812 1 98.06 364 ILE B O 1
ATOM 6787 N N . THR B 1 365 ? 17.203 19.344 19.625 1 97.75 365 THR B N 1
ATOM 6788 C CA . THR B 1 365 ? 18.188 19.969 18.75 1 97.75 365 THR B CA 1
ATOM 6789 C C . THR B 1 365 ? 18.312 19.219 17.438 1 97.75 365 THR B C 1
ATOM 6791 O O . THR B 1 365 ? 19.031 19.656 16.531 1 97.75 365 THR B O 1
ATOM 6794 N N . SER B 1 366 ? 17.609 18.109 17.328 1 98.06 366 SER B N 1
ATOM 6795 C CA . SER B 1 366 ? 17.641 17.359 16.094 1 98.06 366 SER B CA 1
ATOM 6796 C C . SER B 1 366 ? 16.422 16.469 15.953 1 98.06 366 SER B C 1
ATOM 6798 O O . SER B 1 366 ? 15.703 16.219 16.938 1 98.06 366 SER B O 1
ATOM 6800 N N . TYR B 1 367 ? 16.156 16.062 14.75 1 98.44 367 TYR B N 1
ATOM 6801 C CA . TYR B 1 367 ? 15.141 15.07 14.422 1 98.44 367 TYR B CA 1
ATOM 6802 C C . TYR B 1 367 ? 15.758 13.852 13.742 1 98.44 367 TYR B C 1
ATOM 6804 O O . TYR B 1 367 ? 16.781 13.969 13.055 1 98.44 367 TYR B O 1
ATOM 6812 N N . PRO B 1 368 ? 15.125 12.664 13.898 1 98.56 368 PRO B N 1
ATOM 6813 C CA . PRO B 1 368 ? 15.555 11.547 13.055 1 98.56 368 PRO B CA 1
ATOM 6814 C C . PRO B 1 368 ? 15.5 11.875 11.562 1 98.56 368 PRO B C 1
ATOM 6816 O O . PRO B 1 368 ? 14.594 12.586 11.117 1 98.56 368 PRO B O 1
ATOM 6819 N N . GLU B 1 369 ? 16.406 11.305 10.766 1 98.25 369 GLU B N 1
ATOM 6820 C CA . GLU B 1 369 ? 16.594 11.625 9.352 1 98.25 369 GLU B CA 1
ATOM 6821 C C . GLU B 1 369 ? 15.305 11.422 8.562 1 98.25 369 GLU B C 1
ATOM 6823 O O . GLU B 1 369 ? 15.008 12.188 7.641 1 98.25 369 GLU B O 1
ATOM 6828 N N . ALA B 1 370 ? 14.508 10.453 8.891 1 98.69 370 ALA B N 1
ATOM 6829 C CA . ALA B 1 370 ? 13.289 10.117 8.156 1 98.69 370 ALA B CA 1
ATOM 6830 C C . ALA B 1 370 ? 12.336 11.305 8.117 1 98.69 370 ALA B C 1
ATOM 6832 O O . ALA B 1 370 ? 11.555 11.445 7.168 1 98.69 370 ALA B O 1
ATOM 6833 N N . TYR B 1 371 ? 12.398 12.172 9.117 1 98.81 371 TYR B N 1
ATOM 6834 C CA . TYR B 1 371 ? 11.461 13.289 9.234 1 98.81 371 TYR B CA 1
ATOM 6835 C C . TYR B 1 371 ? 11.938 14.484 8.422 1 98.81 371 TYR B C 1
ATOM 6837 O O . TYR B 1 371 ? 11.312 15.547 8.438 1 98.81 371 TYR B O 1
ATOM 6845 N N . THR B 1 372 ? 13.047 14.312 7.703 1 98.12 372 THR B N 1
ATOM 6846 C CA . THR B 1 372 ? 13.641 15.422 6.957 1 98.12 372 THR B CA 1
ATOM 6847 C C . THR B 1 372 ? 13.844 15.039 5.492 1 98.12 372 THR B C 1
ATOM 6849 O O . THR B 1 372 ? 14.578 15.711 4.766 1 98.12 372 THR B O 1
ATOM 6852 N N . LYS B 1 373 ? 13.156 13.914 5.004 1 96.25 373 LYS B N 1
ATOM 6853 C CA . LYS B 1 373 ? 13.539 13.367 3.707 1 96.25 373 LYS B CA 1
ATOM 6854 C C . LYS B 1 373 ? 12.336 13.266 2.773 1 96.25 373 LYS B C 1
ATOM 6856 O O . LYS B 1 373 ? 12.422 12.641 1.714 1 96.25 373 LYS B O 1
ATOM 6861 N N . GLY B 1 374 ? 11.281 13.82 3.113 1 98.12 374 GLY B N 1
ATOM 6862 C CA . GLY B 1 374 ? 10.109 13.719 2.258 1 98.12 374 GLY B CA 1
ATOM 6863 C C . GLY B 1 374 ? 10.25 14.492 0.96 1 98.12 374 GLY B C 1
ATOM 6864 O O . GLY B 1 374 ? 10.898 15.539 0.923 1 98.12 374 GLY B O 1
ATOM 6865 N N . THR B 1 375 ? 9.727 13.977 -0.18 1 98.38 375 THR B N 1
ATOM 6866 C CA . THR B 1 375 ? 9.641 14.641 -1.477 1 98.38 375 THR B CA 1
ATOM 6867 C C . THR B 1 375 ? 8.227 14.555 -2.039 1 98.38 375 THR B C 1
ATOM 6869 O O . THR B 1 375 ? 7.258 14.484 -1.282 1 98.38 375 THR B O 1
ATOM 6872 N N . ASN B 1 376 ? 8.141 14.68 -3.404 1 98.38 376 ASN B N 1
ATOM 6873 C CA . ASN B 1 376 ? 6.84 14.555 -4.055 1 98.38 376 ASN B CA 1
ATOM 6874 C C . ASN B 1 376 ? 6.566 13.117 -4.484 1 98.38 376 ASN B C 1
ATOM 6876 O O . ASN B 1 376 ? 5.59 12.852 -5.184 1 98.38 376 ASN B O 1
ATOM 6880 N N . ARG B 1 377 ? 7.438 12.211 -4.027 1 98.44 377 ARG B N 1
ATOM 6881 C CA . ARG B 1 377 ? 7.285 10.797 -4.363 1 98.44 377 ARG B CA 1
ATOM 6882 C C . ARG B 1 377 ? 7.355 9.93 -3.113 1 98.44 377 ARG B C 1
ATOM 6884 O O . ARG B 1 377 ? 8.156 10.188 -2.215 1 98.44 377 ARG B O 1
ATOM 6891 N N . SER B 1 378 ? 6.543 8.906 -3.129 1 98.56 378 SER B N 1
ATOM 6892 C CA . SER B 1 378 ? 6.559 7.953 -2.023 1 98.56 378 SER B CA 1
ATOM 6893 C C . SER B 1 378 ? 7.938 7.316 -1.863 1 98.56 378 SER B C 1
ATOM 6895 O O . SER B 1 378 ? 8.617 7.043 -2.852 1 98.56 378 SER B O 1
ATOM 6897 N N . SER B 1 379 ? 8.305 7.148 -0.607 1 97.56 379 SER B N 1
ATOM 6898 C CA . SER B 1 379 ? 9.562 6.488 -0.27 1 97.56 379 SER B CA 1
ATOM 6899 C C . SER B 1 379 ? 9.492 5.816 1.097 1 97.56 379 SER B C 1
ATOM 6901 O O . SER B 1 379 ? 8.852 6.336 2.016 1 97.56 379 SER B O 1
ATOM 6903 N N . ALA B 1 380 ? 10.234 4.738 1.243 1 96.12 380 ALA B N 1
ATOM 6904 C CA . ALA B 1 380 ? 10.211 3.961 2.48 1 96.12 380 ALA B CA 1
ATOM 6905 C C . ALA B 1 380 ? 11.023 4.641 3.572 1 96.12 380 ALA B C 1
ATOM 6907 O O . ALA B 1 380 ? 10.883 4.32 4.754 1 96.12 380 ALA B O 1
ATOM 6908 N N . ASP B 1 381 ? 11.805 5.617 3.213 1 96.25 381 ASP B N 1
ATOM 6909 C CA . ASP B 1 381 ? 12.711 6.227 4.184 1 96.25 381 ASP B CA 1
ATOM 6910 C C . ASP B 1 381 ? 12.164 7.566 4.68 1 96.25 381 ASP B C 1
ATOM 6912 O O . ASP B 1 381 ? 12.789 8.227 5.512 1 96.25 381 ASP B O 1
ATOM 6916 N N . SER B 1 382 ? 11.047 7.969 4.172 1 98.38 382 SER B N 1
ATOM 6917 C CA . SER B 1 382 ? 10.43 9.242 4.523 1 98.38 382 SER B CA 1
ATOM 6918 C C . SER B 1 382 ? 9.32 9.055 5.555 1 98.38 382 SER B C 1
ATOM 6920 O O . SER B 1 382 ? 8.367 8.312 5.316 1 98.38 382 SER B O 1
ATOM 6922 N N . ALA B 1 383 ? 9.469 9.789 6.672 1 98.81 383 ALA B N 1
ATOM 6923 C CA . ALA B 1 383 ? 8.406 9.734 7.668 1 98.81 383 ALA B CA 1
ATOM 6924 C C . ALA B 1 383 ? 7.078 10.203 7.07 1 98.81 383 ALA B C 1
ATOM 6926 O O . ALA B 1 383 ? 6.043 9.555 7.262 1 98.81 383 ALA B O 1
ATOM 6927 N N . TYR B 1 384 ? 7.141 11.289 6.316 1 98.81 384 TYR B N 1
ATOM 6928 C CA . TYR B 1 384 ? 5.934 11.82 5.691 1 98.81 384 TYR B CA 1
ATOM 6929 C C . TYR B 1 384 ? 5.223 10.75 4.879 1 98.81 384 TYR B C 1
ATOM 6931 O O . TYR B 1 384 ? 4.012 10.555 5.008 1 98.81 384 TYR B O 1
ATOM 6939 N N . TRP B 1 385 ? 5.926 10.047 4.109 1 98.81 385 TRP B N 1
ATOM 6940 C CA . TRP B 1 385 ? 5.316 9.086 3.191 1 98.81 385 TRP B CA 1
ATOM 6941 C C . TRP B 1 385 ? 4.941 7.801 3.918 1 98.81 385 TRP B C 1
ATOM 6943 O O . TRP B 1 385 ? 3.986 7.117 3.533 1 98.81 385 TRP B O 1
ATOM 6953 N N . LYS B 1 386 ? 5.668 7.438 5.016 1 98.81 386 LYS B N 1
ATOM 6954 C CA . LYS B 1 386 ? 5.176 6.324 5.82 1 98.81 386 LYS B CA 1
ATOM 6955 C C . LYS B 1 386 ? 3.768 6.602 6.344 1 98.81 386 LYS B C 1
ATOM 6957 O O . LYS B 1 386 ? 2.883 5.754 6.234 1 98.81 386 LYS B O 1
ATOM 6962 N N . PHE B 1 387 ? 3.539 7.785 6.84 1 98.94 387 PHE B N 1
ATOM 6963 C CA . PHE B 1 387 ? 2.213 8.156 7.316 1 98.94 387 PHE B CA 1
ATOM 6964 C C . PHE B 1 387 ? 1.227 8.242 6.16 1 98.94 387 PHE B C 1
ATOM 6966 O O . PHE B 1 387 ? 0.082 7.797 6.277 1 98.94 387 PHE B O 1
ATOM 6973 N N . ARG B 1 388 ? 1.68 8.812 5.023 1 98.81 388 ARG B N 1
ATOM 6974 C CA . ARG B 1 388 ? 0.83 8.992 3.852 1 98.81 388 ARG B CA 1
ATOM 6975 C C . ARG B 1 388 ? 0.374 7.648 3.295 1 98.81 388 ARG B C 1
ATOM 6977 O O . ARG B 1 388 ? -0.747 7.523 2.797 1 98.81 388 ARG B O 1
ATOM 6984 N N . LYS B 1 389 ? 1.28 6.648 3.377 1 98.81 389 LYS B N 1
ATOM 6985 C CA . LYS B 1 389 ? 0.904 5.32 2.904 1 98.81 389 LYS B CA 1
ATOM 6986 C C . LYS B 1 389 ? -0.274 4.766 3.701 1 98.81 389 LYS B C 1
ATOM 6988 O O . LYS B 1 389 ? -1.217 4.219 3.125 1 98.81 389 LYS B O 1
ATOM 6993 N N . VAL B 1 390 ? -0.267 4.891 5 1 98.94 390 VAL B N 1
ATOM 6994 C CA . VAL B 1 390 ? -1.372 4.457 5.848 1 98.94 390 VAL B CA 1
ATOM 6995 C C . VAL B 1 390 ? -2.643 5.215 5.473 1 98.94 390 VAL B C 1
ATOM 6997 O O . VAL B 1 390 ? -3.709 4.613 5.316 1 98.94 390 VAL B O 1
ATOM 7000 N N . GLN B 1 391 ? -2.494 6.504 5.289 1 98.94 391 GLN B N 1
ATOM 7001 C CA . GLN B 1 391 ? -3.637 7.344 4.957 1 98.94 391 GLN B CA 1
ATOM 7002 C C . GLN B 1 391 ? -4.207 6.984 3.592 1 98.94 391 GLN B C 1
ATOM 7004 O O . GLN B 1 391 ? -5.43 6.938 3.414 1 98.94 391 GLN B O 1
ATOM 7009 N N . THR B 1 392 ? -3.352 6.719 2.631 1 98.88 392 THR B N 1
ATOM 7010 C CA . THR B 1 392 ? -3.742 6.324 1.281 1 98.88 392 THR B CA 1
ATOM 7011 C C . THR B 1 392 ? -4.512 5.004 1.304 1 98.88 392 THR B C 1
ATOM 7013 O O . THR B 1 392 ? -5.582 4.895 0.708 1 98.88 392 THR B O 1
ATOM 7016 N N . LEU B 1 393 ? -3.99 4.023 2.061 1 98.88 393 LEU B N 1
ATOM 7017 C CA . LEU B 1 393 ? -4.68 2.746 2.189 1 98.88 393 LEU B CA 1
ATOM 7018 C C . LEU B 1 393 ? -6.012 2.916 2.908 1 98.88 393 LEU B C 1
ATOM 7020 O O . LEU B 1 393 ? -7.004 2.277 2.545 1 98.88 393 LEU B O 1
ATOM 7024 N N . GLY B 1 394 ? -6.027 3.764 3.928 1 98.88 394 GLY B N 1
ATOM 7025 C CA . GLY B 1 394 ? -7.266 4.043 4.637 1 98.88 394 GLY B CA 1
ATOM 7026 C C . GLY B 1 394 ? -8.359 4.578 3.738 1 98.88 394 GLY B C 1
ATOM 7027 O O . GLY B 1 394 ? -9.531 4.234 3.902 1 98.88 394 GLY B O 1
ATOM 7028 N N . MET B 1 395 ? -7.973 5.391 2.754 1 98.69 395 MET B N 1
ATOM 7029 C CA . MET B 1 395 ? -8.938 6.066 1.891 1 98.69 395 MET B CA 1
ATOM 7030 C C . MET B 1 395 ? -9.422 5.137 0.786 1 98.69 395 MET B C 1
ATOM 7032 O O . MET B 1 395 ? -10.406 5.441 0.101 1 98.69 395 MET B O 1
ATOM 7036 N N . VAL B 1 396 ? -8.727 3.951 0.558 1 98.5 396 VAL B N 1
ATOM 7037 C CA . VAL B 1 396 ? -9.227 2.961 -0.391 1 98.5 396 VAL B CA 1
ATOM 7038 C C . VAL B 1 396 ? -10.617 2.496 0.032 1 98.5 396 VAL B C 1
ATOM 7040 O O . VAL B 1 396 ? -11.508 2.342 -0.806 1 98.5 396 VAL B O 1
ATOM 7043 N N . ASP B 1 397 ? -10.836 2.266 1.302 1 98.19 397 ASP B N 1
ATOM 7044 C CA . ASP B 1 397 ? -12.117 1.979 1.94 1 98.19 397 ASP B CA 1
ATOM 7045 C C . ASP B 1 397 ? -12.164 2.543 3.357 1 98.19 397 ASP B C 1
ATOM 7047 O O . ASP B 1 397 ? -11.906 1.826 4.328 1 98.19 397 ASP B O 1
ATOM 7051 N N . PHE B 1 398 ? -12.555 3.787 3.406 1 98.5 398 PHE B N 1
ATOM 7052 C CA . PHE B 1 398 ? -12.516 4.531 4.66 1 98.5 398 PHE B CA 1
ATOM 7053 C C . PHE B 1 398 ? -13.32 3.824 5.734 1 98.5 398 PHE B C 1
ATOM 7055 O O . PHE B 1 398 ? -12.875 3.697 6.879 1 98.5 398 PHE B O 1
ATOM 7062 N N . ASN B 1 399 ? -14.484 3.377 5.438 1 98.25 399 ASN B N 1
ATOM 7063 C CA . ASN B 1 399 ? -15.359 2.74 6.414 1 98.25 399 ASN B CA 1
ATOM 7064 C C . ASN B 1 399 ? -14.734 1.476 6.992 1 98.25 399 ASN B C 1
ATOM 7066 O O . ASN B 1 399 ? -14.883 1.194 8.188 1 98.25 399 ASN B O 1
ATOM 7070 N N . ARG B 1 400 ? -14.023 0.778 6.164 1 98 400 ARG B N 1
ATOM 7071 C CA . ARG B 1 400 ? -13.422 -0.486 6.574 1 98 400 ARG B CA 1
ATOM 7072 C C . ARG B 1 400 ? -12.141 -0.249 7.363 1 98 400 ARG B C 1
ATOM 7074 O O . ARG B 1 400 ? -11.883 -0.93 8.359 1 98 400 ARG B O 1
ATOM 7081 N N . TYR B 1 401 ? -11.328 0.687 7.004 1 98.75 401 TYR B N 1
ATOM 7082 C CA . TYR B 1 401 ? -9.945 0.723 7.48 1 98.75 401 TYR B CA 1
ATOM 7083 C C . TYR B 1 401 ? -9.75 1.845 8.492 1 98.75 401 TYR B C 1
ATOM 7085 O O . TYR B 1 401 ? -8.852 1.782 9.336 1 98.75 401 TYR B O 1
ATOM 7093 N N . ALA B 1 402 ? -10.555 2.967 8.469 1 98.69 402 ALA B N 1
ATOM 7094 C CA . ALA B 1 402 ? -10.375 4.109 9.359 1 98.69 402 ALA B CA 1
ATOM 7095 C C . ALA B 1 402 ? -10.438 3.678 10.82 1 98.69 402 ALA B C 1
ATOM 7097 O O . ALA B 1 402 ? -9.602 4.094 11.633 1 98.69 402 ALA B O 1
ATOM 7098 N N . PRO B 1 403 ? -11.43 2.801 11.211 1 98.5 403 PRO B N 1
ATOM 7099 C CA . PRO B 1 403 ? -11.461 2.395 12.617 1 98.5 403 PRO B CA 1
ATOM 7100 C C . PRO B 1 403 ? -10.164 1.725 13.062 1 98.5 403 PRO B C 1
ATOM 7102 O O . PRO B 1 403 ? -9.703 1.961 14.18 1 98.5 403 PRO B O 1
ATOM 7105 N N . LEU B 1 404 ? -9.609 0.911 12.195 1 98.62 404 LEU B N 1
ATOM 7106 C CA . LEU B 1 404 ? -8.359 0.231 12.508 1 98.62 404 LEU B CA 1
ATOM 7107 C C . LEU B 1 404 ? -7.223 1.235 12.68 1 98.62 404 LEU B C 1
ATOM 7109 O O . LEU B 1 404 ? -6.434 1.136 13.625 1 98.62 404 LEU B O 1
ATOM 7113 N N . ILE B 1 405 ? -7.094 2.168 11.797 1 98.94 405 ILE B N 1
ATOM 7114 C CA . ILE B 1 405 ? -6.047 3.184 11.82 1 98.94 405 ILE B CA 1
ATOM 7115 C C . ILE B 1 405 ? -6.207 4.059 13.062 1 98.94 405 ILE B C 1
ATOM 7117 O O . ILE B 1 405 ? -5.246 4.266 13.812 1 98.94 405 ILE B O 1
ATOM 7121 N N . GLN B 1 406 ? -7.41 4.555 13.297 1 98.81 406 GLN B N 1
ATOM 7122 C CA . GLN B 1 406 ? -7.695 5.477 14.391 1 98.81 406 GLN B CA 1
ATOM 7123 C C . GLN B 1 406 ? -7.453 4.812 15.742 1 98.81 406 GLN B C 1
ATOM 7125 O O . GLN B 1 406 ? -6.887 5.43 16.656 1 98.81 406 GLN B O 1
ATOM 7130 N N . SER B 1 407 ? -7.871 3.535 15.867 1 98.75 407 SER B N 1
ATOM 7131 C CA . SER B 1 407 ? -7.641 2.836 17.125 1 98.75 407 SER B CA 1
ATOM 7132 C C . SER B 1 407 ? -6.148 2.646 17.391 1 98.75 407 SER B C 1
ATOM 7134 O O . SER B 1 407 ? -5.688 2.805 18.516 1 98.75 407 SER B O 1
ATOM 7136 N N . THR B 1 408 ? -5.41 2.32 16.375 1 98.88 408 THR B N 1
ATOM 7137 C CA . THR B 1 408 ? -3.975 2.111 16.5 1 98.88 408 THR B CA 1
ATOM 7138 C C . THR B 1 408 ? -3.275 3.404 16.906 1 98.88 408 THR B C 1
ATOM 7140 O O . THR B 1 408 ? -2.5 3.42 17.875 1 98.88 408 THR B O 1
ATOM 7143 N N . TYR B 1 409 ? -3.547 4.473 16.234 1 98.88 409 TYR B N 1
ATOM 7144 C CA . TYR B 1 409 ? -2.879 5.742 16.5 1 98.88 409 TYR B CA 1
ATOM 7145 C C . TYR B 1 409 ? -3.346 6.34 17.828 1 98.88 409 TYR B C 1
ATOM 7147 O O . TYR B 1 409 ? -2.566 6.98 18.531 1 98.88 409 TYR B O 1
ATOM 7155 N N . SER B 1 410 ? -4.648 6.152 18.156 1 98.56 410 SER B N 1
ATOM 7156 C CA . SER B 1 410 ? -5.141 6.633 19.438 1 98.56 410 SER B CA 1
ATOM 7157 C C . SER B 1 410 ? -4.406 5.957 20.594 1 98.56 410 SER B C 1
ATOM 7159 O O . SER B 1 410 ? -4.074 6.605 21.594 1 98.56 410 SER B O 1
ATOM 7161 N N . ARG B 1 411 ? -4.203 4.652 20.469 1 98.62 411 ARG B N 1
ATOM 7162 C CA . ARG B 1 411 ? -3.451 3.928 21.484 1 98.62 411 ARG B CA 1
ATOM 7163 C C . ARG B 1 411 ? -2.023 4.449 21.578 1 98.62 411 ARG B C 1
ATOM 7165 O O . ARG B 1 411 ? -1.505 4.645 22.688 1 98.62 411 ARG B O 1
ATOM 7172 N N . PHE B 1 412 ? -1.417 4.672 20.516 1 98.88 412 PHE B N 1
ATOM 7173 C CA . PHE B 1 412 ? -0.053 5.188 20.5 1 98.88 412 PHE B CA 1
ATOM 7174 C C . PHE B 1 412 ? 0.005 6.574 21.141 1 98.88 412 PHE B C 1
ATOM 7176 O O . PHE B 1 412 ? 0.915 6.867 21.906 1 98.88 412 PHE B O 1
ATOM 7183 N N . GLU B 1 413 ? -0.959 7.48 20.766 1 98.75 413 GLU B N 1
ATOM 7184 C CA . GLU B 1 413 ? -1.017 8.828 21.328 1 98.75 413 GLU B CA 1
ATOM 7185 C C . GLU B 1 413 ? -1.198 8.773 22.844 1 98.75 413 GLU B C 1
ATOM 7187 O O . GLU B 1 413 ? -0.579 9.555 23.578 1 98.75 413 GLU B O 1
ATOM 7192 N N . ALA B 1 414 ? -2.033 7.895 23.344 1 98.38 414 ALA B N 1
ATOM 7193 C CA . ALA B 1 414 ? -2.256 7.75 24.781 1 98.38 414 ALA B CA 1
ATOM 7194 C C . ALA B 1 414 ? -0.983 7.293 25.484 1 98.38 414 ALA B C 1
ATOM 7196 O O . ALA B 1 414 ? -0.632 7.816 26.547 1 98.38 414 ALA B O 1
ATOM 7197 N N . GLU B 1 415 ? -0.353 6.301 24.875 1 98.5 415 GLU B N 1
ATOM 7198 C CA . GLU B 1 415 ? 0.909 5.82 25.438 1 98.5 415 GLU B CA 1
ATOM 7199 C C . GLU B 1 415 ? 1.966 6.922 25.438 1 98.5 415 GLU B C 1
ATOM 7201 O O . GLU B 1 415 ? 2.721 7.062 26.391 1 98.5 415 GLU B O 1
ATOM 7206 N N . THR B 1 416 ? 2.021 7.645 24.391 1 98.5 416 THR B N 1
ATOM 7207 C CA . THR B 1 416 ? 2.979 8.742 24.281 1 98.5 416 THR B CA 1
ATOM 7208 C C . THR B 1 416 ? 2.709 9.805 25.328 1 98.5 416 THR B C 1
ATOM 7210 O O . THR B 1 416 ? 3.643 10.336 25.938 1 98.5 416 THR B O 1
ATOM 7213 N N . ALA B 1 417 ? 1.474 10.141 25.562 1 98.12 417 ALA B N 1
ATOM 7214 C CA . ALA B 1 417 ? 1.104 11.125 26.562 1 98.12 417 ALA B CA 1
ATOM 7215 C C . ALA B 1 417 ? 1.583 10.695 27.953 1 98.12 417 ALA B C 1
ATOM 7217 O O . ALA B 1 417 ? 2.078 11.523 28.734 1 98.12 417 ALA B O 1
ATOM 7218 N N . GLN B 1 418 ? 1.416 9.438 28.25 1 98.25 418 GLN B N 1
ATOM 7219 C CA . GLN B 1 418 ? 1.884 8.914 29.531 1 98.25 418 GLN B CA 1
ATOM 7220 C C . GLN B 1 418 ? 3.402 9.016 29.641 1 98.25 418 GLN B C 1
ATOM 7222 O O . GLN B 1 418 ? 3.928 9.43 30.672 1 98.25 418 GLN B O 1
ATOM 7227 N N . ARG B 1 419 ? 4.062 8.656 28.594 1 98.44 419 ARG B N 1
ATOM 7228 C CA . ARG B 1 419 ? 5.52 8.711 28.594 1 98.44 419 ARG B CA 1
ATOM 7229 C C . ARG B 1 419 ? 6.012 10.156 28.688 1 98.44 419 ARG B C 1
ATOM 7231 O O . ARG B 1 419 ? 7.055 10.422 29.281 1 98.44 419 ARG B O 1
ATOM 7238 N N . GLN B 1 420 ? 5.312 11.078 28.047 1 98.62 420 GLN B N 1
ATOM 7239 C CA . GLN B 1 420 ? 5.625 12.5 28.172 1 98.62 420 GLN B CA 1
ATOM 7240 C C . GLN B 1 420 ? 5.566 12.945 29.625 1 98.62 420 GLN B C 1
ATOM 7242 O O . GLN B 1 420 ? 6.469 13.633 30.109 1 98.62 420 GLN B O 1
ATOM 7247 N N . CYS B 1 421 ? 4.504 12.57 30.328 1 98.12 421 CYS B N 1
ATOM 7248 C CA . CYS B 1 421 ? 4.344 12.938 31.734 1 98.12 421 CYS B CA 1
ATOM 7249 C C . CYS B 1 421 ? 5.523 12.445 32.562 1 98.12 421 CYS B C 1
ATOM 7251 O O . CYS B 1 421 ? 6.074 13.195 33.375 1 98.12 421 CYS B O 1
ATOM 7253 N N . GLU B 1 422 ? 5.883 11.219 32.312 1 98.56 422 GLU B N 1
ATOM 7254 C CA . GLU B 1 422 ? 6.992 10.625 33.031 1 98.56 422 GLU B CA 1
ATOM 7255 C C . GLU B 1 422 ? 8.305 11.344 32.719 1 98.56 422 GLU B C 1
ATOM 7257 O O . GLU B 1 422 ? 9.062 11.672 33.656 1 98.56 422 GLU B O 1
ATOM 7262 N N . MET B 1 423 ? 8.547 11.508 31.5 1 98.81 423 MET B N 1
ATOM 7263 C CA . MET B 1 423 ? 9.781 12.172 31.078 1 98.81 423 MET B CA 1
ATOM 7264 C C . MET B 1 423 ? 9.836 13.594 31.625 1 98.81 423 MET B C 1
ATOM 7266 O O . MET B 1 423 ? 10.883 14.039 32.125 1 98.81 423 MET B O 1
ATOM 7270 N N . GLU B 1 424 ? 8.719 14.391 31.609 1 98.75 424 GLU B N 1
ATOM 7271 C CA . GLU B 1 424 ? 8.688 15.773 32.094 1 98.75 424 GLU B CA 1
ATOM 7272 C C . GLU B 1 424 ? 8.914 15.844 33.594 1 98.75 424 GLU B C 1
ATOM 7274 O O . GLU B 1 424 ? 9.555 16.781 34.094 1 98.75 424 GLU B O 1
ATOM 7279 N N . GLU B 1 425 ? 8.375 14.875 34.312 1 98.56 425 GLU B N 1
ATOM 7280 C CA . GLU B 1 425 ? 8.633 14.812 35.75 1 98.56 425 GLU B CA 1
ATOM 7281 C C . GLU B 1 425 ? 10.125 14.641 36.031 1 98.56 425 GLU B C 1
ATOM 7283 O O . GLU B 1 425 ? 10.68 15.312 36.906 1 98.56 425 GLU B O 1
ATOM 7288 N N . GLN B 1 426 ? 10.711 13.742 35.312 1 98.62 426 GLN B N 1
ATOM 7289 C CA . GLN B 1 426 ? 12.148 13.539 35.469 1 98.62 426 GLN B CA 1
ATOM 7290 C C . GLN B 1 426 ? 12.93 14.789 35.062 1 98.62 426 GLN B C 1
ATOM 7292 O O . GLN B 1 426 ? 13.891 15.172 35.75 1 98.62 426 GLN B O 1
ATOM 7297 N N . TYR B 1 427 ? 12.57 15.375 34 1 98.75 427 TYR B N 1
ATOM 7298 C CA . TYR B 1 427 ? 13.211 16.609 33.531 1 98.75 427 TYR B CA 1
ATOM 7299 C C . TYR B 1 427 ? 13.172 17.688 34.594 1 98.75 427 TYR B C 1
ATOM 7301 O O . TYR B 1 427 ? 14.195 18.312 34.875 1 98.75 427 TYR B O 1
ATOM 7309 N N . LEU B 1 428 ? 12.039 17.906 35.25 1 98.5 428 LEU B N 1
ATOM 7310 C CA . LEU B 1 428 ? 11.836 18.953 36.25 1 98.5 428 LEU B CA 1
ATOM 7311 C C . LEU B 1 428 ? 12.695 18.688 37.469 1 98.5 428 LEU B C 1
ATOM 7313 O O . LEU B 1 428 ? 13.117 19.641 38.156 1 98.5 428 LEU B O 1
ATOM 7317 N N . GLN B 1 429 ? 12.984 17.438 37.688 1 98.31 429 GLN B N 1
ATOM 7318 C CA . GLN B 1 429 ? 13.781 17.078 38.875 1 98.31 429 GLN B CA 1
ATOM 7319 C C . GLN B 1 429 ? 15.25 17.453 38.656 1 98.31 429 GLN B C 1
ATOM 7321 O O . GLN B 1 429 ? 15.961 17.75 39.625 1 98.31 429 GLN B O 1
ATOM 7326 N N . ILE B 1 430 ? 15.633 17.547 37.438 1 98.06 430 ILE B N 1
ATOM 7327 C CA . ILE B 1 430 ? 17.078 17.578 37.25 1 98.06 430 ILE B CA 1
ATOM 7328 C C . ILE B 1 430 ? 17.484 18.828 36.469 1 98.06 430 ILE B C 1
ATOM 7330 O O . ILE B 1 430 ? 18.656 19.203 36.438 1 98.06 430 ILE B O 1
ATOM 7334 N N . TYR B 1 431 ? 16.609 19.562 35.812 1 96.88 431 TYR B N 1
ATOM 7335 C CA . TYR B 1 431 ? 16.953 20.531 34.781 1 96.88 431 TYR B CA 1
ATOM 7336 C C . TYR B 1 431 ? 17.719 21.703 35.375 1 96.88 431 TYR B C 1
ATOM 7338 O O . TYR B 1 431 ? 18.531 22.328 34.688 1 96.88 431 TYR B O 1
ATOM 7346 N N . LYS B 1 432 ? 17.562 22.031 36.656 1 96.94 432 LYS B N 1
ATOM 7347 C CA . LYS B 1 432 ? 18.281 23.141 37.281 1 96.94 432 LYS B CA 1
ATOM 7348 C C . LYS B 1 432 ? 19.703 22.703 37.688 1 96.94 432 LYS B C 1
ATOM 7350 O O . LYS B 1 432 ? 20.672 23.406 37.375 1 96.94 432 LYS B O 1
ATOM 7355 N N . ALA B 1 433 ? 19.797 21.562 38.219 1 97.5 433 ALA B N 1
ATOM 7356 C CA . ALA B 1 433 ? 21.062 21.062 38.75 1 97.5 433 ALA B CA 1
ATOM 7357 C C . ALA B 1 433 ? 21.922 20.438 37.656 1 97.5 433 ALA B C 1
ATOM 7359 O O . ALA B 1 433 ? 23.156 20.516 37.719 1 97.5 433 ALA B O 1
ATOM 7360 N N . GLN B 1 434 ? 21.297 19.844 36.719 1 97.69 434 GLN B N 1
ATOM 7361 C CA . GLN B 1 434 ? 21.984 19.125 35.656 1 97.69 434 GLN B CA 1
ATOM 7362 C C . GLN B 1 434 ? 21.391 19.469 34.281 1 97.69 434 GLN B C 1
ATOM 7364 O O . GLN B 1 434 ? 20.859 18.594 33.594 1 97.69 434 GLN B O 1
ATOM 7369 N N . PRO B 1 435 ? 21.625 20.609 33.812 1 96.5 435 PRO B N 1
ATOM 7370 C CA . PRO B 1 435 ? 20.969 21.078 32.562 1 96.5 435 PRO B CA 1
ATOM 7371 C C . PRO B 1 435 ? 21.359 20.25 31.344 1 96.5 435 PRO B C 1
ATOM 7373 O O . PRO B 1 435 ? 20.531 20.016 30.469 1 96.5 435 PRO B O 1
ATOM 7376 N N . ILE B 1 436 ? 22.609 19.812 31.281 1 97.62 436 ILE B N 1
ATOM 7377 C CA . ILE B 1 436 ? 23.062 19.031 30.141 1 97.62 436 ILE B CA 1
ATOM 7378 C C . ILE B 1 436 ? 22.359 17.672 30.125 1 97.62 436 ILE B C 1
ATOM 7380 O O . ILE B 1 436 ? 21.859 17.234 29.078 1 97.62 436 ILE B O 1
ATOM 7384 N N . ARG B 1 437 ? 22.312 17.062 31.266 1 97.81 437 ARG B N 1
ATOM 7385 C CA . ARG B 1 437 ? 21.641 15.773 31.391 1 97.81 437 ARG B CA 1
ATOM 7386 C C . ARG B 1 437 ? 20.156 15.898 31.062 1 97.81 437 ARG B C 1
ATOM 7388 O O . ARG B 1 437 ? 19.562 15 30.469 1 97.81 437 ARG B O 1
ATOM 7395 N N . ALA B 1 438 ? 19.547 17 31.5 1 98.31 438 ALA B N 1
ATOM 7396 C CA . ALA B 1 438 ? 18.141 17.234 31.219 1 98.31 438 ALA B CA 1
ATOM 7397 C C . ALA B 1 438 ? 17.891 17.375 29.719 1 98.31 438 ALA B C 1
ATOM 7399 O O . ALA B 1 438 ? 16.906 16.828 29.203 1 98.31 438 ALA B O 1
ATOM 7400 N N . ARG B 1 439 ? 18.766 18.062 29.078 1 97.62 439 ARG B N 1
ATOM 7401 C CA . ARG B 1 439 ? 18.625 18.219 27.625 1 97.62 439 ARG B CA 1
ATOM 7402 C C . ARG B 1 439 ? 18.781 16.875 26.922 1 97.62 439 ARG B C 1
ATOM 7404 O O . ARG B 1 439 ? 18.078 16.609 25.953 1 97.62 439 ARG B O 1
ATOM 7411 N N . GLU B 1 440 ? 19.672 16.078 27.375 1 98.44 440 GLU B N 1
ATOM 7412 C CA . GLU B 1 440 ? 19.875 14.758 26.797 1 98.44 440 GLU B CA 1
ATOM 7413 C C . GLU B 1 440 ? 18.656 13.867 27 1 98.44 440 GLU B C 1
ATOM 7415 O O . GLU B 1 440 ? 18.297 13.086 26.125 1 98.44 440 GLU B O 1
ATOM 7420 N N . LEU B 1 441 ? 18.125 13.969 28.203 1 98.69 441 LEU B N 1
ATOM 7421 C CA . LEU B 1 441 ? 16.906 13.227 28.516 1 98.69 441 LEU B CA 1
ATOM 7422 C C . LEU B 1 441 ? 15.789 13.586 27.531 1 98.69 441 LEU B C 1
ATOM 7424 O O . LEU B 1 441 ? 15.141 12.695 26.969 1 98.69 441 LEU B O 1
ATOM 7428 N N . LEU B 1 442 ? 15.617 14.828 27.297 1 98.81 442 LEU B N 1
ATOM 7429 C CA . LEU B 1 442 ? 14.578 15.32 26.406 1 98.81 442 LEU B CA 1
ATOM 7430 C C . LEU B 1 442 ? 14.844 14.859 24.969 1 98.81 442 LEU B C 1
ATOM 7432 O O . LEU B 1 442 ? 13.93 14.391 24.281 1 98.81 442 LEU B O 1
ATOM 7436 N N . GLN B 1 443 ? 16.094 14.992 24.531 1 98.81 443 GLN B N 1
ATOM 7437 C CA . GLN B 1 443 ? 16.469 14.602 23.172 1 98.81 443 GLN B CA 1
ATOM 7438 C C . GLN B 1 443 ? 16.234 13.109 22.953 1 98.81 443 GLN B C 1
ATOM 7440 O O . GLN B 1 443 ? 15.711 12.711 21.922 1 98.81 443 GLN B O 1
ATOM 7445 N N . SER B 1 444 ? 16.656 12.352 23.906 1 98.75 444 SER B N 1
ATOM 7446 C CA . SER B 1 444 ? 16.5 10.906 23.812 1 98.75 444 SER B CA 1
ATOM 7447 C C . SER B 1 444 ? 15.031 10.508 23.75 1 98.75 444 SER B C 1
ATOM 7449 O O . SER B 1 444 ? 14.656 9.648 22.953 1 98.75 444 SER B O 1
ATOM 7451 N N . PHE B 1 445 ? 14.258 11.094 24.594 1 98.75 445 PHE B N 1
ATOM 7452 C CA . PHE B 1 445 ? 12.82 10.836 24.578 1 98.75 445 PHE B CA 1
ATOM 7453 C C . PHE B 1 445 ? 12.234 11.141 23.203 1 98.75 445 PHE B C 1
ATOM 7455 O O . PHE B 1 445 ? 11.508 10.328 22.625 1 98.75 445 PHE B O 1
ATOM 7462 N N . SER B 1 446 ? 12.539 12.297 22.703 1 98.81 446 SER B N 1
ATOM 7463 C CA . SER B 1 446 ? 12 12.734 21.422 1 98.81 446 SER B CA 1
ATOM 7464 C C . SER B 1 446 ? 12.383 11.773 20.312 1 98.81 446 SER B C 1
ATOM 7466 O O . SER B 1 446 ? 11.531 11.336 19.531 1 98.81 446 SER B O 1
ATOM 7468 N N . ASP B 1 447 ? 13.664 11.438 20.234 1 98.75 447 ASP B N 1
ATOM 7469 C CA . ASP B 1 447 ? 14.148 10.547 19.188 1 98.75 447 ASP B CA 1
ATOM 7470 C C . ASP B 1 447 ? 13.445 9.188 19.25 1 98.75 447 ASP B C 1
ATOM 7472 O O . ASP B 1 447 ? 12.977 8.68 18.234 1 98.75 447 ASP B O 1
ATOM 7476 N N . LYS B 1 448 ? 13.391 8.633 20.422 1 98.62 448 LYS B N 1
ATOM 7477 C CA . LYS B 1 448 ? 12.781 7.32 20.594 1 98.62 448 LYS B CA 1
ATOM 7478 C C . LYS B 1 448 ? 11.297 7.348 20.234 1 98.62 448 LYS B C 1
ATOM 7480 O O . LYS B 1 448 ? 10.789 6.414 19.609 1 98.62 448 LYS B O 1
ATOM 7485 N N . MET B 1 449 ? 10.625 8.367 20.672 1 98.62 449 MET B N 1
ATOM 7486 C CA . MET B 1 449 ? 9.203 8.508 20.406 1 98.62 449 MET B CA 1
ATOM 7487 C C . MET B 1 449 ? 8.945 8.641 18.906 1 98.62 449 MET B C 1
ATOM 7489 O O . MET B 1 449 ? 8.062 7.977 18.359 1 98.62 449 MET B O 1
ATOM 7493 N N . LEU B 1 450 ? 9.711 9.469 18.203 1 98.81 450 LEU B N 1
ATOM 7494 C CA . LEU B 1 450 ? 9.539 9.68 16.781 1 98.81 450 LEU B CA 1
ATOM 7495 C C . LEU B 1 450 ? 9.844 8.406 15.992 1 98.81 450 LEU B C 1
ATOM 7497 O O . LEU B 1 450 ? 9.172 8.102 15.008 1 98.81 450 LEU B O 1
ATOM 7501 N N . GLU B 1 451 ? 10.812 7.688 16.438 1 98.75 451 GLU B N 1
ATOM 7502 C CA . GLU B 1 451 ? 11.133 6.414 15.812 1 98.75 451 GLU B CA 1
ATOM 7503 C C . GLU B 1 451 ? 10.047 5.375 16.078 1 98.75 451 GLU B C 1
ATOM 7505 O O . GLU B 1 451 ? 9.695 4.598 15.188 1 98.75 451 GLU B O 1
ATOM 7510 N N . ALA B 1 452 ? 9.539 5.324 17.281 1 98.88 452 ALA B N 1
ATOM 7511 C CA . ALA B 1 452 ? 8.469 4.395 17.641 1 98.88 452 ALA B CA 1
ATOM 7512 C C . ALA B 1 452 ? 7.223 4.648 16.797 1 98.88 452 ALA B C 1
ATOM 7514 O O . ALA B 1 452 ? 6.516 3.707 16.438 1 98.88 452 ALA B O 1
ATOM 7515 N N . ALA B 1 453 ? 6.93 5.883 16.516 1 98.94 453 ALA B N 1
ATOM 7516 C CA . ALA B 1 453 ? 5.793 6.223 15.672 1 98.94 453 ALA B CA 1
ATOM 7517 C C . ALA B 1 453 ? 5.934 5.602 14.289 1 98.94 453 ALA B C 1
ATOM 7519 O O . ALA B 1 453 ? 4.953 5.121 13.711 1 98.94 453 ALA B O 1
ATOM 7520 N N . LEU B 1 454 ? 7.141 5.641 13.742 1 98.81 454 LEU B N 1
ATOM 7521 C CA . LEU B 1 454 ? 7.387 5.055 12.43 1 98.81 454 LEU B CA 1
ATOM 7522 C C . LEU B 1 454 ? 7.238 3.537 12.477 1 98.81 454 LEU B C 1
ATOM 7524 O O . LEU B 1 454 ? 6.703 2.932 11.547 1 98.81 454 LEU B O 1
ATOM 7528 N N . ASP B 1 455 ? 7.703 2.939 13.578 1 98.62 455 ASP B N 1
ATOM 7529 C CA . ASP B 1 455 ? 7.57 1.496 13.734 1 98.62 455 ASP B CA 1
ATOM 7530 C C . ASP B 1 455 ? 6.102 1.08 13.773 1 98.62 455 ASP B C 1
ATOM 7532 O O . ASP B 1 455 ? 5.707 0.119 13.109 1 98.62 455 ASP B O 1
ATOM 7536 N N . VAL B 1 456 ? 5.32 1.794 14.539 1 98.81 456 VAL B N 1
ATOM 7537 C CA . VAL B 1 456 ? 3.893 1.518 14.648 1 98.81 456 VAL B CA 1
ATOM 7538 C C . VAL B 1 456 ? 3.229 1.703 13.281 1 98.81 456 VAL B C 1
ATOM 7540 O O . VAL B 1 456 ? 2.35 0.925 12.906 1 98.81 456 VAL B O 1
ATOM 7543 N N . THR B 1 457 ? 3.652 2.662 12.578 1 98.88 457 THR B N 1
ATOM 7544 C CA . THR B 1 457 ? 3.094 2.977 11.266 1 98.88 457 THR B CA 1
ATOM 7545 C C . THR B 1 457 ? 3.438 1.886 10.258 1 98.88 457 THR B C 1
ATOM 7547 O O . THR B 1 457 ? 2.588 1.481 9.461 1 98.88 457 THR B O 1
ATOM 7550 N N . ASP B 1 458 ? 4.672 1.418 10.305 1 98.56 458 ASP B N 1
ATOM 7551 C CA . ASP B 1 458 ? 5.082 0.333 9.414 1 98.56 458 ASP B CA 1
ATOM 7552 C C . ASP B 1 458 ? 4.266 -0.931 9.68 1 98.56 458 ASP B C 1
ATOM 7554 O O . ASP B 1 458 ? 3.814 -1.594 8.742 1 98.56 458 ASP B O 1
ATOM 7558 N N . LYS B 1 459 ? 4.078 -1.271 10.93 1 98.69 459 LYS B N 1
ATOM 7559 C CA . LYS B 1 459 ? 3.275 -2.438 11.289 1 98.69 459 LYS B CA 1
ATOM 7560 C C . LYS B 1 459 ? 1.826 -2.268 10.844 1 98.69 459 LYS B C 1
ATOM 7562 O O . LYS B 1 459 ? 1.199 -3.221 10.375 1 98.69 459 LYS B O 1
ATOM 7567 N N . LEU B 1 460 ? 1.323 -1.105 11.016 1 98.88 460 LEU B N 1
ATOM 7568 C CA . LEU B 1 460 ? -0.041 -0.802 10.602 1 98.88 460 LEU B CA 1
ATOM 7569 C C . LEU B 1 460 ? -0.185 -0.934 9.086 1 98.88 460 LEU B C 1
ATOM 7571 O O . LEU B 1 460 ? -1.203 -1.429 8.594 1 98.88 460 LEU B O 1
ATOM 7575 N N . THR B 1 461 ? 0.809 -0.468 8.344 1 98.88 461 THR B N 1
ATOM 7576 C CA . THR B 1 461 ? 0.8 -0.6 6.895 1 98.88 461 THR B CA 1
ATOM 7577 C C . THR B 1 461 ? 0.693 -2.066 6.484 1 98.88 461 THR B C 1
ATOM 7579 O O . THR B 1 461 ? -0.093 -2.414 5.602 1 98.88 461 THR B O 1
ATOM 7582 N N . GLU B 1 462 ? 1.471 -2.912 7.152 1 98.81 462 GLU B N 1
ATOM 7583 C CA . GLU B 1 462 ? 1.422 -4.344 6.867 1 98.81 462 GLU B CA 1
ATOM 7584 C C . GLU B 1 462 ? 0.051 -4.926 7.199 1 98.81 462 GLU B C 1
ATOM 7586 O O . GLU B 1 462 ? -0.486 -5.738 6.441 1 98.81 462 GLU B O 1
ATOM 7591 N N . LYS B 1 463 ? -0.518 -4.516 8.305 1 98.81 463 LYS B N 1
ATOM 7592 C CA . LYS B 1 463 ? -1.848 -4.977 8.695 1 98.81 463 LYS B CA 1
ATOM 7593 C C . LYS B 1 463 ? -2.896 -4.562 7.664 1 98.81 463 LYS B C 1
ATOM 7595 O O . LYS B 1 463 ? -3.773 -5.352 7.312 1 98.81 463 LYS B O 1
ATOM 7600 N N . LEU B 1 464 ? -2.799 -3.35 7.211 1 98.88 464 LEU B N 1
ATOM 7601 C CA . LEU B 1 464 ? -3.744 -2.844 6.223 1 98.88 464 LEU B CA 1
ATOM 7602 C C . LEU B 1 464 ? -3.611 -3.602 4.906 1 98.88 464 LEU B C 1
ATOM 7604 O O . LEU B 1 464 ? -4.617 -3.92 4.262 1 98.88 464 LEU B O 1
ATOM 7608 N N . PHE B 1 465 ? -2.412 -3.916 4.504 1 98.81 465 PHE B N 1
ATOM 7609 C CA . PHE B 1 465 ? -2.215 -4.711 3.297 1 98.81 465 PHE B CA 1
ATOM 7610 C C . PHE B 1 465 ? -2.832 -6.094 3.451 1 98.81 465 PHE B C 1
ATOM 7612 O O . PHE B 1 465 ? -3.418 -6.629 2.506 1 98.81 465 PHE B O 1
ATOM 7619 N N . THR B 1 466 ? -2.635 -6.707 4.629 1 98.81 466 THR B N 1
ATOM 7620 C CA . THR B 1 466 ? -3.242 -8.008 4.887 1 98.81 466 THR B CA 1
ATOM 7621 C C . THR B 1 466 ? -4.758 -7.941 4.715 1 98.81 466 THR B C 1
ATOM 7623 O O . THR B 1 466 ? -5.344 -8.758 4.004 1 98.81 466 THR B O 1
ATOM 7626 N N . CYS B 1 467 ? -5.391 -6.941 5.309 1 98.75 467 CYS B N 1
ATOM 7627 C CA . CYS B 1 467 ? -6.84 -6.777 5.242 1 98.75 467 CYS B CA 1
ATOM 7628 C C . CYS B 1 467 ? -7.293 -6.504 3.814 1 98.75 467 CYS B C 1
ATOM 7630 O O . CYS B 1 467 ? -8.289 -7.07 3.357 1 98.75 467 CYS B O 1
ATOM 7632 N N . LEU B 1 468 ? -6.578 -5.598 3.154 1 98.75 468 LEU B N 1
ATOM 7633 C CA . LEU B 1 468 ? -6.953 -5.223 1.795 1 98.75 468 LEU B CA 1
ATOM 7634 C C . LEU B 1 468 ? -6.867 -6.426 0.858 1 98.75 468 LEU B C 1
ATOM 7636 O O . LEU B 1 468 ? -7.734 -6.609 -0 1 98.75 468 LEU B O 1
ATOM 7640 N N . ALA B 1 469 ? -5.836 -7.219 0.997 1 98.56 469 ALA B N 1
ATOM 7641 C CA . ALA B 1 469 ? -5.711 -8.43 0.191 1 98.56 469 ALA B CA 1
ATOM 7642 C C . ALA B 1 469 ? -6.875 -9.383 0.446 1 98.56 469 ALA B C 1
ATOM 7644 O O . ALA B 1 469 ? -7.441 -9.945 -0.493 1 98.56 469 ALA B O 1
ATOM 7645 N N . GLU B 1 470 ? -7.238 -9.586 1.688 1 98.06 470 GLU B N 1
ATOM 7646 C CA . GLU B 1 470 ? -8.375 -10.43 2.039 1 98.06 470 GLU B CA 1
ATOM 7647 C C . GLU B 1 470 ? -9.664 -9.906 1.414 1 98.06 470 GLU B C 1
ATOM 7649 O O . GLU B 1 470 ? -10.477 -10.68 0.906 1 98.06 470 GLU B O 1
ATOM 7654 N N . ASP B 1 471 ? -9.844 -8.625 1.49 1 98.12 471 ASP B N 1
ATOM 7655 C CA . ASP B 1 471 ? -11.062 -8.008 0.975 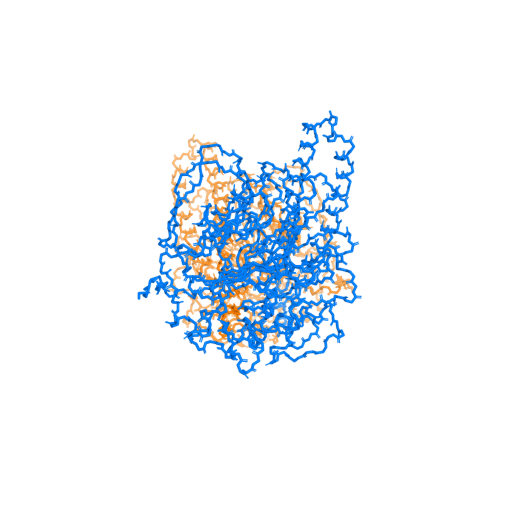1 98.12 471 ASP B CA 1
ATOM 7656 C C . ASP B 1 471 ? -11.156 -8.164 -0.542 1 98.12 471 ASP B C 1
ATOM 7658 O O . ASP B 1 471 ? -12.227 -8.453 -1.076 1 98.12 471 ASP B O 1
ATOM 7662 N N . ILE B 1 472 ? -10.031 -7.93 -1.256 1 97.94 472 ILE B N 1
ATOM 7663 C CA . ILE B 1 472 ? -10 -8.055 -2.709 1 97.94 472 ILE B CA 1
ATOM 7664 C C . ILE B 1 472 ? -10.281 -9.508 -3.107 1 97.94 472 ILE B C 1
ATOM 7666 O O . ILE B 1 472 ? -11.031 -9.766 -4.043 1 97.94 472 ILE B O 1
ATOM 7670 N N . GLN B 1 473 ? -9.688 -10.469 -2.381 1 96.88 473 GLN B N 1
ATOM 7671 C CA . GLN B 1 473 ? -9.945 -11.883 -2.633 1 96.88 473 GLN B CA 1
ATOM 7672 C C . GLN B 1 473 ? -11.422 -12.211 -2.469 1 96.88 473 GLN B C 1
ATOM 7674 O O . GLN B 1 473 ? -11.992 -12.953 -3.271 1 96.88 473 GLN B O 1
ATOM 7679 N N . ALA B 1 474 ? -12.039 -11.68 -1.428 1 96 474 ALA B N 1
ATOM 7680 C CA . ALA B 1 474 ? -13.453 -11.93 -1.169 1 96 474 ALA B CA 1
ATOM 7681 C C . ALA B 1 474 ? -14.328 -11.312 -2.262 1 96 474 ALA B C 1
ATOM 7683 O O . ALA B 1 474 ? -15.375 -11.867 -2.615 1 96 474 ALA B O 1
ATOM 7684 N N . GLU B 1 475 ? -13.867 -10.188 -2.766 1 95.69 475 GLU B N 1
ATOM 7685 C CA . GLU B 1 475 ? -14.625 -9.492 -3.807 1 95.69 475 GLU B CA 1
ATOM 7686 C C . GLU B 1 475 ? -14.523 -10.227 -5.141 1 95.69 475 GLU B C 1
ATOM 7688 O O . GLU B 1 475 ? -15.531 -10.422 -5.82 1 95.69 475 GLU B O 1
ATOM 7693 N N . TYR B 1 476 ? -13.297 -10.586 -5.504 1 95.12 476 TYR B N 1
ATOM 7694 C CA . TYR B 1 476 ? -13.047 -11.336 -6.727 1 95.12 476 TYR B CA 1
ATOM 7695 C C . TYR B 1 476 ? -12.828 -12.812 -6.422 1 95.12 476 TYR B C 1
ATOM 7697 O O . TYR B 1 476 ? -11.766 -13.367 -6.723 1 95.12 476 TYR B O 1
ATOM 7705 N N . ARG B 1 477 ? -13.742 -13.461 -5.922 1 88.69 477 ARG B N 1
ATOM 7706 C CA . ARG B 1 477 ? -13.617 -14.781 -5.301 1 88.69 477 ARG B CA 1
ATOM 7707 C C . ARG B 1 477 ? -13.453 -15.867 -6.359 1 88.69 477 ARG B C 1
ATOM 7709 O O . ARG B 1 477 ? -12.578 -16.719 -6.238 1 88.69 477 ARG B O 1
ATOM 7716 N N . PHE B 1 478 ? -14.188 -15.859 -7.434 1 86.69 478 PHE B N 1
ATOM 7717 C CA . PHE B 1 478 ? -14.297 -16.859 -8.492 1 86.69 478 PHE B CA 1
ATOM 7718 C C . PHE B 1 478 ? -14.289 -18.266 -7.902 1 86.69 478 PHE B C 1
ATOM 7720 O O . PHE B 1 478 ? -13.539 -19.125 -8.367 1 86.69 478 PHE B O 1
ATOM 7727 N N . ALA B 1 479 ? -14.75 -18.5 -6.59 1 69.62 479 ALA B N 1
ATOM 7728 C CA . ALA B 1 479 ? -14.797 -19.812 -5.953 1 69.62 479 ALA B CA 1
ATOM 7729 C C . ALA B 1 479 ? -16.016 -20.594 -6.406 1 69.62 479 ALA B C 1
ATOM 7731 O O . ALA B 1 479 ? -17.156 -20.172 -6.184 1 69.62 479 ALA B O 1
ATOM 7732 N N . GLY B 1 480 ? -15.594 -21.906 -7.195 1 61.72 480 GLY B N 1
ATOM 7733 C CA . GLY B 1 480 ? -16.469 -23.016 -7.508 1 61.72 480 GLY B CA 1
ATOM 7734 C C . GLY B 1 480 ? -17.797 -22.578 -8.102 1 61.72 480 GLY B C 1
ATOM 7735 O O . GLY B 1 480 ? -18.859 -22.922 -7.582 1 61.72 480 GLY B O 1
ATOM 7736 N N . ALA B 1 481 ? -17.828 -21.938 -9.32 1 42.97 481 ALA B N 1
ATOM 7737 C CA . ALA B 1 481 ? -19.156 -21.922 -9.938 1 42.97 481 ALA B CA 1
ATOM 7738 C C . ALA B 1 481 ? -20.172 -22.641 -9.055 1 42.97 481 ALA B C 1
ATOM 7740 O O . ALA B 1 481 ? -19.828 -23.609 -8.359 1 42.97 481 ALA B O 1
#

Organism: Tannerella forsythia (strain ATCC 43037 / JCM 10827 / CCUG 21028 A / KCTC 5666 / FDC 338) (NCBI:txid203275)

InterPro domains:
  IPR005322 Peptidase C69 [PF03577] (17-408)
  IPR005322 Peptidase C69 [PTHR12994] (12-446)
  IPR047804 Peptidase C69, dipeptidase A-like [NF033678] (16-476)

Nearest PDB structures (foldseek):
  5img-assembly1_C  TM=9.225E-01  e=5.517E-43  Companilactobacillus farciminis KCTC 3681 = DSM 20184
  5imh-assembly1_A  TM=8.743E-01  e=1.958E-38  Companilactobacillus farciminis KCTC 3681 = DSM 20184
  5x8z-assembly1_B  TM=4.823E-01  e=7.212E-05  Shewanella loihica PV-4
  5x9i-assembly1_B  TM=4.916E-01  e=8.982E-05  Shewanella loihica PV-4
  5img-assembly1_C  TM=9.225E-01  e=1.114E-42  Companilactobacillus farciminis KCTC 3681 = DSM 20184

Secondary structure (DSSP, 8-state):
-------SSS-----EEEEEEE-TTTBSSS-EEEEEEEES-TTS-EEEEEE--BSS--SEEE-SSSS-EEE--S-B--EEEEEETT-TTT---EEEBTTS-EEEEEEE--B-HHHHHHS---TTSB-HHHHHHHHGGG-SSHHHHHHHHHHHHHHH-BSS-EEEEEE-SS-EEEEEE-SSS-EEEEEPPTT-EEEESSS-------TT-TTTEEE-TTHHHHHHHTTS--GGG-S--HHHHHB---TTHHHHTHHHHHHHHHHH-TT----TTS----SEE--SSPBPHHHHHHHHT-S-TTSTT-TTTTT-TT-SS--SS-TTEEEEEEEEE-TTS-HHHHEEEEEEES-GGGS--EEEETT-----GGGG---SS--TT-HHHHHHHHHHHHHHTHHHHHHHHHHHHHHHHHHHHHHHHHHHHHHHHHTTT-HHHHHHHHHHHHHHHHHHHHHHHHHHHHHHHHHHHHHHHHHT-----/-------SSS-----EEEEEEE-TTTBSSS-EEEEEEEES-TTS-EEEEEE--BSS--SEEE-SSSS-EEE--S-B--EEEEEETT-TTT---EEEBTTS-EEEEEEE--B-HHHHHHS---TTSB-HHHHHHHHGGG-SSHHHHHHHHHHHHHHH-BSS-EEEEEE-SS-EEEEEE-SSS-EEEEEPPTT-EEEESSS-------TT-TTTEEE-TTHHHHHHHTTS--GGG-S--HHHHHB---TTHHHHTHHHHHHHHHHH-TT----TTS----SEE--SSPBPHHHHHHHHT-S-TTSTT-TTTTT-TT-SS--SS-TTEEEEEEEEE-TTS-HHHHEEEEEEES-GGGS--EEEETT-----GGGG---SS--TT-HHHHHHHHHHHHHHTHHHHHHHHHHHHHHHHHHHHHHHHHHHHHHHHHTTT-HHHHHHHHHHHHHHHHHHHHHHHHHHHHHHHHHHHHHHHHHT-----

Foldseek 3Di:
DPPPPPPDPDDFWDWWKKWKWAALQQAPQSWTKTKMFTFGFLLQAKFKDKFAWDQAQAQKDQADPALAMDGAHRTFFIWMFTGGLVQPLFQRQWIATPLAKIKGDWHFFAWDPLQCVLPNADRHAAERRHLCNRQRRPANAQVSSVVVSLVSCQVGWHNGWTKMWMDGLPWIKIKTAQHGRKIKMFIADNQWMAIWIHYDLFFDDDPVPPVTMDIDPCLPVSLCVSVLDDPVVHDGTSRSSIGDDDQLCLQEILLLLVVLCCLFPVVDDDDSRDSPDDRIHHGPHRHYPVSVLVSQLWQPPPDPQRCQVVVNPVRRHDTNFDQSTQKMWMFIADNVADSQLRTWIQMWGGGSLLTATATDGGLARDEPPQSRDRGSDADLSHPNNLSSLSVVLCSVRVVPQSVVSNVLRVVLNVVLVVVSVVLRVVLVVPCVPPVPVSSVSVHVSRHVSSVVRSVSSVVSSVVSVVVVVVVVCVVVVPPDD/DDPDPPDDPDDFWDWWKKWKWAALQQAPQSWTKTKMFTFGFLLQAKFKDKFAWDQAQDQKDQADRALAMDGAHRTWFIWMFTGGLVQPLFQRQWIATPLAKIKGDWHFFAWDPLQCVLPNADRHAAERRHLCNRQRRPDNAQVSSVVVSLVSCQVGWHNGWTKMWMHGLPWIKIKTAQHGRKIKMFIADNQWMAMWIHYDLFFDDDPVPPVTMDIDPCLPVSLPVSVLDDVVVHDGTSRSSIGDDDQLCLQEILLLLVVLCCLFPVVDDDDSRDSPDDRIHHGPHRHYPVSVLVSQLWQPPPDPQRCQVVVNPVRRHDTNFDQSTQKMWMFIADSVADSQLRTWIQMWGGGSLLTATATDGGLARDEPPQSRDRGSDADLSHPNNLSSLSVVLCSVRVVPQSVVSNVLRVVLNVVLVVVSVVLRVVLVVPCVPPVPVSSVSVHVSRHVSSVVRSVSSVVSSVVSVVVVVVVVCVVVVPPDD

Solvent-accessible surface area (backbone atoms only — not comparable to full-atom values): 48590 Å² total; per-residue (Å²): 141,85,65,88,64,82,69,65,99,66,86,83,55,66,68,47,23,42,38,42,35,36,17,30,69,28,26,66,78,55,25,35,38,50,29,38,37,43,23,33,44,61,48,44,17,44,19,62,44,77,48,68,65,37,74,78,41,66,48,60,46,71,48,86,89,53,70,23,64,47,78,42,66,35,54,31,44,13,32,40,26,42,13,34,47,91,36,74,85,28,30,24,36,38,38,38,23,76,65,54,24,32,42,43,45,60,32,36,26,49,50,22,67,69,36,33,70,75,34,47,62,26,78,52,10,51,34,77,51,39,52,43,57,75,36,53,34,70,38,64,38,26,68,47,41,52,51,52,49,50,50,50,29,52,73,49,14,17,46,56,46,34,28,38,40,26,28,30,77,84,51,38,33,41,35,37,50,34,43,12,47,39,36,45,29,38,47,58,54,43,62,21,34,36,62,40,25,50,42,67,62,60,36,82,76,54,92,82,42,64,86,46,35,49,59,44,91,50,54,65,59,52,30,41,76,68,68,40,40,54,73,90,80,43,80,76,40,49,28,76,35,19,30,48,84,56,76,47,37,45,27,40,22,34,32,37,38,44,52,50,44,43,70,45,19,65,83,61,82,78,53,50,81,48,97,74,69,69,56,67,39,60,53,78,54,60,42,44,73,66,53,54,54,49,52,45,35,30,34,50,76,97,47,92,62,14,32,60,83,67,68,32,59,77,50,67,52,35,51,62,32,42,63,23,18,31,30,31,40,32,39,38,35,34,62,91,43,63,62,46,77,16,32,28,34,34,34,16,55,24,27,43,56,57,36,50,66,43,77,43,51,59,52,45,88,78,73,62,68,33,42,54,54,23,43,72,55,47,41,94,64,11,45,40,33,49,45,42,49,44,35,45,58,24,62,76,43,37,75,73,36,39,61,58,49,39,53,54,37,51,51,50,43,54,54,48,53,53,50,48,54,54,51,50,53,55,34,69,73,31,38,84,86,36,47,67,60,27,46,50,51,52,38,51,50,46,48,52,51,58,51,49,52,52,52,54,43,52,53,47,41,26,52,49,50,34,51,51,44,52,50,50,34,67,55,43,49,79,72,67,91,137,84,63,86,71,82,70,70,100,67,88,83,57,66,69,45,24,40,38,44,36,36,17,31,67,27,26,66,81,56,28,36,39,49,29,38,37,44,25,33,46,61,47,44,18,42,20,61,44,76,47,67,65,35,73,78,40,65,51,59,47,70,47,87,91,54,68,23,63,48,79,41,65,34,54,31,44,12,32,39,26,41,13,34,49,91,36,73,85,29,31,23,36,39,39,39,23,75,66,53,25,32,41,41,47,61,31,35,25,47,49,22,69,69,34,32,72,77,33,48,65,25,80,53,9,51,33,76,52,39,53,43,58,74,36,53,32,69,40,65,38,26,67,47,42,53,50,52,48,50,51,49,29,54,73,51,15,17,46,56,46,34,28,39,39,25,26,32,79,83,51,39,34,41,35,37,50,33,43,11,47,37,38,44,28,37,47,56,53,44,61,22,32,35,63,40,26,50,42,65,62,60,37,82,76,55,93,84,42,65,86,44,36,50,59,44,92,50,55,67,60,51,28,43,76,69,68,40,41,55,73,90,78,44,78,76,37,49,28,77,36,19,31,49,85,54,76,47,38,45,27,38,22,34,32,36,38,46,51,50,43,41,70,44,19,65,83,60,83,79,52,51,81,49,94,74,68,70,54,67,38,61,53,78,54,59,41,45,73,66,54,54,54,48,52,44,35,30,34,51,78,96,47,93,62,14,32,60,82,68,70,32,60,76,50,66,51,34,51,63,33,43,64,23,18,29,31,30,40,31,39,37,34,33,62,90,43,62,62,46,77,15,32,28,34,35,35,16,55,25,27,43,55,58,36,49,66,43,78,44,50,57,53,47,86,77,74,62,68,32,44,56,54,25,43,70,54,46,42,94,64,11,44,41,34,46,45,41,50,44,35,46,58,24,63,75,42,37,76,75,35,39,62,58,49,39,52,54,37,50,50,51,44,53,52,47,52,53,50,47,54,54,51,50,54,54,32,69,73,32,37,84,84,36,47,69,62,28,46,48,52,52,38,51,50,47,47,52,51,58,50,49,53,52,53,55,43,53,53,47,41,27,50,49,50,34,52,50,44,54,50,50,34,66,55,44,48,81,71,71,94

Radius of gyration: 35.74 Å; Cα contacts (8 Å, |Δi|>4): 2188; chains: 2; bounding box: 64×112×75 Å

pLDDT: mean 95.36, std 10.85, range [20.55, 98.94]